Protein AF-A0A6P9BZW0-F1 (afdb_monomer_lite)

Structure (mmCIF, N/CA/C/O backbone):
data_AF-A0A6P9BZW0-F1
#
_entry.id   AF-A0A6P9BZW0-F1
#
loop_
_atom_site.group_PDB
_atom_site.id
_atom_site.type_symbol
_atom_site.label_atom_id
_atom_site.label_alt_id
_atom_site.label_comp_id
_atom_site.label_asym_id
_atom_site.label_entity_id
_atom_site.label_seq_id
_atom_site.pdbx_PDB_ins_code
_atom_site.Cartn_x
_atom_site.Cartn_y
_atom_site.Cartn_z
_atom_site.occupancy
_atom_site.B_iso_or_equiv
_atom_site.auth_seq_id
_atom_site.auth_comp_id
_atom_site.auth_asym_id
_atom_site.auth_atom_id
_atom_site.pdbx_PDB_model_num
ATOM 1 N N . MET A 1 1 ? 32.610 -49.028 -8.230 1.00 71.88 1 MET A N 1
ATOM 2 C CA . MET A 1 1 ? 31.701 -48.573 -7.150 1.00 71.88 1 MET A CA 1
ATOM 3 C C . MET A 1 1 ? 31.381 -47.105 -7.407 1.00 71.88 1 MET A C 1
ATOM 5 O O . MET A 1 1 ? 32.163 -46.500 -8.128 1.00 71.88 1 MET A O 1
ATOM 9 N N . PRO A 1 2 ? 30.251 -46.541 -6.943 1.00 86.25 2 PRO A N 1
ATOM 10 C CA . PRO A 1 2 ? 30.092 -45.087 -6.958 1.00 86.25 2 PRO A CA 1
ATOM 11 C C . PRO A 1 2 ? 31.239 -44.420 -6.177 1.00 86.25 2 PRO A C 1
ATOM 13 O O . PRO A 1 2 ? 31.633 -44.928 -5.124 1.00 86.25 2 PRO A O 1
ATOM 16 N N . THR A 1 3 ? 31.778 -43.320 -6.697 1.00 88.69 3 THR A N 1
ATOM 17 C CA . THR A 1 3 ? 32.901 -42.590 -6.092 1.00 88.69 3 THR A CA 1
ATOM 18 C C . THR A 1 3 ? 32.367 -41.356 -5.375 1.00 88.69 3 THR A C 1
ATOM 20 O O . THR A 1 3 ? 31.755 -40.489 -5.998 1.00 88.69 3 THR A O 1
ATOM 23 N N . LEU A 1 4 ? 32.564 -41.287 -4.060 1.00 89.75 4 LEU A N 1
ATOM 24 C CA . LEU A 1 4 ? 32.137 -40.180 -3.211 1.00 89.75 4 LEU A CA 1
ATOM 25 C C . LEU A 1 4 ? 33.335 -39.283 -2.895 1.00 89.75 4 LEU A C 1
ATOM 27 O O . LEU A 1 4 ? 34.263 -39.687 -2.201 1.00 89.75 4 LEU A O 1
ATOM 31 N N . TYR A 1 5 ? 33.279 -38.047 -3.363 1.00 88.31 5 TYR A N 1
ATOM 32 C CA . TYR A 1 5 ? 34.272 -37.018 -3.115 1.00 88.31 5 TYR A CA 1
ATOM 33 C C . TYR A 1 5 ? 33.882 -36.177 -1.901 1.00 88.31 5 TYR A C 1
ATOM 35 O O . TYR A 1 5 ? 32.788 -35.603 -1.868 1.00 88.31 5 TYR A O 1
ATOM 43 N N . ILE A 1 6 ? 34.774 -36.070 -0.918 1.00 88.38 6 ILE A N 1
ATOM 44 C CA . ILE A 1 6 ? 34.533 -35.346 0.339 1.00 88.38 6 ILE A CA 1
ATOM 45 C C . ILE A 1 6 ? 35.693 -34.412 0.695 1.00 88.38 6 ILE A C 1
ATOM 47 O O . ILE A 1 6 ? 36.805 -34.562 0.198 1.00 88.38 6 ILE A O 1
ATOM 51 N N . CYS A 1 7 ? 35.438 -33.440 1.572 1.00 82.69 7 CYS A N 1
ATOM 52 C CA . CYS A 1 7 ? 36.490 -32.586 2.135 1.00 82.69 7 CYS A CA 1
ATOM 53 C C . CYS A 1 7 ? 37.313 -33.372 3.182 1.00 82.69 7 CYS A C 1
ATOM 55 O O . CYS A 1 7 ? 36.706 -34.108 3.949 1.00 82.69 7 CYS A O 1
ATOM 57 N N . PRO A 1 8 ? 38.641 -33.202 3.308 1.00 76.75 8 PRO A N 1
ATOM 58 C CA . PRO A 1 8 ? 39.459 -33.967 4.264 1.00 76.75 8 PRO A CA 1
ATOM 59 C C . PRO A 1 8 ? 39.236 -33.610 5.750 1.00 76.75 8 PRO A C 1
ATOM 61 O O . PRO A 1 8 ? 39.890 -34.164 6.627 1.00 76.75 8 PRO A O 1
ATOM 64 N N . HIS A 1 9 ? 38.359 -32.652 6.079 1.00 78.44 9 HIS A N 1
ATOM 65 C CA . HIS A 1 9 ? 38.185 -32.213 7.466 1.00 78.44 9 HIS A CA 1
ATOM 66 C C . HIS A 1 9 ? 37.324 -33.205 8.283 1.00 78.44 9 HIS A C 1
ATOM 68 O O . HIS A 1 9 ? 36.160 -33.418 7.925 1.00 78.44 9 HIS A O 1
ATOM 74 N N . PRO A 1 10 ? 37.823 -33.742 9.416 1.00 68.88 10 PRO A N 1
ATOM 75 C CA . PRO A 1 10 ? 37.150 -34.805 10.172 1.00 68.88 10 PRO A CA 1
ATOM 76 C C . PRO A 1 10 ? 35.833 -34.360 10.829 1.00 68.88 10 PRO A C 1
ATOM 78 O O . PRO A 1 10 ? 34.885 -35.135 10.885 1.00 68.88 10 PRO A O 1
ATOM 81 N N . ASP A 1 11 ? 35.724 -33.098 11.262 1.00 73.75 11 ASP A N 1
ATOM 82 C CA . ASP A 1 11 ? 34.473 -32.542 11.814 1.00 73.75 11 ASP A CA 1
ATOM 83 C C . ASP A 1 11 ? 33.557 -31.885 10.762 1.00 73.75 11 ASP A C 1
ATOM 85 O O . ASP A 1 11 ? 32.684 -31.078 11.089 1.00 73.75 11 ASP A O 1
ATOM 89 N N . ASN A 1 12 ? 33.736 -32.201 9.476 1.00 85.12 12 ASN A N 1
ATOM 90 C CA . ASN A 1 12 ? 32.819 -31.724 8.447 1.00 85.12 12 ASN A CA 1
ATOM 91 C C . ASN A 1 12 ? 31.502 -32.517 8.495 1.00 85.12 12 ASN A C 1
ATOM 93 O O . ASN A 1 12 ? 31.372 -33.591 7.909 1.00 85.12 12 ASN A O 1
ATOM 97 N N . PHE A 1 13 ? 30.492 -31.948 9.154 1.00 88.19 13 PHE A N 1
ATOM 98 C CA . PHE A 1 13 ? 29.180 -32.581 9.309 1.00 88.19 13 PHE A CA 1
ATOM 99 C C . PHE A 1 13 ? 28.451 -32.860 7.981 1.00 88.19 13 PHE A C 1
ATOM 101 O O . PHE A 1 13 ? 27.585 -33.735 7.929 1.00 88.19 13 PHE A O 1
ATOM 108 N N . GLN A 1 14 ? 28.799 -32.160 6.894 1.00 90.38 14 GLN A N 1
ATOM 109 C CA . GLN A 1 14 ? 28.241 -32.425 5.566 1.00 90.38 14 GLN A CA 1
ATOM 110 C C . GLN A 1 14 ? 28.785 -33.737 4.988 1.00 90.38 14 GLN A C 1
ATOM 112 O O . GLN A 1 14 ? 28.027 -34.476 4.357 1.00 90.38 14 GLN A O 1
ATOM 117 N N . ASN A 1 15 ? 30.055 -34.067 5.258 1.00 90.94 15 ASN A N 1
ATOM 118 C CA . ASN A 1 15 ? 30.624 -35.380 4.944 1.00 90.94 15 ASN A CA 1
ATOM 119 C C . ASN A 1 15 ? 29.957 -36.472 5.782 1.00 90.94 15 ASN A C 1
ATOM 121 O O . ASN A 1 15 ? 29.537 -37.495 5.244 1.00 90.94 15 ASN A O 1
ATOM 125 N N . THR A 1 16 ? 29.812 -36.239 7.090 1.00 91.81 16 THR A N 1
ATOM 126 C CA . THR A 1 16 ? 29.161 -37.193 7.995 1.00 91.81 16 THR A CA 1
ATOM 127 C C . THR A 1 16 ? 27.764 -37.544 7.500 1.00 91.81 16 THR A C 1
ATOM 129 O O . THR A 1 16 ? 27.435 -38.722 7.385 1.00 91.81 16 THR A O 1
ATOM 132 N N . ARG A 1 17 ? 26.964 -36.540 7.120 1.00 94.44 17 ARG A N 1
ATOM 133 C CA . ARG A 1 17 ? 25.606 -36.734 6.599 1.00 94.44 17 ARG A CA 1
ATOM 134 C C . ARG A 1 17 ? 25.565 -37.699 5.414 1.00 94.44 17 ARG A C 1
ATOM 136 O O . ARG A 1 17 ? 24.732 -38.604 5.396 1.00 94.44 17 ARG A O 1
ATOM 143 N N . VAL A 1 18 ? 26.435 -37.512 4.418 1.00 94.06 18 VAL A N 1
ATOM 144 C CA . VAL A 1 18 ? 26.433 -38.359 3.211 1.00 94.06 18 VAL A CA 1
ATOM 145 C C . VAL A 1 18 ? 26.976 -39.761 3.483 1.00 94.06 18 VAL A C 1
ATOM 147 O O . VAL A 1 18 ? 26.457 -40.724 2.924 1.00 94.06 18 VAL A O 1
ATOM 150 N N . LEU A 1 19 ? 27.959 -39.894 4.376 1.00 93.44 19 LEU A N 1
ATOM 151 C CA . LEU A 1 19 ? 28.523 -41.185 4.773 1.00 93.44 19 LEU A CA 1
ATOM 152 C C . LEU A 1 19 ? 27.519 -42.012 5.587 1.00 93.44 19 LEU A C 1
ATOM 154 O O . LEU A 1 19 ? 27.345 -43.199 5.317 1.00 93.44 19 LEU A O 1
ATOM 158 N N . VAL A 1 20 ? 26.805 -41.389 6.528 1.00 94.31 20 VAL A N 1
ATOM 159 C CA . VAL A 1 20 ? 25.738 -42.050 7.299 1.00 94.31 20 VAL A CA 1
ATOM 160 C C . VAL A 1 20 ? 24.597 -42.475 6.373 1.00 94.31 20 VAL A C 1
ATOM 162 O O . VAL A 1 20 ? 24.144 -43.616 6.443 1.00 94.31 20 VAL A O 1
ATOM 165 N N . ALA A 1 21 ? 24.180 -41.612 5.440 1.00 94.50 21 ALA A N 1
ATOM 166 C CA . ALA A 1 21 ? 23.169 -41.969 4.443 1.00 94.50 21 ALA A CA 1
ATOM 167 C C . ALA A 1 21 ? 23.593 -43.171 3.575 1.00 94.50 21 ALA A C 1
ATOM 169 O O . ALA A 1 21 ? 22.775 -44.054 3.322 1.00 94.50 21 ALA A O 1
ATOM 170 N N . ALA A 1 22 ? 24.869 -43.248 3.174 1.00 92.94 22 ALA A N 1
ATOM 171 C CA . ALA A 1 22 ? 25.413 -44.384 2.424 1.00 92.94 22 ALA A CA 1
ATOM 172 C C . ALA A 1 22 ? 25.349 -45.702 3.210 1.00 92.94 22 ALA A C 1
ATOM 174 O O . ALA A 1 22 ? 25.026 -46.745 2.637 1.00 92.94 22 ALA A O 1
ATOM 175 N N . ARG A 1 23 ? 25.611 -45.654 4.525 1.00 93.31 23 ARG A N 1
ATOM 176 C CA . ARG A 1 23 ? 25.511 -46.823 5.413 1.00 93.31 23 ARG A CA 1
ATOM 177 C C . ARG A 1 23 ? 24.083 -47.343 5.501 1.00 93.31 23 ARG A C 1
ATOM 179 O O . ARG A 1 23 ? 23.876 -48.534 5.278 1.00 93.31 23 ARG A O 1
ATOM 186 N N . TYR A 1 24 ? 23.106 -46.462 5.716 1.00 92.94 24 TYR A N 1
ATOM 187 C CA . TYR A 1 24 ? 21.693 -46.853 5.688 1.00 92.94 24 TYR A CA 1
ATOM 188 C C . TYR A 1 24 ? 21.267 -47.415 4.325 1.00 92.94 24 TYR A C 1
ATOM 190 O O . TYR A 1 24 ? 20.470 -48.349 4.259 1.00 92.94 24 TYR A O 1
ATOM 198 N N . GLY A 1 25 ? 21.818 -46.886 3.230 1.00 88.56 25 GLY A N 1
ATOM 199 C CA . GLY A 1 25 ? 21.583 -47.400 1.880 1.00 88.56 25 GLY A CA 1
ATOM 200 C C . GLY A 1 25 ? 22.294 -48.713 1.558 1.00 88.56 25 GLY A C 1
ATOM 201 O O . GLY A 1 25 ? 22.066 -49.258 0.478 1.00 88.56 25 GLY A O 1
ATOM 202 N N . ARG A 1 26 ? 23.164 -49.210 2.452 1.00 86.00 26 ARG A N 1
ATOM 203 C CA . ARG A 1 26 ? 24.074 -50.349 2.224 1.00 86.00 26 ARG A CA 1
ATOM 204 C C . ARG A 1 26 ? 24.854 -50.226 0.908 1.00 86.00 26 ARG A C 1
ATOM 206 O O . ARG A 1 26 ? 25.087 -51.218 0.220 1.00 86.00 26 ARG A O 1
ATOM 213 N N . GLN A 1 27 ? 25.227 -49.001 0.537 1.00 76.50 27 GLN A N 1
ATOM 214 C CA . GLN A 1 27 ? 25.975 -48.738 -0.689 1.00 76.50 27 GLN A CA 1
ATOM 215 C C . GLN A 1 27 ? 27.473 -48.676 -0.390 1.00 76.50 27 GLN A C 1
ATOM 217 O O . GLN A 1 27 ? 27.932 -47.771 0.307 1.00 76.50 27 GLN A O 1
ATOM 222 N N . ASP A 1 28 ? 28.244 -49.596 -0.972 1.00 79.19 28 ASP A N 1
ATOM 223 C CA . ASP A 1 28 ? 29.704 -49.502 -0.975 1.00 79.19 28 ASP A CA 1
ATOM 224 C C . ASP A 1 28 ? 30.137 -48.360 -1.903 1.00 79.19 28 ASP A C 1
ATOM 226 O O . ASP A 1 28 ? 30.071 -48.465 -3.136 1.00 79.19 28 ASP A O 1
ATOM 230 N N . VAL A 1 29 ? 30.541 -47.247 -1.290 1.00 87.56 29 VAL A N 1
ATOM 231 C CA . VAL A 1 29 ? 31.082 -46.057 -1.956 1.00 87.56 29 VAL A CA 1
ATOM 232 C C . VAL A 1 29 ? 32.603 -46.035 -1.822 1.00 87.56 29 VAL A C 1
ATOM 234 O O . VAL A 1 29 ? 33.150 -46.241 -0.740 1.00 87.56 29 VAL A O 1
ATOM 237 N N . THR A 1 30 ? 33.305 -45.755 -2.917 1.00 89.69 30 THR A N 1
ATOM 238 C CA . THR A 1 30 ? 34.740 -45.456 -2.867 1.00 89.69 30 THR A CA 1
ATOM 239 C C . THR A 1 30 ? 34.903 -43.999 -2.452 1.00 89.69 30 THR A C 1
ATOM 241 O O . THR A 1 30 ? 34.503 -43.109 -3.196 1.00 89.69 30 THR A O 1
ATOM 244 N N . VAL A 1 31 ? 35.449 -43.745 -1.263 1.00 88.94 31 VAL A N 1
ATOM 245 C CA . VAL A 1 31 ? 35.624 -42.382 -0.738 1.00 88.94 31 VAL A CA 1
ATOM 246 C C . VAL A 1 31 ? 36.953 -41.801 -1.216 1.00 88.94 31 VAL A C 1
ATOM 248 O O . VAL A 1 31 ? 37.997 -42.431 -1.064 1.00 88.94 31 VAL A O 1
ATOM 251 N N . VAL A 1 32 ? 36.911 -40.598 -1.786 1.00 87.06 32 VAL A N 1
ATOM 252 C CA . VAL A 1 32 ? 38.082 -39.840 -2.238 1.00 87.06 32 VAL A CA 1
ATOM 253 C C . VAL A 1 32 ? 38.080 -38.481 -1.546 1.00 87.06 32 VAL A C 1
ATOM 255 O O . VAL A 1 32 ? 37.149 -37.691 -1.701 1.00 87.06 32 VAL A O 1
ATOM 258 N N . GLU A 1 33 ? 39.127 -38.190 -0.784 1.00 85.31 33 GLU A N 1
ATOM 259 C CA . GLU A 1 33 ? 39.290 -36.886 -0.146 1.00 85.31 33 GLU A CA 1
ATOM 260 C C . GLU A 1 33 ? 39.898 -35.885 -1.130 1.00 85.31 33 GLU A C 1
ATOM 262 O O . GLU A 1 33 ? 40.945 -36.138 -1.728 1.00 85.31 33 GLU A O 1
ATOM 267 N N . LEU A 1 34 ? 39.241 -34.738 -1.300 1.00 77.62 34 LEU A N 1
ATOM 268 C CA . LEU A 1 34 ? 39.708 -33.653 -2.155 1.00 77.62 34 LEU A CA 1
ATOM 269 C C . LEU A 1 34 ? 39.791 -32.346 -1.363 1.00 77.62 34 LEU A C 1
ATOM 271 O O . LEU A 1 34 ? 38.842 -31.991 -0.655 1.00 77.62 34 LEU A O 1
ATOM 275 N N . PRO A 1 35 ? 40.894 -31.583 -1.489 1.00 65.56 35 PRO A N 1
ATOM 276 C CA . PRO A 1 35 ? 40.959 -30.259 -0.898 1.00 65.56 35 PRO A CA 1
ATOM 277 C C . PRO A 1 35 ? 39.893 -29.347 -1.538 1.00 65.56 35 PRO A C 1
ATOM 279 O O . PRO A 1 35 ? 39.573 -29.521 -2.716 1.00 65.56 35 PRO A O 1
ATOM 282 N N . PRO A 1 36 ? 39.376 -28.336 -0.812 1.00 56.34 36 PRO A N 1
ATOM 283 C CA . PRO A 1 36 ? 38.272 -27.478 -1.269 1.00 56.34 36 PRO A CA 1
ATOM 284 C C . PRO A 1 36 ? 38.477 -26.780 -2.626 1.00 56.34 36 PRO A C 1
ATOM 286 O O . PRO A 1 36 ? 37.508 -26.318 -3.219 1.00 56.34 36 PRO A O 1
ATOM 289 N N . ASN A 1 37 ? 39.724 -26.710 -3.108 1.00 56.94 37 ASN A N 1
ATOM 290 C CA . ASN A 1 37 ? 40.132 -26.011 -4.328 1.00 56.94 37 ASN A CA 1
ATOM 291 C C . ASN A 1 37 ? 40.622 -26.957 -5.445 1.00 56.94 37 ASN A C 1
ATOM 293 O O . ASN A 1 37 ? 41.263 -26.495 -6.385 1.00 56.94 37 ASN A O 1
ATOM 297 N N . ALA A 1 38 ? 40.409 -28.272 -5.336 1.00 58.03 38 ALA A N 1
ATOM 298 C CA . ALA A 1 38 ? 40.830 -29.210 -6.377 1.00 58.03 38 ALA A CA 1
ATOM 299 C C . ALA A 1 38 ? 39.993 -29.036 -7.660 1.00 58.03 38 ALA A C 1
ATOM 301 O O . ALA A 1 38 ? 38.763 -29.087 -7.614 1.00 58.03 38 ALA A O 1
ATOM 302 N N . GLU A 1 39 ? 40.654 -28.869 -8.810 1.00 55.88 39 GLU A N 1
ATOM 303 C CA . GLU A 1 39 ? 39.988 -28.846 -10.117 1.00 55.88 39 GLU A CA 1
ATOM 304 C C . GLU A 1 39 ? 39.393 -30.221 -10.448 1.00 55.88 39 GLU A C 1
ATOM 306 O O . GLU A 1 39 ? 40.091 -31.237 -10.493 1.00 55.88 39 GLU A O 1
ATOM 311 N N . PHE A 1 40 ? 38.085 -30.258 -10.711 1.00 58.88 40 PHE A N 1
ATOM 312 C CA . PHE A 1 40 ? 37.417 -31.451 -11.221 1.00 58.88 40 PHE A CA 1
ATOM 313 C C . PHE A 1 40 ? 37.541 -31.527 -12.741 1.00 58.88 40 PHE A C 1
ATOM 315 O O . PHE A 1 40 ? 37.274 -30.561 -13.450 1.00 58.88 40 PHE A O 1
ATOM 322 N N . LYS A 1 41 ? 37.846 -32.720 -13.265 1.00 54.84 41 LYS A N 1
ATOM 323 C CA . LYS A 1 41 ? 37.939 -32.968 -14.716 1.00 54.84 41 LYS A CA 1
ATOM 324 C C . LYS A 1 41 ? 36.599 -32.829 -15.471 1.00 54.84 41 LYS A C 1
ATOM 326 O O . LYS A 1 41 ? 36.608 -32.790 -16.699 1.00 54.84 41 LYS A O 1
ATOM 331 N N . HIS A 1 42 ? 35.457 -32.739 -14.777 1.00 55.22 42 HIS A N 1
ATOM 332 C CA . HIS A 1 42 ? 34.121 -32.699 -15.390 1.00 55.22 42 HIS A CA 1
ATOM 333 C C . HIS A 1 42 ? 33.596 -31.266 -15.584 1.00 55.22 42 HIS A C 1
ATOM 335 O O . HIS A 1 42 ? 33.290 -30.561 -14.629 1.00 55.22 42 HIS A O 1
ATOM 341 N N . ARG A 1 43 ? 33.437 -30.866 -16.855 1.00 50.12 43 ARG A N 1
ATOM 342 C CA . ARG A 1 43 ? 33.135 -29.498 -17.337 1.00 50.12 43 ARG A CA 1
ATOM 343 C C . ARG A 1 43 ? 31.707 -28.972 -17.092 1.00 50.12 43 ARG A C 1
ATOM 345 O O . ARG A 1 43 ? 31.369 -27.919 -17.618 1.00 50.12 43 ARG A O 1
ATOM 352 N N . PHE A 1 44 ? 30.851 -29.676 -16.348 1.00 49.56 44 PHE A N 1
ATOM 353 C CA . PHE A 1 44 ? 29.436 -29.281 -16.211 1.00 49.56 44 PHE A CA 1
ATOM 354 C C . PHE A 1 44 ? 29.165 -28.261 -15.094 1.00 49.56 44 PHE A C 1
ATOM 356 O O . PHE A 1 44 ? 28.142 -27.584 -15.137 1.00 49.56 44 PHE A O 1
ATOM 363 N N . PHE A 1 45 ? 30.078 -28.099 -14.131 1.00 48.28 45 PHE A N 1
ATOM 364 C CA . PHE A 1 45 ? 29.964 -27.102 -13.064 1.00 48.28 45 PHE A CA 1
ATOM 365 C C . PHE A 1 45 ? 31.302 -26.388 -12.883 1.00 48.28 45 PHE A C 1
ATOM 367 O O . PHE A 1 45 ? 32.335 -27.038 -12.762 1.00 48.28 45 PHE A O 1
ATOM 374 N N . SER A 1 46 ? 31.287 -25.054 -12.850 1.00 51.25 46 SER A N 1
ATOM 375 C CA . SER A 1 46 ? 32.501 -24.233 -12.754 1.00 51.25 46 SER A CA 1
ATOM 376 C C . SER A 1 46 ? 33.275 -24.431 -11.443 1.00 51.25 46 SER A C 1
ATOM 378 O O . SER A 1 46 ? 34.480 -24.219 -11.442 1.00 51.25 46 SER A O 1
ATOM 380 N N . LEU A 1 47 ? 32.622 -24.898 -10.368 1.00 52.72 47 LEU A N 1
ATOM 381 C CA . LEU A 1 47 ? 33.224 -25.382 -9.114 1.00 52.72 47 LEU A CA 1
ATOM 382 C C . LEU A 1 47 ? 32.240 -26.359 -8.423 1.00 52.72 47 LEU A C 1
ATOM 384 O O . LEU A 1 47 ? 31.159 -25.918 -8.017 1.00 52.72 47 LEU A O 1
ATOM 388 N N . PRO A 1 48 ? 32.533 -27.663 -8.261 1.00 54.56 48 PRO A N 1
ATOM 389 C CA . PRO A 1 48 ? 31.627 -28.561 -7.548 1.00 54.56 48 PRO A CA 1
ATOM 390 C C . PRO A 1 48 ? 31.650 -28.291 -6.037 1.00 54.56 48 PRO A C 1
ATOM 392 O O . PRO A 1 48 ? 32.704 -28.257 -5.405 1.00 54.56 48 PRO A O 1
ATOM 395 N N . LYS A 1 49 ? 30.466 -28.129 -5.432 1.00 70.50 49 LYS A N 1
ATOM 396 C CA . LYS A 1 49 ? 30.311 -28.078 -3.970 1.00 70.50 49 LYS A CA 1
ATOM 397 C C . LYS A 1 49 ? 30.488 -29.492 -3.408 1.00 70.50 49 LYS A C 1
ATOM 399 O O . LYS A 1 49 ? 29.617 -30.334 -3.615 1.00 70.50 49 LYS A O 1
ATOM 404 N N . LEU A 1 50 ? 31.596 -29.753 -2.711 1.00 80.62 50 LEU A N 1
ATOM 405 C CA . LEU A 1 50 ? 31.768 -30.985 -1.934 1.00 80.62 50 LEU A CA 1
ATOM 406 C C . LEU A 1 50 ? 30.741 -31.024 -0.780 1.00 80.62 50 LEU A C 1
ATOM 408 O O . LEU A 1 50 ? 30.452 -29.970 -0.208 1.00 80.62 50 LEU A O 1
ATOM 412 N N . PRO A 1 51 ? 30.196 -32.198 -0.415 1.00 88.31 51 PRO A N 1
ATOM 413 C CA . PRO A 1 51 ? 30.458 -33.518 -0.995 1.00 88.31 51 PRO A CA 1
ATOM 414 C C . PRO A 1 51 ? 29.803 -33.722 -2.373 1.00 88.31 51 PRO A C 1
ATOM 416 O O . PRO A 1 51 ? 28.743 -33.163 -2.658 1.00 88.31 51 PRO A O 1
ATOM 419 N N . ALA A 1 52 ? 30.419 -34.548 -3.220 1.00 88.12 52 ALA A N 1
ATOM 420 C CA . ALA A 1 52 ? 29.926 -34.882 -4.559 1.00 88.12 52 ALA A CA 1
ATOM 421 C C . ALA A 1 52 ? 30.015 -36.390 -4.830 1.00 88.12 52 ALA A C 1
ATOM 423 O O . ALA A 1 52 ? 30.935 -37.045 -4.362 1.00 88.12 52 ALA A O 1
ATOM 424 N N . LEU A 1 53 ? 29.075 -36.945 -5.591 1.00 88.88 53 LEU A N 1
ATOM 425 C CA . LEU A 1 53 ? 28.984 -38.366 -5.913 1.00 88.88 53 LEU A CA 1
ATOM 426 C C . LEU A 1 53 ? 28.987 -38.576 -7.425 1.00 88.88 53 LEU A C 1
ATOM 428 O O . LEU A 1 53 ? 28.156 -38.015 -8.140 1.00 88.88 53 LEU A O 1
ATOM 432 N N . GLU A 1 54 ? 29.874 -39.448 -7.884 1.00 87.50 54 GLU A N 1
ATOM 433 C CA . GLU A 1 54 ? 29.858 -40.020 -9.223 1.00 87.50 54 GLU A CA 1
ATOM 434 C C . GLU A 1 54 ? 29.270 -41.431 -9.163 1.00 87.50 54 GLU A C 1
ATOM 436 O O . GLU A 1 54 ? 29.805 -42.332 -8.512 1.00 87.50 54 GLU A O 1
ATOM 441 N N . THR A 1 55 ? 28.136 -41.635 -9.824 1.00 84.50 55 THR A N 1
ATOM 442 C CA . THR A 1 55 ? 27.491 -42.951 -9.896 1.00 84.50 55 THR A CA 1
ATOM 443 C C . THR A 1 55 ? 28.127 -43.832 -10.973 1.00 84.50 55 THR A C 1
ATOM 445 O O . THR A 1 55 ? 28.755 -43.350 -11.910 1.00 84.50 55 THR A O 1
ATOM 448 N N . ARG A 1 56 ? 27.880 -45.148 -10.911 1.00 80.44 56 ARG A N 1
ATOM 449 C CA . ARG A 1 56 ? 28.382 -46.112 -11.914 1.00 80.44 56 ARG A CA 1
ATOM 450 C C . ARG A 1 56 ? 27.894 -45.835 -13.344 1.00 80.44 56 ARG A C 1
ATOM 452 O O . ARG A 1 56 ? 28.527 -46.286 -14.287 1.00 80.44 56 ARG A O 1
ATOM 459 N N . VAL A 1 57 ? 26.769 -45.134 -13.492 1.00 79.69 57 VAL A N 1
ATOM 460 C CA . VAL A 1 57 ? 26.143 -44.794 -14.782 1.00 79.69 57 VAL A CA 1
ATOM 461 C C . VAL A 1 57 ? 26.542 -43.398 -15.283 1.00 79.69 57 VAL A C 1
ATOM 463 O O . VAL A 1 57 ? 25.914 -42.872 -16.195 1.00 79.69 57 VAL A O 1
ATOM 466 N N . GLY A 1 58 ? 27.563 -42.775 -14.680 1.00 74.62 58 GLY A N 1
ATOM 467 C CA . GLY A 1 58 ? 28.077 -41.466 -15.097 1.00 74.62 58 GLY A CA 1
ATOM 468 C C . GLY A 1 58 ? 27.225 -40.270 -14.660 1.00 74.62 58 GLY A C 1
ATOM 469 O O . GLY A 1 58 ? 27.462 -39.153 -15.113 1.00 74.62 58 GLY A O 1
ATOM 470 N N . VAL A 1 59 ? 26.235 -40.469 -13.778 1.00 78.94 59 VAL A N 1
ATOM 471 C CA . VAL A 1 59 ? 25.497 -39.355 -13.157 1.00 78.94 59 VAL A CA 1
ATOM 472 C C . VAL A 1 59 ? 26.362 -38.731 -12.066 1.00 78.94 59 VAL A C 1
ATOM 474 O O . VAL A 1 59 ? 26.793 -39.436 -11.150 1.00 78.94 59 VAL A O 1
ATOM 477 N N . TYR A 1 60 ? 26.553 -37.415 -12.156 1.00 83.75 60 TYR A N 1
ATOM 478 C CA . TYR A 1 60 ? 27.241 -36.593 -11.164 1.00 83.75 60 TYR A CA 1
ATOM 479 C C . TYR A 1 60 ? 26.238 -35.794 -10.337 1.00 83.75 60 TYR A C 1
ATOM 481 O O . TYR A 1 60 ? 25.440 -35.030 -10.880 1.00 83.75 60 TYR A O 1
ATOM 489 N N . VAL A 1 61 ? 26.307 -35.936 -9.016 1.00 85.62 61 VAL A N 1
ATOM 490 C CA . VAL A 1 61 ? 25.473 -35.201 -8.056 1.00 85.62 61 VAL A CA 1
ATOM 491 C C . VAL A 1 61 ? 26.383 -34.456 -7.087 1.00 85.62 61 VAL A C 1
ATOM 493 O O . VAL A 1 61 ? 27.344 -35.031 -6.590 1.00 85.62 61 VAL A O 1
ATOM 496 N N . SER A 1 62 ? 26.103 -33.184 -6.800 1.00 86.25 62 SER A N 1
ATOM 497 C CA . SER A 1 62 ? 26.890 -32.388 -5.846 1.00 86.25 62 SER A CA 1
ATOM 498 C C . SER A 1 62 ? 26.013 -31.757 -4.769 1.00 86.25 62 SER A C 1
ATOM 500 O O . SER A 1 62 ? 24.822 -31.513 -4.977 1.00 86.25 62 SER A O 1
ATOM 502 N N . GLY A 1 63 ? 26.612 -31.506 -3.607 1.00 87.50 63 GLY A N 1
ATOM 503 C CA . GLY A 1 63 ? 25.948 -30.976 -2.423 1.00 87.50 63 GLY A CA 1
ATOM 504 C C . GLY A 1 63 ? 25.413 -32.067 -1.482 1.00 87.50 63 GLY A C 1
ATOM 505 O O . GLY A 1 63 ? 24.922 -33.109 -1.925 1.00 87.50 63 GLY A O 1
ATOM 506 N N . PRO A 1 64 ? 25.447 -31.821 -0.160 1.00 90.81 64 PRO A N 1
ATOM 507 C CA . PRO A 1 64 ? 25.151 -32.843 0.844 1.00 90.81 64 PRO A CA 1
ATOM 508 C C . PRO A 1 64 ? 23.706 -33.344 0.783 1.00 90.81 64 PRO A C 1
ATOM 510 O O . PRO A 1 64 ? 23.458 -34.534 0.973 1.00 90.81 64 PRO A O 1
ATOM 513 N N . THR A 1 65 ? 22.750 -32.471 0.467 1.00 92.25 65 THR A N 1
ATOM 514 C CA . THR A 1 65 ? 21.327 -32.814 0.374 1.00 92.25 65 THR A CA 1
ATOM 515 C C . THR A 1 65 ? 21.050 -33.780 -0.774 1.00 92.25 65 THR A C 1
ATOM 517 O O . THR A 1 65 ? 20.456 -34.832 -0.561 1.00 92.25 65 THR A O 1
ATOM 520 N N . ALA A 1 66 ? 21.523 -33.467 -1.983 1.00 90.88 66 ALA A N 1
ATOM 521 C CA . ALA A 1 66 ? 21.271 -34.293 -3.161 1.00 90.88 66 ALA A CA 1
ATOM 522 C C . ALA A 1 66 ? 22.028 -35.630 -3.096 1.00 90.88 66 ALA A C 1
ATOM 524 O O . ALA A 1 66 ? 21.465 -36.677 -3.419 1.00 90.88 66 ALA A O 1
ATOM 525 N N . VAL A 1 67 ? 23.275 -35.610 -2.612 1.00 92.75 67 VAL A N 1
ATOM 526 C CA . VAL A 1 67 ? 24.083 -36.823 -2.438 1.00 92.75 67 VAL A CA 1
ATOM 527 C C . VAL A 1 67 ? 23.478 -37.743 -1.373 1.00 92.75 67 VAL A C 1
ATOM 529 O O . VAL A 1 67 ? 23.282 -38.927 -1.636 1.00 92.75 67 VAL A O 1
ATOM 532 N N . SER A 1 68 ? 23.122 -37.223 -0.193 1.00 94.19 68 SER A N 1
ATOM 533 C CA . SER A 1 68 ? 22.509 -38.043 0.865 1.00 94.19 68 SER A CA 1
ATOM 534 C C . SER A 1 68 ? 21.121 -38.558 0.478 1.00 94.19 68 SER A C 1
ATOM 536 O O . SER A 1 68 ? 20.781 -39.697 0.799 1.00 94.19 68 SER A O 1
ATOM 538 N N . TYR A 1 69 ? 20.348 -37.776 -0.285 1.00 93.06 69 TYR A N 1
ATOM 539 C CA . TYR A 1 69 ? 19.094 -38.248 -0.862 1.00 93.06 69 TYR A CA 1
ATOM 540 C C . TYR A 1 69 ? 19.347 -39.478 -1.727 1.00 93.06 69 TYR A C 1
ATOM 542 O O . TYR A 1 69 ? 18.770 -40.518 -1.440 1.00 93.06 69 TYR A O 1
ATOM 550 N N . LEU A 1 70 ? 20.259 -39.406 -2.701 1.00 91.06 70 LEU A N 1
ATOM 551 C CA . LEU A 1 70 ? 20.544 -40.508 -3.625 1.00 91.06 70 LEU A CA 1
ATOM 552 C C . LEU A 1 70 ? 21.108 -41.763 -2.934 1.00 91.06 70 LEU A C 1
ATOM 554 O O . LEU A 1 70 ? 20.752 -42.876 -3.318 1.00 91.06 70 LEU A O 1
ATOM 558 N N . LEU A 1 71 ? 21.955 -41.589 -1.916 1.00 92.00 71 LEU A N 1
ATOM 559 C CA . LEU A 1 71 ? 22.586 -42.695 -1.187 1.00 92.00 71 LEU A CA 1
ATOM 560 C C . LEU A 1 71 ? 21.651 -43.375 -0.176 1.00 92.00 71 LEU A C 1
ATOM 562 O O . LEU A 1 71 ? 21.830 -44.556 0.101 1.00 92.00 71 LEU A O 1
ATOM 566 N N . SER A 1 72 ? 20.659 -42.660 0.362 1.00 91.62 72 SER A N 1
ATOM 567 C CA . SER A 1 72 ? 19.697 -43.217 1.325 1.00 91.62 72 SER A CA 1
ATOM 568 C C . SER A 1 72 ? 18.651 -44.129 0.661 1.00 91.62 72 SER A C 1
ATOM 570 O O . SER A 1 72 ? 18.273 -43.890 -0.491 1.00 91.62 72 SER A O 1
ATOM 572 N N . PRO A 1 73 ? 18.143 -45.158 1.366 1.00 91.62 73 PRO A N 1
ATOM 573 C CA . PRO A 1 73 ? 17.084 -46.022 0.855 1.00 91.62 73 PRO A CA 1
ATOM 574 C C . PRO A 1 73 ? 15.738 -45.280 0.827 1.00 91.62 73 PRO A C 1
ATOM 576 O O . PRO A 1 73 ? 15.505 -44.360 1.614 1.00 91.62 73 PRO A O 1
ATOM 579 N N . ASP A 1 74 ? 14.816 -45.709 -0.041 1.00 88.69 74 ASP A N 1
ATOM 580 C CA . ASP A 1 74 ? 13.530 -45.020 -0.246 1.00 88.69 74 ASP A CA 1
ATOM 581 C C . ASP A 1 74 ? 12.698 -44.864 1.032 1.00 88.69 74 ASP A C 1
ATOM 583 O O . ASP A 1 74 ? 12.043 -43.839 1.219 1.00 88.69 74 ASP A O 1
ATOM 587 N N . VAL A 1 75 ? 12.776 -45.831 1.950 1.00 88.94 75 VAL A N 1
ATOM 588 C CA . VAL A 1 75 ? 12.064 -45.791 3.238 1.00 88.94 75 VAL A CA 1
ATOM 589 C C . VAL A 1 75 ? 12.444 -44.578 4.094 1.00 88.94 75 VAL A C 1
ATOM 591 O O . VAL A 1 75 ? 11.584 -44.012 4.762 1.00 88.94 75 VAL A O 1
ATOM 594 N N . MET A 1 76 ? 13.692 -44.103 4.013 1.00 94.12 76 MET A N 1
ATOM 595 C CA . MET A 1 76 ? 14.154 -42.926 4.763 1.00 94.12 76 MET A CA 1
ATOM 596 C C . MET A 1 76 ? 13.684 -41.602 4.158 1.00 94.12 76 MET A C 1
ATOM 598 O O . MET A 1 76 ? 13.833 -40.551 4.784 1.00 94.12 76 MET A O 1
ATOM 602 N N . ARG A 1 77 ? 13.134 -41.633 2.941 1.00 93.81 77 ARG A N 1
ATOM 603 C CA . ARG A 1 77 ? 12.624 -40.452 2.236 1.00 93.81 77 ARG A CA 1
ATOM 604 C C . ARG A 1 77 ? 11.143 -40.206 2.527 1.00 93.81 77 ARG A C 1
ATOM 606 O O . ARG A 1 77 ? 10.651 -39.156 2.138 1.00 93.81 77 ARG A O 1
ATOM 613 N N . GLY A 1 78 ? 10.461 -41.137 3.202 1.00 90.62 78 GLY A N 1
ATOM 614 C CA . GLY A 1 78 ? 9.023 -41.122 3.489 1.00 90.62 78 GLY A CA 1
ATOM 615 C C . GLY A 1 78 ? 8.261 -42.201 2.706 1.00 90.62 78 GLY A C 1
ATOM 616 O O . GLY A 1 78 ? 8.544 -42.461 1.531 1.00 90.62 78 GLY A O 1
ATOM 617 N N . HIS A 1 79 ? 7.276 -42.828 3.354 1.00 88.81 79 HIS A N 1
ATOM 618 C CA . HIS A 1 79 ? 6.525 -43.970 2.814 1.00 88.81 79 HIS A CA 1
ATOM 619 C C . HIS A 1 79 ? 5.298 -43.561 1.984 1.00 88.81 79 HIS A C 1
ATOM 621 O O . HIS A 1 79 ? 4.859 -44.321 1.126 1.00 88.81 79 HIS A O 1
ATOM 627 N N . ASN A 1 80 ? 4.775 -42.354 2.197 1.00 91.12 80 ASN A N 1
ATOM 628 C CA . ASN A 1 80 ? 3.653 -41.767 1.458 1.00 91.12 80 ASN A CA 1
ATOM 629 C C . ASN A 1 80 ? 3.955 -40.292 1.104 1.00 91.12 80 ASN A C 1
ATOM 631 O O . ASN A 1 80 ? 4.954 -39.744 1.585 1.00 91.12 80 ASN A O 1
ATOM 635 N N . PRO A 1 81 ? 3.166 -39.645 0.227 1.00 93.75 81 PRO A N 1
ATOM 636 C CA . PRO A 1 81 ? 3.398 -38.256 -0.171 1.00 93.75 81 PRO A CA 1
ATOM 637 C C . PRO A 1 81 ? 3.511 -37.276 1.006 1.00 93.75 81 PRO A C 1
ATOM 639 O O . PRO A 1 81 ? 4.374 -36.398 0.986 1.00 93.75 81 PRO A O 1
ATOM 642 N N . GLU A 1 82 ? 2.711 -37.460 2.053 1.00 93.94 82 GLU A N 1
ATOM 643 C CA . GLU A 1 82 ? 2.665 -36.605 3.240 1.00 93.94 82 GLU A CA 1
ATOM 644 C C . GLU A 1 82 ? 3.967 -36.698 4.040 1.00 93.94 82 GLU A C 1
ATOM 646 O O . GLU A 1 82 ? 4.621 -35.691 4.311 1.00 93.94 82 GLU A O 1
ATOM 651 N N . THR A 1 83 ? 4.409 -37.914 4.364 1.00 94.00 83 THR A N 1
ATOM 652 C CA . THR A 1 83 ? 5.677 -38.124 5.076 1.00 94.00 83 THR A CA 1
ATOM 653 C C . THR A 1 83 ? 6.881 -37.737 4.228 1.00 94.00 83 THR A C 1
ATOM 655 O O . THR A 1 83 ? 7.845 -37.201 4.769 1.00 94.00 83 THR A O 1
ATOM 658 N N . ARG A 1 84 ? 6.823 -37.900 2.900 1.00 94.88 84 ARG A N 1
ATOM 659 C CA . ARG A 1 84 ? 7.862 -37.394 1.983 1.00 94.88 84 ARG A CA 1
ATOM 660 C C . ARG A 1 84 ? 7.969 -35.875 2.017 1.00 94.88 84 ARG A C 1
ATOM 662 O O . ARG A 1 84 ? 9.080 -35.340 2.013 1.00 94.88 84 ARG A O 1
ATOM 669 N N . ALA A 1 85 ? 6.837 -35.177 2.069 1.00 93.25 85 ALA A N 1
ATOM 670 C CA . ALA A 1 85 ? 6.809 -33.727 2.211 1.00 93.25 85 ALA A CA 1
ATOM 671 C C . ALA A 1 85 ? 7.378 -33.290 3.569 1.00 93.25 85 ALA A C 1
ATOM 673 O O . ALA A 1 85 ? 8.241 -32.413 3.606 1.00 93.25 85 ALA A O 1
ATOM 674 N N . LEU A 1 86 ? 6.990 -33.955 4.664 1.00 95.38 86 LEU A N 1
ATOM 675 C CA . LEU A 1 86 ? 7.504 -33.661 6.007 1.00 95.38 86 LEU A CA 1
ATOM 676 C C . LEU A 1 86 ? 9.014 -33.907 6.129 1.00 95.38 86 LEU A C 1
ATOM 678 O O . LEU A 1 86 ? 9.721 -33.073 6.693 1.00 95.38 86 LEU A O 1
ATOM 682 N N . VAL A 1 87 ? 9.539 -35.001 5.563 1.00 97.25 87 VAL A N 1
ATOM 683 C CA . VAL A 1 87 ? 10.990 -35.265 5.546 1.00 97.25 87 VAL A CA 1
ATOM 684 C C . VAL A 1 87 ? 11.724 -34.145 4.807 1.00 97.25 87 VAL A C 1
ATOM 686 O O . VAL A 1 87 ? 12.727 -33.633 5.303 1.00 97.25 87 VAL A O 1
ATOM 689 N N . ARG A 1 88 ? 11.210 -33.700 3.653 1.00 96.19 88 ARG A N 1
ATOM 690 C CA . ARG A 1 88 ? 11.792 -32.574 2.903 1.00 96.19 88 ARG A CA 1
ATOM 691 C C . ARG A 1 88 ? 11.712 -31.253 3.665 1.00 96.19 88 ARG A C 1
ATOM 693 O O . ARG A 1 88 ? 12.681 -30.498 3.634 1.00 96.19 88 ARG A O 1
ATOM 700 N N . GLN A 1 89 ? 10.608 -30.990 4.365 1.00 96.50 89 GLN A N 1
ATOM 701 C CA . GLN A 1 89 ? 10.448 -29.802 5.205 1.00 96.50 89 GLN A CA 1
ATOM 702 C C . GLN A 1 89 ? 11.518 -29.758 6.300 1.00 96.50 89 GLN A C 1
ATOM 704 O O . GLN A 1 89 ? 12.201 -28.748 6.435 1.00 96.50 89 GLN A O 1
ATOM 709 N N . TRP A 1 90 ? 11.716 -30.854 7.036 1.00 97.12 90 TRP A N 1
ATOM 710 C CA . TRP A 1 90 ? 12.722 -30.913 8.100 1.00 97.12 90 TRP A CA 1
ATOM 711 C C . TRP A 1 90 ? 14.158 -30.872 7.578 1.00 97.12 90 TRP A C 1
ATOM 713 O O . TRP A 1 90 ? 15.010 -30.253 8.209 1.00 97.12 90 TRP A O 1
ATOM 723 N N . ILE A 1 91 ? 14.432 -31.461 6.410 1.00 96.94 91 ILE A N 1
ATOM 724 C CA . ILE A 1 91 ? 15.725 -31.294 5.730 1.00 96.94 91 ILE A CA 1
ATOM 725 C C . ILE A 1 91 ? 15.966 -29.819 5.393 1.00 96.94 91 ILE A C 1
ATOM 727 O O . ILE A 1 91 ? 17.040 -29.300 5.682 1.00 96.94 91 ILE A O 1
ATOM 731 N N . SER A 1 92 ? 14.967 -29.141 4.819 1.00 95.44 92 SER A N 1
ATOM 732 C CA . SER A 1 92 ? 15.060 -27.716 4.494 1.00 95.44 92 SER A CA 1
ATOM 733 C C . SER A 1 92 ? 15.264 -26.870 5.749 1.00 95.44 92 SER A C 1
ATOM 735 O O . SER A 1 92 ? 16.116 -25.990 5.747 1.00 95.44 92 SER A O 1
ATOM 737 N N . TYR A 1 93 ? 14.527 -27.156 6.823 1.00 95.06 93 TYR A N 1
ATOM 738 C CA . TYR A 1 93 ? 14.665 -26.466 8.106 1.00 95.06 93 TYR A CA 1
ATOM 739 C C . TYR A 1 93 ? 16.064 -26.660 8.708 1.00 95.06 93 TYR A C 1
ATOM 741 O O . TYR A 1 93 ? 16.696 -25.707 9.156 1.00 95.06 93 TYR A O 1
ATOM 749 N N . ALA A 1 94 ? 16.603 -27.880 8.657 1.00 95.19 94 ALA A N 1
ATOM 750 C CA . ALA A 1 94 ? 17.945 -28.157 9.150 1.00 95.19 94 ALA A CA 1
ATOM 751 C C . ALA A 1 94 ? 19.044 -27.470 8.326 1.00 95.19 94 ALA A C 1
ATOM 753 O O . ALA A 1 94 ? 19.968 -26.899 8.904 1.00 95.19 94 ALA A O 1
ATOM 754 N N . ASP A 1 95 ? 18.935 -27.488 6.995 1.00 91.88 95 ASP A N 1
ATOM 755 C CA . ASP A 1 95 ? 19.932 -26.885 6.105 1.00 91.88 95 ASP A CA 1
ATOM 756 C C . ASP A 1 95 ? 19.889 -25.343 6.130 1.00 91.88 95 ASP A C 1
ATOM 758 O O . ASP A 1 95 ? 20.943 -24.711 6.036 1.00 91.88 95 ASP A O 1
ATOM 762 N N . MET A 1 96 ? 18.701 -24.738 6.260 1.00 91.06 96 MET A N 1
ATOM 763 C CA . MET A 1 96 ? 18.514 -23.282 6.148 1.00 91.06 96 MET A CA 1
ATOM 764 C C . MET A 1 96 ? 18.533 -22.545 7.489 1.00 91.06 96 MET A C 1
ATOM 766 O O . MET A 1 96 ? 18.986 -21.407 7.520 1.00 91.06 96 MET A O 1
ATOM 770 N N . GLU A 1 97 ? 18.097 -23.182 8.579 1.00 92.25 97 GLU A N 1
ATOM 771 C CA . GLU A 1 97 ? 17.959 -22.530 9.892 1.00 92.25 97 GLU A CA 1
ATOM 772 C C . GLU A 1 97 ? 18.979 -23.083 10.901 1.00 92.25 97 GLU A C 1
ATOM 774 O O . GLU A 1 97 ? 19.795 -22.346 11.457 1.00 92.25 97 GLU A O 1
ATOM 779 N N . ILE A 1 98 ? 19.001 -24.409 11.106 1.00 93.50 98 ILE A N 1
ATOM 780 C CA . ILE A 1 98 ? 19.845 -25.033 12.142 1.00 93.50 98 ILE A CA 1
ATOM 781 C C . ILE A 1 98 ? 21.328 -24.925 11.786 1.00 93.50 98 ILE A C 1
ATOM 783 O O . ILE A 1 98 ? 22.130 -24.521 12.627 1.00 93.50 98 ILE A O 1
ATOM 787 N N . ALA A 1 99 ? 21.719 -25.304 10.566 1.00 92.38 99 ALA A N 1
ATOM 788 C CA . ALA A 1 99 ? 23.128 -25.370 10.185 1.00 92.38 99 ALA A CA 1
ATOM 789 C C . ALA A 1 99 ? 23.847 -24.008 10.289 1.00 92.38 99 ALA A C 1
ATOM 791 O O . ALA A 1 99 ? 24.932 -23.978 10.880 1.00 92.38 99 ALA A O 1
ATOM 792 N N . PRO A 1 100 ? 23.288 -22.878 9.804 1.00 91.31 100 PRO A N 1
ATOM 793 C CA . PRO A 1 100 ? 23.925 -21.570 9.966 1.00 91.31 100 PRO A CA 1
ATOM 794 C C . PRO A 1 100 ? 24.101 -21.158 11.431 1.00 91.31 100 PRO A C 1
ATOM 796 O O . PRO A 1 100 ? 25.204 -20.758 11.816 1.00 91.31 100 PRO A O 1
ATOM 799 N N . ALA A 1 101 ? 23.061 -21.309 12.260 1.00 89.44 101 ALA A N 1
ATOM 800 C CA . ALA A 1 101 ? 23.113 -20.955 13.679 1.00 89.44 101 ALA A CA 1
ATOM 801 C C . ALA A 1 101 ? 24.110 -21.839 14.449 1.00 89.44 101 ALA A C 1
ATOM 803 O O . ALA A 1 101 ? 24.971 -21.337 15.176 1.00 89.44 101 ALA A O 1
ATOM 804 N N . ALA A 1 102 ? 24.066 -23.155 14.219 1.00 90.31 102 ALA A N 1
ATOM 805 C CA . ALA A 1 102 ? 24.980 -24.125 14.815 1.00 90.31 102 ALA A CA 1
ATOM 806 C C . ALA A 1 102 ? 26.446 -23.838 14.455 1.00 90.31 102 ALA A C 1
ATOM 808 O O . ALA A 1 102 ? 27.307 -23.828 15.338 1.00 90.31 102 ALA A O 1
ATOM 809 N N . CYS A 1 103 ? 26.740 -23.563 13.179 1.00 89.00 103 CYS A N 1
ATOM 810 C CA . CYS A 1 103 ? 28.087 -23.215 12.727 1.00 89.00 103 CYS A CA 1
ATOM 811 C C . CYS A 1 103 ? 28.565 -21.879 13.294 1.00 89.00 103 CYS A C 1
ATOM 813 O O . CYS A 1 103 ? 29.706 -21.793 13.739 1.00 89.00 103 CYS A O 1
ATOM 815 N N . SER A 1 104 ? 27.710 -20.852 13.299 1.00 85.94 104 SER A N 1
ATOM 816 C CA . SER A 1 104 ? 28.040 -19.527 13.835 1.00 85.94 104 SER A CA 1
ATOM 817 C C . SER A 1 104 ? 28.502 -19.622 15.290 1.00 85.94 104 SER A C 1
ATOM 819 O O . SER A 1 104 ? 29.580 -19.145 15.643 1.00 85.94 104 SER A O 1
ATOM 821 N N . VAL A 1 105 ? 27.732 -20.332 16.117 1.00 85.38 105 VAL A N 1
ATOM 822 C CA . VAL A 1 105 ? 28.024 -20.493 17.542 1.00 85.38 105 VAL A CA 1
ATOM 823 C C . VAL A 1 105 ? 29.240 -21.396 17.774 1.00 85.38 105 VAL A C 1
ATOM 825 O O . VAL A 1 105 ? 30.158 -21.019 18.505 1.00 85.38 105 VAL A O 1
ATOM 828 N N . ALA A 1 106 ? 29.299 -22.563 17.125 1.00 85.81 106 ALA A N 1
ATOM 829 C CA . ALA A 1 106 ? 30.387 -23.516 17.338 1.00 85.81 106 ALA A CA 1
ATOM 830 C C . ALA A 1 106 ? 31.740 -23.006 16.816 1.00 85.81 106 ALA A C 1
ATOM 832 O O . ALA A 1 106 ? 32.761 -23.185 17.478 1.00 85.81 106 ALA A O 1
ATOM 833 N N . PHE A 1 107 ? 31.784 -22.327 15.665 1.00 85.56 107 PHE A N 1
ATOM 834 C CA . PHE A 1 107 ? 33.034 -21.759 15.143 1.00 85.56 107 PHE A CA 1
ATOM 835 C C . PHE A 1 107 ? 33.539 -20.583 15.977 1.00 85.56 107 PHE A C 1
ATOM 837 O O . PHE A 1 107 ? 34.754 -20.391 16.075 1.00 85.56 107 PHE A O 1
ATOM 844 N N . SER A 1 108 ? 32.640 -19.830 16.610 1.00 81.25 108 SER A N 1
ATOM 845 C CA . SER A 1 108 ? 33.009 -18.815 17.598 1.00 81.25 108 SER A CA 1
ATOM 846 C C . SER A 1 108 ? 33.563 -19.448 18.879 1.00 81.25 108 SER A C 1
ATOM 848 O O . SER A 1 108 ? 34.612 -19.015 19.359 1.00 81.25 108 SER A O 1
ATOM 850 N N . ALA A 1 109 ? 32.948 -20.524 19.386 1.00 77.88 109 ALA A N 1
ATOM 851 C CA . ALA A 1 109 ? 33.464 -21.283 20.533 1.00 77.88 109 ALA A CA 1
ATOM 852 C C . ALA A 1 109 ? 34.862 -21.873 20.261 1.00 77.88 109 ALA A C 1
ATOM 854 O O . ALA A 1 109 ? 35.747 -21.813 21.114 1.00 77.88 109 ALA A O 1
ATOM 855 N N . LEU A 1 110 ? 35.095 -22.346 19.033 1.00 78.19 110 LEU A N 1
ATOM 856 C CA . LEU A 1 110 ? 36.385 -22.859 18.558 1.00 78.19 110 LEU A CA 1
ATOM 857 C C . LEU A 1 110 ? 37.400 -21.762 18.177 1.00 78.19 110 LEU A C 1
ATOM 859 O O . LEU A 1 110 ? 38.517 -22.083 17.777 1.00 78.19 110 LEU A O 1
ATOM 863 N N . LYS A 1 111 ? 37.040 -20.472 18.282 1.00 75.50 111 LYS A N 1
ATOM 864 C CA . LYS A 1 111 ? 37.863 -19.309 17.876 1.00 75.50 111 LYS A CA 1
ATOM 865 C C . LYS A 1 111 ? 38.310 -19.328 16.407 1.00 75.50 111 LYS A C 1
ATOM 867 O O . LYS A 1 111 ? 39.298 -18.688 16.048 1.00 75.50 111 LYS A O 1
ATOM 872 N N . ILE A 1 112 ? 37.571 -20.035 15.556 1.00 73.44 112 ILE A N 1
ATOM 873 C CA . ILE A 1 112 ? 37.776 -20.076 14.101 1.00 73.44 112 ILE A CA 1
ATOM 874 C C . ILE A 1 112 ? 37.217 -18.795 13.463 1.00 73.44 112 ILE A C 1
ATOM 876 O O . ILE A 1 112 ? 37.791 -18.270 12.511 1.00 73.44 112 ILE A O 1
ATOM 880 N N . SER A 1 113 ? 36.125 -18.263 14.021 1.00 68.50 113 SER A N 1
ATOM 881 C CA . SER A 1 113 ? 35.503 -17.001 13.614 1.00 68.50 113 SER A CA 1
ATOM 882 C C . SER A 1 113 ? 35.695 -15.926 14.688 1.00 68.50 113 SER A C 1
ATOM 884 O O . SER A 1 113 ? 35.556 -16.204 15.879 1.00 68.50 113 SER A O 1
ATOM 886 N N . LYS A 1 114 ? 36.010 -14.689 14.282 1.00 61.84 114 LYS A N 1
ATOM 887 C CA . LYS A 1 114 ? 36.022 -13.523 15.180 1.00 61.84 114 LYS A CA 1
ATOM 888 C C . LYS A 1 114 ? 34.681 -12.804 15.057 1.00 61.84 114 LYS A C 1
ATOM 890 O O . LYS A 1 114 ? 34.495 -12.049 14.114 1.00 61.84 114 LYS A O 1
ATOM 895 N N . GLN A 1 115 ? 33.772 -13.035 16.000 1.00 61.38 115 GLN A N 1
ATOM 896 C CA . GLN A 1 115 ? 32.524 -12.274 16.119 1.00 61.38 115 GLN A CA 1
ATOM 897 C C . GLN A 1 115 ? 32.645 -11.229 17.232 1.00 61.38 115 GLN A C 1
ATOM 899 O O . GLN A 1 115 ? 33.246 -11.491 18.277 1.00 61.38 115 GLN A O 1
ATOM 904 N N . ASN A 1 116 ? 32.069 -10.041 17.026 1.00 71.38 116 ASN A N 1
ATOM 905 C CA . ASN A 1 116 ? 31.892 -9.080 18.114 1.00 71.38 116 ASN A CA 1
ATOM 906 C C . ASN A 1 116 ? 30.861 -9.615 19.134 1.00 71.38 116 ASN A C 1
ATOM 908 O O . ASN A 1 116 ? 30.050 -10.491 18.825 1.00 71.38 116 ASN A O 1
ATOM 912 N N . LYS A 1 117 ? 30.895 -9.104 20.374 1.00 70.94 117 LYS A N 1
ATOM 913 C CA . LYS A 1 117 ? 30.067 -9.626 21.481 1.00 70.94 117 LYS A CA 1
ATOM 914 C C . LYS A 1 117 ? 28.570 -9.645 21.139 1.00 70.94 117 LYS A C 1
ATOM 916 O O . LYS A 1 117 ? 27.886 -10.616 21.426 1.00 70.94 117 LYS A O 1
ATOM 921 N N . GLN A 1 118 ? 28.082 -8.604 20.465 1.00 72.31 118 GLN A N 1
ATOM 922 C CA . GLN A 1 118 ? 26.669 -8.484 20.112 1.00 72.31 118 GLN A CA 1
ATOM 923 C C . GLN A 1 118 ? 26.230 -9.496 19.040 1.00 72.31 118 GLN A C 1
ATOM 925 O O . GLN A 1 118 ? 25.102 -9.984 19.093 1.00 72.31 118 GLN A O 1
ATOM 930 N N . GLY A 1 119 ? 27.094 -9.812 18.071 1.00 74.00 119 GLY A N 1
ATOM 931 C CA . GLY A 1 119 ? 26.834 -10.837 17.059 1.00 74.00 119 GLY A CA 1
ATOM 932 C C . GLY A 1 119 ? 26.781 -12.241 17.659 1.00 74.00 119 GLY A C 1
ATOM 933 O O . GLY A 1 119 ? 25.877 -13.009 17.333 1.00 74.00 119 GLY A O 1
ATOM 934 N N . LEU A 1 120 ? 27.685 -12.537 18.597 1.00 76.12 120 LEU A N 1
ATOM 935 C CA . LEU A 1 120 ? 27.687 -13.807 19.319 1.00 76.12 120 LEU A CA 1
ATOM 936 C C . LEU A 1 120 ? 26.430 -13.971 20.184 1.00 76.12 120 LEU A C 1
ATOM 938 O O . LEU A 1 120 ? 25.773 -15.003 20.092 1.00 76.12 120 LEU A O 1
ATOM 942 N N . ASP A 1 121 ? 26.050 -12.945 20.953 1.00 76.38 121 ASP A N 1
ATOM 943 C CA . ASP A 1 121 ? 24.849 -12.976 21.802 1.00 76.38 121 ASP A CA 1
ATOM 944 C C . ASP A 1 121 ? 23.576 -13.260 20.976 1.00 76.38 121 ASP A C 1
ATOM 946 O O . ASP A 1 121 ? 22.694 -14.003 21.407 1.00 76.38 121 ASP A O 1
ATOM 950 N N . ARG A 1 122 ? 23.489 -12.713 19.754 1.00 78.19 122 ARG A N 1
ATOM 951 C CA . ARG A 1 122 ? 22.371 -12.979 18.831 1.00 78.19 122 ARG A CA 1
ATOM 952 C C . ARG A 1 122 ? 22.398 -14.398 18.271 1.00 78.19 122 ARG A C 1
ATOM 954 O O . ARG A 1 122 ? 21.359 -15.045 18.274 1.00 78.19 122 ARG A O 1
ATOM 961 N N . ALA A 1 123 ? 23.558 -14.884 17.827 1.00 78.56 123 ALA A N 1
ATOM 962 C CA . ALA A 1 123 ? 23.695 -16.248 17.311 1.00 78.56 123 ALA A CA 1
ATOM 963 C C . ALA A 1 123 ? 23.372 -17.300 18.386 1.00 78.56 123 ALA A C 1
ATOM 965 O O . ALA A 1 123 ? 22.775 -18.333 18.089 1.00 78.56 123 ALA A O 1
ATOM 966 N N . VAL A 1 124 ? 23.717 -17.015 19.646 1.00 83.75 124 VAL A N 1
ATOM 967 C CA . VAL A 1 124 ? 23.331 -17.834 20.802 1.00 83.75 124 VAL A CA 1
ATOM 968 C C . VAL A 1 124 ? 21.821 -17.836 20.998 1.00 83.75 124 VAL A C 1
ATOM 970 O O . VAL A 1 124 ? 21.243 -18.912 21.115 1.00 83.75 124 VAL A O 1
ATOM 973 N N . ALA A 1 125 ? 21.178 -16.665 20.998 1.00 84.31 125 ALA A N 1
ATOM 974 C CA . ALA A 1 125 ? 19.726 -16.563 21.152 1.00 84.31 125 ALA A CA 1
ATOM 975 C C . ALA A 1 125 ? 18.964 -17.271 20.015 1.00 84.31 125 ALA A C 1
ATOM 977 O O . ALA A 1 125 ? 17.956 -17.935 20.251 1.00 84.31 125 ALA A O 1
ATOM 978 N N . GLU A 1 126 ? 19.466 -17.174 18.785 1.00 89.12 126 GLU A N 1
ATOM 979 C CA . GLU A 1 126 ? 18.905 -17.861 17.622 1.00 89.12 126 GLU A CA 1
ATOM 980 C C . GLU A 1 126 ? 19.055 -19.381 17.739 1.00 89.12 126 GLU A C 1
ATOM 982 O O . GLU A 1 126 ? 18.067 -20.106 17.618 1.00 89.12 126 GLU A O 1
ATOM 987 N N . LEU A 1 127 ? 20.256 -19.876 18.066 1.00 91.25 127 LEU A N 1
ATOM 988 C CA . LEU A 1 127 ? 20.467 -21.304 18.297 1.00 91.25 127 LEU A CA 1
ATOM 989 C C . LEU A 1 127 ? 19.567 -21.816 19.431 1.00 91.25 127 LEU A C 1
ATOM 991 O O . LEU A 1 127 ? 18.919 -22.841 19.260 1.00 91.25 127 LEU A O 1
ATOM 995 N N . GLN A 1 128 ? 19.462 -21.098 20.552 1.00 89.38 128 GLN A N 1
ATOM 996 C CA . GLN A 1 128 ? 18.556 -21.448 21.656 1.00 89.38 128 GLN A CA 1
ATOM 997 C C . GLN A 1 128 ? 17.107 -21.596 21.201 1.00 89.38 128 GLN A C 1
ATOM 999 O O . GLN A 1 128 ? 16.457 -22.585 21.541 1.00 89.38 128 GLN A O 1
ATOM 1004 N N . HIS A 1 129 ? 16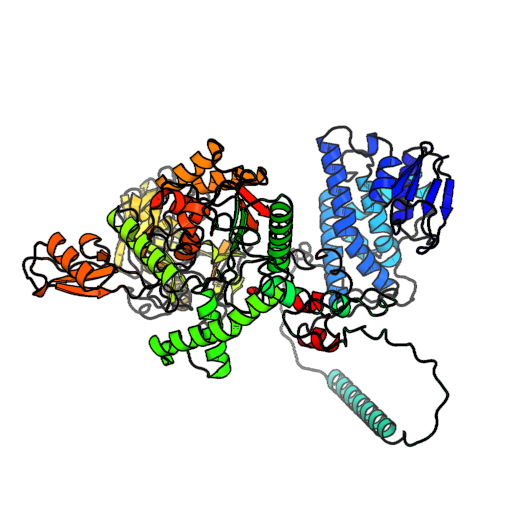.606 -20.632 20.428 1.00 92.12 129 HIS A N 1
ATOM 1005 C CA . HIS A 1 129 ? 15.245 -20.675 19.912 1.00 92.12 129 HIS A CA 1
ATOM 1006 C C . HIS A 1 129 ? 15.022 -21.919 19.041 1.00 92.12 129 HIS A C 1
ATOM 1008 O O . HIS A 1 129 ? 14.065 -22.663 19.257 1.00 92.12 129 HIS A O 1
ATOM 1014 N N . LEU A 1 130 ? 15.944 -22.199 18.115 1.00 93.94 130 LEU A N 1
ATOM 1015 C CA . LEU A 1 130 ? 15.868 -23.359 17.221 1.00 93.94 130 LEU A CA 1
ATOM 1016 C C . LEU A 1 130 ? 15.936 -24.692 17.983 1.00 93.94 130 LEU A C 1
ATOM 1018 O O . LEU A 1 130 ? 15.186 -25.618 17.663 1.00 93.94 130 LEU A O 1
ATOM 1022 N N . LEU A 1 131 ? 16.792 -24.789 19.009 1.00 94.75 131 LEU A N 1
ATOM 1023 C CA . LEU A 1 131 ? 16.853 -25.956 19.896 1.00 94.75 131 LEU A CA 1
ATOM 1024 C C . LEU A 1 131 ? 15.532 -26.138 20.660 1.00 94.75 131 LEU A C 1
ATOM 1026 O O . LEU A 1 131 ? 15.054 -27.265 20.770 1.00 94.75 131 LEU A O 1
ATOM 1030 N N . GLY A 1 132 ? 14.903 -25.049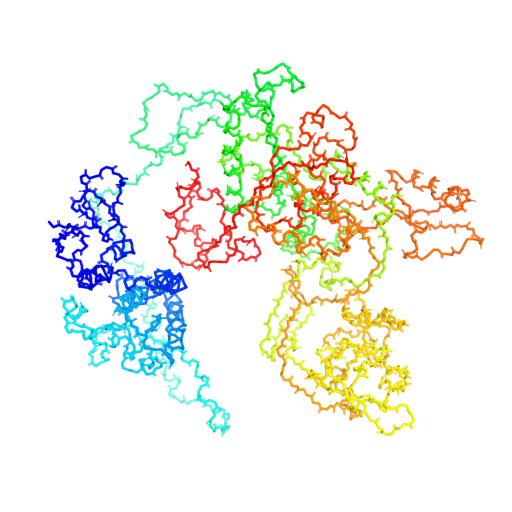 21.115 1.00 92.94 132 GLY A N 1
ATOM 1031 C CA . GLY A 1 132 ? 13.595 -25.082 21.779 1.00 92.94 132 GLY A CA 1
ATOM 1032 C C . GLY A 1 132 ? 12.463 -25.565 20.869 1.00 92.94 132 GLY A C 1
ATOM 1033 O O . GLY A 1 132 ? 11.637 -26.376 21.288 1.00 92.94 132 GLY A O 1
ATOM 1034 N N . VAL A 1 133 ? 12.453 -25.141 19.601 1.00 93.44 133 VAL A N 1
ATOM 1035 C CA . VAL A 1 133 ? 11.485 -25.629 18.600 1.00 93.44 133 VAL A CA 1
ATOM 1036 C C . VAL A 1 133 ? 11.619 -27.139 18.399 1.00 93.44 133 VAL A C 1
ATOM 1038 O O . VAL A 1 133 ? 10.613 -27.853 18.398 1.00 93.44 133 VAL A O 1
ATOM 1041 N N . LEU A 1 134 ? 12.851 -27.641 18.258 1.00 95.56 134 LEU A N 1
ATOM 1042 C CA . LEU A 1 134 ? 13.086 -29.078 18.107 1.00 95.56 134 LEU A CA 1
ATOM 1043 C C . LEU A 1 134 ? 12.712 -29.853 19.369 1.00 95.56 134 LEU A C 1
ATOM 1045 O O . LEU A 1 134 ? 12.067 -30.893 19.259 1.00 95.56 134 LEU A O 1
ATOM 1049 N N . ASP A 1 135 ? 13.086 -29.358 20.550 1.00 96.19 135 ASP A N 1
ATOM 1050 C CA . ASP A 1 135 ? 12.767 -30.012 21.819 1.00 96.19 135 ASP A CA 1
ATOM 1051 C C . ASP A 1 135 ? 11.254 -30.171 21.998 1.00 96.19 135 ASP A C 1
ATOM 1053 O O . ASP A 1 135 ? 10.770 -31.272 22.272 1.00 96.19 135 ASP A O 1
ATOM 1057 N N . ASN A 1 136 ? 10.492 -29.110 21.720 1.00 93.31 136 ASN A N 1
ATOM 1058 C CA . ASN A 1 136 ? 9.037 -29.151 21.796 1.00 93.31 136 ASN A CA 1
ATOM 1059 C C . ASN A 1 136 ? 8.426 -30.108 20.758 1.00 93.31 136 ASN A C 1
ATOM 1061 O O . ASN A 1 136 ? 7.517 -30.876 21.078 1.00 93.31 136 ASN A O 1
ATOM 1065 N N . HIS A 1 137 ? 8.941 -30.127 19.522 1.00 95.25 137 HIS A N 1
ATOM 1066 C CA . HIS A 1 137 ? 8.476 -31.074 18.497 1.00 95.25 137 HIS A CA 1
ATOM 1067 C C . HIS A 1 137 ? 8.744 -32.535 18.886 1.00 95.25 137 HIS A C 1
ATOM 1069 O O . HIS A 1 137 ? 7.914 -33.414 18.625 1.00 95.25 137 HIS A O 1
ATOM 1075 N N . LEU A 1 138 ? 9.882 -32.785 19.538 1.00 96.31 138 LEU A N 1
ATOM 1076 C CA . LEU A 1 138 ? 10.350 -34.101 19.977 1.00 96.31 138 LEU A CA 1
ATOM 1077 C C . LEU A 1 138 ? 9.768 -34.543 21.325 1.00 96.31 138 LEU A C 1
ATOM 1079 O O . LEU A 1 138 ? 9.971 -35.691 21.717 1.00 96.31 138 LEU A O 1
ATOM 1083 N N . LYS A 1 139 ? 9.000 -33.686 22.009 1.00 93.19 139 LYS A N 1
ATOM 1084 C CA . LYS A 1 139 ? 8.350 -33.988 23.296 1.00 93.19 139 LYS A CA 1
ATOM 1085 C C . LYS A 1 139 ? 7.484 -35.249 23.258 1.00 93.19 139 LYS A C 1
ATOM 1087 O O . LYS A 1 139 ? 7.426 -35.988 24.233 1.00 93.19 139 LYS A O 1
ATOM 1092 N N . VAL A 1 140 ? 6.817 -35.500 22.132 1.00 90.00 140 VAL A N 1
ATOM 1093 C CA . VAL A 1 140 ? 5.900 -36.643 21.945 1.00 90.00 140 VAL A CA 1
ATOM 1094 C C . VAL A 1 140 ? 6.324 -37.575 20.809 1.00 90.00 140 VAL A C 1
ATOM 1096 O O . VAL A 1 140 ? 5.545 -38.429 20.399 1.00 90.00 140 VAL A O 1
ATOM 1099 N N . ARG A 1 141 ? 7.531 -37.403 20.254 1.00 91.75 141 ARG A N 1
ATOM 1100 C CA . ARG A 1 141 ? 7.980 -38.129 19.054 1.00 91.75 141 ARG A CA 1
ATOM 1101 C C . ARG A 1 141 ? 9.338 -38.765 19.265 1.00 91.75 141 ARG A C 1
ATOM 1103 O O . ARG A 1 141 ? 10.218 -38.160 19.872 1.00 91.75 141 ARG A O 1
ATOM 1110 N N . THR A 1 142 ? 9.527 -39.970 18.744 1.00 91.19 142 THR A N 1
ATOM 1111 C CA . THR A 1 142 ? 10.830 -40.653 18.785 1.00 91.19 142 THR A CA 1
ATOM 1112 C C . THR A 1 142 ? 11.773 -40.144 17.698 1.00 91.19 142 THR A C 1
ATOM 1114 O O . THR A 1 142 ? 12.967 -40.059 17.954 1.00 91.19 142 THR A O 1
ATOM 1117 N N . TYR A 1 143 ? 11.242 -39.756 16.533 1.00 96.50 143 TYR A N 1
ATOM 1118 C CA . TYR A 1 143 ? 11.972 -39.196 15.389 1.00 96.50 143 TYR A CA 1
ATOM 1119 C C . TYR A 1 143 ? 11.246 -37.962 14.830 1.00 96.50 143 TYR A C 1
ATOM 1121 O O . TYR A 1 143 ? 10.093 -37.694 15.177 1.00 96.50 143 TYR A O 1
ATOM 1129 N N . LEU A 1 144 ? 11.901 -37.188 13.961 1.00 96.38 144 LEU A N 1
ATOM 1130 C CA . LEU A 1 144 ? 11.328 -35.961 13.394 1.00 96.38 144 LEU A CA 1
ATOM 1131 C C . LEU A 1 144 ? 10.089 -36.231 12.531 1.00 96.38 144 LEU A C 1
ATOM 1133 O O . LEU A 1 144 ? 9.158 -35.418 12.533 1.00 96.38 144 LEU A O 1
ATOM 1137 N N . VAL A 1 145 ? 10.068 -37.364 11.818 1.00 95.94 145 VAL A N 1
ATOM 1138 C CA . VAL A 1 145 ? 8.949 -37.791 10.967 1.00 95.94 145 VAL A CA 1
ATOM 1139 C C . VAL A 1 145 ? 8.686 -39.287 11.140 1.00 95.94 145 VAL A C 1
ATOM 1141 O O . VAL A 1 145 ? 9.480 -40.116 10.711 1.00 95.94 145 VAL A O 1
ATOM 1144 N N . GLY A 1 146 ? 7.521 -39.628 11.693 1.00 89.88 146 GLY A N 1
ATOM 1145 C CA . GLY A 1 146 ? 7.103 -41.017 11.901 1.00 89.88 146 GLY A CA 1
ATOM 1146 C C . GLY A 1 146 ? 7.839 -41.718 13.049 1.00 89.88 146 GLY A C 1
ATOM 1147 O O . GLY A 1 146 ? 8.417 -41.075 13.921 1.00 89.88 146 GLY A O 1
ATOM 1148 N N . GLU A 1 147 ? 7.796 -43.052 13.033 1.00 89.00 147 GLU A N 1
ATOM 1149 C CA . GLU A 1 147 ? 8.292 -43.916 14.121 1.00 89.00 147 GLU A CA 1
ATOM 1150 C C . GLU A 1 147 ? 9.673 -44.538 13.845 1.00 89.00 147 GLU A C 1
ATOM 1152 O O . GLU A 1 147 ? 10.184 -45.316 14.648 1.00 89.00 147 GLU A O 1
ATOM 1157 N N . ALA A 1 148 ? 10.298 -44.206 12.713 1.00 90.56 148 ALA A N 1
ATOM 1158 C CA . ALA A 1 148 ? 11.606 -44.719 12.316 1.00 90.56 148 ALA A CA 1
ATOM 1159 C C . ALA A 1 148 ? 12.520 -43.584 11.851 1.00 90.56 148 ALA A C 1
ATOM 1161 O O . ALA A 1 148 ? 12.044 -42.529 11.435 1.00 90.56 148 ALA A O 1
ATOM 1162 N N . ILE A 1 149 ? 13.833 -43.821 11.886 1.00 95.25 149 ILE A N 1
ATOM 1163 C CA . ILE A 1 149 ? 14.811 -42.820 11.469 1.00 95.25 149 ILE A CA 1
ATOM 1164 C C . ILE A 1 149 ? 14.664 -42.484 9.980 1.00 95.25 149 ILE A C 1
ATOM 1166 O O . ILE A 1 149 ? 14.603 -43.362 9.116 1.00 95.25 149 ILE A O 1
ATOM 1170 N N . THR A 1 150 ? 14.631 -41.192 9.670 1.00 97.38 150 THR A N 1
ATOM 1171 C CA . THR A 1 150 ? 14.512 -40.682 8.302 1.00 97.38 150 THR A CA 1
ATOM 1172 C C . THR A 1 150 ? 15.719 -39.838 7.911 1.00 97.38 150 THR A C 1
ATOM 1174 O O . THR A 1 150 ? 16.595 -39.522 8.720 1.00 97.38 150 THR A O 1
ATOM 1177 N N . LEU A 1 151 ? 15.773 -39.421 6.645 1.00 96.94 151 LEU A N 1
ATOM 1178 C CA . LEU A 1 151 ? 16.811 -38.504 6.180 1.00 96.94 151 LEU A CA 1
ATOM 1179 C C . LEU A 1 151 ? 16.720 -37.125 6.864 1.00 96.94 151 LEU A C 1
ATOM 1181 O O . LEU A 1 151 ? 17.731 -36.425 6.952 1.00 96.94 151 LEU A O 1
ATOM 1185 N N . ALA A 1 152 ? 15.546 -36.749 7.387 1.00 97.38 152 ALA A N 1
ATOM 1186 C CA . ALA A 1 152 ? 15.391 -35.564 8.226 1.00 97.38 152 ALA A CA 1
ATOM 1187 C C . ALA A 1 152 ? 16.208 -35.693 9.515 1.00 97.38 152 ALA A C 1
ATOM 1189 O O . ALA A 1 152 ? 16.973 -34.784 9.839 1.00 97.38 152 ALA A O 1
ATOM 1190 N N . ASP A 1 153 ? 16.116 -36.841 10.191 1.00 98.06 153 ASP A N 1
ATOM 1191 C CA . ASP A 1 153 ? 16.854 -37.099 11.426 1.00 98.06 153 ASP A CA 1
ATOM 1192 C C . ASP A 1 153 ? 18.362 -37.102 11.191 1.00 98.06 153 ASP A C 1
ATOM 1194 O O . ASP A 1 153 ? 19.106 -36.426 11.900 1.00 98.06 153 ASP A O 1
ATOM 1198 N N . VAL A 1 154 ? 18.809 -37.783 10.127 1.00 97.44 154 VAL A N 1
ATOM 1199 C CA . VAL A 1 154 ? 20.226 -37.803 9.735 1.00 97.44 154 VAL A CA 1
ATOM 1200 C C . VAL A 1 154 ? 20.752 -36.392 9.495 1.00 97.44 154 VAL A C 1
ATOM 1202 O O . VAL A 1 154 ? 21.839 -36.046 9.957 1.00 97.44 154 VAL A O 1
ATOM 1205 N N . THR A 1 155 ? 19.975 -35.565 8.798 1.00 97.38 155 THR A N 1
ATOM 1206 C CA . THR A 1 155 ? 20.370 -34.194 8.467 1.00 97.38 155 THR A CA 1
ATOM 1207 C C . THR A 1 155 ? 20.462 -33.327 9.721 1.00 97.38 155 THR A C 1
ATOM 1209 O O . THR A 1 155 ? 21.521 -32.762 9.989 1.00 97.38 155 THR A O 1
ATOM 1212 N N . ALA A 1 156 ? 19.391 -33.264 10.515 1.00 97.19 156 ALA A N 1
ATOM 1213 C CA . ALA A 1 156 ? 19.331 -32.420 11.704 1.00 97.19 156 ALA A CA 1
ATOM 1214 C C . ALA A 1 156 ? 20.356 -32.841 12.769 1.00 97.19 156 ALA A C 1
ATOM 1216 O O . ALA A 1 156 ? 21.037 -31.983 13.333 1.00 97.19 156 ALA A O 1
ATOM 1217 N N . ALA A 1 157 ? 20.537 -34.147 13.001 1.00 97.00 157 ALA A N 1
ATOM 1218 C CA . ALA A 1 157 ? 21.532 -34.642 13.948 1.00 97.00 157 ALA A CA 1
ATOM 1219 C C . ALA A 1 157 ? 22.953 -34.272 13.500 1.00 97.00 157 ALA A C 1
ATOM 1221 O O . ALA A 1 157 ? 23.747 -33.811 14.315 1.00 97.00 157 ALA A O 1
ATOM 1222 N N . CYS A 1 158 ? 23.269 -34.382 12.202 1.00 95.62 158 CYS A N 1
ATOM 1223 C CA . CYS A 1 158 ? 24.574 -33.962 11.688 1.00 95.62 158 CYS A CA 1
ATOM 1224 C C . CYS A 1 158 ? 24.812 -32.455 11.880 1.00 95.62 158 CYS A C 1
ATOM 1226 O O . CYS A 1 158 ? 25.886 -32.071 12.339 1.00 95.62 158 CYS A O 1
ATOM 1228 N N . CYS A 1 159 ? 23.819 -31.603 11.605 1.00 95.50 159 CYS A N 1
ATOM 1229 C CA . CYS A 1 159 ? 23.920 -30.154 11.835 1.00 95.50 159 CYS A CA 1
ATOM 1230 C C . CYS A 1 159 ? 24.194 -29.802 13.309 1.00 95.50 159 CYS A C 1
ATOM 1232 O O . CYS A 1 159 ? 24.892 -28.831 13.592 1.00 95.50 159 CYS A O 1
ATOM 1234 N N . LEU A 1 160 ? 23.686 -30.607 14.247 1.00 95.44 160 LEU A N 1
ATOM 1235 C CA . LEU A 1 160 ? 23.843 -30.395 15.687 1.00 95.44 160 LEU A CA 1
ATOM 1236 C C . LEU A 1 160 ? 25.120 -31.013 16.286 1.00 95.44 160 LEU A C 1
ATOM 1238 O O . LEU A 1 160 ? 25.418 -30.756 17.452 1.00 95.44 160 LEU A O 1
ATOM 1242 N N . LEU A 1 161 ? 25.926 -31.754 15.514 1.00 92.19 161 LEU A N 1
ATOM 1243 C CA . LEU A 1 161 ? 27.161 -32.380 16.016 1.00 92.19 161 LEU A CA 1
ATOM 1244 C C . LEU A 1 161 ? 28.129 -31.371 16.643 1.00 92.19 161 LEU A C 1
ATOM 1246 O O . LEU A 1 161 ? 28.649 -31.619 17.728 1.00 92.19 161 LEU A O 1
ATOM 1250 N N . LEU A 1 162 ? 28.374 -30.239 15.977 1.00 90.81 162 LEU A N 1
ATOM 1251 C CA . LEU A 1 162 ? 29.321 -29.233 16.467 1.00 90.81 162 LEU A CA 1
ATOM 1252 C C . LEU A 1 162 ? 28.830 -28.564 17.767 1.00 90.81 162 LEU A C 1
ATOM 1254 O O . LEU A 1 162 ? 29.606 -28.533 18.724 1.00 90.81 162 LEU A O 1
ATOM 1258 N N . PRO A 1 163 ? 27.564 -28.103 17.875 1.00 91.88 163 PRO A N 1
ATOM 1259 C CA . PRO A 1 163 ? 27.011 -27.656 19.151 1.00 91.88 163 PRO A CA 1
ATOM 1260 C C . PRO A 1 163 ? 27.161 -28.672 20.289 1.00 91.88 163 PRO A C 1
ATOM 1262 O O . PRO A 1 163 ? 27.631 -28.305 21.359 1.00 91.88 163 PRO A O 1
ATOM 1265 N N . TYR A 1 164 ? 26.835 -29.949 20.078 1.00 92.50 164 TYR A N 1
ATOM 1266 C CA . TYR A 1 164 ? 26.938 -30.968 21.135 1.00 92.50 164 TYR A CA 1
ATOM 1267 C C . TYR A 1 164 ? 28.382 -31.328 21.522 1.00 92.50 164 TYR A C 1
ATOM 1269 O O . TYR A 1 164 ? 28.628 -31.726 22.663 1.00 92.50 164 TYR A O 1
ATOM 1277 N N . LYS A 1 165 ? 29.342 -31.185 20.600 1.00 88.81 165 LYS A N 1
ATOM 1278 C CA . LYS A 1 165 ? 30.770 -31.423 20.867 1.00 88.81 165 LYS A CA 1
ATOM 1279 C C . LYS A 1 165 ? 31.468 -30.249 21.560 1.00 88.81 165 LYS A C 1
ATOM 1281 O O . LYS A 1 165 ? 32.400 -30.490 22.322 1.00 88.81 165 LYS A O 1
ATOM 1286 N N . TYR A 1 166 ? 31.056 -29.007 21.285 1.00 87.25 166 TYR A N 1
ATOM 1287 C CA . TYR A 1 166 ? 31.855 -27.821 21.640 1.00 87.25 166 TYR A CA 1
ATOM 1288 C C . TYR A 1 166 ? 31.110 -26.707 22.383 1.00 87.25 166 TYR A C 1
ATOM 1290 O O . TYR A 1 166 ? 31.757 -25.764 22.831 1.00 87.25 166 TYR A O 1
ATOM 1298 N N . VAL A 1 167 ? 29.779 -26.763 22.479 1.00 87.00 167 VAL A N 1
ATOM 1299 C CA . VAL A 1 167 ? 28.959 -25.649 22.996 1.00 87.00 167 VAL A CA 1
ATOM 1300 C C . VAL A 1 167 ? 28.031 -26.107 24.121 1.00 87.00 167 VAL A C 1
ATOM 1302 O O . VAL A 1 167 ? 28.014 -25.515 25.194 1.00 87.00 167 VAL A O 1
ATOM 1305 N N . LEU A 1 168 ? 27.250 -27.163 23.895 1.00 87.81 168 LEU A N 1
ATOM 1306 C CA . LEU A 1 168 ? 26.211 -27.626 24.813 1.00 87.81 168 LEU A CA 1
ATOM 1307 C C . LEU A 1 168 ? 26.812 -28.518 25.906 1.00 87.81 168 LEU A C 1
ATOM 1309 O O . LEU A 1 168 ? 26.876 -29.741 25.766 1.00 87.81 168 LEU A O 1
ATOM 1313 N N . ASN A 1 169 ? 27.249 -27.893 27.002 1.00 85.25 169 ASN A N 1
ATOM 1314 C CA . ASN A 1 169 ? 27.735 -28.587 28.198 1.00 85.25 169 ASN A CA 1
ATOM 1315 C C . ASN A 1 169 ? 26.602 -29.382 28.890 1.00 85.25 169 ASN A C 1
ATOM 1317 O O . ASN A 1 169 ? 25.448 -29.391 28.450 1.00 85.25 169 ASN A O 1
ATOM 1321 N N . GLN A 1 170 ? 26.915 -30.089 29.978 1.00 83.25 170 GLN A N 1
ATOM 1322 C CA . GLN A 1 170 ? 25.913 -30.856 30.725 1.00 83.25 170 GLN A CA 1
ATOM 1323 C C . GLN A 1 170 ? 24.755 -29.978 31.235 1.00 83.25 170 GLN A C 1
ATOM 1325 O O . GLN A 1 170 ? 23.599 -30.363 31.084 1.00 83.25 170 GLN A O 1
ATOM 1330 N N . THR A 1 171 ? 25.048 -28.787 31.758 1.00 79.50 171 THR A N 1
ATOM 1331 C CA . THR A 1 171 ? 24.059 -27.840 32.298 1.00 79.50 171 THR A CA 1
ATOM 1332 C C . THR A 1 171 ? 23.074 -27.351 31.234 1.00 79.50 171 THR A C 1
ATOM 1334 O O . THR A 1 171 ? 21.871 -27.302 31.473 1.00 79.50 171 THR A O 1
ATOM 1337 N N . LEU A 1 172 ? 23.558 -27.035 30.031 1.00 82.81 172 LEU A N 1
ATOM 1338 C CA . LEU A 1 172 ? 22.739 -26.533 28.927 1.00 82.81 172 LEU A CA 1
ATOM 1339 C C . LEU A 1 172 ? 21.859 -27.622 28.310 1.00 82.81 172 LEU A C 1
ATOM 1341 O O . LEU A 1 172 ? 20.736 -27.346 27.892 1.00 82.81 172 LEU A O 1
ATOM 1345 N N . ARG A 1 173 ? 22.338 -28.871 28.281 1.00 88.31 173 ARG A N 1
ATOM 1346 C CA . ARG A 1 173 ? 21.573 -30.014 27.753 1.00 88.31 173 ARG A CA 1
ATOM 1347 C C . ARG A 1 173 ? 20.309 -30.309 28.568 1.00 88.31 173 ARG A C 1
ATOM 1349 O O . ARG A 1 173 ? 19.337 -30.804 28.002 1.00 88.31 173 ARG A O 1
ATOM 1356 N N . VAL A 1 174 ? 20.280 -29.953 29.855 1.00 83.81 174 VAL A N 1
ATOM 1357 C CA . VAL A 1 174 ? 19.105 -30.136 30.731 1.00 83.81 174 VAL A CA 1
ATOM 1358 C C . VAL A 1 174 ? 17.908 -29.282 30.296 1.00 83.81 174 VAL A C 1
ATOM 1360 O O . VAL A 1 174 ? 16.777 -29.660 30.569 1.00 83.81 174 VAL A O 1
ATOM 1363 N N . TYR A 1 175 ? 18.109 -28.183 29.564 1.00 85.31 175 TYR A N 1
ATOM 1364 C CA . TYR A 1 175 ? 16.994 -27.376 29.041 1.00 85.31 175 TYR A CA 1
ATOM 1365 C C . TYR A 1 175 ? 16.355 -27.966 27.781 1.00 85.31 175 TYR A C 1
ATOM 1367 O O . TYR A 1 175 ? 15.250 -27.578 27.412 1.00 85.31 175 TYR A O 1
ATOM 1375 N N . PHE A 1 176 ? 17.032 -28.914 27.131 1.00 93.19 176 PHE A N 1
ATOM 1376 C CA . PHE A 1 176 ? 16.595 -29.535 25.885 1.00 93.19 176 PHE A CA 1
ATOM 1377 C C . PHE A 1 176 ? 16.602 -31.061 26.037 1.00 93.19 176 PHE A C 1
ATOM 1379 O O . PHE A 1 176 ? 17.330 -31.772 25.339 1.00 93.19 176 PHE A O 1
ATOM 1386 N N . ILE A 1 177 ? 15.846 -31.573 27.014 1.00 92.56 177 ILE A N 1
ATOM 1387 C CA . ILE A 1 177 ? 15.847 -32.994 27.406 1.00 92.56 177 ILE A CA 1
ATOM 1388 C C . ILE A 1 177 ? 15.361 -33.885 26.260 1.00 92.56 177 ILE A C 1
ATOM 1390 O O . ILE A 1 177 ? 15.969 -34.921 25.975 1.00 92.56 177 ILE A O 1
ATOM 1394 N N . ASN A 1 178 ? 14.282 -33.491 25.582 1.00 95.06 178 ASN A N 1
ATOM 1395 C CA . ASN A 1 178 ? 13.670 -34.281 24.515 1.00 95.06 178 ASN A CA 1
ATOM 1396 C C . ASN A 1 178 ? 14.569 -34.316 23.282 1.00 95.06 178 ASN A C 1
ATOM 1398 O O . ASN A 1 178 ? 14.745 -35.379 22.676 1.00 95.06 178 ASN A O 1
ATOM 1402 N N . LEU A 1 179 ? 15.172 -33.172 22.956 1.00 97.00 179 LEU A N 1
ATOM 1403 C CA . LEU A 1 179 ? 16.155 -33.034 21.892 1.00 97.00 179 LEU A CA 1
ATOM 1404 C C . LEU A 1 179 ? 17.434 -33.810 22.210 1.00 97.00 179 LEU A C 1
ATOM 1406 O O . LEU A 1 179 ? 17.936 -34.517 21.343 1.00 97.00 179 LEU A O 1
ATOM 1410 N N . THR A 1 180 ? 17.945 -33.724 23.439 1.00 95.69 180 THR A N 1
ATOM 1411 C CA . THR A 1 180 ? 19.153 -34.449 23.864 1.00 95.69 180 THR A CA 1
ATOM 1412 C C . THR A 1 180 ? 18.920 -35.953 23.803 1.00 95.69 180 THR A C 1
ATOM 1414 O O . THR A 1 180 ? 19.748 -36.675 23.249 1.00 95.69 180 THR A O 1
ATOM 1417 N N . ARG A 1 181 ? 17.768 -36.435 24.288 1.00 96.00 181 ARG A N 1
ATOM 1418 C CA . ARG A 1 181 ? 17.355 -37.840 24.150 1.00 96.00 181 ARG A CA 1
ATOM 1419 C C . ARG A 1 181 ? 17.357 -38.265 22.682 1.00 96.00 181 ARG A C 1
ATOM 1421 O O . ARG A 1 181 ? 18.021 -39.236 22.345 1.00 96.00 181 ARG A O 1
ATOM 1428 N N . TRP A 1 182 ? 16.655 -37.534 21.816 1.00 97.94 182 TRP A N 1
ATOM 1429 C CA . TRP A 1 182 ? 16.583 -37.844 20.383 1.00 97.94 182 TRP A CA 1
ATOM 1430 C C . TRP A 1 182 ? 17.959 -37.813 19.704 1.00 97.94 182 TRP A C 1
ATOM 1432 O O . TRP A 1 182 ? 18.277 -38.697 18.909 1.00 97.94 182 TRP A O 1
ATOM 1442 N N . PHE A 1 183 ? 18.806 -36.840 20.044 1.00 97.44 183 PHE A N 1
ATOM 1443 C CA . PHE A 1 183 ? 20.148 -36.714 19.482 1.00 97.44 183 PHE A CA 1
ATOM 1444 C C . PHE A 1 183 ? 21.003 -37.927 19.853 1.00 97.44 183 PHE A C 1
ATOM 1446 O O . PHE A 1 183 ? 21.614 -38.535 18.974 1.00 97.44 183 PHE A O 1
ATOM 1453 N N . LEU A 1 184 ? 20.974 -38.337 21.127 1.00 95.25 184 LEU A N 1
ATOM 1454 C CA . LEU A 1 184 ? 21.619 -39.563 21.603 1.00 95.25 184 LEU A CA 1
ATOM 1455 C C . LEU A 1 184 ? 21.060 -40.806 20.899 1.00 95.25 184 LEU A C 1
ATOM 1457 O O . LEU A 1 184 ? 21.831 -41.669 20.483 1.00 95.25 184 LEU A O 1
ATOM 1461 N N . THR A 1 185 ? 19.740 -40.889 20.711 1.00 95.44 185 THR A N 1
ATOM 1462 C CA . THR A 1 185 ? 19.097 -41.975 19.955 1.00 95.44 185 THR A CA 1
ATOM 1463 C C . THR A 1 185 ? 19.603 -42.047 18.514 1.00 95.44 185 THR A C 1
ATOM 1465 O O . THR A 1 185 ? 19.825 -43.149 18.018 1.00 95.44 185 THR A O 1
ATOM 1468 N N . CYS A 1 186 ? 19.826 -40.908 17.851 1.00 96.25 186 CYS A N 1
ATOM 1469 C CA . CYS A 1 186 ? 20.343 -40.861 16.483 1.00 96.25 186 CYS A CA 1
ATOM 1470 C C . CYS A 1 186 ? 21.821 -41.263 16.409 1.00 96.25 186 CYS A C 1
ATOM 1472 O O . CYS A 1 186 ? 22.175 -42.163 15.650 1.00 96.25 186 CYS A O 1
ATOM 1474 N N . ILE A 1 187 ? 22.694 -40.633 17.202 1.00 94.75 187 ILE A N 1
ATOM 1475 C CA . ILE A 1 187 ? 24.146 -40.862 17.098 1.00 94.75 187 ILE A CA 1
ATOM 1476 C C . ILE A 1 187 ? 24.573 -42.256 17.572 1.00 94.75 187 ILE A C 1
ATOM 1478 O O . ILE A 1 187 ? 25.646 -42.720 17.194 1.00 94.75 187 ILE A O 1
ATOM 1482 N N . ASN A 1 188 ? 23.756 -42.928 18.388 1.00 93.44 188 ASN A N 1
ATOM 1483 C CA . ASN A 1 188 ? 24.018 -44.290 18.858 1.00 93.44 188 ASN A CA 1
ATOM 1484 C C . ASN A 1 188 ? 23.522 -45.377 17.894 1.00 93.44 188 ASN A C 1
ATOM 1486 O O . ASN A 1 188 ? 23.746 -46.557 18.161 1.00 93.44 188 ASN A O 1
ATOM 1490 N N . GLN A 1 189 ? 22.883 -45.018 16.774 1.00 94.44 189 GLN A N 1
ATOM 1491 C CA . GLN A 1 189 ? 22.558 -46.001 15.740 1.00 94.44 189 GLN A CA 1
ATOM 1492 C C . GLN A 1 189 ? 23.844 -46.611 15.150 1.00 94.44 189 GLN A C 1
ATOM 1494 O O . GLN A 1 189 ? 24.832 -45.883 14.975 1.00 94.44 189 GLN A O 1
ATOM 1499 N N . PRO A 1 190 ? 23.855 -47.912 14.797 1.00 93.94 190 PRO A N 1
ATOM 1500 C CA . PRO A 1 190 ? 25.033 -48.583 14.241 1.00 93.94 190 PRO A CA 1
ATOM 1501 C C . PRO A 1 190 ? 25.641 -47.855 13.035 1.00 93.94 190 PRO A C 1
ATOM 1503 O O . PRO A 1 190 ? 26.860 -47.759 12.904 1.00 93.94 190 PRO A O 1
ATOM 1506 N N . GLU A 1 191 ? 24.798 -47.287 12.176 1.00 94.69 191 GLU A N 1
ATOM 1507 C CA . GLU A 1 191 ? 25.178 -46.558 10.968 1.00 94.69 191 GLU A CA 1
ATOM 1508 C C . GLU A 1 191 ? 25.868 -45.228 11.285 1.00 94.69 191 GLU A C 1
ATOM 1510 O O . GLU A 1 191 ? 26.798 -44.839 10.579 1.00 94.69 191 GLU A O 1
ATOM 1515 N N . PHE A 1 192 ? 25.453 -44.547 12.359 1.00 94.31 192 PHE A N 1
ATOM 1516 C CA . PHE A 1 192 ? 26.132 -43.350 12.857 1.00 94.31 192 PHE A CA 1
ATOM 1517 C C . PHE A 1 192 ? 27.467 -43.708 13.507 1.00 94.31 192 PHE A C 1
ATOM 1519 O O . PHE A 1 192 ? 28.482 -43.098 13.174 1.00 94.31 192 PHE A O 1
ATOM 1526 N N . GLN A 1 193 ? 27.492 -44.719 14.379 1.00 93.69 193 GLN A N 1
ATOM 1527 C CA . GLN A 1 193 ? 28.709 -45.174 15.064 1.00 93.69 193 GLN A CA 1
ATOM 1528 C C . GLN A 1 193 ? 29.778 -45.661 14.079 1.00 93.69 193 GLN A C 1
ATOM 1530 O O . GLN A 1 193 ? 30.960 -45.380 14.265 1.00 93.69 193 GLN A O 1
ATOM 1535 N N . ALA A 1 194 ? 29.374 -46.308 12.983 1.00 90.94 194 ALA A N 1
ATOM 1536 C CA . ALA A 1 194 ? 30.282 -46.745 11.925 1.00 90.94 194 ALA A CA 1
ATOM 1537 C C . ALA A 1 194 ? 30.978 -45.589 11.178 1.00 90.94 194 ALA A C 1
ATOM 1539 O O . ALA A 1 194 ? 31.975 -45.829 10.496 1.00 90.94 194 ALA A O 1
ATOM 1540 N N . VAL A 1 195 ? 30.450 -44.362 11.261 1.00 91.69 195 VAL A N 1
ATOM 1541 C CA . VAL A 1 195 ? 31.008 -43.166 10.605 1.00 91.69 195 VAL A CA 1
ATOM 1542 C C . VAL A 1 195 ? 31.687 -42.238 11.611 1.00 91.69 195 VAL A C 1
ATOM 1544 O O . VAL A 1 195 ? 32.778 -41.744 11.347 1.00 91.69 195 VAL A O 1
ATOM 1547 N N . LEU A 1 196 ? 31.046 -41.982 12.751 1.00 88.62 196 LEU A N 1
ATOM 1548 C CA . LEU A 1 196 ? 31.507 -41.026 13.759 1.00 88.62 196 LEU A CA 1
ATOM 1549 C C . LEU A 1 196 ? 32.484 -41.624 14.774 1.00 88.62 196 LEU A C 1
ATOM 1551 O O . LEU A 1 196 ? 33.244 -40.877 15.391 1.00 88.62 196 LEU A O 1
ATOM 1555 N N . GLY A 1 197 ? 32.435 -42.941 14.988 1.00 87.38 197 GLY A N 1
ATOM 1556 C CA . GLY A 1 197 ? 33.017 -43.560 16.174 1.00 87.38 197 GLY A CA 1
ATOM 1557 C C . GLY A 1 197 ? 32.353 -43.069 17.475 1.00 87.38 197 GLY A C 1
ATOM 1558 O O . GLY A 1 197 ? 31.273 -42.467 17.441 1.00 87.38 197 GLY A O 1
ATOM 1559 N N . PRO A 1 198 ? 32.986 -43.300 18.642 1.00 81.44 198 PRO A N 1
ATOM 1560 C CA . PRO A 1 198 ? 32.451 -42.851 19.923 1.00 81.44 198 PRO A CA 1
ATOM 1561 C C . PRO A 1 198 ? 32.426 -41.316 20.000 1.00 81.44 198 PRO A C 1
ATOM 1563 O O . PRO A 1 198 ? 33.467 -40.655 20.028 1.00 81.44 198 PRO A O 1
ATOM 1566 N N . VAL A 1 199 ? 31.224 -40.739 20.070 1.00 84.00 199 VAL A N 1
ATOM 1567 C CA . VAL A 1 199 ? 31.023 -39.287 20.162 1.00 84.00 199 VAL A CA 1
ATOM 1568 C C . VAL A 1 199 ? 31.208 -38.829 21.608 1.00 84.00 199 VAL A C 1
ATOM 1570 O O . VAL A 1 199 ? 30.427 -39.187 22.487 1.00 84.00 199 VAL A O 1
ATOM 1573 N N . ARG A 1 200 ? 32.229 -38.002 21.858 1.00 86.38 200 ARG A N 1
ATOM 1574 C CA . ARG A 1 200 ? 32.405 -37.311 23.144 1.00 86.38 200 ARG A CA 1
ATOM 1575 C C . ARG A 1 200 ? 31.630 -35.998 23.131 1.00 86.38 200 ARG A C 1
ATOM 1577 O O . ARG A 1 200 ? 31.844 -35.171 22.246 1.00 86.38 200 ARG A O 1
ATOM 1584 N N . LEU A 1 201 ? 30.729 -35.838 24.093 1.00 89.75 201 LEU A N 1
ATOM 1585 C CA . LEU A 1 201 ? 29.942 -34.620 24.281 1.00 89.75 201 LEU A CA 1
ATOM 1586 C C . LEU A 1 201 ? 30.731 -33.615 25.122 1.00 89.75 201 LEU A C 1
ATOM 1588 O O . LEU A 1 201 ? 31.683 -33.991 25.807 1.00 89.75 201 LEU A O 1
ATOM 1592 N N . PHE A 1 202 ? 30.357 -32.341 25.043 1.00 85.00 202 PHE A N 1
ATOM 1593 C CA . PHE A 1 202 ? 31.068 -31.281 25.747 1.00 85.00 202 PHE A CA 1
ATOM 1594 C C . PHE A 1 202 ? 30.903 -31.399 27.276 1.00 85.00 202 PHE A C 1
ATOM 1596 O O . PHE A 1 202 ? 29.783 -31.382 27.798 1.00 85.00 202 PHE A O 1
ATOM 1603 N N . GLU A 1 203 ? 32.032 -31.493 27.983 1.00 78.62 203 GLU A N 1
ATOM 1604 C CA . GLU A 1 203 ? 32.143 -31.545 29.446 1.00 78.62 203 GLU A CA 1
ATOM 1605 C C . GLU A 1 203 ? 32.954 -30.323 29.919 1.00 78.62 203 GLU A C 1
ATOM 1607 O O . GLU A 1 203 ? 34.045 -30.057 29.416 1.00 78.62 203 GLU A O 1
ATOM 1612 N N . GLU A 1 204 ? 32.433 -29.553 30.874 1.00 56.31 204 GLU A N 1
ATOM 1613 C CA . GLU A 1 204 ? 32.927 -28.206 31.229 1.00 56.31 204 GLU A CA 1
ATOM 1614 C C . GLU A 1 204 ? 34.257 -28.206 32.027 1.00 56.31 204 GLU A C 1
ATOM 1616 O O . GLU A 1 204 ? 34.839 -27.161 32.309 1.00 56.31 204 GLU A O 1
ATOM 1621 N N . ALA A 1 205 ? 34.780 -29.385 32.379 1.00 44.25 205 ALA A N 1
ATOM 1622 C CA . ALA A 1 205 ? 35.828 -29.564 33.388 1.00 44.25 205 ALA A CA 1
ATOM 1623 C C . ALA A 1 205 ? 37.290 -29.393 32.910 1.00 44.25 205 ALA A C 1
ATOM 1625 O O . ALA A 1 205 ? 38.217 -29.682 33.666 1.00 44.25 205 ALA A O 1
ATOM 1626 N N . SER A 1 206 ? 37.552 -28.906 31.696 1.00 36.66 206 SER A N 1
ATOM 1627 C CA . SER A 1 206 ? 38.926 -28.671 31.216 1.00 36.66 206 SER A CA 1
ATOM 1628 C C . SER A 1 206 ? 39.128 -27.212 30.816 1.00 36.66 206 SER A C 1
ATOM 1630 O O . SER A 1 206 ? 38.678 -26.794 29.754 1.00 36.66 206 SER A O 1
ATOM 1632 N N . GLY A 1 207 ? 39.817 -26.452 31.678 1.00 39.62 207 GLY A N 1
ATOM 1633 C CA . GLY A 1 207 ? 40.107 -25.014 31.581 1.00 39.62 207 GLY A CA 1
ATOM 1634 C C . GLY A 1 207 ? 40.915 -24.570 30.354 1.00 39.62 207 GLY A C 1
ATOM 1635 O O . GLY A 1 207 ? 42.021 -24.050 30.478 1.00 39.62 207 GLY A O 1
ATOM 1636 N N . GLY A 1 208 ? 40.340 -24.728 29.165 1.00 33.31 208 GLY A N 1
ATOM 1637 C CA . GLY A 1 208 ? 40.857 -24.273 27.880 1.00 33.31 208 GLY A CA 1
ATOM 1638 C C . GLY A 1 208 ? 39.907 -23.265 27.244 1.00 33.31 208 GLY A C 1
ATOM 1639 O O . GLY A 1 208 ? 39.182 -23.608 26.325 1.00 33.31 208 GLY A O 1
ATOM 1640 N N . GLY A 1 209 ? 39.917 -22.031 27.757 1.00 42.75 209 GLY A N 1
ATOM 1641 C CA . GLY A 1 209 ? 39.244 -20.825 27.253 1.00 42.75 209 GLY A CA 1
ATOM 1642 C C . GLY A 1 209 ? 38.249 -20.977 26.095 1.00 42.75 209 GLY A C 1
ATOM 1643 O O . GLY A 1 209 ? 38.578 -20.582 24.974 1.00 42.75 209 GLY A O 1
ATOM 1644 N N . VAL A 1 210 ? 37.037 -21.436 26.397 1.00 45.16 210 VAL A N 1
ATOM 1645 C CA . VAL A 1 210 ? 35.826 -21.177 25.605 1.00 45.16 210 VAL A CA 1
ATOM 1646 C C . VAL A 1 210 ? 35.154 -19.948 26.226 1.00 45.16 210 VAL A C 1
ATOM 1648 O O . VAL A 1 210 ? 35.239 -19.746 27.436 1.00 45.16 210 VAL A O 1
ATOM 1651 N N . LEU A 1 211 ? 34.603 -19.061 25.396 1.00 47.62 211 LEU A N 1
ATOM 1652 C CA . LEU A 1 211 ? 33.904 -17.853 25.852 1.00 47.62 211 LEU A CA 1
ATOM 1653 C C . LEU A 1 211 ? 32.826 -18.247 26.878 1.00 47.62 211 LEU A C 1
ATOM 1655 O O . LEU A 1 211 ? 32.093 -19.194 26.624 1.00 47.62 211 LEU A O 1
ATOM 1659 N N . GLU A 1 212 ? 32.722 -17.550 28.015 1.00 48.28 212 GLU A N 1
ATOM 1660 C CA . GLU A 1 212 ? 31.538 -17.657 28.882 1.00 48.28 212 GLU A CA 1
ATOM 1661 C C . GLU A 1 212 ? 30.331 -17.198 28.054 1.00 48.28 212 GLU A C 1
ATOM 1663 O O . GLU A 1 212 ? 30.197 -16.013 27.735 1.00 48.28 212 GLU A O 1
ATOM 1668 N N . MET A 1 213 ? 29.508 -18.148 27.610 1.00 54.62 213 MET A N 1
ATOM 1669 C CA . MET A 1 213 ? 28.311 -17.868 26.823 1.00 54.62 213 MET A CA 1
ATOM 1670 C C . MET A 1 213 ? 27.143 -17.745 27.796 1.00 54.62 213 MET A C 1
ATOM 1672 O O . MET A 1 213 ? 26.675 -18.748 28.329 1.00 54.62 213 MET A O 1
ATOM 1676 N N . ASP A 1 214 ? 26.684 -16.515 28.035 1.00 50.22 214 ASP A N 1
ATOM 1677 C CA . ASP A 1 214 ? 25.490 -16.245 28.840 1.00 50.22 214 ASP A CA 1
ATOM 1678 C C . ASP A 1 214 ? 24.254 -16.752 28.082 1.00 50.22 214 ASP A C 1
ATOM 1680 O O . ASP A 1 214 ? 23.620 -16.031 27.305 1.00 50.22 214 ASP A O 1
ATOM 1684 N N . PHE A 1 215 ? 23.891 -18.018 28.298 1.00 51.22 215 PHE A N 1
ATOM 1685 C CA . PHE A 1 215 ? 22.570 -18.500 27.931 1.00 51.22 215 PHE A CA 1
ATOM 1686 C C . PHE A 1 215 ? 21.560 -17.841 28.881 1.00 51.22 215 PHE A C 1
ATOM 1688 O O . PHE A 1 215 ? 21.296 -18.350 29.966 1.00 51.22 215 PHE A O 1
ATOM 1695 N N . LYS A 1 216 ? 21.018 -16.672 28.507 1.00 46.41 216 LYS A N 1
ATOM 1696 C CA . LYS A 1 216 ? 19.918 -16.032 29.247 1.00 46.41 216 LYS A CA 1
ATOM 1697 C C . LYS A 1 216 ? 18.659 -16.877 29.104 1.00 46.41 216 LYS A C 1
ATOM 1699 O O . LYS A 1 216 ? 17.856 -16.673 28.200 1.00 46.41 216 LYS A O 1
ATOM 1704 N N . ILE A 1 217 ? 18.523 -17.845 29.995 1.00 43.12 217 ILE A N 1
ATOM 1705 C CA . ILE A 1 217 ? 17.348 -18.694 30.113 1.00 43.12 217 ILE A CA 1
ATOM 1706 C C . ILE A 1 217 ? 16.198 -17.804 30.592 1.00 43.12 217 ILE A C 1
ATOM 1708 O O . ILE A 1 217 ? 16.193 -17.341 31.730 1.00 43.12 217 ILE A O 1
ATOM 1712 N N . SER A 1 218 ? 15.225 -17.526 29.725 1.00 36.72 218 SER A N 1
ATOM 1713 C CA . SER A 1 218 ? 13.916 -17.057 30.173 1.00 36.72 218 SER A CA 1
ATOM 1714 C C . SER A 1 218 ? 13.146 -18.278 30.670 1.00 36.72 218 SER A C 1
ATOM 1716 O O . SER A 1 218 ? 12.490 -18.965 29.886 1.00 36.72 218 SER A O 1
ATOM 1718 N N . SER A 1 219 ? 13.282 -18.615 31.952 1.00 33.16 219 SER A N 1
ATOM 1719 C CA . SER A 1 219 ? 12.507 -19.695 32.554 1.00 33.16 219 SER A CA 1
ATOM 1720 C C . SER A 1 219 ? 11.067 -19.221 32.777 1.00 33.16 219 SER A C 1
ATOM 1722 O O . SER A 1 219 ? 10.719 -18.626 33.790 1.00 33.16 219 SER A O 1
ATOM 1724 N N . GLU A 1 220 ? 10.182 -19.585 31.848 1.00 32.44 220 GLU A N 1
ATOM 1725 C CA . GLU A 1 220 ? 8.728 -19.679 32.074 1.00 32.44 220 GLU A CA 1
ATOM 1726 C C . GLU A 1 220 ? 8.369 -20.740 33.148 1.00 32.44 220 GLU A C 1
ATOM 1728 O O . GLU A 1 220 ? 7.201 -20.960 33.445 1.00 32.44 220 GLU A O 1
ATOM 1733 N N . ALA A 1 221 ? 9.368 -21.390 33.763 1.00 29.44 221 ALA A N 1
ATOM 1734 C CA . ALA A 1 221 ? 9.210 -22.496 34.705 1.00 29.44 221 ALA A CA 1
ATOM 1735 C C . ALA A 1 221 ? 9.601 -22.184 36.170 1.00 29.44 221 ALA A C 1
ATOM 1737 O O . ALA A 1 221 ? 9.423 -23.053 37.015 1.00 29.44 221 ALA A O 1
ATOM 1738 N N . GLU A 1 222 ? 10.084 -20.979 36.508 1.00 28.45 222 GLU A N 1
ATOM 1739 C CA . GLU A 1 222 ? 10.462 -20.619 37.899 1.00 28.45 222 GLU A CA 1
ATOM 1740 C C . GLU A 1 222 ? 9.563 -19.554 38.559 1.00 28.45 222 GLU A C 1
ATOM 1742 O O . GLU A 1 222 ? 9.756 -19.207 39.719 1.00 28.45 222 GLU A O 1
ATOM 1747 N N . LEU A 1 223 ? 8.520 -19.061 37.882 1.00 30.64 223 LEU A N 1
ATOM 1748 C CA . LEU A 1 223 ? 7.594 -18.058 38.444 1.00 30.64 223 LEU A CA 1
ATOM 1749 C C . LEU A 1 223 ? 6.467 -18.638 39.323 1.00 30.64 223 LEU A C 1
ATOM 1751 O O . LEU A 1 223 ? 5.538 -17.923 39.701 1.00 30.64 223 LEU A O 1
ATOM 1755 N N . LEU A 1 224 ? 6.572 -19.909 39.707 1.00 29.61 224 LEU A N 1
ATOM 1756 C CA . LEU A 1 224 ? 5.698 -20.572 40.675 1.00 29.61 224 LEU A CA 1
ATOM 1757 C C . LEU A 1 224 ? 6.525 -21.091 41.856 1.00 29.61 224 LEU A C 1
ATOM 1759 O O . LEU A 1 224 ? 6.600 -22.288 42.075 1.00 29.61 224 LEU A O 1
ATOM 1763 N N . GLU A 1 225 ? 7.175 -20.191 42.595 1.00 27.69 225 GLU A N 1
ATOM 1764 C CA . GLU A 1 225 ? 7.148 -20.167 44.066 1.00 27.69 225 GLU A CA 1
ATOM 1765 C C . GLU A 1 225 ? 8.048 -19.052 44.630 1.00 27.69 225 GLU A C 1
ATOM 1767 O O . GLU A 1 225 ? 9.215 -18.925 44.283 1.00 27.69 225 GLU A O 1
ATOM 1772 N N . LYS A 1 226 ? 7.477 -18.300 45.583 1.00 27.12 226 LYS A N 1
ATOM 1773 C CA . LYS A 1 226 ? 8.111 -17.365 46.537 1.00 27.12 226 LYS A CA 1
ATOM 1774 C C . LYS A 1 226 ? 8.496 -15.964 46.035 1.00 27.12 226 LYS A C 1
ATOM 1776 O O . LYS A 1 226 ? 9.615 -15.669 45.634 1.00 27.12 226 LYS A O 1
ATOM 1781 N N . LYS A 1 227 ? 7.532 -15.057 46.233 1.00 29.66 227 LYS A N 1
ATOM 1782 C CA . LYS A 1 227 ? 7.752 -13.640 46.562 1.00 29.66 227 LYS A CA 1
ATOM 1783 C C . LYS A 1 227 ? 8.440 -13.515 47.928 1.00 29.66 227 LYS A C 1
ATOM 1785 O O . LYS A 1 227 ? 7.987 -14.179 48.852 1.00 29.66 227 LYS A O 1
ATOM 1790 N N . GLU A 1 228 ? 9.389 -12.586 48.064 1.00 27.00 228 GLU A N 1
ATOM 1791 C CA . GLU A 1 228 ? 9.392 -11.565 49.131 1.00 27.00 228 GLU A CA 1
ATOM 1792 C C . GLU A 1 228 ? 10.405 -10.431 48.855 1.00 27.00 228 GLU A C 1
ATOM 1794 O O . GLU A 1 228 ? 11.277 -10.543 47.997 1.00 27.00 228 GLU A O 1
ATOM 1799 N N . ILE A 1 229 ? 10.162 -9.295 49.513 1.00 34.59 229 ILE A N 1
ATOM 1800 C CA . ILE A 1 229 ? 10.585 -7.907 49.238 1.00 34.59 229 ILE A CA 1
ATOM 1801 C C . ILE A 1 229 ? 11.879 -7.555 49.999 1.00 34.59 229 ILE A C 1
ATOM 1803 O O . ILE A 1 229 ? 11.990 -7.992 51.134 1.00 34.59 229 ILE A O 1
ATOM 1807 N N . GLU A 1 230 ? 12.777 -6.707 49.451 1.00 25.88 230 GLU A N 1
ATOM 1808 C CA . GLU A 1 230 ? 13.435 -5.603 50.206 1.00 25.88 230 GLU A CA 1
ATOM 1809 C C . GLU A 1 230 ? 14.306 -4.638 49.352 1.00 25.88 230 GLU A C 1
ATOM 1811 O O . GLU A 1 230 ? 14.949 -5.027 48.376 1.00 25.88 230 GLU A O 1
ATOM 1816 N N . GLU A 1 231 ? 14.290 -3.351 49.735 1.00 29.89 231 GLU A N 1
ATOM 1817 C CA . GLU A 1 231 ? 15.012 -2.194 49.159 1.00 29.89 231 GLU A CA 1
ATOM 1818 C C . GLU A 1 231 ? 16.510 -2.113 49.573 1.00 29.89 231 GLU A C 1
ATOM 1820 O O . GLU A 1 231 ? 16.916 -2.749 50.545 1.00 29.89 231 GLU A O 1
ATOM 1825 N N . PRO A 1 232 ? 17.377 -1.329 48.882 1.00 31.19 232 PRO A N 1
ATOM 1826 C CA . PRO A 1 232 ? 18.833 -1.419 49.050 1.00 31.19 232 PRO A CA 1
ATOM 1827 C C . PRO A 1 232 ? 19.426 -0.440 50.095 1.00 31.19 232 PRO A C 1
ATOM 1829 O O . PRO A 1 232 ? 19.072 0.740 50.087 1.00 31.19 232 PRO A O 1
ATOM 1832 N N . PRO A 1 233 ? 20.435 -0.846 50.906 1.00 33.72 233 PRO A N 1
ATOM 1833 C CA . PRO A 1 233 ? 21.220 0.070 51.742 1.00 33.72 233 PRO A CA 1
ATOM 1834 C C . PRO A 1 233 ? 22.605 0.424 51.123 1.00 33.72 233 PRO A C 1
ATOM 1836 O O . PRO A 1 233 ? 23.004 -0.133 50.094 1.00 33.72 233 PRO A O 1
ATOM 1839 N N . PRO A 1 234 ? 23.346 1.404 51.693 1.00 42.28 234 PRO A N 1
ATOM 1840 C CA . PRO A 1 234 ? 24.315 2.231 50.972 1.00 42.28 234 PRO A CA 1
ATOM 1841 C C . PRO A 1 234 ? 25.712 1.606 50.809 1.00 42.28 234 PRO A C 1
ATOM 1843 O O . PRO A 1 234 ? 26.116 0.669 51.497 1.00 42.28 234 PRO A O 1
ATOM 1846 N N . LYS A 1 235 ? 26.471 2.159 49.855 1.00 41.12 235 LYS A N 1
ATOM 1847 C CA . LYS A 1 235 ? 27.749 1.627 49.354 1.00 41.12 235 LYS A CA 1
ATOM 1848 C C . LYS A 1 235 ? 28.852 1.590 50.423 1.00 41.12 235 LYS A C 1
ATOM 1850 O O . LYS A 1 235 ? 29.185 2.607 51.024 1.00 41.12 235 LYS A O 1
ATOM 1855 N N . SER A 1 236 ? 29.477 0.421 50.597 1.00 50.62 236 SER A N 1
ATOM 1856 C CA . SER A 1 236 ? 30.530 0.175 51.593 1.00 50.62 236 SER A CA 1
ATOM 1857 C C . SER A 1 236 ? 31.944 0.553 51.116 1.00 50.62 236 SER A C 1
ATOM 1859 O O . SER A 1 236 ? 32.238 0.594 49.918 1.00 50.62 236 SER A O 1
ATOM 1861 N N . ALA A 1 237 ? 32.865 0.747 52.071 1.00 46.50 237 ALA A N 1
ATOM 1862 C CA . ALA A 1 237 ? 34.276 1.126 51.880 1.00 46.50 237 ALA A CA 1
ATOM 1863 C C . ALA A 1 237 ? 35.079 0.236 50.896 1.00 46.50 237 ALA A C 1
ATOM 1865 O O . ALA A 1 237 ? 36.128 0.641 50.387 1.00 46.50 237 ALA A O 1
ATOM 1866 N N . SER A 1 238 ? 34.576 -0.962 50.581 1.00 48.22 238 SER A N 1
ATOM 1867 C CA . SER A 1 238 ? 35.141 -1.867 49.572 1.00 48.22 238 SER A CA 1
ATOM 1868 C C . SER A 1 238 ? 34.949 -1.352 48.135 1.00 48.22 238 SER A C 1
ATOM 1870 O O . SER A 1 238 ? 35.844 -1.493 47.296 1.00 48.22 238 SER A O 1
ATOM 1872 N N . GLN A 1 239 ? 33.824 -0.685 47.845 1.00 47.16 239 GLN A N 1
ATOM 1873 C CA . GLN A 1 239 ? 33.551 -0.117 46.519 1.00 47.16 239 GLN A CA 1
ATOM 1874 C C . GLN A 1 239 ? 34.426 1.114 46.235 1.00 47.16 239 GLN A C 1
ATOM 1876 O O . GLN A 1 239 ? 34.993 1.211 45.146 1.00 47.16 239 GLN A O 1
ATOM 1881 N N . LEU A 1 240 ? 34.668 1.960 47.243 1.00 47.94 240 LEU A N 1
ATOM 1882 C CA . LEU A 1 240 ? 35.580 3.109 47.144 1.00 47.94 240 LEU A CA 1
ATOM 1883 C C . LEU A 1 240 ? 37.045 2.678 46.918 1.00 47.94 240 LEU A C 1
ATOM 1885 O O . LEU A 1 240 ? 37.756 3.275 46.109 1.00 47.94 240 LEU A O 1
ATOM 1889 N N . LYS A 1 241 ? 37.491 1.572 47.538 1.00 54.00 241 LYS A N 1
ATOM 1890 C CA . LYS A 1 241 ? 38.821 0.981 47.272 1.00 54.00 241 LYS A CA 1
ATOM 1891 C C . LYS A 1 241 ? 38.954 0.414 45.852 1.00 54.00 241 LYS A C 1
ATOM 1893 O O . LYS A 1 241 ? 40.035 0.496 45.265 1.00 54.00 241 LYS A O 1
ATOM 1898 N N . LYS A 1 242 ? 37.883 -0.153 45.282 1.00 53.50 242 LYS A N 1
ATOM 1899 C CA . LYS A 1 242 ? 37.868 -0.655 43.893 1.00 53.50 242 LYS A CA 1
ATOM 1900 C C . LYS A 1 242 ? 37.917 0.480 42.867 1.00 53.50 242 LYS A C 1
ATOM 1902 O O . LYS A 1 242 ? 38.590 0.331 41.846 1.00 53.50 242 LYS A O 1
ATOM 1907 N N . GLU A 1 243 ? 37.270 1.609 43.143 1.00 50.91 243 GLU A N 1
ATOM 1908 C CA . GLU A 1 243 ? 37.326 2.795 42.279 1.00 50.91 243 GLU A CA 1
ATOM 1909 C C . GLU A 1 243 ? 38.691 3.487 42.324 1.00 50.91 243 GLU A C 1
ATOM 1911 O O . GLU A 1 243 ? 39.236 3.803 41.265 1.00 50.91 243 GLU A O 1
ATOM 1916 N N . ALA A 1 244 ? 39.315 3.600 43.502 1.00 58.81 244 ALA A N 1
ATOM 1917 C CA . ALA A 1 244 ? 40.681 4.117 43.629 1.00 58.81 244 ALA A CA 1
ATOM 1918 C C . ALA A 1 244 ? 41.697 3.273 42.829 1.00 58.81 244 ALA A C 1
ATOM 1920 O O . ALA A 1 244 ? 42.500 3.814 42.069 1.00 58.81 244 ALA A O 1
ATOM 1921 N N . LYS A 1 245 ? 41.588 1.935 42.892 1.00 58.78 245 LYS A N 1
ATOM 1922 C CA . LYS A 1 245 ? 42.431 1.012 42.104 1.00 58.78 245 LYS A CA 1
ATOM 1923 C C . LYS A 1 245 ? 42.193 1.108 40.594 1.00 58.78 245 LYS A C 1
ATOM 1925 O O . LYS A 1 245 ? 43.115 0.864 39.818 1.00 58.78 245 LYS A O 1
ATOM 1930 N N . LYS A 1 246 ? 40.971 1.437 40.157 1.00 52.94 246 LYS A N 1
ATOM 1931 C CA . LYS A 1 246 ? 40.651 1.663 38.736 1.00 52.94 246 LYS A CA 1
ATOM 1932 C C . LYS A 1 246 ? 41.235 2.982 38.232 1.00 52.94 246 LYS A C 1
ATOM 1934 O O . LYS A 1 246 ? 41.759 3.000 37.121 1.00 52.94 246 LYS A O 1
ATOM 1939 N N . LYS A 1 247 ? 41.194 4.042 39.045 1.00 55.22 247 LYS A N 1
ATOM 1940 C CA . LYS A 1 247 ? 41.764 5.356 38.709 1.00 55.22 247 LYS A CA 1
ATOM 1941 C C . LYS A 1 247 ? 43.286 5.291 38.547 1.00 55.22 247 LYS A C 1
ATOM 1943 O O . LYS A 1 247 ? 43.800 5.704 37.514 1.00 55.22 247 LYS A O 1
ATOM 1948 N N . GLU A 1 248 ? 43.976 4.618 39.468 1.00 63.72 248 GLU A N 1
ATOM 1949 C CA . GLU A 1 248 ? 45.435 4.433 39.406 1.00 63.72 248 GLU A CA 1
ATOM 1950 C C . GLU A 1 248 ? 45.877 3.600 38.180 1.00 63.72 248 GLU A C 1
ATOM 1952 O O . GLU A 1 248 ? 46.901 3.869 37.548 1.00 63.72 248 GLU A O 1
ATOM 1957 N N . LYS A 1 249 ? 45.078 2.593 37.787 1.00 62.19 249 LYS A N 1
ATOM 1958 C CA . LYS A 1 249 ? 45.339 1.784 36.581 1.00 62.19 249 LYS A CA 1
ATOM 1959 C C . LYS A 1 249 ? 45.132 2.583 35.290 1.00 62.19 249 LYS A C 1
ATOM 1961 O O . LYS A 1 249 ? 45.819 2.320 34.305 1.00 62.19 249 LYS A O 1
ATOM 1966 N N . MET A 1 250 ? 44.199 3.534 35.299 1.00 45.28 250 MET A N 1
ATOM 1967 C CA . MET A 1 250 ? 43.892 4.391 34.154 1.00 45.28 250 MET A CA 1
ATOM 1968 C C . MET A 1 250 ? 44.966 5.472 33.960 1.00 45.28 250 MET A C 1
ATOM 1970 O O . MET A 1 250 ? 45.403 5.689 32.833 1.00 45.28 250 MET A O 1
ATOM 1974 N N . GLU A 1 251 ? 45.490 6.052 35.044 1.00 62.09 251 GLU A N 1
ATOM 1975 C CA . GLU A 1 251 ? 46.630 6.984 34.993 1.00 62.09 251 GLU A CA 1
ATOM 1976 C C . GLU A 1 251 ? 47.921 6.301 34.522 1.00 62.09 251 GLU A C 1
ATOM 1978 O O . GLU A 1 251 ? 48.612 6.824 33.647 1.00 62.09 251 GLU A O 1
ATOM 1983 N N . LYS A 1 252 ? 48.207 5.077 34.995 1.00 62.44 252 LYS A N 1
ATOM 1984 C CA . LYS A 1 252 ? 49.342 4.278 34.491 1.00 62.44 252 LYS A CA 1
ATOM 1985 C C . LYS A 1 252 ? 49.198 3.908 33.013 1.00 62.44 252 LYS A C 1
ATOM 1987 O O . LYS A 1 252 ? 50.203 3.774 32.317 1.00 62.44 252 LYS A O 1
ATOM 1992 N N . PHE A 1 253 ? 47.971 3.740 32.520 1.00 54.97 253 PHE A N 1
ATOM 1993 C CA . PHE A 1 253 ? 47.710 3.474 31.104 1.00 54.97 253 PHE A CA 1
ATOM 1994 C C . PHE A 1 253 ? 47.912 4.726 30.238 1.00 54.97 253 PHE A C 1
ATOM 1996 O O . PHE A 1 253 ? 48.508 4.628 29.166 1.00 54.97 253 PHE A O 1
ATOM 2003 N N . LEU A 1 254 ? 47.500 5.902 30.721 1.00 51.62 254 LEU A N 1
ATOM 2004 C CA . LEU A 1 254 ? 47.685 7.180 30.025 1.00 51.62 254 LEU A CA 1
ATOM 2005 C C . LEU A 1 254 ? 49.163 7.593 29.957 1.00 51.62 254 LEU A C 1
ATOM 2007 O O . LEU A 1 254 ? 49.647 7.892 28.868 1.00 51.62 254 LEU A O 1
ATOM 2011 N N . GLN A 1 255 ? 49.924 7.449 31.049 1.00 55.66 255 GLN A N 1
ATOM 2012 C CA . GLN A 1 255 ? 51.376 7.707 31.049 1.00 55.66 255 GLN A CA 1
ATOM 2013 C C . GLN A 1 255 ? 52.154 6.770 30.108 1.00 55.66 255 GLN A C 1
ATOM 2015 O O . GLN A 1 255 ? 53.169 7.156 29.525 1.00 55.66 255 GLN A O 1
ATOM 2020 N N . LYS A 1 256 ? 51.679 5.528 29.922 1.00 54.81 256 LYS A N 1
ATOM 2021 C CA . LYS A 1 256 ? 52.278 4.568 28.977 1.00 54.81 256 LYS A CA 1
ATOM 2022 C C . LYS A 1 256 ? 51.946 4.909 27.521 1.00 54.81 256 LYS A C 1
ATOM 2024 O O . LYS A 1 256 ? 52.732 4.603 26.629 1.00 54.81 256 LYS A O 1
ATOM 2029 N N . LYS A 1 257 ? 50.804 5.563 27.286 1.00 45.56 257 LYS A N 1
ATOM 2030 C CA . LYS A 1 257 ? 50.383 6.046 25.967 1.00 45.56 257 LYS A CA 1
ATOM 2031 C C . LYS A 1 257 ? 51.150 7.308 25.560 1.00 45.56 257 LYS A C 1
ATOM 2033 O O . LYS A 1 257 ? 51.581 7.387 24.416 1.00 45.56 257 LYS A O 1
ATOM 2038 N N . GLU A 1 258 ? 51.405 8.225 26.494 1.00 44.47 258 GLU A N 1
ATOM 2039 C CA . GLU A 1 258 ? 52.215 9.431 26.248 1.00 44.47 258 GLU A CA 1
ATOM 2040 C C . GLU A 1 258 ? 53.697 9.112 26.012 1.00 44.47 258 GLU A C 1
ATOM 2042 O O . GLU A 1 258 ? 54.287 9.643 25.074 1.00 44.47 258 GLU A O 1
ATOM 2047 N N . LYS A 1 259 ? 54.286 8.162 26.758 1.00 44.81 259 LYS A N 1
ATOM 2048 C CA . LYS A 1 259 ? 55.665 7.704 26.491 1.00 44.81 259 LYS A CA 1
ATOM 2049 C C . LYS A 1 259 ? 55.824 7.005 25.137 1.00 44.81 259 LYS A C 1
ATOM 2051 O O . LYS A 1 259 ? 56.873 7.133 24.516 1.00 44.81 259 LYS A O 1
ATOM 2056 N N . ASN A 1 260 ? 54.785 6.319 24.653 1.00 46.81 260 ASN A N 1
ATOM 2057 C CA . ASN A 1 260 ? 54.793 5.691 23.328 1.00 46.81 260 ASN A CA 1
ATOM 2058 C C . ASN A 1 260 ? 54.600 6.691 22.173 1.00 46.81 260 ASN A C 1
ATOM 2060 O O . ASN A 1 260 ? 54.926 6.357 21.039 1.00 46.81 260 ASN A O 1
ATOM 2064 N N . LEU A 1 261 ? 54.104 7.904 22.442 1.00 39.53 261 LEU A N 1
ATOM 2065 C CA . LEU A 1 261 ? 53.916 8.956 21.434 1.00 39.53 261 LEU A CA 1
ATOM 2066 C C . LEU A 1 261 ? 55.155 9.853 21.244 1.00 39.53 261 LEU A C 1
ATOM 2068 O O . LEU A 1 261 ? 55.196 10.615 20.285 1.00 39.53 261 LEU A O 1
ATOM 2072 N N . GLN A 1 262 ? 56.182 9.738 22.096 1.00 39.47 262 GLN A N 1
ATOM 2073 C CA . GLN A 1 262 ? 57.412 10.548 22.021 1.00 39.47 262 GLN A CA 1
ATOM 2074 C C . GLN A 1 262 ? 58.664 9.786 21.530 1.00 39.47 262 GLN A C 1
ATOM 2076 O O . GLN A 1 262 ? 59.747 10.362 21.508 1.00 39.47 262 GLN A O 1
ATOM 2081 N N . GLN A 1 263 ? 58.554 8.516 21.107 1.00 41.19 263 GLN A N 1
ATOM 2082 C CA . GLN A 1 263 ? 59.713 7.680 20.721 1.00 41.19 263 GLN A CA 1
ATOM 2083 C C . GLN A 1 263 ? 59.644 7.027 19.325 1.00 41.19 263 GLN A C 1
ATOM 2085 O O . GLN A 1 263 ? 60.222 5.964 19.112 1.00 41.19 263 GLN A O 1
ATOM 2090 N N . GLN A 1 264 ? 59.012 7.658 18.333 1.00 34.41 264 GLN A N 1
ATOM 2091 C CA . GLN A 1 264 ? 59.211 7.257 16.929 1.00 34.41 264 GLN A CA 1
ATOM 2092 C C . GLN A 1 264 ? 59.575 8.449 16.044 1.00 34.41 264 GLN A C 1
ATOM 2094 O O . GLN A 1 264 ? 58.764 8.966 15.282 1.00 34.41 264 GLN A O 1
ATOM 2099 N N . GLY A 1 265 ? 60.842 8.853 16.157 1.00 32.41 265 GLY A N 1
ATOM 2100 C CA . GLY A 1 265 ? 61.588 9.540 15.110 1.00 32.41 265 GLY A CA 1
ATOM 2101 C C . GLY A 1 265 ? 62.607 8.582 14.476 1.00 32.41 265 GLY A C 1
ATOM 2102 O O . GLY A 1 265 ? 63.394 7.970 15.188 1.00 32.41 265 GLY A O 1
ATOM 2103 N N . GLU A 1 266 ? 62.548 8.506 13.144 1.00 33.62 266 GLU A N 1
ATOM 2104 C CA . GLU A 1 266 ? 63.591 8.165 12.157 1.00 33.62 266 GLU A CA 1
ATOM 2105 C C . GLU A 1 266 ? 64.271 6.767 12.054 1.00 33.62 266 GLU A C 1
ATOM 2107 O O . GLU A 1 266 ? 64.922 6.279 12.972 1.00 33.62 266 GLU A O 1
ATOM 2112 N N . LYS A 1 267 ? 64.275 6.291 10.781 1.00 28.05 267 LYS A N 1
ATOM 2113 C CA . LYS A 1 267 ? 65.194 5.371 10.040 1.00 28.05 267 LYS A CA 1
ATOM 2114 C C . LYS A 1 267 ? 64.941 3.840 10.048 1.00 28.05 267 LYS A C 1
ATOM 2116 O O . LYS A 1 267 ? 64.478 3.294 11.038 1.00 28.05 267 LYS A O 1
ATOM 2121 N N . PRO A 1 268 ? 65.378 3.101 8.994 1.00 35.41 268 PRO A N 1
ATOM 2122 C CA . PRO A 1 268 ? 65.053 3.234 7.563 1.00 35.41 268 PRO A CA 1
ATOM 2123 C C . PRO A 1 268 ? 64.563 1.898 6.922 1.00 35.41 268 PRO A C 1
ATOM 2125 O O . PRO A 1 268 ? 64.620 0.832 7.526 1.00 35.41 268 PRO A O 1
ATOM 2128 N N . LYS A 1 269 ? 64.063 1.987 5.677 1.00 39.16 269 LYS A N 1
ATOM 2129 C CA . LYS A 1 269 ? 63.413 0.936 4.857 1.00 39.16 269 LYS A CA 1
ATOM 2130 C C . LYS A 1 269 ? 64.126 -0.431 4.811 1.00 39.16 269 LYS A C 1
ATOM 2132 O O . LYS A 1 269 ? 65.310 -0.503 4.500 1.00 39.16 269 LYS A O 1
ATOM 2137 N N . ALA A 1 270 ? 63.321 -1.496 4.904 1.00 30.53 270 ALA A N 1
ATOM 2138 C CA . ALA A 1 270 ? 63.555 -2.785 4.249 1.00 30.53 270 ALA A CA 1
ATOM 2139 C C . ALA A 1 270 ? 62.322 -3.132 3.391 1.00 30.53 270 ALA A C 1
ATOM 2141 O O . ALA A 1 270 ? 61.181 -2.994 3.839 1.00 30.53 270 ALA A O 1
ATOM 2142 N N . GLU A 1 271 ? 62.565 -3.500 2.136 1.00 39.22 271 GLU A N 1
ATOM 2143 C CA . GLU A 1 271 ? 61.581 -3.659 1.063 1.00 39.22 271 GLU A CA 1
ATOM 2144 C C . GLU A 1 271 ? 60.514 -4.719 1.377 1.00 39.22 271 GLU A C 1
ATOM 2146 O O . GLU A 1 271 ? 60.789 -5.911 1.516 1.00 39.22 271 GLU A O 1
ATOM 2151 N N . LYS A 1 272 ? 59.255 -4.275 1.447 1.00 33.53 272 LYS A N 1
ATOM 2152 C CA . LYS A 1 272 ? 58.075 -5.139 1.373 1.00 33.53 272 LYS A CA 1
ATOM 2153 C C . LYS A 1 272 ? 57.686 -5.279 -0.093 1.00 33.53 272 LYS A C 1
ATOM 2155 O O . LYS A 1 272 ? 57.420 -4.276 -0.744 1.00 33.53 272 LYS A O 1
ATOM 2160 N N . LYS A 1 273 ? 57.579 -6.521 -0.573 1.00 34.34 273 LYS A N 1
ATOM 2161 C CA . LYS A 1 273 ? 56.851 -6.845 -1.805 1.00 34.34 273 LYS A CA 1
ATOM 2162 C C . LYS A 1 273 ? 55.452 -6.232 -1.729 1.00 34.34 273 LYS A C 1
ATOM 2164 O O . LYS A 1 273 ? 54.647 -6.633 -0.886 1.00 34.34 273 LYS A O 1
ATOM 2169 N N . GLU A 1 274 ? 55.200 -5.260 -2.597 1.00 30.73 274 GLU A N 1
ATOM 2170 C CA . GLU A 1 274 ? 53.885 -4.684 -2.838 1.00 30.73 274 GLU A CA 1
ATOM 2171 C C . GLU A 1 274 ? 52.904 -5.804 -3.197 1.00 30.73 274 GLU A C 1
ATOM 2173 O O . GLU A 1 274 ? 53.089 -6.548 -4.163 1.00 30.73 274 GLU A O 1
ATOM 2178 N N . LYS A 1 275 ? 51.835 -5.935 -2.408 1.00 36.84 275 LYS A N 1
ATOM 2179 C CA . LYS A 1 275 ? 50.595 -6.489 -2.941 1.00 36.84 275 LYS A CA 1
ATOM 2180 C C . LYS A 1 275 ? 50.118 -5.464 -3.963 1.00 36.84 275 LYS A C 1
ATOM 2182 O O . LYS A 1 275 ? 49.712 -4.385 -3.554 1.00 36.84 275 LYS A O 1
ATOM 2187 N N . LYS A 1 276 ? 50.207 -5.789 -5.255 1.00 33.22 276 LYS A N 1
ATOM 2188 C CA . LYS A 1 276 ? 49.522 -5.030 -6.303 1.00 33.22 276 LYS A CA 1
ATOM 2189 C C . LYS A 1 276 ? 48.050 -4.924 -5.911 1.00 33.22 276 LYS A C 1
ATOM 2191 O O . LYS A 1 276 ? 47.359 -5.945 -5.861 1.00 33.22 276 LYS A O 1
ATOM 2196 N N . ASP A 1 277 ? 47.599 -3.714 -5.610 1.00 41.59 277 ASP A N 1
ATOM 2197 C CA . ASP A 1 277 ? 46.184 -3.394 -5.701 1.00 41.59 277 ASP A CA 1
ATOM 2198 C C . ASP A 1 277 ? 45.755 -3.727 -7.135 1.00 41.59 277 ASP A C 1
ATOM 2200 O O . ASP A 1 277 ? 46.459 -3.413 -8.096 1.00 41.59 277 ASP A O 1
ATOM 2204 N N . LEU A 1 278 ? 44.660 -4.471 -7.289 1.00 48.38 278 LEU A N 1
ATOM 2205 C CA . LEU A 1 278 ? 44.072 -4.697 -8.605 1.00 48.38 278 LEU A CA 1
ATOM 2206 C C . LEU A 1 278 ? 43.569 -3.336 -9.093 1.00 48.38 278 LEU A C 1
ATOM 2208 O O . LEU A 1 278 ? 42.497 -2.899 -8.675 1.00 48.38 278 LEU A O 1
ATOM 2212 N N . GLU A 1 279 ? 44.367 -2.649 -9.910 1.00 58.84 279 GLU A N 1
ATOM 2213 C CA . GLU A 1 279 ? 43.961 -1.410 -10.569 1.00 58.84 279 GLU A CA 1
ATOM 2214 C C . GLU A 1 279 ? 42.645 -1.659 -11.314 1.00 58.84 279 GLU A C 1
ATOM 2216 O O . GLU A 1 279 ? 42.509 -2.608 -12.093 1.00 58.84 279 GLU A O 1
ATOM 2221 N N . VAL A 1 280 ? 41.633 -0.839 -11.023 1.00 66.25 280 VAL A N 1
ATOM 2222 C CA . VAL A 1 280 ? 40.354 -0.902 -11.727 1.00 66.25 280 VAL A CA 1
ATOM 2223 C C . VAL A 1 280 ? 40.601 -0.396 -13.142 1.00 66.25 280 VAL A C 1
ATOM 2225 O O . VAL A 1 280 ? 40.857 0.785 -13.338 1.00 66.25 280 VAL A O 1
ATOM 2228 N N . ILE A 1 281 ? 40.549 -1.296 -14.121 1.00 79.31 281 ILE A N 1
ATOM 2229 C CA . ILE A 1 281 ? 40.807 -0.958 -15.523 1.00 79.31 281 ILE A CA 1
ATOM 2230 C C . ILE A 1 281 ? 39.679 -0.051 -16.034 1.00 79.31 281 ILE A C 1
ATOM 2232 O O . ILE A 1 281 ? 38.514 -0.468 -16.050 1.00 79.31 281 ILE A O 1
ATOM 2236 N N . THR A 1 282 ? 40.014 1.169 -16.457 1.00 82.00 282 THR A N 1
ATOM 2237 C CA . THR A 1 282 ? 39.082 2.182 -16.974 1.00 82.00 282 THR A CA 1
ATOM 2238 C C . THR A 1 282 ? 39.229 2.383 -18.478 1.00 82.00 282 THR A C 1
ATOM 2240 O O . THR A 1 282 ? 40.232 2.019 -19.086 1.00 82.00 282 THR A O 1
ATOM 2243 N N . TYR A 1 283 ? 38.175 2.903 -19.110 1.00 85.06 283 TYR A N 1
ATOM 2244 C CA . TYR A 1 283 ? 38.195 3.266 -20.524 1.00 85.06 283 TYR A CA 1
ATOM 2245 C C . TYR A 1 283 ? 38.699 4.704 -20.679 1.00 85.06 283 TYR A C 1
ATOM 2247 O O . TYR A 1 283 ? 37.963 5.644 -20.385 1.00 85.06 283 TYR A O 1
ATOM 2255 N N . ASP A 1 284 ? 39.936 4.858 -21.151 1.00 83.06 284 ASP A N 1
ATOM 2256 C CA . ASP A 1 284 ? 40.624 6.158 -21.195 1.00 83.06 284 ASP A CA 1
ATOM 2257 C C . ASP A 1 284 ? 40.617 6.813 -22.590 1.00 83.06 284 ASP A C 1
ATOM 2259 O O . ASP A 1 284 ? 41.180 7.890 -22.789 1.00 83.06 284 ASP A O 1
ATOM 2263 N N . ILE A 1 285 ? 39.969 6.183 -23.577 1.00 85.00 285 ILE A N 1
ATOM 2264 C CA . ILE A 1 285 ? 39.822 6.761 -24.917 1.00 85.00 285 ILE A CA 1
ATOM 2265 C C . ILE A 1 285 ? 38.739 7.855 -24.854 1.00 85.00 285 ILE A C 1
ATOM 2267 O O . ILE A 1 285 ? 37.617 7.578 -24.419 1.00 85.00 285 ILE A O 1
ATOM 2271 N N . PRO A 1 286 ? 39.016 9.093 -25.304 1.00 82.50 286 PRO A N 1
ATOM 2272 C CA . PRO A 1 286 ? 38.069 10.203 -25.241 1.00 82.50 286 PRO A CA 1
ATOM 2273 C C . PRO A 1 286 ? 36.983 10.071 -26.323 1.00 82.50 286 PRO A C 1
ATOM 2275 O O . PRO A 1 286 ? 36.974 10.791 -27.319 1.00 82.50 286 PRO A O 1
ATOM 2278 N N . THR A 1 287 ? 36.051 9.138 -26.139 1.00 88.06 287 THR A N 1
ATOM 2279 C CA . THR A 1 287 ? 34.852 9.012 -26.979 1.00 88.06 287 THR A CA 1
ATOM 2280 C C . THR A 1 287 ? 33.836 10.068 -26.575 1.00 88.06 287 THR A C 1
ATOM 2282 O O . THR A 1 287 ? 33.462 10.160 -25.401 1.00 88.06 287 THR A O 1
ATOM 2285 N N . LYS A 1 288 ? 33.364 10.872 -27.534 1.00 88.00 288 LYS A N 1
ATOM 2286 C CA . LYS A 1 288 ? 32.355 11.891 -27.230 1.00 88.00 288 LYS A CA 1
ATOM 2287 C C . LYS A 1 288 ? 31.036 11.219 -26.823 1.00 88.00 288 LYS A C 1
ATOM 2289 O O . LYS A 1 288 ? 30.689 10.172 -27.374 1.00 88.00 288 LYS A O 1
ATOM 2294 N N . PRO A 1 289 ? 30.266 11.801 -25.886 1.00 87.19 289 PRO A N 1
ATOM 2295 C CA . PRO A 1 289 ? 28.955 11.270 -25.528 1.00 87.19 289 PRO A CA 1
ATOM 2296 C C . PRO A 1 289 ? 28.066 11.084 -26.764 1.00 87.19 289 PRO A C 1
ATOM 2298 O O . PRO A 1 289 ? 27.869 12.023 -27.531 1.00 87.19 289 PRO A O 1
ATOM 2301 N N . GLY A 1 290 ? 27.533 9.875 -26.951 1.00 89.31 290 GLY A N 1
ATOM 2302 C CA . GLY A 1 290 ? 26.677 9.546 -28.091 1.00 89.31 290 GLY A CA 1
ATOM 2303 C C . GLY A 1 290 ? 27.404 8.987 -29.315 1.00 89.31 290 GLY A C 1
ATOM 2304 O O . GLY A 1 290 ? 26.725 8.519 -30.226 1.00 89.31 290 GLY A O 1
ATOM 2305 N N . GLU A 1 291 ? 28.739 8.977 -29.344 1.00 92.69 291 GLU A N 1
ATOM 2306 C CA . GLU A 1 291 ? 29.524 8.284 -30.372 1.00 92.69 291 GLU A CA 1
ATOM 2307 C C . GLU A 1 291 ? 29.768 6.818 -29.991 1.00 92.69 291 GLU A C 1
ATOM 2309 O O . GLU A 1 291 ? 29.807 6.451 -28.814 1.00 92.69 291 GLU A O 1
ATOM 2314 N N . LYS A 1 292 ? 29.935 5.958 -31.003 1.00 92.12 292 LYS A N 1
ATOM 2315 C CA . LYS A 1 292 ? 30.212 4.536 -30.787 1.00 92.12 292 LYS A CA 1
ATOM 2316 C C . LYS A 1 292 ? 31.572 4.377 -30.106 1.00 92.12 292 LYS A C 1
ATOM 2318 O O . LYS A 1 292 ? 32.550 4.985 -30.531 1.00 92.12 292 LYS A O 1
ATOM 2323 N N . LYS A 1 293 ? 31.624 3.517 -29.087 1.00 91.19 293 LYS A N 1
ATOM 2324 C CA . LYS A 1 293 ? 32.859 3.154 -28.389 1.00 91.19 293 LYS A CA 1
ATOM 2325 C C . LYS A 1 293 ? 33.934 2.683 -29.372 1.00 91.19 293 LYS A C 1
ATOM 2327 O O . LYS A 1 293 ? 33.656 1.848 -30.237 1.00 91.19 293 LYS A O 1
ATOM 2332 N N . ASP A 1 294 ? 35.153 3.179 -29.190 1.00 88.69 294 ASP A N 1
ATOM 2333 C CA . ASP A 1 294 ? 36.316 2.697 -29.919 1.00 88.69 294 ASP A CA 1
ATOM 2334 C C . ASP A 1 294 ? 36.775 1.354 -29.333 1.00 88.69 294 ASP A C 1
ATOM 2336 O O . ASP A 1 294 ? 37.022 1.215 -28.134 1.00 88.69 294 ASP A O 1
ATOM 2340 N N . VAL A 1 295 ? 36.841 0.343 -30.194 1.00 88.62 295 VAL A N 1
ATOM 2341 C CA . VAL A 1 295 ? 37.218 -1.037 -29.861 1.00 88.62 295 VAL A CA 1
ATOM 2342 C C . VAL A 1 295 ? 38.436 -1.491 -30.670 1.00 88.62 295 VAL A C 1
ATOM 2344 O O . VAL A 1 295 ? 38.698 -2.685 -30.766 1.00 88.62 295 VAL A O 1
ATOM 2347 N N . THR A 1 296 ? 39.157 -0.553 -31.294 1.00 85.88 296 THR A N 1
ATOM 2348 C CA . THR A 1 296 ? 40.338 -0.842 -32.125 1.00 85.88 296 THR A CA 1
ATOM 2349 C C . THR A 1 296 ? 41.598 -1.121 -31.298 1.00 85.88 296 THR A C 1
ATOM 2351 O O . THR A 1 296 ? 42.527 -1.758 -31.791 1.00 85.88 296 THR A O 1
ATOM 2354 N N . GLY A 1 297 ? 41.622 -0.679 -30.035 1.00 81.25 297 GLY A N 1
ATOM 2355 C CA . GLY A 1 297 ? 42.706 -0.924 -29.083 1.00 81.25 297 GLY A CA 1
ATOM 2356 C C . GLY A 1 297 ? 42.758 -2.357 -28.526 1.00 81.25 297 GLY A C 1
ATOM 2357 O O . GLY A 1 297 ? 41.807 -3.128 -28.674 1.00 81.25 297 GLY A O 1
ATOM 2358 N N . PRO A 1 298 ? 43.864 -2.728 -27.852 1.00 80.94 298 PRO A N 1
ATOM 2359 C CA . PRO A 1 298 ? 43.990 -4.026 -27.194 1.00 80.94 298 PRO A CA 1
ATOM 2360 C C . PRO A 1 298 ? 42.928 -4.193 -26.098 1.00 80.94 298 PRO A C 1
ATOM 2362 O O . PRO A 1 298 ? 42.659 -3.271 -25.325 1.00 80.94 298 PRO A O 1
ATOM 2365 N N . MET A 1 299 ? 42.323 -5.383 -26.028 1.00 83.00 299 MET A N 1
ATOM 2366 C CA . MET A 1 299 ? 41.367 -5.712 -24.970 1.00 83.00 299 MET A CA 1
ATOM 2367 C C . MET A 1 299 ? 42.085 -5.849 -23.617 1.00 83.00 299 MET A C 1
ATOM 2369 O O . MET A 1 299 ? 43.182 -6.404 -23.582 1.00 83.00 299 MET A O 1
ATOM 2373 N N . PRO A 1 300 ? 41.473 -5.397 -22.508 1.00 84.88 300 PRO A N 1
ATOM 2374 C CA . PRO A 1 300 ? 42.019 -5.601 -21.171 1.00 84.88 300 PRO A CA 1
ATOM 2375 C C . PRO A 1 300 ? 42.267 -7.074 -20.824 1.00 84.88 300 PRO A C 1
ATOM 2377 O O . PRO A 1 300 ? 41.442 -7.933 -21.133 1.00 84.88 300 PRO A O 1
ATOM 2380 N N . ASP A 1 301 ? 43.333 -7.341 -20.064 1.00 85.19 301 ASP A N 1
ATOM 2381 C CA . ASP A 1 301 ? 43.702 -8.692 -19.604 1.00 85.19 301 ASP A CA 1
ATOM 2382 C C . ASP A 1 301 ? 42.689 -9.309 -18.618 1.00 85.19 301 ASP A C 1
ATOM 2384 O O . ASP A 1 301 ? 42.726 -10.507 -18.329 1.00 85.19 301 ASP A O 1
ATOM 2388 N N . SER A 1 302 ? 41.774 -8.502 -18.070 1.00 85.50 302 SER A N 1
ATOM 2389 C CA . SER A 1 302 ? 40.689 -8.964 -17.203 1.00 85.50 302 SER A CA 1
ATOM 2390 C C . SER A 1 302 ? 39.403 -8.168 -17.423 1.00 85.50 302 SER A C 1
ATOM 2392 O O . SER A 1 302 ? 39.428 -7.002 -17.821 1.00 85.50 302 SER A O 1
ATOM 2394 N N . TYR A 1 303 ? 38.257 -8.803 -17.163 1.00 83.81 303 TYR A N 1
ATOM 2395 C CA . TYR A 1 303 ? 36.955 -8.153 -17.298 1.00 83.81 303 TYR A CA 1
ATOM 2396 C C . TYR A 1 303 ? 36.799 -7.005 -16.291 1.00 83.81 303 TYR A C 1
ATOM 2398 O O . TYR A 1 303 ? 36.829 -7.218 -15.078 1.00 83.81 303 TYR A O 1
ATOM 2406 N N . SER A 1 304 ? 36.550 -5.803 -16.809 1.00 84.31 304 SER A N 1
ATOM 2407 C CA . SER A 1 304 ? 36.166 -4.628 -16.029 1.00 84.31 304 SER A CA 1
ATOM 2408 C C . SER A 1 304 ? 34.835 -4.075 -16.551 1.00 84.31 304 SER A C 1
ATOM 2410 O O . SER A 1 304 ? 34.796 -3.602 -17.689 1.00 84.31 304 SER A O 1
ATOM 2412 N N . PRO A 1 305 ? 33.752 -4.079 -15.746 1.00 82.94 305 PRO A N 1
ATOM 2413 C CA . PRO A 1 305 ? 32.479 -3.468 -16.132 1.00 82.94 305 PRO A CA 1
ATOM 2414 C C . PRO A 1 305 ? 32.626 -1.986 -16.486 1.00 82.94 305 PRO A C 1
ATOM 2416 O O . PRO A 1 305 ? 32.078 -1.538 -17.486 1.00 82.94 305 PRO A O 1
ATOM 2419 N N . GLN A 1 306 ? 33.441 -1.241 -15.726 1.00 83.06 306 GLN A N 1
ATOM 2420 C CA . GLN A 1 306 ? 33.682 0.183 -15.978 1.00 83.06 306 GLN A CA 1
ATOM 2421 C C . GLN A 1 306 ? 34.325 0.419 -17.343 1.00 83.06 306 GLN A C 1
ATOM 2423 O O . GLN A 1 306 ? 33.942 1.353 -18.043 1.00 83.06 306 GLN A O 1
ATOM 2428 N N . TYR A 1 307 ? 35.266 -0.444 -17.743 1.00 86.94 307 TYR A N 1
ATOM 2429 C CA . TYR A 1 307 ? 35.811 -0.408 -19.093 1.00 86.94 307 TYR A CA 1
ATOM 2430 C C . TYR A 1 307 ? 34.739 -0.789 -20.109 1.00 86.94 307 TYR A C 1
ATOM 2432 O O . TYR A 1 307 ? 34.557 -0.074 -21.087 1.00 86.94 307 TYR A O 1
ATOM 2440 N N . VAL A 1 308 ? 34.046 -1.917 -19.915 1.00 87.06 308 VAL A N 1
ATOM 2441 C CA . VAL A 1 308 ? 33.136 -2.496 -20.912 1.00 87.06 308 VAL A CA 1
ATOM 2442 C C . VAL A 1 308 ? 31.949 -1.587 -21.183 1.00 87.06 308 VAL A C 1
ATOM 2444 O O . VAL A 1 308 ? 31.768 -1.246 -22.347 1.00 87.06 308 VAL A O 1
ATOM 2447 N N . GLU A 1 309 ? 31.217 -1.158 -20.156 1.00 87.38 309 GLU A N 1
ATOM 2448 C CA . GLU A 1 309 ? 29.977 -0.369 -20.238 1.00 87.38 309 GLU A CA 1
ATOM 2449 C C . GLU A 1 309 ? 30.191 1.081 -20.699 1.00 87.38 309 GLU A C 1
ATOM 2451 O O . GLU A 1 309 ? 29.244 1.729 -21.157 1.00 87.38 309 GLU A O 1
ATOM 2456 N N . ALA A 1 310 ? 31.420 1.600 -20.599 1.00 86.12 310 ALA A N 1
ATOM 2457 C CA . ALA A 1 310 ? 31.750 2.962 -21.006 1.00 86.12 310 ALA A CA 1
ATOM 2458 C C . ALA A 1 310 ? 31.308 3.260 -22.449 1.00 86.12 310 ALA A C 1
ATOM 2460 O O . ALA A 1 310 ? 31.456 2.432 -23.347 1.00 86.12 310 ALA A O 1
ATOM 2461 N N . ALA A 1 311 ? 30.778 4.468 -22.657 1.00 88.94 311 ALA A N 1
ATOM 2462 C CA . ALA A 1 311 ? 30.262 5.001 -23.924 1.00 88.94 311 ALA A CA 1
ATOM 2463 C C . ALA A 1 311 ? 29.061 4.263 -24.564 1.00 88.94 311 ALA A C 1
ATOM 2465 O O . ALA A 1 311 ? 28.360 4.866 -25.373 1.00 88.94 311 ALA A O 1
ATOM 2466 N N . TRP A 1 312 ? 28.746 3.016 -24.192 1.00 91.25 312 TRP A N 1
ATOM 2467 C CA . TRP A 1 312 ? 27.656 2.266 -24.833 1.00 91.25 312 TRP A CA 1
ATOM 2468 C C . TRP A 1 312 ? 26.283 2.873 -24.606 1.00 91.25 312 TRP A C 1
ATOM 2470 O O . TRP A 1 312 ? 25.526 3.022 -25.558 1.00 91.25 312 TRP A O 1
ATOM 2480 N N . TYR A 1 313 ? 25.956 3.227 -23.363 1.00 92.81 313 TYR A N 1
ATOM 2481 C CA . TYR A 1 313 ? 24.607 3.687 -23.045 1.00 92.81 313 TYR A CA 1
ATOM 2482 C C . TYR A 1 313 ? 24.253 4.988 -23.773 1.00 92.81 313 TYR A C 1
ATOM 2484 O O . TYR A 1 313 ? 23.192 5.089 -24.384 1.00 92.81 313 TYR A O 1
ATOM 2492 N N . SER A 1 314 ? 25.167 5.966 -23.751 1.00 92.38 314 SER A N 1
ATOM 2493 C CA . SER A 1 314 ? 24.969 7.242 -24.444 1.00 92.38 314 SER A CA 1
ATOM 2494 C C . SER A 1 314 ? 24.871 7.053 -25.957 1.00 92.38 314 SER A C 1
ATOM 2496 O O . SER A 1 314 ? 24.073 7.733 -26.596 1.00 92.38 314 SER A O 1
ATOM 2498 N N . TRP A 1 315 ? 25.622 6.108 -26.529 1.00 95.31 315 TRP A N 1
ATOM 2499 C CA . TRP A 1 315 ? 25.485 5.729 -27.933 1.00 95.31 315 TRP A CA 1
ATOM 2500 C C . TRP A 1 315 ? 24.145 5.043 -28.236 1.00 95.31 315 TRP A C 1
ATOM 2502 O O . TRP A 1 315 ? 23.472 5.424 -29.184 1.00 95.31 315 TRP A O 1
ATOM 2512 N N . TRP A 1 316 ? 23.699 4.070 -27.435 1.00 95.00 316 TRP A N 1
ATOM 2513 C CA . TRP A 1 316 ? 22.403 3.409 -27.650 1.00 95.00 316 TRP A CA 1
ATOM 2514 C C . TRP A 1 316 ? 21.233 4.396 -27.615 1.00 95.00 316 TRP A C 1
ATOM 2516 O O . TRP A 1 316 ? 20.324 4.304 -28.443 1.00 95.00 316 TRP A O 1
ATOM 2526 N N . GLU A 1 317 ? 21.281 5.350 -26.683 1.00 93.81 317 GLU A N 1
ATOM 2527 C CA . GLU A 1 317 ? 20.302 6.429 -26.574 1.00 93.81 317 GLU A CA 1
ATOM 2528 C C . GLU A 1 317 ? 20.360 7.356 -27.802 1.00 93.81 317 GLU A C 1
ATOM 2530 O O . GLU A 1 317 ? 19.321 7.621 -28.406 1.00 93.81 317 GLU A O 1
ATOM 2535 N N . SER A 1 318 ? 21.557 7.773 -28.243 1.00 94.25 318 SER A N 1
ATOM 2536 C CA . SER A 1 318 ? 21.721 8.669 -29.404 1.00 94.25 318 SER A CA 1
ATOM 2537 C C . SER A 1 318 ? 21.256 8.049 -30.722 1.00 94.25 318 SER A C 1
ATOM 2539 O O . SER A 1 318 ? 20.735 8.751 -31.585 1.00 94.25 318 SER A O 1
ATOM 2541 N N . GLN A 1 319 ? 21.415 6.733 -30.883 1.00 95.12 319 GLN A N 1
ATOM 2542 C CA . GLN A 1 319 ? 20.951 6.009 -32.067 1.00 95.12 319 GLN A CA 1
ATOM 2543 C C . GLN A 1 319 ? 19.438 5.746 -32.060 1.00 95.12 319 GLN A C 1
ATOM 2545 O O . GLN A 1 319 ? 18.893 5.258 -33.049 1.00 95.12 319 GLN A O 1
ATOM 2550 N N . GLY A 1 320 ? 18.749 6.034 -30.951 1.00 94.31 320 GLY A N 1
ATOM 2551 C CA . GLY A 1 320 ? 17.318 5.790 -30.812 1.00 94.31 320 GLY A CA 1
ATOM 2552 C C . GLY A 1 320 ? 16.946 4.309 -30.723 1.00 94.31 320 GLY A C 1
ATOM 2553 O O . GLY A 1 320 ? 15.792 3.975 -30.958 1.00 94.31 320 GLY A O 1
ATOM 2554 N N . PHE A 1 321 ? 17.870 3.407 -30.361 1.00 94.50 321 PHE A N 1
ATOM 2555 C CA . PHE A 1 321 ? 17.616 1.953 -30.331 1.00 94.50 321 PHE A CA 1
ATOM 2556 C C . PHE A 1 321 ? 16.501 1.525 -29.371 1.00 94.50 321 PHE A C 1
ATOM 2558 O O . PHE A 1 321 ? 15.970 0.419 -29.481 1.00 94.50 321 PHE A O 1
ATOM 2565 N N . PHE A 1 322 ? 16.166 2.372 -28.401 1.00 95.69 322 PHE A N 1
ATOM 2566 C CA . PHE A 1 322 ? 15.123 2.087 -27.420 1.00 95.69 322 PHE A CA 1
ATOM 2567 C C . PHE A 1 322 ? 13.720 2.443 -27.918 1.00 95.69 322 PHE A C 1
ATOM 2569 O O . PHE A 1 322 ? 12.740 1.953 -27.357 1.00 95.69 322 PHE A O 1
ATOM 2576 N N . LYS A 1 323 ? 13.634 3.237 -28.989 1.00 95.31 323 LYS A N 1
ATOM 2577 C CA . LYS A 1 323 ? 12.397 3.806 -29.516 1.00 95.31 323 LYS A CA 1
ATOM 2578 C C . LYS A 1 323 ? 11.607 2.789 -30.348 1.00 95.31 323 LYS A C 1
ATOM 2580 O O . LYS A 1 323 ? 12.216 2.087 -31.162 1.00 95.31 323 LYS A O 1
ATOM 2585 N N . PRO A 1 324 ? 10.269 2.723 -30.222 1.00 95.56 324 PRO A N 1
ATOM 2586 C CA . PRO A 1 324 ? 9.440 1.880 -31.088 1.00 95.56 324 PRO A CA 1
ATOM 2587 C C . PRO A 1 324 ? 9.482 2.309 -32.568 1.00 95.56 324 PRO A C 1
ATOM 2589 O O . PRO A 1 324 ? 9.180 1.502 -33.449 1.00 95.56 324 PRO A O 1
ATOM 2592 N N . GLU A 1 325 ? 9.885 3.552 -32.849 1.00 93.81 325 GLU A N 1
ATOM 2593 C CA . GLU A 1 325 ? 10.122 4.105 -34.188 1.00 93.81 325 GLU A CA 1
ATOM 2594 C C . GLU A 1 325 ? 11.373 3.529 -34.868 1.00 93.81 325 GLU A C 1
ATOM 2596 O O . GLU A 1 325 ? 11.530 3.665 -36.083 1.00 93.81 325 GLU A O 1
ATOM 2601 N N . TYR A 1 326 ? 12.299 2.926 -34.114 1.00 91.44 326 TYR A N 1
ATOM 2602 C CA . TYR A 1 326 ? 13.601 2.536 -34.647 1.00 91.44 326 TYR A CA 1
ATOM 2603 C C . TYR A 1 326 ? 13.473 1.525 -35.795 1.00 91.44 326 TYR A C 1
ATOM 2605 O O . TYR A 1 326 ? 12.911 0.442 -35.640 1.00 91.44 326 TYR A O 1
ATOM 2613 N N . GLY A 1 327 ? 14.028 1.882 -36.958 1.00 86.19 327 GLY A N 1
ATOM 2614 C CA . GLY A 1 327 ? 13.950 1.068 -38.173 1.00 86.19 327 GLY A CA 1
ATOM 2615 C C . GLY A 1 327 ? 12.588 1.111 -38.877 1.00 86.19 327 GLY A C 1
ATOM 2616 O O . GLY A 1 327 ? 12.321 0.252 -39.716 1.00 86.19 327 GLY A O 1
ATOM 2617 N N . ARG A 1 328 ? 11.725 2.084 -38.549 1.00 88.56 328 ARG A N 1
ATOM 2618 C CA . ARG A 1 328 ? 10.351 2.194 -39.065 1.00 88.56 328 ARG A CA 1
ATOM 2619 C C . ARG A 1 328 ? 10.032 3.599 -39.564 1.00 88.56 328 ARG A C 1
ATOM 2621 O O . ARG A 1 328 ? 10.683 4.567 -39.187 1.00 88.56 328 ARG A O 1
ATOM 2628 N N . ARG A 1 329 ? 9.016 3.708 -40.427 1.00 85.62 329 ARG A N 1
ATOM 2629 C CA . ARG A 1 329 ? 8.536 5.002 -40.950 1.00 85.62 329 ARG A CA 1
ATOM 2630 C C . ARG A 1 329 ? 7.519 5.668 -40.027 1.00 85.62 329 ARG A C 1
ATOM 2632 O O . ARG A 1 329 ? 7.517 6.885 -39.908 1.00 85.62 329 ARG A O 1
ATOM 2639 N N . SER A 1 330 ? 6.653 4.873 -39.404 1.00 88.94 330 SER A N 1
ATOM 2640 C CA . SER A 1 330 ? 5.651 5.316 -38.433 1.00 88.94 330 SER A CA 1
ATOM 2641 C C . SER A 1 330 ? 5.357 4.180 -37.454 1.00 88.94 330 SER A C 1
ATOM 2643 O O . SER A 1 330 ? 5.415 3.003 -37.823 1.00 88.94 330 SER A O 1
ATOM 2645 N N . VAL A 1 331 ? 5.026 4.528 -36.210 1.00 91.25 331 VAL A N 1
ATOM 2646 C CA . VAL A 1 331 ? 4.567 3.566 -35.194 1.00 91.25 331 VAL A CA 1
ATOM 2647 C C . VAL A 1 331 ? 3.172 3.018 -35.491 1.00 91.25 331 VAL A C 1
ATOM 2649 O O . VAL A 1 331 ? 2.876 1.894 -35.095 1.00 91.25 331 VAL A O 1
ATOM 2652 N N . SER A 1 332 ? 2.353 3.761 -36.243 1.00 91.62 332 SER A N 1
ATOM 2653 C CA . SER A 1 332 ? 1.016 3.340 -36.679 1.00 91.62 332 SER A CA 1
ATOM 2654 C C . SER A 1 332 ? 1.029 2.309 -37.804 1.00 91.62 332 SER A C 1
ATOM 2656 O O . SER A 1 332 ? 0.000 1.706 -38.107 1.00 91.62 332 SER A O 1
ATOM 2658 N N . GLU A 1 333 ? 2.174 2.098 -38.454 1.00 91.44 333 GLU A N 1
ATOM 2659 C CA . GLU A 1 333 ? 2.292 1.073 -39.484 1.00 91.44 333 GLU A CA 1
ATOM 2660 C C . GLU A 1 333 ? 2.059 -0.320 -38.860 1.00 91.44 333 GLU A C 1
ATOM 2662 O O . GLU A 1 333 ? 2.664 -0.643 -37.832 1.00 91.44 333 GLU A O 1
ATOM 2667 N N . PRO A 1 334 ? 1.220 -1.189 -39.450 1.00 89.75 334 PRO A N 1
ATOM 2668 C CA . PRO A 1 334 ? 1.043 -2.544 -38.942 1.00 89.75 334 PRO A CA 1
ATOM 2669 C C . PRO A 1 334 ? 2.360 -3.329 -38.969 1.00 89.75 334 PRO A C 1
ATOM 2671 O O . PRO A 1 334 ? 3.010 -3.438 -40.007 1.00 89.75 334 PRO A O 1
ATOM 2674 N N . ASN A 1 335 ? 2.747 -3.918 -37.835 1.00 93.62 335 ASN A N 1
ATOM 2675 C CA . ASN A 1 335 ? 3.883 -4.835 -37.769 1.00 93.62 335 ASN A CA 1
ATOM 2676 C C . ASN A 1 335 ? 3.375 -6.287 -37.725 1.00 93.62 335 ASN A C 1
ATOM 2678 O O . ASN A 1 335 ? 2.738 -6.657 -36.735 1.00 93.62 335 ASN A O 1
ATOM 2682 N N . PRO A 1 336 ? 3.686 -7.145 -38.716 1.00 93.12 336 PRO A N 1
ATOM 2683 C CA . PRO A 1 336 ? 3.255 -8.545 -38.711 1.00 93.12 336 PRO A CA 1
ATOM 2684 C C . PRO A 1 336 ? 3.853 -9.364 -37.558 1.00 93.12 336 PRO A C 1
ATOM 2686 O O . PRO A 1 336 ? 3.334 -10.429 -37.233 1.00 93.12 336 PRO A O 1
ATOM 2689 N N . LYS A 1 337 ? 4.941 -8.896 -36.930 1.00 94.94 337 LYS A N 1
ATOM 2690 C CA . LYS A 1 337 ? 5.511 -9.515 -35.723 1.00 94.94 337 LYS A CA 1
ATOM 2691 C C . LYS A 1 337 ? 4.747 -9.150 -34.449 1.00 94.94 337 LYS A C 1
ATOM 2693 O O . LYS A 1 337 ? 4.873 -9.867 -33.466 1.00 94.94 337 LYS A O 1
ATOM 2698 N N . GLY A 1 338 ? 3.929 -8.099 -34.479 1.00 94.88 338 GLY A N 1
ATOM 2699 C CA . GLY A 1 338 ? 3.112 -7.651 -33.355 1.00 94.88 338 GLY A CA 1
ATOM 2700 C C . GLY A 1 338 ? 3.677 -6.439 -32.611 1.00 94.88 338 GLY A C 1
ATOM 2701 O O . GLY A 1 338 ? 4.597 -5.752 -33.074 1.00 94.88 338 GLY A O 1
ATOM 2702 N N . ILE A 1 339 ? 3.066 -6.160 -31.459 1.00 96.62 339 ILE A N 1
ATOM 2703 C CA . ILE A 1 339 ? 3.382 -5.041 -30.568 1.00 96.62 339 ILE A CA 1
ATOM 2704 C C . ILE A 1 339 ? 3.602 -5.595 -29.157 1.00 96.62 339 ILE A C 1
ATOM 2706 O O . ILE A 1 339 ? 2.768 -6.342 -28.635 1.00 96.62 339 ILE A O 1
ATOM 2710 N N . PHE A 1 340 ? 4.702 -5.188 -28.534 1.00 97.88 340 PHE A N 1
ATOM 2711 C CA . PHE A 1 340 ? 4.969 -5.387 -27.119 1.00 97.88 340 PHE A CA 1
ATOM 2712 C C . PHE A 1 340 ? 4.978 -4.032 -26.418 1.00 97.88 340 PHE A C 1
ATOM 2714 O O . PHE A 1 340 ? 5.882 -3.223 -26.618 1.00 97.88 340 PHE A O 1
ATOM 2721 N N . MET A 1 341 ? 3.962 -3.785 -25.598 1.00 97.19 341 MET A N 1
ATOM 2722 C CA . MET A 1 341 ? 3.886 -2.603 -24.749 1.00 97.19 341 MET A CA 1
ATOM 2723 C C . MET A 1 341 ? 3.926 -3.022 -23.284 1.00 97.19 341 MET A C 1
ATOM 2725 O O . MET A 1 341 ? 3.147 -3.879 -22.854 1.00 97.19 341 MET A O 1
ATOM 2729 N N . MET A 1 342 ? 4.798 -2.359 -22.531 1.00 97.62 342 MET A N 1
ATOM 2730 C CA . MET A 1 342 ? 4.834 -2.400 -21.075 1.00 97.62 342 MET A CA 1
ATOM 2731 C C . MET A 1 342 ? 5.098 -0.994 -20.526 1.00 97.62 342 MET A C 1
ATOM 2733 O O . MET A 1 342 ? 5.931 -0.251 -21.048 1.00 97.62 342 MET A O 1
ATOM 2737 N N . CYS A 1 343 ? 4.422 -0.620 -19.445 1.00 96.06 343 CYS A N 1
ATOM 2738 C CA . CYS A 1 343 ? 4.766 0.571 -18.674 1.00 96.06 343 CYS A CA 1
ATOM 2739 C C . CYS A 1 343 ? 5.549 0.173 -17.419 1.00 96.06 343 CYS A C 1
ATOM 2741 O O . CYS A 1 343 ? 5.318 -0.888 -16.837 1.00 96.06 343 CYS A O 1
ATOM 2743 N N . ILE A 1 344 ? 6.496 1.014 -17.005 1.00 95.31 344 ILE A N 1
ATOM 2744 C CA . ILE A 1 344 ? 7.180 0.816 -15.727 1.00 95.31 344 ILE A CA 1
ATOM 2745 C C . ILE A 1 344 ? 6.181 1.013 -14.568 1.00 95.31 344 ILE A C 1
ATOM 2747 O O . ILE A 1 344 ? 5.363 1.930 -14.636 1.00 95.31 344 ILE A O 1
ATOM 2751 N N . PRO A 1 345 ? 6.263 0.228 -13.478 1.00 95.19 345 PRO A N 1
ATOM 2752 C CA . PRO A 1 345 ? 5.773 0.621 -12.164 1.00 95.19 345 PRO A CA 1
ATOM 2753 C C . PRO A 1 345 ? 6.477 1.913 -11.742 1.00 95.19 345 PRO A C 1
ATOM 2755 O O . PRO A 1 345 ? 7.663 1.861 -11.405 1.00 95.19 345 PRO A O 1
ATOM 2758 N N . PRO A 1 346 ? 5.810 3.082 -11.816 1.00 93.19 346 PRO A N 1
ATOM 2759 C CA . PRO A 1 346 ? 6.496 4.360 -11.706 1.00 93.19 346 PRO A CA 1
ATOM 2760 C C . PRO A 1 346 ? 7.101 4.504 -10.300 1.00 93.19 346 PRO A C 1
ATOM 2762 O O . PRO A 1 346 ? 6.357 4.508 -9.317 1.00 93.19 346 PRO A O 1
ATOM 2765 N N . PRO A 1 347 ? 8.437 4.615 -10.149 1.00 92.62 347 PRO A N 1
ATOM 2766 C CA . PRO A 1 347 ? 9.045 4.713 -8.832 1.00 92.62 347 PRO A CA 1
ATOM 2767 C C . PRO A 1 347 ? 8.634 6.007 -8.124 1.00 92.62 347 PRO A C 1
ATOM 2769 O O . PRO A 1 347 ? 8.559 7.079 -8.727 1.00 92.62 347 PRO A O 1
ATOM 2772 N N . ASN A 1 348 ? 8.422 5.917 -6.811 1.00 90.69 348 ASN A N 1
ATOM 2773 C CA . ASN A 1 348 ? 8.059 7.062 -5.978 1.00 90.69 348 ASN A CA 1
ATOM 2774 C C . ASN A 1 348 ? 9.219 8.065 -5.867 1.00 90.69 348 ASN A C 1
ATOM 2776 O O . ASN A 1 348 ? 10.321 7.673 -5.466 1.00 90.69 348 ASN A O 1
ATOM 2780 N N . VAL A 1 349 ? 8.955 9.367 -6.041 1.00 86.19 349 VAL A N 1
ATOM 2781 C CA . VAL A 1 349 ? 9.939 10.475 -5.900 1.00 86.19 349 VAL A CA 1
ATOM 2782 C C . VAL A 1 349 ? 10.351 10.776 -4.444 1.00 86.19 349 VAL A C 1
ATOM 2784 O O . VAL A 1 349 ? 10.483 11.911 -3.999 1.00 86.19 349 VAL A O 1
ATOM 2787 N N . THR A 1 350 ? 10.606 9.729 -3.665 1.00 75.50 350 THR A N 1
ATOM 2788 C CA . THR A 1 350 ? 10.914 9.761 -2.224 1.00 75.50 350 THR A CA 1
ATOM 2789 C C . THR A 1 350 ? 12.412 9.618 -1.924 1.00 75.50 350 THR A C 1
ATOM 2791 O O . THR A 1 350 ? 12.800 9.429 -0.774 1.00 75.50 350 THR A O 1
ATOM 2794 N N . GLY A 1 351 ? 13.277 9.635 -2.943 1.00 75.25 351 GLY A N 1
ATOM 2795 C CA . GLY A 1 351 ? 14.731 9.453 -2.826 1.00 75.25 351 GLY A CA 1
ATOM 2796 C C . GLY A 1 351 ? 15.263 8.433 -3.835 1.00 75.25 351 GLY A C 1
ATOM 2797 O O . GLY A 1 351 ? 14.684 8.275 -4.899 1.00 75.25 351 GLY A O 1
ATOM 2798 N N . SER A 1 352 ? 16.332 7.716 -3.487 1.00 83.81 352 SER A N 1
ATOM 2799 C CA . SER A 1 352 ? 16.982 6.735 -4.371 1.00 83.81 352 SER A CA 1
ATOM 2800 C C . SER A 1 352 ? 16.175 5.448 -4.565 1.00 83.81 352 SER A C 1
ATOM 2802 O O . SER A 1 352 ? 15.344 5.088 -3.720 1.00 83.81 352 SER A O 1
ATOM 2804 N N . LEU A 1 353 ? 16.470 4.732 -5.650 1.00 90.06 353 LEU A N 1
ATOM 2805 C CA . LEU A 1 353 ? 16.073 3.341 -5.859 1.00 90.06 353 LEU A CA 1
ATOM 2806 C C . LEU A 1 353 ? 16.798 2.396 -4.888 1.00 90.06 353 LEU A C 1
ATOM 2808 O O . LEU A 1 353 ? 17.768 2.764 -4.230 1.00 90.06 353 LEU A O 1
ATOM 2812 N N . HIS A 1 354 ? 16.306 1.162 -4.818 1.00 88.44 354 HIS A N 1
ATOM 2813 C CA . HIS A 1 354 ? 16.887 0.072 -4.033 1.00 88.44 354 HIS A CA 1
ATOM 2814 C C . HIS A 1 354 ? 16.866 -1.230 -4.834 1.00 88.44 354 HIS A C 1
ATOM 2816 O O . HIS A 1 354 ? 16.174 -1.294 -5.849 1.00 88.44 354 HIS A O 1
ATOM 2822 N N . LEU A 1 355 ? 17.513 -2.293 -4.350 1.00 87.81 355 LEU A N 1
ATOM 2823 C CA . LEU A 1 355 ? 17.602 -3.575 -5.072 1.00 87.81 355 LEU A CA 1
ATOM 2824 C C . LEU A 1 355 ? 16.260 -4.165 -5.525 1.00 87.81 355 LEU A C 1
ATOM 2826 O O . LEU A 1 355 ? 16.196 -4.707 -6.619 1.00 87.81 355 LEU A O 1
ATOM 2830 N N . GLY A 1 356 ? 15.175 -3.986 -4.761 1.00 87.94 356 GLY A N 1
ATOM 2831 C CA . GLY A 1 356 ? 13.819 -4.317 -5.236 1.00 87.94 356 GLY A CA 1
ATOM 2832 C C . GLY A 1 356 ? 13.474 -3.706 -6.606 1.00 87.94 356 GLY A C 1
ATOM 2833 O O . GLY A 1 356 ? 13.037 -4.423 -7.493 1.00 87.94 356 GLY A O 1
ATOM 2834 N N . HIS A 1 357 ? 13.764 -2.417 -6.815 1.00 91.62 357 HIS A N 1
ATOM 2835 C CA . HIS A 1 357 ? 13.556 -1.751 -8.103 1.00 91.62 357 HIS A CA 1
ATOM 2836 C C . HIS A 1 357 ? 14.512 -2.274 -9.182 1.00 91.62 357 HIS A C 1
ATOM 2838 O O . HIS A 1 357 ? 14.133 -2.354 -10.345 1.00 91.62 357 HIS A O 1
ATOM 2844 N N . ALA A 1 358 ? 15.744 -2.637 -8.808 1.00 91.00 358 ALA A N 1
ATOM 2845 C CA . ALA A 1 358 ? 16.698 -3.220 -9.747 1.00 91.00 358 ALA A CA 1
ATOM 2846 C C . ALA A 1 358 ? 16.210 -4.576 -10.273 1.00 91.00 358 ALA A C 1
ATOM 2848 O O . ALA A 1 358 ? 16.316 -4.820 -11.470 1.00 91.00 358 ALA A O 1
ATOM 2849 N N . LEU A 1 359 ? 15.611 -5.421 -9.423 1.00 90.69 359 LEU A N 1
ATOM 2850 C CA . LEU A 1 359 ? 14.993 -6.682 -9.846 1.00 90.69 359 LEU A CA 1
ATOM 2851 C C . LEU A 1 359 ? 13.872 -6.449 -10.861 1.00 90.69 359 LEU A C 1
ATOM 2853 O O . LEU A 1 359 ? 13.941 -6.998 -11.957 1.00 90.69 359 LEU A O 1
ATOM 2857 N N . THR A 1 360 ? 12.894 -5.605 -10.513 1.00 92.94 360 THR A N 1
ATOM 2858 C CA . THR A 1 360 ? 11.792 -5.211 -11.408 1.00 92.94 360 THR A CA 1
ATOM 2859 C C . THR A 1 360 ? 12.342 -4.751 -12.758 1.00 92.94 360 THR A C 1
ATOM 2861 O O . THR A 1 360 ? 12.019 -5.303 -13.804 1.00 92.94 360 THR A O 1
ATOM 2864 N N . ASN A 1 361 ? 13.274 -3.799 -12.733 1.00 94.25 361 ASN A N 1
ATOM 2865 C CA . ASN A 1 361 ? 13.877 -3.244 -13.935 1.00 94.25 361 ASN A CA 1
ATOM 2866 C C . ASN A 1 361 ? 14.610 -4.295 -14.785 1.00 94.25 361 ASN A C 1
ATOM 2868 O O . ASN A 1 361 ? 14.544 -4.241 -16.005 1.00 94.25 361 ASN A O 1
ATOM 2872 N N . SER A 1 362 ? 15.293 -5.253 -14.159 1.00 90.88 362 SER A N 1
ATOM 2873 C CA . SER A 1 362 ? 1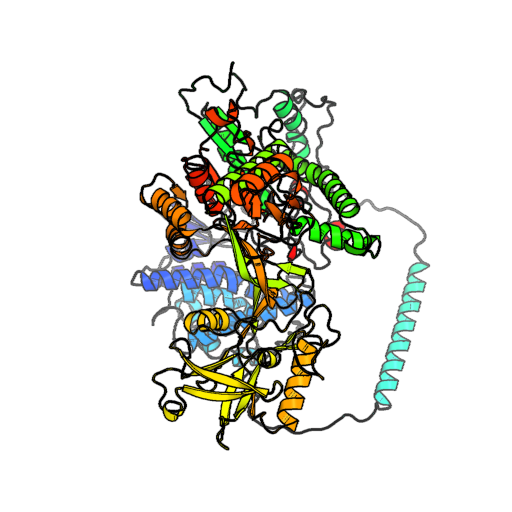6.062 -6.286 -14.869 1.00 90.88 362 SER A CA 1
ATOM 2874 C C . SER A 1 362 ? 15.165 -7.265 -15.607 1.00 90.88 362 SER A C 1
ATOM 2876 O O . SER A 1 362 ? 15.446 -7.625 -16.751 1.00 90.88 362 SER A O 1
ATOM 2878 N N . ILE A 1 363 ? 14.066 -7.676 -14.969 1.00 95.00 363 ILE A N 1
ATOM 2879 C CA . ILE A 1 363 ? 13.053 -8.531 -15.592 1.00 95.00 363 ILE A CA 1
ATOM 2880 C C . ILE A 1 363 ? 12.447 -7.794 -16.788 1.00 95.00 363 ILE A C 1
ATOM 2882 O O . ILE A 1 363 ? 12.407 -8.327 -17.898 1.00 95.00 363 ILE A O 1
ATOM 2886 N N . GLN A 1 364 ? 12.036 -6.544 -16.577 1.00 97.50 364 GLN A N 1
ATOM 2887 C CA . GLN A 1 364 ? 11.402 -5.728 -17.605 1.00 97.50 364 GLN A CA 1
ATOM 2888 C C . GLN A 1 364 ? 12.315 -5.443 -18.794 1.00 97.50 364 GLN A C 1
ATOM 2890 O O . GLN A 1 364 ? 11.889 -5.581 -19.943 1.00 97.50 364 GLN A O 1
ATOM 2895 N N . ASP A 1 365 ? 13.574 -5.090 -18.542 1.00 97.12 365 ASP A N 1
ATOM 2896 C CA . ASP A 1 365 ? 14.552 -4.832 -19.595 1.00 97.12 365 ASP A CA 1
ATOM 2897 C C . ASP A 1 365 ? 14.843 -6.100 -20.401 1.00 97.12 365 ASP A C 1
ATOM 2899 O O . ASP A 1 365 ? 14.852 -6.060 -21.631 1.00 97.12 365 ASP A O 1
ATOM 2903 N N . SER A 1 366 ? 14.989 -7.247 -19.729 1.00 97.00 366 SER A N 1
ATOM 2904 C CA . SER A 1 366 ? 15.219 -8.540 -20.385 1.00 97.00 366 SER A CA 1
ATOM 2905 C C . SER A 1 366 ? 14.076 -8.903 -21.336 1.00 97.00 366 SER A C 1
ATOM 2907 O O . SER A 1 366 ? 14.319 -9.260 -22.491 1.00 97.00 366 SER A O 1
ATOM 2909 N N . LEU A 1 367 ? 12.827 -8.754 -20.883 1.00 97.19 367 LEU A N 1
ATOM 2910 C CA . LEU A 1 367 ? 11.639 -8.983 -21.709 1.00 97.19 367 LEU A CA 1
ATOM 2911 C C . LEU A 1 367 ? 11.586 -8.000 -22.882 1.00 97.19 367 LEU A C 1
ATOM 2913 O O . LEU A 1 367 ? 11.447 -8.411 -24.033 1.00 97.19 367 LEU A O 1
ATOM 2917 N N . THR A 1 368 ? 11.778 -6.710 -22.611 1.00 97.75 368 THR A N 1
ATOM 2918 C CA . THR A 1 368 ? 11.761 -5.645 -23.625 1.00 97.75 368 THR A CA 1
ATOM 2919 C C . THR A 1 368 ? 12.802 -5.896 -24.715 1.00 97.75 368 THR A C 1
ATOM 2921 O O . THR A 1 368 ? 12.491 -5.839 -25.907 1.00 97.75 368 THR A O 1
ATOM 2924 N N . ARG A 1 369 ? 14.040 -6.234 -24.335 1.00 97.31 369 ARG A N 1
ATOM 2925 C CA . ARG A 1 369 ? 15.113 -6.578 -25.278 1.00 97.31 369 ARG A CA 1
ATOM 2926 C C . ARG A 1 369 ? 14.768 -7.819 -26.087 1.00 97.31 369 ARG A C 1
ATOM 2928 O O . ARG A 1 369 ? 14.926 -7.790 -27.305 1.00 97.31 369 ARG A O 1
ATOM 2935 N N . TRP A 1 370 ? 14.258 -8.869 -25.448 1.00 97.50 370 TRP A N 1
ATOM 2936 C CA . TRP A 1 370 ? 13.857 -10.098 -26.132 1.00 97.50 370 TRP A CA 1
ATOM 2937 C C . TRP A 1 370 ? 12.752 -9.854 -27.172 1.00 97.50 370 TRP A C 1
ATOM 2939 O O . TRP A 1 370 ? 12.887 -10.282 -28.319 1.00 97.50 370 TRP A O 1
ATOM 2949 N N . HIS A 1 371 ? 11.707 -9.100 -26.825 1.00 97.50 371 HIS A N 1
ATOM 2950 C CA . HIS A 1 371 ? 10.635 -8.727 -27.755 1.00 97.50 371 HIS A CA 1
ATOM 2951 C C . HIS A 1 371 ? 11.146 -7.848 -28.906 1.00 97.50 371 HIS A C 1
ATOM 2953 O O . HIS A 1 371 ? 10.833 -8.099 -30.072 1.00 97.50 371 HIS A O 1
ATOM 2959 N N . ARG A 1 372 ? 12.025 -6.879 -28.615 1.00 95.88 372 ARG A N 1
ATOM 2960 C CA . ARG A 1 372 ? 12.694 -6.063 -29.643 1.00 95.88 372 ARG A CA 1
ATOM 2961 C C . ARG A 1 372 ? 13.539 -6.927 -30.593 1.00 95.88 372 ARG A C 1
ATOM 2963 O O . ARG A 1 372 ? 13.456 -6.759 -31.805 1.00 95.88 372 ARG A O 1
ATOM 2970 N N . MET A 1 373 ? 14.285 -7.907 -30.076 1.00 96.19 373 MET A N 1
ATOM 2971 C CA . MET A 1 373 ? 15.074 -8.858 -30.882 1.00 96.19 373 MET A CA 1
ATOM 2972 C C . MET A 1 373 ? 14.211 -9.799 -31.735 1.00 96.19 373 MET A C 1
ATOM 2974 O O . MET A 1 373 ? 14.667 -10.275 -32.772 1.00 96.19 373 MET A O 1
ATOM 2978 N N . ARG A 1 374 ? 12.955 -10.047 -31.343 1.00 96.19 374 ARG A N 1
ATOM 2979 C CA . ARG A 1 374 ? 11.968 -10.789 -32.149 1.00 96.19 374 ARG A CA 1
ATOM 2980 C C . ARG A 1 374 ? 11.369 -9.961 -33.295 1.00 96.19 374 ARG A C 1
ATOM 2982 O O . ARG A 1 374 ? 10.604 -10.505 -34.096 1.00 96.19 374 ARG A O 1
ATOM 2989 N N . GLY A 1 375 ? 11.738 -8.683 -33.402 1.00 94.81 375 GLY A N 1
ATOM 2990 C CA . GLY A 1 375 ? 11.264 -7.754 -34.429 1.00 94.81 375 GLY A CA 1
ATOM 2991 C C . GLY A 1 375 ? 9.883 -7.164 -34.141 1.00 94.81 375 GLY A C 1
ATOM 2992 O O . GLY A 1 375 ? 9.255 -6.621 -35.048 1.00 94.81 375 GLY A O 1
ATOM 2993 N N . GLU A 1 376 ? 9.383 -7.294 -32.911 1.00 96.12 376 GLU A N 1
ATOM 2994 C CA . GLU A 1 376 ? 8.117 -6.687 -32.501 1.00 96.12 376 GLU A CA 1
ATOM 2995 C C . GLU A 1 376 ? 8.258 -5.169 -32.326 1.00 96.12 376 GLU A C 1
ATOM 2997 O O . GLU A 1 376 ? 9.346 -4.635 -32.095 1.00 96.12 376 GLU A O 1
ATOM 3002 N N . THR A 1 377 ? 7.134 -4.461 -32.430 1.00 97.00 377 THR A N 1
ATOM 3003 C CA . THR A 1 377 ? 7.060 -3.038 -32.076 1.00 97.00 377 THR A CA 1
ATOM 3004 C C . THR A 1 377 ? 7.114 -2.916 -30.564 1.00 97.00 377 THR A C 1
ATOM 3006 O O . THR A 1 377 ? 6.112 -3.162 -29.898 1.00 97.00 377 THR A O 1
ATOM 3009 N N . THR A 1 378 ? 8.272 -2.571 -30.020 1.00 97.44 378 THR A N 1
ATOM 3010 C CA . THR A 1 378 ? 8.504 -2.676 -28.578 1.00 97.44 378 THR A CA 1
ATOM 3011 C C . THR A 1 378 ? 8.583 -1.302 -27.927 1.00 97.44 378 THR A C 1
ATOM 3013 O O . THR A 1 378 ? 9.517 -0.548 -28.197 1.00 97.44 378 THR A O 1
ATOM 3016 N N . LEU A 1 379 ? 7.638 -1.010 -27.031 1.00 97.94 379 LEU A N 1
ATOM 3017 C CA . LEU A 1 379 ? 7.637 0.168 -26.168 1.00 97.94 379 LEU A CA 1
ATOM 3018 C C . LEU A 1 379 ? 7.709 -0.253 -24.697 1.00 97.94 379 LEU A C 1
ATOM 3020 O O . LEU A 1 379 ? 6.810 -0.917 -24.182 1.00 97.94 379 LEU A O 1
ATOM 3024 N N . TRP A 1 380 ? 8.756 0.209 -24.014 1.00 98.06 380 TRP A N 1
ATOM 3025 C CA . TRP A 1 380 ? 8.833 0.210 -22.557 1.00 98.06 380 TRP A CA 1
ATOM 3026 C C . TRP A 1 380 ? 8.826 1.654 -22.058 1.00 98.06 380 TRP A C 1
ATOM 3028 O O . TRP A 1 380 ? 9.827 2.365 -22.182 1.00 98.06 380 TRP A O 1
ATOM 3038 N N . ASN A 1 381 ? 7.671 2.102 -21.557 1.00 97.38 381 ASN A N 1
ATOM 3039 C CA . ASN A 1 381 ? 7.449 3.507 -21.217 1.00 97.38 381 ASN A CA 1
ATOM 3040 C C . ASN A 1 381 ? 7.948 3.825 -19.793 1.00 97.38 381 ASN A C 1
ATOM 3042 O O . ASN A 1 381 ? 7.415 3.251 -18.835 1.00 97.38 381 ASN A O 1
ATOM 3046 N N . PRO A 1 382 ? 8.902 4.759 -19.619 1.00 96.06 382 PRO A N 1
ATOM 3047 C CA . PRO A 1 382 ? 9.367 5.193 -18.307 1.00 96.06 382 PRO A CA 1
ATOM 3048 C C . PRO A 1 382 ? 8.415 6.192 -17.636 1.00 96.06 382 PRO A C 1
ATOM 3050 O O . PRO A 1 382 ? 7.622 6.877 -18.284 1.00 96.06 382 PRO A O 1
ATOM 3053 N N . GLY A 1 383 ? 8.549 6.337 -16.319 1.00 94.00 383 GLY A N 1
ATOM 3054 C CA . GLY A 1 383 ? 7.904 7.401 -15.562 1.00 94.00 383 GLY A CA 1
ATOM 3055 C C . GLY A 1 383 ? 8.133 7.316 -14.056 1.00 94.00 383 GLY A C 1
ATOM 3056 O O . GLY A 1 383 ? 8.689 6.338 -13.562 1.00 94.00 383 GLY A O 1
ATOM 3057 N N . CYS A 1 384 ? 7.709 8.356 -13.339 1.00 93.75 384 CYS A N 1
ATOM 3058 C CA . CYS A 1 384 ? 7.822 8.490 -11.884 1.00 93.75 384 CYS A CA 1
ATOM 3059 C C . CYS A 1 384 ? 6.484 8.883 -11.235 1.00 93.75 384 CYS A C 1
ATOM 3061 O O . CYS A 1 384 ? 5.680 9.632 -11.803 1.00 93.75 384 CYS A O 1
ATOM 3063 N N . ASP A 1 385 ? 6.284 8.443 -9.994 1.00 93.88 385 ASP A N 1
ATOM 3064 C CA . ASP A 1 385 ? 5.092 8.738 -9.200 1.00 93.88 385 ASP A CA 1
ATOM 3065 C C . ASP A 1 385 ? 5.373 9.848 -8.174 1.00 93.88 385 ASP A C 1
ATOM 3067 O O . ASP A 1 385 ? 6.381 9.828 -7.461 1.00 93.88 385 ASP A O 1
ATOM 3071 N N . HIS A 1 386 ? 4.471 10.826 -8.089 1.00 92.81 386 HIS A N 1
ATOM 3072 C CA . HIS A 1 386 ? 4.466 11.902 -7.105 1.00 92.81 386 HIS A CA 1
ATOM 3073 C C . HIS A 1 386 ? 4.331 11.390 -5.669 1.00 92.81 386 HIS A C 1
ATOM 3075 O O . HIS A 1 386 ? 4.770 12.086 -4.749 1.00 92.81 386 HIS A O 1
ATOM 3081 N N . ALA A 1 387 ? 3.757 10.197 -5.476 1.00 88.25 387 ALA A N 1
ATOM 3082 C CA . ALA A 1 387 ? 3.680 9.461 -4.216 1.00 88.25 387 ALA A CA 1
ATOM 3083 C C . ALA A 1 387 ? 2.985 10.189 -3.045 1.00 88.25 387 ALA A C 1
ATOM 3085 O O . ALA A 1 387 ? 3.170 9.787 -1.892 1.00 88.25 387 ALA A O 1
ATOM 3086 N N . GLY A 1 388 ? 2.226 11.262 -3.318 1.00 87.75 388 GLY A N 1
ATOM 3087 C CA . GLY A 1 388 ? 1.381 11.995 -2.363 1.00 87.75 388 GLY A CA 1
ATOM 3088 C C . GLY A 1 388 ? 2.004 12.160 -0.974 1.00 87.75 388 GLY A C 1
ATOM 3089 O O . GLY A 1 388 ? 3.051 12.794 -0.799 1.00 87.75 388 GLY A O 1
ATOM 3090 N N . ILE A 1 389 ? 1.393 11.512 0.021 1.00 81.19 389 ILE A N 1
ATOM 3091 C CA . ILE A 1 389 ? 1.818 11.521 1.431 1.00 81.19 389 ILE A CA 1
ATOM 3092 C C . ILE A 1 389 ? 3.283 11.088 1.622 1.00 81.19 389 ILE A C 1
ATOM 3094 O O . ILE A 1 389 ? 3.945 11.550 2.547 1.00 81.19 389 ILE A O 1
ATOM 3098 N N . ALA A 1 390 ? 3.829 10.194 0.788 1.00 81.25 390 ALA A N 1
ATOM 3099 C CA . ALA A 1 390 ? 5.203 9.709 0.947 1.00 81.25 390 ALA A CA 1
ATOM 3100 C C . ALA A 1 390 ? 6.220 10.807 0.647 1.00 81.25 390 ALA A C 1
ATOM 3102 O O . ALA A 1 390 ? 7.156 11.001 1.421 1.00 81.25 390 ALA A O 1
ATOM 3103 N N . THR A 1 391 ? 6.001 11.562 -0.425 1.00 88.31 391 THR A N 1
ATOM 3104 C CA . THR A 1 391 ? 6.849 12.706 -0.762 1.00 88.31 391 THR A CA 1
ATOM 3105 C C . THR A 1 391 ? 6.642 13.837 0.240 1.00 88.31 391 THR A C 1
ATOM 3107 O O . THR A 1 391 ? 7.624 14.360 0.765 1.00 88.31 391 THR A O 1
ATOM 3110 N N . GLN A 1 392 ? 5.390 14.147 0.596 1.00 89.50 392 GLN A N 1
ATOM 3111 C CA . GLN A 1 392 ? 5.074 15.187 1.579 1.00 89.50 392 GLN A CA 1
ATOM 3112 C C . GLN A 1 392 ? 5.775 14.943 2.927 1.00 89.50 392 GLN A C 1
ATOM 3114 O O . GLN A 1 392 ? 6.472 15.829 3.412 1.00 89.50 392 GLN A O 1
ATOM 3119 N N . VAL A 1 393 ? 5.692 13.732 3.492 1.00 83.88 393 VAL A N 1
ATOM 3120 C CA . VAL A 1 393 ? 6.343 13.399 4.776 1.00 83.88 393 VAL A CA 1
ATOM 3121 C C . VAL A 1 393 ? 7.866 13.510 4.700 1.00 83.88 393 VAL A C 1
ATOM 3123 O O . VAL A 1 393 ? 8.505 13.927 5.666 1.00 83.88 393 VAL A O 1
ATOM 3126 N N . VAL A 1 394 ? 8.481 13.126 3.578 1.00 85.00 394 VAL A N 1
ATOM 3127 C CA . VAL A 1 394 ? 9.939 13.248 3.410 1.00 85.00 394 VAL A CA 1
ATOM 3128 C C . VAL A 1 394 ? 10.361 14.718 3.375 1.00 85.00 394 VAL A C 1
ATOM 3130 O O . VAL A 1 394 ? 11.342 15.082 4.026 1.00 85.00 394 VAL A O 1
ATOM 3133 N N . VAL A 1 395 ? 9.599 15.566 2.683 1.00 89.50 395 VAL A N 1
ATOM 3134 C CA . VAL A 1 395 ? 9.849 17.012 2.620 1.00 89.50 395 VAL A CA 1
ATOM 3135 C C . VAL A 1 395 ? 9.596 17.676 3.975 1.00 89.50 395 VAL A C 1
ATOM 3137 O O . VAL A 1 395 ? 10.432 18.454 4.422 1.00 89.50 395 VAL A O 1
ATOM 3140 N N . GLU A 1 396 ? 8.530 17.319 4.691 1.00 88.62 396 GLU A N 1
ATOM 3141 C CA . GLU A 1 396 ? 8.270 17.816 6.051 1.00 88.62 396 GLU A CA 1
ATOM 3142 C C . GLU A 1 396 ? 9.393 17.439 7.026 1.00 88.62 396 GLU A C 1
ATOM 3144 O O . GLU A 1 396 ? 9.871 18.287 7.778 1.00 88.62 396 GLU A O 1
ATOM 3149 N N . LYS A 1 397 ? 9.891 16.195 6.975 1.00 85.69 397 LYS A N 1
ATOM 3150 C CA . LYS A 1 397 ? 11.043 15.768 7.788 1.00 85.69 397 LYS A CA 1
ATOM 3151 C C . LYS A 1 397 ? 12.311 16.548 7.444 1.00 85.69 397 LYS A C 1
ATOM 3153 O O . LYS A 1 397 ? 13.070 16.887 8.353 1.00 85.69 397 LYS A O 1
ATOM 3158 N N . LYS A 1 398 ? 12.549 16.829 6.157 1.00 87.88 398 LYS A N 1
ATOM 3159 C CA . LYS A 1 398 ? 13.669 17.668 5.700 1.00 87.88 398 LYS A CA 1
ATOM 3160 C C . LYS A 1 398 ? 13.538 19.088 6.258 1.00 87.88 398 LYS A C 1
ATOM 3162 O O . LYS A 1 398 ? 14.474 19.568 6.886 1.00 87.88 398 LYS A O 1
ATOM 3167 N N . LEU A 1 399 ? 12.372 19.714 6.100 1.00 89.69 399 LEU A N 1
ATOM 3168 C CA . LEU A 1 399 ? 12.087 21.068 6.587 1.00 89.69 399 LEU A CA 1
ATOM 3169 C C . LEU A 1 399 ? 12.243 21.182 8.104 1.00 89.69 399 LEU A C 1
ATOM 3171 O O . LEU A 1 399 ? 12.890 22.112 8.584 1.00 89.69 399 LEU A O 1
ATOM 3175 N N . TRP A 1 400 ? 11.730 20.208 8.856 1.00 86.12 400 TRP A N 1
ATOM 3176 C CA . TRP A 1 400 ? 11.901 20.172 10.305 1.00 86.12 400 TRP A CA 1
ATOM 3177 C C . TRP A 1 400 ? 13.377 20.050 10.700 1.00 86.12 400 TRP A C 1
ATOM 3179 O O . TRP A 1 400 ? 13.847 20.773 11.573 1.00 86.12 400 TRP A O 1
ATOM 3189 N N . LYS A 1 401 ? 14.134 19.172 10.030 1.00 86.50 401 LYS A N 1
ATOM 3190 C CA . LYS A 1 401 ? 15.561 18.957 10.312 1.00 86.50 401 LYS A CA 1
ATOM 3191 C C . LYS A 1 401 ? 16.432 20.167 9.957 1.00 86.50 401 LYS A C 1
ATOM 3193 O O . LYS A 1 401 ? 17.382 20.448 10.678 1.00 86.50 401 LYS A O 1
ATOM 3198 N N . GLU A 1 402 ? 16.153 20.834 8.840 1.00 90.44 402 GLU A N 1
ATOM 3199 C CA . GLU A 1 402 ? 16.980 21.931 8.316 1.00 90.44 402 GLU A CA 1
ATOM 3200 C C . GLU A 1 402 ? 16.590 23.299 8.885 1.00 90.44 402 GLU A C 1
ATOM 3202 O O . GLU A 1 402 ? 17.457 24.146 9.077 1.00 90.44 402 GLU A O 1
ATOM 3207 N N . GLN A 1 403 ? 15.300 23.530 9.141 1.00 89.81 403 GLN A N 1
ATOM 3208 C CA . GLN A 1 403 ? 14.766 24.854 9.485 1.00 89.81 403 GLN A CA 1
ATOM 3209 C C . GLN A 1 403 ? 13.949 24.876 10.783 1.00 89.81 403 GLN A C 1
ATOM 3211 O O . GLN A 1 403 ? 13.590 25.959 11.238 1.00 89.81 403 GLN A O 1
ATOM 3216 N N . GLY A 1 404 ? 13.609 23.720 11.368 1.00 87.75 404 GLY A N 1
ATOM 3217 C CA . GLY A 1 404 ? 12.727 23.647 12.541 1.00 87.75 404 GLY A CA 1
ATOM 3218 C C . GLY A 1 404 ? 11.298 24.134 12.275 1.00 87.75 404 GLY A C 1
ATOM 3219 O O . GLY A 1 404 ? 10.597 24.494 13.215 1.00 87.75 404 GLY A O 1
ATOM 3220 N N . LYS A 1 405 ? 10.875 24.185 11.004 1.00 87.69 405 LYS A N 1
ATOM 3221 C CA . LYS A 1 405 ? 9.549 24.655 10.577 1.00 87.69 405 LYS A CA 1
ATOM 3222 C C . LYS A 1 405 ? 8.666 23.496 10.139 1.00 87.69 405 LYS A C 1
ATOM 3224 O O . LYS A 1 405 ? 9.147 22.521 9.558 1.00 87.69 405 LYS A O 1
ATOM 3229 N N . THR A 1 406 ? 7.369 23.628 10.373 1.00 84.56 406 THR A N 1
ATOM 3230 C CA . THR A 1 406 ? 6.330 22.723 9.872 1.00 84.56 406 THR A CA 1
ATOM 3231 C C . THR A 1 406 ? 5.730 23.246 8.564 1.00 84.56 406 THR A C 1
ATOM 3233 O O . THR A 1 406 ? 5.923 24.404 8.189 1.00 84.56 406 THR A O 1
ATOM 3236 N N . ARG A 1 407 ? 4.949 22.411 7.862 1.00 85.69 407 ARG A N 1
ATOM 3237 C CA . ARG A 1 407 ? 4.191 22.865 6.682 1.00 85.69 407 ARG A CA 1
ATOM 3238 C C . ARG A 1 407 ? 3.237 24.021 7.017 1.00 85.69 407 ARG A C 1
ATOM 3240 O O . ARG A 1 407 ? 3.078 24.934 6.215 1.00 85.69 407 ARG A O 1
ATOM 3247 N N . HIS A 1 408 ? 2.651 24.017 8.215 1.00 86.88 408 HIS A N 1
ATOM 3248 C CA . HIS A 1 408 ? 1.685 25.027 8.641 1.00 86.88 408 HIS A CA 1
ATOM 3249 C C . HIS A 1 408 ? 2.347 26.390 8.864 1.00 86.88 408 HIS A C 1
ATOM 3251 O O . HIS A 1 408 ? 1.756 27.402 8.507 1.00 86.88 408 HIS A O 1
ATOM 3257 N N . ASP A 1 409 ? 3.601 26.406 9.325 1.00 88.69 409 ASP A N 1
ATOM 3258 C CA . ASP A 1 409 ? 4.380 27.642 9.484 1.00 88.69 409 ASP A CA 1
ATOM 3259 C C . ASP A 1 409 ? 4.749 28.284 8.134 1.00 88.69 409 ASP A C 1
ATOM 3261 O O . ASP A 1 409 ? 4.964 29.492 8.055 1.00 88.69 409 ASP A O 1
ATOM 3265 N N . LEU A 1 410 ? 4.849 27.482 7.066 1.00 90.56 410 LEU A N 1
ATOM 3266 C CA . LEU A 1 410 ? 5.158 27.953 5.710 1.00 90.56 410 LEU A CA 1
ATOM 3267 C C . LEU A 1 410 ? 3.914 28.380 4.922 1.00 90.56 410 LEU A C 1
ATOM 3269 O O . LEU A 1 410 ? 4.003 29.256 4.063 1.00 90.56 410 LEU A O 1
ATOM 3273 N N . GLY A 1 411 ? 2.776 27.734 5.173 1.00 91.75 411 GLY A N 1
ATOM 3274 C CA . GLY A 1 411 ? 1.589 27.830 4.326 1.00 91.75 411 GLY A CA 1
ATOM 3275 C C . GLY A 1 411 ? 1.668 26.952 3.068 1.00 91.75 411 GLY A C 1
ATOM 3276 O O . GLY A 1 411 ? 2.724 26.434 2.693 1.00 91.75 411 GLY A O 1
ATOM 3277 N N . ARG A 1 412 ? 0.518 26.766 2.405 1.00 91.88 412 ARG A N 1
ATOM 3278 C CA . ARG A 1 412 ? 0.333 25.778 1.325 1.00 91.88 412 ARG A CA 1
ATOM 3279 C C . ARG A 1 412 ? 1.194 26.048 0.091 1.00 91.88 412 ARG A C 1
ATOM 3281 O O . ARG A 1 412 ? 1.917 25.158 -0.347 1.00 91.88 412 ARG A O 1
ATOM 3288 N N . GLU A 1 413 ? 1.146 27.266 -0.444 1.00 93.81 413 GLU A N 1
ATOM 3289 C CA . GLU A 1 413 ? 1.863 27.622 -1.678 1.00 93.81 413 GLU A CA 1
ATOM 3290 C C . GLU A 1 413 ? 3.392 27.509 -1.537 1.00 93.81 413 GLU A C 1
ATOM 3292 O O . GLU A 1 413 ? 4.020 26.846 -2.370 1.00 93.81 413 GLU A O 1
ATOM 3297 N N . PRO A 1 414 ? 4.035 28.070 -0.488 1.00 94.50 414 PRO A N 1
ATOM 3298 C CA . PRO A 1 414 ? 5.473 27.885 -0.295 1.00 94.50 414 PRO A CA 1
ATOM 3299 C C . PRO A 1 414 ? 5.857 26.421 -0.065 1.00 94.50 414 PRO A C 1
ATOM 3301 O O . PRO A 1 414 ? 6.866 25.965 -0.600 1.00 94.50 414 PRO A O 1
ATOM 3304 N N . PHE A 1 415 ? 5.036 25.659 0.665 1.00 94.31 415 PHE A N 1
ATOM 3305 C CA . PHE A 1 415 ? 5.278 24.234 0.874 1.00 94.31 415 PHE A CA 1
ATOM 3306 C C . PHE A 1 415 ? 5.257 23.438 -0.440 1.00 94.31 415 PHE A C 1
ATOM 3308 O O . PHE A 1 415 ? 6.163 22.649 -0.695 1.00 94.31 415 PHE A O 1
ATOM 3315 N N . ILE A 1 416 ? 4.275 23.668 -1.317 1.00 94.00 416 ILE A N 1
ATOM 3316 C CA . ILE A 1 416 ? 4.188 22.985 -2.621 1.00 94.00 416 ILE A CA 1
ATOM 3317 C C . ILE A 1 416 ? 5.425 23.278 -3.485 1.00 94.00 416 ILE A C 1
ATOM 3319 O O . ILE A 1 416 ? 5.946 22.370 -4.137 1.00 94.00 416 ILE A O 1
ATOM 3323 N N . LYS A 1 417 ? 5.948 24.512 -3.455 1.00 94.25 417 LYS A N 1
ATOM 3324 C CA . LYS A 1 417 ? 7.198 24.868 -4.155 1.00 94.25 417 LYS A CA 1
ATOM 3325 C C . LYS A 1 417 ? 8.395 24.068 -3.641 1.00 94.25 417 LYS A C 1
ATOM 3327 O O . LYS A 1 417 ? 9.205 23.603 -4.442 1.00 94.25 417 LYS A O 1
ATOM 3332 N N . GLU A 1 418 ? 8.485 23.852 -2.331 1.00 92.62 418 GLU A N 1
ATOM 3333 C CA . GLU A 1 418 ? 9.524 23.007 -1.732 1.00 92.62 418 GLU A CA 1
ATOM 3334 C C . GLU A 1 418 ? 9.413 21.541 -2.163 1.00 92.62 418 GLU A C 1
ATOM 3336 O O . GLU A 1 418 ? 10.427 20.895 -2.443 1.00 92.62 418 GLU A O 1
ATOM 3341 N N . VAL A 1 419 ? 8.190 21.019 -2.296 1.00 92.44 419 VAL A N 1
ATOM 3342 C CA . VAL A 1 419 ? 7.979 19.655 -2.794 1.00 92.44 419 VAL A CA 1
ATOM 3343 C C . VAL A 1 419 ? 8.381 19.521 -4.268 1.00 92.44 419 VAL A C 1
ATOM 3345 O O . VAL A 1 419 ? 9.046 18.549 -4.632 1.00 92.44 419 VAL A O 1
ATOM 3348 N N . TRP A 1 420 ? 8.075 20.512 -5.112 1.00 92.38 420 TRP A N 1
ATOM 3349 C CA . TRP A 1 420 ? 8.556 20.544 -6.500 1.00 92.38 420 TRP A CA 1
ATOM 3350 C C . TRP A 1 420 ? 10.081 20.620 -6.592 1.00 92.38 420 TRP A C 1
ATOM 3352 O O . TRP A 1 420 ? 10.680 19.904 -7.396 1.00 92.38 420 TRP A O 1
ATOM 3362 N N . ARG A 1 421 ? 10.724 21.430 -5.741 1.00 90.19 421 ARG A N 1
ATOM 3363 C CA . ARG A 1 421 ? 12.190 21.497 -5.652 1.00 90.19 421 ARG A CA 1
ATOM 3364 C C . ARG A 1 421 ? 12.781 20.127 -5.322 1.00 90.19 421 ARG A C 1
ATOM 3366 O O . ARG A 1 421 ? 13.671 19.660 -6.027 1.00 90.19 421 ARG A O 1
ATOM 3373 N N . TRP A 1 422 ? 12.225 19.442 -4.323 1.00 88.88 422 TRP A N 1
ATOM 3374 C CA . TRP A 1 422 ? 12.611 18.072 -3.980 1.00 88.88 422 TRP A CA 1
ATOM 3375 C C . TRP A 1 422 ? 12.418 17.095 -5.149 1.00 88.88 422 TRP A C 1
ATOM 3377 O O . TRP A 1 422 ? 13.319 16.306 -5.442 1.00 88.88 422 TRP A O 1
ATOM 3387 N N . LYS A 1 423 ? 11.269 17.147 -5.838 1.00 88.56 423 LYS A N 1
ATOM 3388 C CA . LYS A 1 423 ? 10.994 16.297 -7.006 1.00 88.56 423 LYS A CA 1
ATOM 3389 C C . LYS A 1 423 ? 12.042 16.500 -8.092 1.00 88.56 423 LYS A C 1
ATOM 3391 O O . LYS A 1 423 ? 12.514 15.509 -8.637 1.00 88.56 423 LYS A O 1
ATOM 3396 N N . ASN A 1 424 ? 12.404 17.741 -8.402 1.00 85.75 424 ASN A N 1
ATOM 3397 C CA . ASN A 1 424 ? 13.385 18.035 -9.446 1.00 85.75 424 ASN A CA 1
ATOM 3398 C C . ASN A 1 424 ? 14.785 17.541 -9.046 1.00 85.75 424 ASN A C 1
ATOM 3400 O O . ASN A 1 424 ? 15.442 16.875 -9.832 1.00 85.75 424 ASN A O 1
ATOM 3404 N N . GLU A 1 425 ? 15.197 17.737 -7.789 1.00 80.19 425 GLU A N 1
ATOM 3405 C CA . GLU A 1 425 ? 16.481 17.226 -7.283 1.00 80.19 425 GLU A CA 1
ATOM 3406 C C . GLU A 1 425 ? 16.569 15.686 -7.266 1.00 80.19 425 GLU A C 1
ATOM 3408 O O . GLU A 1 425 ? 17.642 15.116 -7.472 1.00 80.19 425 GLU A O 1
ATOM 3413 N N . LYS A 1 426 ? 15.471 14.984 -6.945 1.00 78.50 426 LYS A N 1
ATOM 3414 C CA . LYS A 1 426 ? 15.470 13.517 -6.762 1.00 78.50 426 LYS A CA 1
ATOM 3415 C C . LYS A 1 426 ? 15.024 12.728 -7.987 1.00 78.50 426 LYS A C 1
ATOM 3417 O O . LYS A 1 426 ? 15.490 11.603 -8.157 1.00 78.50 426 LYS A O 1
ATOM 3422 N N . GLY A 1 427 ? 14.142 13.282 -8.814 1.00 74.31 427 GLY A N 1
ATOM 3423 C CA . GLY A 1 427 ? 13.638 12.636 -10.027 1.00 74.31 427 GLY A CA 1
ATOM 3424 C C . GLY A 1 427 ? 14.767 12.318 -11.004 1.00 74.31 427 GLY A C 1
ATOM 3425 O O . GLY A 1 427 ? 14.874 11.184 -11.468 1.00 74.31 427 GLY A O 1
ATOM 3426 N N . ASP A 1 428 ? 15.686 13.265 -11.197 1.00 80.56 428 ASP A N 1
ATOM 3427 C CA . ASP A 1 428 ? 16.845 13.088 -12.079 1.00 80.56 428 ASP A CA 1
ATOM 3428 C C . ASP A 1 428 ? 17.755 11.946 -11.611 1.00 80.56 428 ASP A C 1
ATOM 3430 O O . ASP A 1 428 ? 18.290 11.186 -12.422 1.00 80.56 428 ASP A O 1
ATOM 3434 N N . ARG A 1 429 ? 17.877 11.750 -10.290 1.00 86.62 429 ARG A N 1
ATOM 3435 C CA . ARG A 1 429 ? 18.640 10.632 -9.722 1.00 86.62 429 ARG A CA 1
ATOM 3436 C C . ARG A 1 429 ? 17.993 9.282 -10.026 1.00 86.62 429 ARG A C 1
ATOM 3438 O O . ARG A 1 429 ? 18.722 8.343 -10.326 1.00 86.62 429 ARG A O 1
ATOM 3445 N N . ILE A 1 430 ? 16.665 9.168 -9.960 1.00 90.25 430 ILE A N 1
ATOM 3446 C CA . ILE A 1 430 ? 15.962 7.911 -10.269 1.00 90.25 430 ILE A CA 1
ATOM 3447 C C . ILE A 1 430 ? 16.229 7.510 -11.721 1.00 90.25 430 ILE A C 1
ATOM 3449 O O . ILE A 1 430 ? 16.656 6.384 -11.975 1.00 90.25 430 ILE A O 1
ATOM 3453 N N . TYR A 1 431 ? 16.060 8.440 -12.663 1.00 91.19 431 TYR A N 1
ATOM 3454 C CA . TYR A 1 431 ? 16.354 8.172 -14.071 1.00 91.19 431 TYR A CA 1
ATOM 3455 C C . TYR A 1 431 ? 17.828 7.858 -14.288 1.00 91.19 431 TYR A C 1
ATOM 3457 O O . TYR A 1 431 ? 18.143 6.899 -14.985 1.00 91.19 431 TYR A O 1
ATOM 3465 N N . HIS A 1 432 ? 18.740 8.568 -13.623 1.00 90.56 432 HIS A N 1
ATOM 3466 C CA . HIS A 1 432 ? 20.160 8.230 -13.665 1.00 90.56 432 HIS A CA 1
ATOM 3467 C C . HIS A 1 432 ? 20.441 6.793 -13.194 1.00 90.56 432 HIS A C 1
ATOM 3469 O O . HIS A 1 432 ? 21.192 6.077 -13.853 1.00 90.56 432 HIS A O 1
ATOM 3475 N N . GLN A 1 433 ? 19.824 6.346 -12.094 1.00 91.44 433 GLN A N 1
ATOM 3476 C CA . GLN A 1 433 ? 19.983 4.980 -11.585 1.00 91.44 433 GLN A CA 1
ATOM 3477 C C . GLN A 1 433 ? 19.469 3.934 -12.581 1.00 91.44 433 GLN A C 1
ATOM 3479 O O . GLN A 1 433 ? 20.152 2.941 -12.811 1.00 91.44 433 GLN A O 1
ATOM 3484 N N . LEU A 1 434 ? 18.315 4.167 -13.212 1.00 92.88 434 LEU A N 1
ATOM 3485 C CA . LEU A 1 434 ? 17.777 3.276 -14.249 1.00 92.88 434 LEU A CA 1
ATOM 3486 C C . LEU A 1 434 ? 18.688 3.239 -15.487 1.00 92.88 434 LEU A C 1
ATOM 3488 O O . LEU A 1 434 ? 19.045 2.165 -15.961 1.00 92.88 434 LEU A O 1
ATOM 3492 N N . LYS A 1 435 ? 19.172 4.397 -15.956 1.00 92.19 435 LYS A N 1
ATOM 3493 C CA . LYS A 1 435 ? 20.149 4.463 -17.056 1.00 92.19 435 LYS A CA 1
ATOM 3494 C C . LYS A 1 435 ? 21.430 3.688 -16.724 1.00 92.19 435 LYS A C 1
ATOM 3496 O O . LYS A 1 435 ? 21.952 2.961 -17.562 1.00 92.19 435 LYS A O 1
ATOM 3501 N N . LYS A 1 436 ? 21.921 3.790 -15.485 1.00 90.50 436 LYS A N 1
ATOM 3502 C CA . LYS A 1 436 ? 23.099 3.047 -15.005 1.00 90.50 436 LYS A CA 1
ATOM 3503 C C . LYS A 1 436 ? 22.866 1.546 -14.851 1.00 90.50 436 LYS A C 1
ATOM 3505 O O . LYS A 1 436 ? 23.824 0.797 -14.969 1.00 90.50 436 LYS A O 1
ATOM 3510 N N . LEU A 1 437 ? 21.625 1.111 -14.644 1.00 90.75 437 LEU A N 1
ATOM 3511 C CA . LEU A 1 437 ? 21.239 -0.302 -14.712 1.00 90.75 437 LEU A CA 1
ATOM 3512 C C . LEU A 1 437 ? 21.160 -0.828 -16.156 1.00 90.75 437 LEU A C 1
ATOM 3514 O O . LEU A 1 437 ? 20.934 -2.016 -16.350 1.00 90.75 437 LEU A O 1
ATOM 3518 N N . GLY A 1 438 ? 21.327 0.033 -17.166 1.00 90.81 438 GLY A N 1
ATOM 3519 C CA . GLY A 1 438 ? 21.272 -0.357 -18.572 1.00 90.81 438 GLY A CA 1
ATOM 3520 C C . GLY A 1 438 ? 19.857 -0.448 -19.148 1.00 90.81 438 GLY A C 1
ATOM 3521 O O . GLY A 1 438 ? 19.686 -1.058 -20.201 1.00 90.81 438 GLY A O 1
ATOM 3522 N N . SER A 1 439 ? 18.850 0.156 -18.509 1.00 94.69 439 SER A N 1
ATOM 3523 C CA . SER A 1 439 ? 17.447 0.071 -18.940 1.00 94.69 439 SER A CA 1
ATOM 3524 C C . SER A 1 439 ? 17.217 0.602 -20.357 1.00 94.69 439 SER A C 1
ATOM 3526 O O . SER A 1 439 ? 17.434 1.778 -20.632 1.00 94.69 439 SER A O 1
ATOM 3528 N N . SER A 1 440 ? 16.684 -0.229 -21.251 1.00 96.31 440 SER A N 1
ATOM 3529 C CA . SER A 1 440 ? 16.358 0.129 -22.640 1.00 96.31 440 SER A CA 1
ATOM 3530 C C . SER A 1 440 ? 14.974 0.781 -22.810 1.00 96.31 440 SER A C 1
ATOM 3532 O O . SER A 1 440 ? 14.219 0.433 -23.727 1.00 96.31 440 SER A O 1
ATOM 3534 N N . MET A 1 441 ? 14.644 1.709 -21.905 1.00 96.38 441 MET A N 1
ATOM 3535 C CA . MET A 1 441 ? 13.400 2.492 -21.899 1.00 96.38 441 MET A CA 1
ATOM 3536 C C . MET A 1 441 ? 13.429 3.616 -22.937 1.00 96.38 441 MET A C 1
ATOM 3538 O O . MET A 1 441 ? 14.491 4.141 -23.276 1.00 96.38 441 MET A O 1
ATOM 3542 N N . ASP A 1 442 ? 12.247 4.039 -23.378 1.00 96.56 442 ASP A N 1
ATOM 3543 C CA . ASP A 1 442 ? 12.104 5.218 -24.230 1.00 96.56 442 ASP A CA 1
ATOM 3544 C C . ASP A 1 442 ? 12.030 6.512 -23.404 1.00 96.56 442 ASP A C 1
ATOM 3546 O O . ASP A 1 442 ? 10.966 6.925 -22.939 1.00 96.56 442 ASP A O 1
ATOM 3550 N N . TRP A 1 443 ? 13.182 7.150 -23.202 1.00 94.81 443 TRP A N 1
ATOM 3551 C CA . TRP A 1 443 ? 13.311 8.342 -22.359 1.00 94.81 443 TRP A CA 1
ATOM 3552 C C . TRP A 1 443 ? 12.568 9.572 -22.888 1.00 94.81 443 TRP A C 1
ATOM 3554 O O . TRP A 1 443 ? 12.217 10.432 -22.081 1.00 94.81 443 TRP A O 1
ATOM 3564 N N . ASP A 1 444 ? 12.255 9.635 -24.185 1.00 94.19 444 ASP A N 1
ATOM 3565 C CA . ASP A 1 444 ? 11.481 10.742 -24.766 1.00 94.19 444 ASP A CA 1
ATOM 3566 C C . ASP A 1 444 ? 10.023 10.718 -24.288 1.00 94.19 444 ASP A C 1
ATOM 3568 O O . ASP A 1 444 ? 9.359 11.753 -24.224 1.00 94.19 444 ASP A O 1
ATOM 3572 N N . ARG A 1 445 ? 9.534 9.534 -23.902 1.00 94.88 445 ARG A N 1
ATOM 3573 C CA . ARG A 1 445 ? 8.188 9.316 -23.357 1.00 94.88 445 ARG A CA 1
ATOM 3574 C C . ARG A 1 445 ? 8.156 9.264 -21.826 1.00 94.88 445 ARG A C 1
ATOM 3576 O O . ARG A 1 445 ? 7.144 8.860 -21.243 1.00 94.88 445 ARG A O 1
ATOM 3583 N N . ALA A 1 446 ? 9.237 9.671 -21.153 1.00 94.62 446 ALA A N 1
ATOM 3584 C CA . ALA A 1 446 ? 9.274 9.746 -19.696 1.00 94.62 446 ALA A CA 1
ATOM 3585 C C . ALA A 1 446 ? 8.211 10.713 -19.167 1.00 94.62 446 ALA A C 1
ATOM 3587 O O . ALA A 1 446 ? 8.097 11.851 -19.617 1.00 94.62 446 ALA A O 1
ATOM 3588 N N . CYS A 1 447 ? 7.443 10.257 -18.183 1.00 93.56 447 CYS A N 1
ATOM 3589 C CA . CYS A 1 447 ? 6.330 11.016 -17.627 1.00 93.56 447 CYS A CA 1
ATOM 3590 C C . CYS A 1 447 ? 6.378 11.065 -16.102 1.00 93.56 447 CYS A C 1
ATOM 3592 O O . CYS A 1 447 ? 6.931 10.198 -15.424 1.00 93.56 447 CYS A O 1
ATOM 3594 N N . PHE A 1 448 ? 5.765 12.090 -15.541 1.00 94.62 448 PHE A N 1
ATOM 3595 C CA . PHE A 1 448 ? 5.511 12.218 -14.123 1.00 94.62 448 PHE A CA 1
ATOM 3596 C C . PHE A 1 448 ? 4.004 12.292 -13.902 1.00 94.62 448 PHE A C 1
ATOM 3598 O O . PHE A 1 448 ? 3.293 12.982 -14.625 1.00 94.62 448 PHE A O 1
ATOM 3605 N N . THR A 1 449 ? 3.505 11.581 -12.893 1.00 95.25 449 THR A N 1
ATOM 3606 C CA . THR A 1 449 ? 2.056 11.493 -12.598 1.00 95.25 449 THR A CA 1
ATOM 3607 C C . THR A 1 449 ? 1.343 12.846 -12.480 1.00 95.25 449 THR A C 1
ATOM 3609 O O . THR A 1 449 ? 0.164 12.913 -12.806 1.00 95.25 449 THR A O 1
ATOM 3612 N N . MET A 1 450 ? 2.040 13.926 -12.101 1.00 94.94 450 MET A N 1
ATOM 3613 C CA . MET A 1 450 ? 1.480 15.288 -12.050 1.00 94.94 450 MET A CA 1
ATOM 3614 C C . MET A 1 450 ? 1.842 16.183 -13.248 1.00 94.94 450 MET A C 1
ATOM 3616 O O . MET A 1 450 ? 1.563 17.382 -13.211 1.00 94.94 450 MET A O 1
ATOM 3620 N N . ASP A 1 451 ? 2.430 15.649 -14.321 1.00 94.62 451 ASP A N 1
ATOM 3621 C CA . ASP A 1 451 ? 2.608 16.408 -15.565 1.00 94.62 451 ASP A CA 1
ATOM 3622 C C . ASP A 1 451 ? 1.249 16.887 -16.101 1.00 94.62 451 ASP A C 1
ATOM 3624 O O . ASP A 1 451 ? 0.242 16.201 -15.895 1.00 94.62 451 ASP A O 1
ATOM 3628 N N . PRO A 1 452 ? 1.181 18.019 -16.829 1.00 95.31 452 PRO A N 1
ATOM 3629 C CA . PRO A 1 452 ? -0.088 18.583 -17.294 1.00 95.31 452 PRO A CA 1
ATOM 3630 C C . PRO A 1 452 ? -0.984 17.578 -18.033 1.00 95.31 452 PRO A C 1
ATOM 3632 O O . PRO A 1 452 ? -2.180 17.506 -17.764 1.00 95.31 452 PRO A O 1
ATOM 3635 N N . LYS A 1 453 ? -0.392 16.739 -18.895 1.00 94.88 453 LYS A N 1
ATOM 3636 C CA . LYS A 1 453 ? -1.096 15.682 -19.642 1.00 94.88 453 LYS A CA 1
ATOM 3637 C C . LYS A 1 453 ? -1.760 14.649 -18.721 1.00 94.88 453 LYS A C 1
ATOM 3639 O O . LYS A 1 453 ? -2.915 14.297 -18.931 1.00 94.88 453 LYS A O 1
ATOM 3644 N N . LEU A 1 454 ? -1.043 14.170 -17.703 1.00 96.44 454 LEU A N 1
ATOM 3645 C CA . LEU A 1 454 ? -1.550 13.148 -16.781 1.00 96.44 454 LEU A CA 1
ATOM 3646 C C . LEU A 1 454 ? -2.510 13.760 -15.754 1.00 96.44 454 LEU A C 1
ATOM 3648 O O . LEU A 1 454 ? -3.525 13.156 -15.427 1.00 96.44 454 LEU A O 1
ATOM 3652 N N . SER A 1 455 ? -2.245 14.985 -15.297 1.00 96.94 455 SER A N 1
ATOM 3653 C CA . SER A 1 455 ? -3.157 15.736 -14.428 1.00 96.94 455 SER A CA 1
ATOM 3654 C C . SER A 1 455 ? -4.505 15.995 -15.099 1.00 96.94 455 SER A C 1
ATOM 3656 O O . SER A 1 455 ? -5.538 15.871 -14.443 1.00 96.94 455 SER A O 1
ATOM 3658 N N . TYR A 1 456 ? -4.507 16.283 -16.404 1.00 97.00 456 TYR A N 1
ATOM 3659 C CA . TYR A 1 456 ? -5.734 16.393 -17.191 1.00 97.00 456 TYR A CA 1
ATOM 3660 C C . TYR A 1 456 ? -6.502 15.063 -17.228 1.00 97.00 456 TYR A C 1
ATOM 3662 O O . TYR A 1 456 ? -7.690 15.035 -16.923 1.00 97.00 456 TYR A O 1
ATOM 3670 N N . ALA A 1 457 ? -5.817 13.941 -17.478 1.00 97.69 457 ALA A N 1
ATOM 3671 C CA . ALA A 1 457 ? -6.420 12.607 -17.415 1.00 97.69 457 ALA A CA 1
ATOM 3672 C C . ALA A 1 457 ? -7.072 12.320 -16.048 1.00 97.69 457 ALA A C 1
ATOM 3674 O O . ALA A 1 457 ? -8.187 11.813 -15.972 1.00 97.69 457 ALA A O 1
ATOM 3675 N N . VAL A 1 458 ? -6.397 12.674 -14.952 1.00 98.06 458 VAL A N 1
ATOM 3676 C CA . VAL A 1 458 ? -6.917 12.503 -13.585 1.00 98.06 458 VAL A CA 1
ATOM 3677 C C . VAL A 1 458 ? -8.173 13.340 -13.353 1.00 98.06 458 VAL A C 1
ATOM 3679 O O . VAL A 1 458 ? -9.153 12.836 -12.802 1.00 98.06 458 VAL A O 1
ATOM 3682 N N . GLN A 1 459 ? -8.154 14.601 -13.786 1.00 97.69 459 GLN A N 1
ATOM 3683 C CA . GLN A 1 459 ? -9.302 15.498 -13.688 1.00 97.69 459 GLN A CA 1
ATOM 3684 C C . GLN A 1 459 ? -10.509 14.936 -14.451 1.00 97.69 459 GLN A C 1
ATOM 3686 O O . GLN A 1 459 ? -11.606 14.858 -13.900 1.00 97.69 459 GLN A O 1
ATOM 3691 N N . GLU A 1 460 ? -10.296 14.485 -15.685 1.00 97.88 460 GLU A N 1
ATOM 3692 C CA . GLU A 1 460 ? -11.330 13.898 -16.542 1.00 97.88 460 GLU A CA 1
ATOM 3693 C C . GLU A 1 460 ? -11.901 12.602 -15.964 1.00 97.88 460 GLU A C 1
ATOM 3695 O O . GLU A 1 460 ? -13.119 12.426 -15.928 1.00 97.88 460 GLU A O 1
ATOM 3700 N N . ALA A 1 461 ? -11.045 11.718 -15.446 1.00 98.38 461 ALA A N 1
ATOM 3701 C CA . ALA A 1 461 ? -11.477 10.495 -14.777 1.00 98.38 461 ALA A CA 1
ATOM 3702 C C . ALA A 1 461 ? -12.373 10.797 -13.572 1.00 98.38 461 ALA A C 1
ATOM 3704 O O . ALA A 1 461 ? -13.431 10.185 -13.429 1.00 98.38 461 ALA A O 1
ATOM 3705 N N . PHE A 1 462 ? -11.984 11.756 -12.724 1.00 98.50 462 PHE A N 1
ATOM 3706 C CA . PHE A 1 462 ? -12.801 12.145 -11.578 1.00 98.50 462 PHE A CA 1
ATOM 3707 C C . PHE A 1 462 ? -14.170 12.666 -12.023 1.00 98.50 462 PHE A C 1
ATOM 3709 O O . PHE A 1 462 ? -15.191 12.200 -11.523 1.00 98.50 462 PHE A O 1
ATOM 3716 N N . ILE A 1 463 ? -14.196 13.600 -12.979 1.00 98.00 463 ILE A N 1
ATOM 3717 C CA . ILE A 1 463 ? -15.435 14.220 -13.465 1.00 98.00 463 ILE A CA 1
ATOM 3718 C C . ILE A 1 463 ? -16.373 13.161 -14.048 1.00 98.00 463 ILE A C 1
ATOM 3720 O O . ILE A 1 463 ? -17.528 13.094 -13.639 1.00 98.00 463 ILE A O 1
ATOM 3724 N N . GLN A 1 464 ? -15.881 12.286 -14.931 1.00 97.69 464 GLN A N 1
ATOM 3725 C CA . GLN A 1 464 ? -16.714 11.244 -15.540 1.00 97.69 464 GLN A CA 1
ATOM 3726 C C . GLN A 1 464 ? -17.267 10.255 -14.509 1.00 97.69 464 GLN A C 1
ATOM 3728 O O . GLN A 1 464 ? -18.421 9.841 -14.606 1.00 97.69 464 GLN A O 1
ATOM 3733 N N . LEU A 1 465 ? -16.460 9.843 -13.529 1.00 98.19 465 LEU A N 1
ATOM 3734 C CA . LEU A 1 465 ? -16.909 8.905 -12.498 1.00 98.19 465 LEU A CA 1
ATOM 3735 C C . LEU A 1 465 ? -17.891 9.559 -11.518 1.00 98.19 465 LEU A C 1
ATOM 3737 O O . LEU A 1 465 ? -18.819 8.890 -11.064 1.00 98.19 465 LEU A O 1
ATOM 3741 N N . HIS A 1 466 ? -17.720 10.846 -11.212 1.00 97.31 466 HIS A N 1
ATOM 3742 C CA . HIS A 1 466 ? -18.651 11.607 -10.380 1.00 97.31 466 HIS A CA 1
ATOM 3743 C C . HIS A 1 466 ? -19.994 11.820 -11.089 1.00 97.31 466 HIS A C 1
ATOM 3745 O O . HIS A 1 466 ? -21.042 11.542 -10.515 1.00 97.31 466 HIS A O 1
ATOM 3751 N N . GLU A 1 467 ? -19.980 12.192 -12.370 1.00 94.62 467 GLU A N 1
ATOM 3752 C CA . GLU A 1 467 ? -21.195 12.346 -13.186 1.00 94.62 467 GLU A CA 1
ATOM 3753 C C . GLU A 1 467 ? -21.971 11.031 -13.354 1.00 94.62 467 GLU A C 1
ATOM 3755 O O . GLU A 1 467 ? -23.198 11.040 -13.426 1.00 94.62 467 GLU A O 1
ATOM 3760 N N . LYS A 1 468 ? -21.276 9.886 -13.360 1.00 95.69 468 LYS A N 1
ATOM 3761 C CA . LYS A 1 468 ? -21.892 8.546 -13.361 1.00 95.69 468 LYS A CA 1
ATOM 3762 C C . LYS A 1 468 ? -22.397 8.097 -11.979 1.00 95.69 468 LYS A C 1
ATOM 3764 O O . LYS A 1 468 ? -22.921 6.992 -11.868 1.00 95.69 468 LYS A O 1
ATOM 3769 N N . GLY A 1 469 ? -22.203 8.889 -10.921 1.00 94.81 469 GLY A N 1
ATOM 3770 C CA . GLY A 1 469 ? -22.542 8.522 -9.539 1.00 94.81 469 GLY A CA 1
ATOM 3771 C C . GLY A 1 469 ? -21.665 7.413 -8.938 1.00 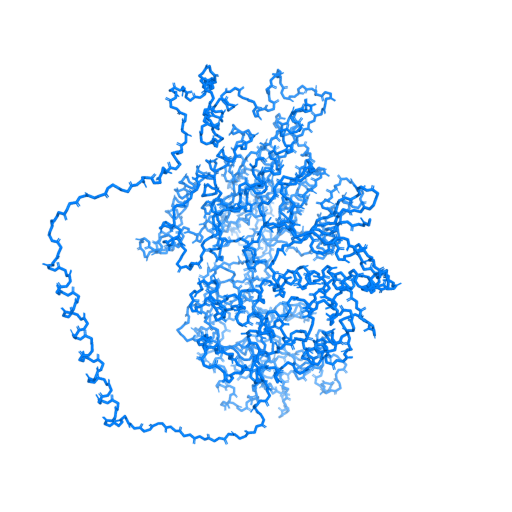94.81 469 GLY A C 1
ATOM 3772 O O . GLY A 1 469 ? -21.995 6.865 -7.885 1.00 94.81 469 GLY A O 1
ATOM 3773 N N . ILE A 1 470 ? -20.554 7.064 -9.599 1.00 96.94 470 ILE A N 1
ATOM 3774 C CA . ILE A 1 470 ? -19.581 6.069 -9.121 1.00 96.94 470 ILE A CA 1
ATOM 3775 C C . ILE A 1 470 ? -18.701 6.689 -8.035 1.00 96.94 470 ILE A C 1
ATOM 3777 O O . ILE A 1 470 ? -18.440 6.050 -7.016 1.00 96.94 470 ILE A O 1
ATOM 3781 N N . ILE A 1 471 ? -18.253 7.930 -8.245 1.00 97.38 471 ILE A N 1
ATOM 3782 C CA . ILE A 1 471 ? -17.659 8.747 -7.185 1.00 97.38 471 ILE A CA 1
ATOM 3783 C C . ILE A 1 471 ? -18.783 9.464 -6.448 1.00 97.38 471 ILE A C 1
ATOM 3785 O O . ILE A 1 471 ? -19.647 10.070 -7.073 1.00 97.38 471 ILE A O 1
ATOM 3789 N N . TYR A 1 472 ? -18.755 9.410 -5.122 1.00 94.88 472 TYR A N 1
ATOM 3790 C CA . TYR A 1 472 ? -19.736 10.071 -4.269 1.00 94.88 472 TYR A CA 1
ATOM 3791 C C . TYR A 1 472 ? -19.091 10.526 -2.960 1.00 94.88 472 TYR A C 1
ATOM 3793 O O . TYR A 1 472 ? -18.022 10.043 -2.574 1.00 94.88 472 TYR A O 1
ATOM 3801 N N . ARG A 1 473 ? -19.746 11.458 -2.267 1.00 93.12 473 ARG A N 1
ATOM 3802 C CA . ARG A 1 473 ? -19.296 11.959 -0.968 1.00 93.12 473 ARG A CA 1
ATOM 3803 C C . ARG A 1 473 ? -20.123 11.333 0.148 1.00 93.12 473 ARG A C 1
ATOM 3805 O O . ARG A 1 473 ? -21.339 11.225 0.040 1.00 93.12 473 ARG A O 1
ATOM 3812 N N . SER A 1 474 ? -19.465 10.879 1.210 1.00 89.75 474 SER A N 1
ATOM 3813 C CA . SER A 1 474 ? -20.128 10.255 2.360 1.00 89.75 474 SER A CA 1
ATOM 3814 C C . SER A 1 474 ? -19.338 10.501 3.634 1.00 89.75 474 SER A C 1
ATOM 3816 O O . SER A 1 474 ? -18.111 10.570 3.612 1.00 89.75 474 SER A O 1
ATOM 3818 N N . LYS A 1 475 ? -20.034 10.568 4.770 1.00 89.19 475 LYS A N 1
ATOM 3819 C CA . LYS A 1 475 ? -19.408 10.587 6.096 1.00 89.19 475 LYS A CA 1
ATOM 3820 C C . LYS A 1 475 ? -19.295 9.164 6.625 1.00 89.19 475 LYS A C 1
ATOM 3822 O O . LYS A 1 475 ? -20.305 8.526 6.911 1.00 89.19 475 LYS A O 1
ATOM 3827 N N . ARG A 1 476 ? -18.070 8.652 6.716 1.00 87.69 476 ARG A N 1
ATOM 3828 C CA . ARG A 1 476 ? -17.774 7.315 7.255 1.00 87.69 476 ARG A CA 1
ATOM 3829 C C . ARG A 1 476 ? -16.614 7.399 8.234 1.00 87.69 476 ARG A C 1
ATOM 3831 O O . ARG A 1 476 ? -15.941 8.429 8.326 1.00 87.69 476 ARG A O 1
ATOM 3838 N N . LEU A 1 477 ? -16.399 6.312 8.967 1.00 89.19 477 LEU A N 1
ATOM 3839 C CA . LEU A 1 477 ? -15.171 6.149 9.723 1.00 89.19 477 LEU A CA 1
ATOM 3840 C C . LEU A 1 477 ? -13.995 6.028 8.763 1.00 89.19 477 LEU A C 1
ATOM 3842 O O . LEU A 1 477 ? -14.020 5.258 7.801 1.00 89.19 477 LEU A O 1
ATOM 3846 N N . VAL A 1 478 ? -12.965 6.814 9.038 1.00 88.50 478 VAL A N 1
ATOM 3847 C CA . VAL A 1 478 ? -11.661 6.679 8.405 1.00 88.50 478 VAL A CA 1
ATOM 3848 C C . VAL A 1 478 ? -10.621 6.352 9.453 1.00 88.50 478 VAL A C 1
ATOM 3850 O O . VAL A 1 478 ? -10.705 6.817 10.589 1.00 88.50 478 VAL A O 1
ATOM 3853 N N . ASN A 1 479 ? -9.596 5.612 9.045 1.00 89.12 479 ASN A N 1
ATOM 3854 C CA . ASN A 1 479 ? -8.375 5.510 9.826 1.00 89.12 479 ASN A CA 1
ATOM 3855 C C . ASN A 1 479 ? -7.706 6.887 9.829 1.00 89.12 479 ASN A C 1
ATOM 3857 O O . ASN A 1 479 ? -7.208 7.342 8.801 1.00 89.12 479 ASN A O 1
ATOM 3861 N N . TRP A 1 480 ? -7.708 7.571 10.964 1.00 91.44 480 TRP A N 1
ATOM 3862 C CA . TRP A 1 480 ? -7.147 8.907 11.113 1.00 91.44 480 TRP A CA 1
ATOM 3863 C C . TRP A 1 480 ? -5.839 8.861 11.896 1.00 91.44 480 TRP A C 1
ATOM 3865 O O . TRP A 1 480 ? -5.720 8.177 12.915 1.00 91.44 480 TRP A O 1
ATOM 3875 N N . SER A 1 481 ? -4.838 9.617 11.444 1.00 89.81 481 SER A N 1
ATOM 3876 C CA . SER A 1 481 ? -3.648 9.894 12.251 1.00 89.81 481 SER A CA 1
ATOM 3877 C C . SER A 1 481 ? -3.728 11.309 12.813 1.00 89.81 481 SER A C 1
ATOM 3879 O O . SER A 1 481 ? -3.530 12.270 12.071 1.00 89.81 481 SER A O 1
ATOM 3881 N N . CYS A 1 482 ? -3.933 11.432 14.129 1.00 90.75 482 CYS A N 1
ATOM 3882 C CA . CYS A 1 482 ? -3.938 12.719 14.840 1.00 90.75 482 CYS A CA 1
ATOM 3883 C C . CYS A 1 482 ? -2.595 13.455 14.747 1.00 90.75 482 CYS A C 1
ATOM 3885 O O . CYS A 1 482 ? -2.533 14.671 14.863 1.00 90.75 482 CYS A O 1
ATOM 3887 N N . THR A 1 483 ? -1.500 12.726 14.525 1.00 86.81 483 THR A N 1
ATOM 3888 C CA . THR A 1 483 ? -0.181 13.332 14.301 1.00 86.81 483 THR A CA 1
ATOM 3889 C C . THR A 1 483 ? -0.028 13.932 12.900 1.00 86.81 483 THR A C 1
ATOM 3891 O O . THR A 1 483 ? 0.622 14.961 12.747 1.00 86.81 483 THR A O 1
ATOM 3894 N N . LEU A 1 484 ? -0.579 13.286 11.864 1.00 79.19 484 LEU A N 1
ATOM 3895 C CA . LEU A 1 484 ? -0.471 13.769 10.476 1.00 79.19 484 LEU A CA 1
ATOM 3896 C C . LEU A 1 484 ? -1.620 14.709 10.082 1.00 79.19 484 LEU A C 1
ATOM 3898 O O . LEU A 1 484 ? -1.512 15.403 9.070 1.00 79.19 484 LEU A O 1
ATOM 3902 N N . ASN A 1 485 ? -2.708 14.708 10.855 1.00 85.50 485 ASN A N 1
ATOM 3903 C CA . ASN A 1 485 ? -3.985 15.335 10.524 1.00 85.50 485 ASN A CA 1
ATOM 3904 C C . ASN A 1 485 ? -4.472 14.922 9.132 1.00 85.50 485 ASN A C 1
ATOM 3906 O O . ASN A 1 485 ? -4.716 15.750 8.255 1.00 85.50 485 ASN A O 1
ATOM 3910 N N . SER A 1 486 ? -4.535 13.606 8.914 1.00 81.38 486 SER A N 1
ATOM 3911 C CA . SER A 1 486 ? -4.945 13.040 7.635 1.00 81.38 486 SER A CA 1
ATOM 3912 C C . SER A 1 486 ? -5.554 11.652 7.789 1.00 81.38 486 SER A C 1
ATOM 3914 O O . SER A 1 486 ? -5.120 10.861 8.637 1.00 81.38 486 SER A O 1
ATOM 3916 N N . ALA A 1 487 ? -6.525 11.353 6.925 1.00 83.31 487 ALA A N 1
ATOM 3917 C CA . ALA A 1 487 ? -6.992 9.996 6.707 1.00 83.31 487 ALA A CA 1
ATOM 3918 C C . ALA A 1 487 ? -5.888 9.163 6.039 1.00 83.31 487 ALA A C 1
ATOM 3920 O O . ALA A 1 487 ? -5.245 9.603 5.083 1.00 83.31 487 ALA A O 1
ATOM 3921 N N . ILE A 1 488 ? -5.687 7.949 6.537 1.00 78.88 488 ILE A N 1
ATOM 3922 C CA . ILE A 1 488 ? -4.754 6.965 5.994 1.00 78.88 488 ILE A CA 1
ATOM 3923 C C . ILE A 1 488 ? -5.526 5.734 5.524 1.00 78.88 488 ILE A C 1
ATOM 3925 O O . ILE A 1 488 ? -6.610 5.425 6.013 1.00 78.88 488 ILE A O 1
ATOM 3929 N N . SER A 1 489 ? -4.990 5.034 4.538 1.00 69.44 489 SER A N 1
ATOM 3930 C CA . SER A 1 489 ? -5.608 3.807 4.027 1.00 69.44 489 SER A CA 1
ATOM 3931 C C . SER A 1 489 ? -5.367 2.614 4.964 1.00 69.44 489 SER A C 1
ATOM 3933 O O . SER A 1 489 ? -4.418 2.622 5.744 1.00 69.44 489 SER A O 1
ATOM 3935 N N . ASP A 1 490 ? -6.189 1.560 4.877 1.00 69.75 490 ASP A N 1
ATOM 3936 C CA . ASP A 1 490 ? -6.048 0.341 5.703 1.00 69.75 490 ASP A CA 1
ATOM 3937 C C . ASP A 1 490 ? -4.649 -0.294 5.613 1.00 69.75 490 ASP A C 1
ATOM 3939 O O . ASP A 1 490 ? -4.132 -0.823 6.593 1.00 69.75 490 ASP A O 1
ATOM 3943 N N . ILE A 1 491 ? -4.004 -0.212 4.445 1.00 61.28 491 ILE A N 1
ATOM 3944 C CA . ILE A 1 491 ? -2.643 -0.724 4.217 1.00 61.28 491 ILE A CA 1
ATOM 3945 C C . ILE A 1 491 ? -1.566 0.111 4.923 1.00 61.28 491 ILE A C 1
ATOM 3947 O O . ILE A 1 491 ? -0.477 -0.383 5.203 1.00 61.28 491 ILE A O 1
ATOM 3951 N N . GLU A 1 492 ? -1.845 1.379 5.226 1.00 68.12 492 GLU A N 1
ATOM 3952 C CA . GLU A 1 492 ? -0.921 2.265 5.941 1.00 68.12 492 GLU A CA 1
ATOM 3953 C C . GLU A 1 492 ? -0.996 2.093 7.462 1.00 68.12 492 GLU A C 1
ATOM 3955 O O . GLU A 1 492 ? -0.286 2.797 8.193 1.00 68.12 492 GLU A O 1
ATOM 3960 N N . VAL A 1 493 ? -1.827 1.160 7.928 1.00 79.62 493 VAL A N 1
ATOM 3961 C CA . VAL A 1 493 ? -1.991 0.777 9.326 1.00 79.62 493 VAL A CA 1
ATOM 3962 C C . VAL A 1 493 ? -1.174 -0.486 9.610 1.00 79.62 493 VAL A C 1
ATOM 3964 O O . VAL A 1 493 ? -1.536 -1.594 9.220 1.00 79.62 493 VAL A O 1
ATOM 3967 N N . ASP A 1 494 ? -0.072 -0.322 10.341 1.00 83.69 494 ASP A N 1
ATOM 3968 C CA . ASP A 1 494 ? 0.685 -1.427 10.921 1.00 83.69 494 ASP A CA 1
ATOM 3969 C C . ASP A 1 494 ? -0.152 -2.063 12.046 1.00 83.69 494 ASP A C 1
ATOM 3971 O O . ASP A 1 494 ? -0.607 -1.381 12.967 1.00 83.69 494 ASP A O 1
ATOM 3975 N N . LYS A 1 495 ? -0.330 -3.385 12.010 1.00 88.88 495 LYS A N 1
ATOM 3976 C CA . LYS A 1 495 ? -0.997 -4.138 13.080 1.00 88.88 495 LYS A CA 1
ATOM 3977 C C . LYS A 1 495 ? 0.031 -4.573 14.116 1.00 88.88 495 LYS A C 1
ATOM 3979 O O . LYS A 1 495 ? 0.848 -5.451 13.848 1.00 88.88 495 LYS A O 1
ATOM 3984 N N . LYS A 1 496 ? 0.011 -3.950 15.294 1.00 91.25 496 LYS A N 1
ATOM 3985 C CA . LYS A 1 496 ? 0.891 -4.325 16.402 1.00 91.25 496 LYS A CA 1
ATOM 3986 C C . LYS A 1 496 ? 0.180 -5.296 17.334 1.00 91.25 496 LYS A C 1
ATOM 3988 O O . LYS A 1 496 ? -0.682 -4.886 18.107 1.00 91.25 496 LYS A O 1
ATOM 3993 N N . GLU A 1 497 ? 0.562 -6.564 17.268 1.00 93.25 497 GLU A N 1
ATOM 3994 C CA . GLU A 1 497 ? 0.069 -7.596 18.182 1.00 93.25 497 GLU A CA 1
ATOM 3995 C C . GLU A 1 497 ? 0.696 -7.426 19.569 1.00 93.25 497 GLU A C 1
ATOM 3997 O O . GLU A 1 497 ? 1.910 -7.253 19.710 1.00 93.25 497 GLU A O 1
ATOM 4002 N N . LEU A 1 498 ? -0.150 -7.443 20.594 1.00 94.25 498 LEU A N 1
ATOM 4003 C CA . LEU A 1 498 ? 0.220 -7.401 22.000 1.00 94.25 498 LEU A CA 1
ATOM 4004 C C . LEU A 1 498 ? -0.282 -8.686 22.654 1.00 94.25 498 LEU A C 1
ATOM 4006 O O . LEU A 1 498 ? -1.464 -9.006 22.551 1.00 94.25 498 LEU A O 1
ATOM 4010 N N . THR A 1 499 ? 0.597 -9.399 23.354 1.00 92.75 499 THR A N 1
ATOM 4011 C CA . THR A 1 499 ? 0.248 -10.626 24.093 1.00 92.75 499 THR A CA 1
ATOM 4012 C C . THR A 1 499 ? -0.434 -10.343 25.433 1.00 92.75 499 THR A C 1
ATOM 4014 O O . THR A 1 499 ? -0.956 -11.255 26.061 1.00 92.75 499 THR A O 1
ATOM 4017 N N . GLY A 1 500 ? -0.446 -9.085 25.874 1.00 93.69 500 GLY A N 1
ATOM 4018 C CA . GLY A 1 500 ? -1.031 -8.645 27.134 1.00 93.69 500 GLY A CA 1
ATOM 4019 C C . GLY A 1 500 ? -0.676 -7.190 27.426 1.00 93.69 500 GLY A C 1
ATOM 4020 O O . GLY A 1 500 ? -0.309 -6.428 26.518 1.00 93.69 500 GLY A O 1
ATOM 4021 N N . ARG A 1 501 ? -0.761 -6.802 28.700 1.00 96.69 501 ARG A N 1
ATOM 4022 C CA . ARG A 1 501 ? -0.563 -5.420 29.143 1.00 96.69 501 ARG A CA 1
ATOM 4023 C C . ARG A 1 501 ? 0.796 -4.877 28.712 1.00 96.69 501 ARG A C 1
ATOM 4025 O O . ARG A 1 501 ? 1.845 -5.387 29.094 1.00 96.69 501 ARG A O 1
ATOM 4032 N N . THR A 1 502 ? 0.776 -3.808 27.923 1.00 96.62 502 THR A N 1
ATOM 4033 C CA . THR A 1 502 ? 1.974 -3.225 27.314 1.00 96.62 502 THR A CA 1
ATOM 4034 C C . THR A 1 502 ? 1.917 -1.699 27.333 1.00 96.62 502 THR A C 1
ATOM 4036 O O . THR A 1 502 ? 0.936 -1.090 26.910 1.00 96.62 502 THR A O 1
ATOM 4039 N N . LEU A 1 503 ? 3.016 -1.066 27.755 1.00 96.00 503 LEU A N 1
ATOM 4040 C CA . LEU A 1 503 ? 3.201 0.384 27.683 1.00 96.00 503 LEU A CA 1
ATOM 4041 C C . LEU A 1 503 ? 3.844 0.786 26.350 1.00 96.00 503 LEU A C 1
ATOM 4043 O O . LEU A 1 503 ? 5.015 0.481 26.096 1.00 96.00 503 LEU A O 1
ATOM 4047 N N . LEU A 1 504 ? 3.104 1.513 25.514 1.00 94.06 504 LEU A N 1
ATOM 4048 C CA . LEU A 1 504 ? 3.561 1.967 24.201 1.00 94.06 504 LEU A CA 1
ATOM 4049 C C . LEU A 1 504 ? 3.869 3.470 24.184 1.00 94.06 504 LEU A C 1
ATOM 4051 O O . LEU A 1 504 ? 3.112 4.258 24.751 1.00 94.06 504 LEU A O 1
ATOM 4055 N N . PRO A 1 505 ? 4.965 3.901 23.530 1.00 93.69 505 PRO A N 1
ATOM 4056 C CA . PRO A 1 505 ? 5.151 5.311 23.217 1.00 93.69 505 PRO A CA 1
ATOM 4057 C C . PRO A 1 505 ? 4.133 5.737 22.153 1.00 93.69 505 PRO A C 1
ATOM 4059 O O . PRO A 1 505 ? 3.949 5.033 21.161 1.00 93.69 505 PRO A O 1
ATOM 4062 N N . VAL A 1 506 ? 3.509 6.897 22.350 1.00 93.56 506 VAL A N 1
ATOM 4063 C CA . VAL A 1 506 ? 2.582 7.510 21.391 1.00 93.56 506 VAL A CA 1
ATOM 4064 C C . VAL A 1 506 ? 3.066 8.937 21.103 1.00 93.56 506 VAL A C 1
ATOM 4066 O O . VAL A 1 506 ? 3.325 9.681 22.055 1.00 93.56 506 VAL A O 1
ATOM 4069 N N . PRO A 1 507 ? 3.208 9.351 19.830 1.00 89.69 507 PRO A N 1
ATOM 4070 C CA . PRO A 1 507 ? 3.547 10.725 19.478 1.00 89.69 507 PRO A CA 1
ATOM 4071 C C . PRO A 1 507 ? 2.610 11.740 20.146 1.00 89.69 507 PRO A C 1
ATOM 4073 O O . PRO A 1 507 ? 1.403 11.537 20.231 1.00 89.69 507 PRO A O 1
ATOM 4076 N N . GLY A 1 508 ? 3.172 12.841 20.648 1.00 87.25 508 GLY A N 1
ATOM 4077 C CA . GLY A 1 508 ? 2.405 13.880 21.344 1.00 87.25 508 GLY A CA 1
ATOM 4078 C C . GLY A 1 508 ? 2.148 13.626 22.837 1.00 87.25 508 GLY A C 1
ATOM 4079 O O . GLY A 1 508 ? 1.554 14.497 23.484 1.00 87.25 508 GLY A O 1
ATOM 4080 N N . TYR A 1 509 ? 2.632 12.505 23.392 1.00 91.81 509 TYR A N 1
ATOM 4081 C CA . TYR A 1 509 ? 2.562 12.164 24.818 1.00 91.81 509 TYR A CA 1
ATOM 4082 C C . TYR A 1 509 ? 3.962 11.992 25.419 1.00 91.81 509 TYR A C 1
ATOM 4084 O O . TYR A 1 509 ? 4.838 11.367 24.824 1.00 91.81 509 TYR A O 1
ATOM 4092 N N . LYS A 1 510 ? 4.180 12.563 26.613 1.00 89.56 510 LYS A N 1
ATOM 4093 C CA . LYS A 1 510 ? 5.457 12.441 27.344 1.00 89.56 510 LYS A CA 1
ATOM 4094 C C . LYS A 1 510 ? 5.613 11.067 27.992 1.00 89.56 510 LYS A C 1
ATOM 4096 O O . LYS A 1 510 ? 6.706 10.511 28.024 1.00 89.56 510 LYS A O 1
ATOM 4101 N N . GLU A 1 511 ? 4.515 10.536 28.513 1.00 92.06 511 GLU A N 1
ATOM 4102 C CA . GLU A 1 511 ? 4.466 9.230 29.155 1.00 92.06 511 GLU A CA 1
ATOM 4103 C C . GLU A 1 511 ? 3.997 8.156 28.177 1.00 92.06 511 GLU A C 1
ATOM 4105 O O . GLU A 1 511 ? 3.251 8.428 27.234 1.00 92.06 511 GLU A O 1
ATOM 4110 N N . LYS A 1 512 ? 4.415 6.912 28.425 1.00 94.25 512 LYS A N 1
ATOM 4111 C CA . LYS A 1 512 ? 3.893 5.767 27.681 1.00 94.25 512 LYS A CA 1
ATOM 4112 C C . LYS A 1 512 ? 2.427 5.531 28.050 1.00 94.25 512 LYS A C 1
ATOM 4114 O O . LYS A 1 512 ? 2.019 5.715 29.198 1.00 94.25 512 LYS A O 1
ATOM 4119 N N . VAL A 1 513 ? 1.652 5.095 27.068 1.00 95.81 513 VAL A N 1
ATOM 4120 C CA . VAL A 1 513 ? 0.221 4.815 27.199 1.00 95.81 513 VAL A CA 1
ATOM 4121 C C . VAL A 1 513 ? 0.016 3.309 27.353 1.00 95.81 513 VAL A C 1
ATOM 4123 O O . VAL A 1 513 ? 0.681 2.518 26.683 1.00 95.81 513 VAL A O 1
ATOM 4126 N N . GLU A 1 514 ? -0.883 2.915 28.255 1.00 95.94 514 GLU A N 1
ATOM 4127 C CA . GLU A 1 514 ? -1.233 1.515 28.512 1.00 95.94 514 GLU A CA 1
ATOM 4128 C C . GLU A 1 514 ? -2.204 0.981 27.450 1.00 95.94 514 GLU A C 1
ATOM 4130 O O . GLU A 1 514 ? -3.227 1.604 27.146 1.00 95.94 514 GLU A O 1
ATOM 4135 N N . PHE A 1 515 ? -1.859 -0.181 26.897 1.00 96.75 515 PHE A N 1
ATOM 4136 C CA . PHE A 1 515 ? -2.658 -0.994 25.981 1.00 96.75 515 PHE A CA 1
ATOM 4137 C C . PHE A 1 515 ? -2.583 -2.466 26.405 1.00 96.75 515 PHE A C 1
ATOM 4139 O O . PHE A 1 515 ? -1.798 -2.824 27.282 1.00 96.75 515 PHE A O 1
ATOM 4146 N N . GLY A 1 516 ? -3.371 -3.331 25.767 1.00 95.62 516 GLY A N 1
ATOM 4147 C CA . GLY A 1 516 ? -3.409 -4.759 26.098 1.00 95.62 516 GLY A CA 1
ATOM 4148 C C . GLY A 1 516 ? -4.122 -5.047 27.417 1.00 95.62 516 GLY A C 1
ATOM 4149 O O . GLY A 1 516 ? -3.763 -5.981 28.128 1.00 95.62 516 GLY A O 1
ATOM 4150 N N . VAL A 1 517 ? -5.096 -4.206 27.767 1.00 96.19 517 VAL A N 1
ATOM 4151 C CA . VAL A 1 517 ? -5.925 -4.348 28.963 1.00 96.19 517 VAL A CA 1
ATOM 4152 C C . VAL A 1 517 ? -7.398 -4.260 28.591 1.00 96.19 517 VAL A C 1
ATOM 4154 O O . VAL A 1 517 ? -7.769 -3.512 27.685 1.00 96.19 517 VAL A O 1
ATOM 4157 N N . LEU A 1 518 ? -8.225 -5.018 29.302 1.00 96.19 518 LEU A N 1
ATOM 4158 C CA . LEU A 1 518 ? -9.677 -4.991 29.208 1.00 96.19 518 LEU A CA 1
ATOM 4159 C C . LEU A 1 518 ? -10.233 -4.457 30.529 1.00 96.19 518 LEU A C 1
ATOM 4161 O O . LEU A 1 518 ? -9.984 -5.020 31.596 1.00 96.19 518 LEU A O 1
ATOM 4165 N N . VAL A 1 519 ? -10.940 -3.334 30.449 1.00 96.75 519 VAL A N 1
ATOM 4166 C CA . VAL A 1 519 ? -11.541 -2.633 31.584 1.00 96.75 519 VAL A CA 1
ATOM 4167 C C . VAL A 1 519 ? -13.012 -3.011 31.667 1.00 96.75 519 VAL A C 1
ATOM 4169 O O . VAL A 1 519 ? -13.759 -2.761 30.720 1.00 96.75 519 VAL A O 1
ATOM 4172 N N . SER A 1 520 ? -13.424 -3.558 32.807 1.00 97.62 520 SER A N 1
ATOM 4173 C CA . SER A 1 520 ? -14.824 -3.859 33.106 1.00 97.62 520 SER A CA 1
ATOM 4174 C C . SER A 1 520 ? -15.419 -2.762 33.987 1.00 97.62 520 SER A C 1
ATOM 4176 O O . SER A 1 520 ? -14.867 -2.426 35.042 1.00 97.62 520 SER A O 1
ATOM 4178 N N . PHE A 1 521 ? -16.557 -2.208 33.579 1.00 97.56 521 PHE A N 1
ATOM 4179 C CA . PHE A 1 521 ? -17.280 -1.178 34.328 1.00 97.56 521 PHE A CA 1
ATOM 4180 C C . PHE A 1 521 ? -18.793 -1.346 34.180 1.00 97.56 521 PHE A C 1
ATOM 4182 O O . PHE A 1 521 ? -19.263 -2.003 33.255 1.00 97.56 521 PHE A O 1
ATOM 4189 N N . ALA A 1 522 ? -19.550 -0.780 35.115 1.00 97.12 522 ALA A N 1
ATOM 4190 C CA . ALA A 1 522 ? -20.999 -0.901 35.173 1.00 97.12 522 ALA A CA 1
ATOM 4191 C C . ALA A 1 522 ? -21.732 0.347 34.673 1.00 97.12 522 ALA A C 1
ATOM 4193 O O . ALA A 1 522 ? -21.370 1.484 34.988 1.00 97.12 522 ALA A O 1
ATOM 4194 N N . TYR A 1 523 ? -22.830 0.094 33.973 1.00 97.25 523 TYR A N 1
ATOM 4195 C CA . TYR A 1 523 ? -23.919 1.021 33.716 1.00 97.25 523 TYR A CA 1
ATOM 4196 C C . TYR A 1 523 ? -25.100 0.699 34.636 1.00 97.25 523 TYR A C 1
ATOM 4198 O O . TYR A 1 523 ? -25.414 -0.472 34.825 1.00 97.25 523 TYR A O 1
ATOM 4206 N N . LYS A 1 524 ? -25.783 1.709 35.182 1.00 96.12 524 LYS A N 1
ATOM 4207 C CA . LYS A 1 524 ? -26.998 1.493 35.988 1.00 96.12 524 LYS A CA 1
ATOM 4208 C C . LYS A 1 524 ? -28.228 1.397 35.096 1.00 96.12 524 LYS A C 1
ATOM 4210 O O . LYS A 1 524 ? -28.358 2.202 34.174 1.00 96.12 524 LYS A O 1
ATOM 4215 N N . ILE A 1 525 ? -29.116 0.447 35.366 1.00 95.00 525 ILE A N 1
ATOM 4216 C CA . ILE A 1 525 ? -30.402 0.323 34.674 1.00 95.00 525 ILE A CA 1
ATOM 4217 C C . ILE A 1 525 ? -31.309 1.497 35.060 1.00 95.00 525 ILE A C 1
ATOM 4219 O O . ILE A 1 525 ? -31.339 1.927 36.210 1.00 95.00 525 ILE A O 1
ATOM 4223 N N . GLU A 1 526 ? -32.046 2.026 34.086 1.00 92.12 526 GLU A N 1
ATOM 4224 C CA . GLU A 1 526 ? -33.066 3.048 34.327 1.00 92.12 526 GLU A CA 1
ATOM 4225 C C . GLU A 1 526 ? -34.104 2.545 35.346 1.00 92.12 526 GLU A C 1
ATOM 4227 O O . GLU A 1 526 ? -34.611 1.420 35.237 1.00 92.12 526 GLU A O 1
ATOM 4232 N N . ASP A 1 527 ? -34.386 3.388 36.343 1.00 87.56 527 ASP A N 1
ATOM 4233 C CA . ASP A 1 527 ? -35.333 3.140 37.435 1.00 87.56 527 ASP A CA 1
ATOM 4234 C C . ASP A 1 527 ? -35.072 1.845 38.234 1.00 87.56 527 ASP A C 1
ATOM 4236 O O . ASP A 1 527 ? -35.998 1.217 38.748 1.00 87.56 527 ASP A O 1
ATOM 4240 N N . SER A 1 528 ? -33.807 1.420 38.340 1.00 89.81 528 SER A N 1
ATOM 4241 C CA . SER A 1 528 ? -33.397 0.235 39.102 1.00 89.81 528 SER A CA 1
ATOM 4242 C C . SER A 1 528 ? -32.015 0.417 39.742 1.00 89.81 528 SER A C 1
ATOM 4244 O O . SER A 1 528 ? -31.180 1.177 39.255 1.00 89.81 528 SER A O 1
ATOM 4246 N N . ASP A 1 529 ? -31.756 -0.327 40.819 1.00 86.19 529 ASP A N 1
ATOM 4247 C CA . ASP A 1 529 ? -30.415 -0.470 41.408 1.00 86.19 529 ASP A CA 1
ATOM 4248 C C . ASP A 1 529 ? -29.565 -1.537 40.689 1.00 86.19 529 ASP A C 1
ATOM 4250 O O . ASP A 1 529 ? -28.399 -1.744 41.025 1.00 86.19 529 ASP A O 1
ATOM 4254 N N . GLU A 1 530 ? -30.142 -2.226 39.700 1.00 93.44 530 GLU A N 1
ATOM 4255 C CA . GLU A 1 530 ? -29.450 -3.219 38.882 1.00 93.44 530 GLU A CA 1
ATOM 4256 C C . GLU A 1 530 ? -28.401 -2.579 37.956 1.00 93.44 530 GLU A C 1
ATOM 4258 O O . GLU A 1 530 ? -28.567 -1.468 37.444 1.00 93.44 530 GLU A O 1
ATOM 4263 N N . GLU A 1 531 ? -27.310 -3.305 37.710 1.00 94.88 531 GLU A N 1
ATOM 4264 C CA . GLU A 1 531 ? -26.182 -2.855 36.899 1.00 94.88 531 GLU A CA 1
ATOM 4265 C C . GLU A 1 531 ? -25.892 -3.815 35.740 1.00 94.88 531 GLU A C 1
ATOM 4267 O O . GLU A 1 531 ? -25.892 -5.034 35.905 1.00 94.88 531 GLU A O 1
ATOM 4272 N N . VAL A 1 532 ? -25.539 -3.258 34.580 1.00 95.81 532 VAL A N 1
ATOM 4273 C CA . VAL A 1 532 ? -24.996 -3.997 33.434 1.00 95.81 532 VAL A CA 1
ATOM 4274 C C . VAL A 1 532 ? -23.505 -3.743 33.354 1.00 95.81 532 VAL A C 1
ATOM 4276 O O . VAL A 1 532 ? -23.071 -2.616 33.120 1.00 95.81 532 VAL A O 1
ATOM 4279 N N . VAL A 1 533 ? -22.711 -4.794 33.541 1.00 96.69 533 VAL A N 1
ATOM 4280 C CA . VAL A 1 533 ? -21.256 -4.711 33.402 1.00 96.69 533 VAL A CA 1
ATOM 4281 C C . VAL A 1 533 ? -20.875 -4.932 31.943 1.00 96.69 533 VAL A C 1
ATOM 4283 O O . VAL A 1 533 ? -21.236 -5.952 31.358 1.00 96.69 533 VAL A O 1
ATOM 4286 N N . VAL A 1 534 ? -20.117 -3.999 31.377 1.00 96.88 534 VAL A N 1
ATOM 4287 C CA . VAL A 1 534 ? -19.540 -4.084 30.029 1.00 96.88 534 VAL A CA 1
ATOM 4288 C C . VAL A 1 534 ? -18.018 -4.107 30.110 1.00 96.88 534 VAL A C 1
ATOM 4290 O O . VAL A 1 534 ? -17.431 -3.615 31.079 1.00 96.88 534 VAL A O 1
ATOM 4293 N N . ALA A 1 535 ? -17.375 -4.642 29.076 1.00 94.69 535 ALA A N 1
ATOM 4294 C CA . ALA A 1 535 ? -15.921 -4.703 28.963 1.00 94.69 535 ALA A CA 1
ATOM 4295 C C . ALA A 1 535 ? -15.418 -3.895 27.752 1.00 94.69 535 ALA A C 1
ATOM 4297 O O . ALA A 1 535 ? -16.007 -3.946 26.674 1.00 94.69 535 ALA A O 1
ATOM 4298 N N . THR A 1 536 ? -14.327 -3.138 27.910 1.00 95.69 536 THR A N 1
ATOM 4299 C CA . THR A 1 536 ? -13.742 -2.323 26.828 1.00 95.69 536 THR A CA 1
ATOM 4300 C C . THR A 1 536 ? -12.229 -2.165 26.951 1.00 95.69 536 THR A C 1
ATOM 4302 O O . THR A 1 536 ? -11.683 -2.064 28.047 1.00 95.69 536 THR A O 1
ATOM 4305 N N . THR A 1 537 ? -11.534 -2.079 25.817 1.00 94.50 537 THR A N 1
ATOM 4306 C CA . THR A 1 537 ? -10.106 -1.711 25.754 1.00 94.50 537 THR A CA 1
ATOM 4307 C C . THR A 1 537 ? -9.889 -0.195 25.634 1.00 94.50 537 THR A C 1
ATOM 4309 O O . THR A 1 537 ? -8.770 0.297 25.785 1.00 94.50 537 THR A O 1
ATOM 4312 N N . ARG A 1 538 ? -10.957 0.567 25.364 1.00 95.56 538 ARG A N 1
ATOM 4313 C CA . ARG A 1 538 ? -10.934 2.015 25.106 1.00 95.56 538 ARG A CA 1
ATOM 4314 C C . ARG A 1 538 ? -11.935 2.738 25.998 1.00 95.56 538 ARG A C 1
ATOM 4316 O O . ARG A 1 538 ? -12.975 3.204 25.531 1.00 95.56 538 ARG A O 1
ATOM 4323 N N . ILE A 1 539 ? -11.657 2.801 27.297 1.00 96.81 539 ILE A N 1
ATOM 4324 C CA . ILE A 1 539 ? -12.593 3.382 28.271 1.00 96.81 539 ILE A CA 1
ATOM 4325 C C . ILE A 1 539 ? -12.883 4.868 28.004 1.00 96.81 539 ILE A C 1
ATOM 4327 O O . ILE A 1 539 ? -14.000 5.313 28.206 1.00 96.81 539 ILE A O 1
ATOM 4331 N N . GLU A 1 540 ? -11.953 5.636 27.438 1.00 96.44 540 GLU A N 1
ATOM 4332 C CA . GLU A 1 540 ? -12.185 7.034 27.047 1.00 96.44 540 GLU A CA 1
ATOM 4333 C C . GLU A 1 540 ? -13.326 7.210 26.036 1.00 96.44 540 GLU A C 1
ATOM 4335 O O . GLU A 1 540 ? -13.993 8.242 26.040 1.00 96.44 540 GLU A O 1
ATOM 4340 N N . THR A 1 541 ? -13.576 6.200 25.192 1.00 97.00 541 THR A N 1
ATOM 4341 C CA . THR A 1 541 ? -14.646 6.260 24.183 1.00 97.00 541 THR A CA 1
ATOM 4342 C C . THR A 1 541 ? -16.035 6.144 24.793 1.00 97.00 541 THR A C 1
ATOM 4344 O O . THR A 1 541 ? -16.995 6.576 24.162 1.00 97.00 541 THR A O 1
ATOM 4347 N N . MET A 1 542 ? -16.143 5.675 26.047 1.00 96.31 542 MET A N 1
ATOM 4348 C CA . MET A 1 542 ? -17.435 5.495 26.712 1.00 96.31 542 MET A CA 1
ATOM 4349 C C . MET A 1 542 ? -18.227 6.806 26.828 1.00 96.31 542 MET A C 1
ATOM 4351 O O . MET A 1 542 ? -19.449 6.795 26.858 1.00 96.31 542 MET A O 1
ATOM 4355 N N . LEU A 1 543 ? -17.547 7.960 26.811 1.00 97.06 543 LEU A N 1
ATOM 4356 C CA . LEU A 1 543 ? -18.179 9.286 26.814 1.00 97.06 543 LEU A CA 1
ATOM 4357 C C . LEU A 1 543 ? -19.086 9.537 25.596 1.00 97.06 543 LEU A C 1
ATOM 4359 O O . LEU A 1 543 ? -19.998 10.362 25.674 1.00 97.06 543 LEU A O 1
ATOM 4363 N N . GLY A 1 544 ? -18.829 8.843 24.485 1.00 96.50 544 GLY A N 1
ATOM 4364 C CA . GLY A 1 544 ? -19.596 8.913 23.244 1.00 96.50 544 GLY A CA 1
ATOM 4365 C C . GLY A 1 544 ? -20.587 7.766 23.068 1.00 96.50 544 GLY A C 1
ATOM 4366 O O . GLY A 1 544 ? -21.153 7.646 21.985 1.00 96.50 544 GLY A O 1
ATOM 4367 N N . ASP A 1 545 ? -20.788 6.920 24.084 1.00 97.75 545 ASP A N 1
ATOM 4368 C CA . ASP A 1 545 ? -21.658 5.746 23.964 1.00 97.75 545 ASP A CA 1
ATOM 4369 C C . ASP A 1 545 ? -23.090 6.151 23.635 1.00 97.75 545 ASP A C 1
ATOM 4371 O O . ASP A 1 545 ? -23.593 7.164 24.135 1.00 97.75 545 ASP A O 1
ATOM 4375 N N . THR A 1 546 ? -23.742 5.356 22.793 1.00 97.50 546 THR A N 1
ATOM 4376 C CA . THR A 1 546 ? -25.136 5.560 22.377 1.00 97.50 546 THR A CA 1
ATOM 4377 C C . THR A 1 546 ? -26.020 4.348 22.614 1.00 97.50 546 THR A C 1
ATOM 4379 O O . THR A 1 546 ? -27.235 4.500 22.600 1.00 97.50 546 THR A O 1
ATOM 4382 N N . ALA A 1 547 ? -25.445 3.182 22.912 1.00 97.81 547 ALA A N 1
ATOM 4383 C CA . ALA A 1 547 ? -26.172 1.989 23.330 1.00 97.81 547 ALA A CA 1
ATOM 4384 C C . ALA A 1 547 ? -25.269 1.033 24.127 1.00 97.81 547 ALA A C 1
ATOM 4386 O O . ALA A 1 547 ? -24.042 1.175 24.147 1.00 97.81 547 ALA A O 1
ATOM 4387 N N . VAL A 1 548 ? -25.888 0.026 24.738 1.00 97.62 548 VAL A N 1
ATOM 4388 C CA . VAL A 1 548 ? -25.223 -1.213 25.164 1.00 97.62 548 VAL A CA 1
ATOM 4389 C C . VAL A 1 548 ? -25.793 -2.348 24.320 1.00 97.62 548 VAL A C 1
ATOM 4391 O O . VAL A 1 548 ? -27.007 -2.495 24.242 1.00 97.62 548 VAL A O 1
ATOM 4394 N N . ALA A 1 549 ? -24.946 -3.138 23.668 1.00 97.06 549 ALA A N 1
ATOM 4395 C CA . ALA A 1 549 ? -25.376 -4.300 22.902 1.00 97.06 549 ALA A CA 1
ATOM 4396 C C . ALA A 1 549 ? -25.228 -5.580 23.726 1.00 97.06 549 ALA A C 1
ATOM 4398 O O . ALA A 1 549 ? -24.204 -5.793 24.378 1.00 97.06 549 ALA A O 1
ATOM 4399 N N . VAL A 1 550 ? -26.238 -6.442 23.653 1.00 96.75 550 VAL A N 1
ATOM 4400 C CA . VAL A 1 550 ? -26.229 -7.804 24.202 1.00 96.75 550 VAL A CA 1
ATOM 4401 C C . VAL A 1 550 ? -26.629 -8.794 23.116 1.00 96.75 550 VAL A C 1
ATOM 4403 O O . VAL A 1 550 ? -27.350 -8.447 22.176 1.00 96.75 550 VAL A O 1
ATOM 4406 N N . HIS A 1 551 ? -26.178 -10.039 23.235 1.00 95.75 551 HIS A N 1
ATOM 4407 C CA . HIS A 1 551 ? -26.561 -11.063 22.272 1.00 95.75 551 HIS A CA 1
ATOM 4408 C C . HIS A 1 551 ? -28.042 -11.467 22.475 1.00 95.75 551 HIS A C 1
ATOM 4410 O O . HIS A 1 551 ? -28.423 -11.793 23.602 1.00 95.75 551 HIS A O 1
ATOM 4416 N N . PRO A 1 552 ? -28.881 -11.551 21.417 1.00 94.50 552 PRO A N 1
ATOM 4417 C CA . PRO A 1 552 ? -30.327 -11.797 21.545 1.00 94.50 552 PRO A CA 1
ATOM 4418 C C . PRO A 1 552 ? -30.709 -13.099 22.265 1.00 94.50 552 PRO A C 1
ATOM 4420 O O . PRO A 1 552 ? -31.837 -13.256 22.727 1.00 94.50 552 PRO A O 1
ATOM 4423 N N . LYS A 1 553 ? -29.794 -14.073 22.301 1.00 93.88 553 LYS A N 1
ATOM 4424 C CA . LYS A 1 553 ? -30.007 -15.397 22.908 1.00 93.88 553 LYS A CA 1
ATOM 4425 C C . LYS A 1 553 ? -29.275 -15.589 24.236 1.00 93.88 553 LYS A C 1
ATOM 4427 O O . LYS A 1 553 ? -29.321 -16.691 24.769 1.00 93.88 553 LYS A O 1
ATOM 4432 N N . ASP A 1 554 ? -28.592 -14.572 24.756 1.00 94.56 554 ASP A N 1
ATOM 4433 C CA . ASP A 1 554 ? -27.854 -14.699 26.014 1.00 94.56 554 ASP A CA 1
ATOM 4434 C C . ASP A 1 554 ? -28.819 -14.707 27.212 1.00 94.56 554 ASP A C 1
ATOM 4436 O O . ASP A 1 554 ? -29.428 -13.674 27.505 1.00 94.56 554 ASP A O 1
ATOM 4440 N N . PRO A 1 555 ? -28.976 -15.836 27.932 1.00 93.38 555 PRO A N 1
ATOM 4441 C CA . PRO A 1 555 ? -29.934 -15.937 29.030 1.00 93.38 555 PRO A CA 1
ATOM 4442 C C . PRO A 1 555 ? -29.632 -14.972 30.184 1.00 93.38 555 PRO A C 1
ATOM 4444 O O . PRO A 1 555 ? -30.540 -14.664 30.951 1.00 93.38 555 PRO A O 1
ATOM 4447 N N . ARG A 1 556 ? -28.395 -14.466 30.302 1.00 93.50 556 ARG A N 1
ATOM 4448 C CA . ARG A 1 556 ? -27.991 -13.522 31.357 1.00 93.50 556 ARG A CA 1
ATOM 4449 C C . ARG A 1 556 ? -28.625 -12.141 31.207 1.00 93.50 556 ARG A C 1
ATOM 4451 O O . ARG A 1 556 ? -28.708 -11.430 32.200 1.00 93.50 556 ARG A O 1
ATOM 4458 N N . TYR A 1 557 ? -29.031 -11.758 29.993 1.00 94.50 557 TYR A N 1
ATOM 4459 C CA . TYR A 1 557 ? -29.481 -10.398 29.670 1.00 94.50 557 TYR A CA 1
ATOM 4460 C C . TYR A 1 557 ? -30.891 -10.329 29.067 1.00 94.50 557 TYR A C 1
ATOM 4462 O O . TYR A 1 557 ? -31.360 -9.236 28.752 1.00 94.50 557 TYR A O 1
ATOM 4470 N N . GLN A 1 558 ? -31.602 -11.457 28.947 1.00 92.38 558 GLN A N 1
ATOM 4471 C CA . GLN A 1 558 ? -32.951 -11.502 28.358 1.00 92.38 558 GLN A CA 1
ATOM 4472 C C . GLN A 1 558 ? -33.952 -10.574 29.053 1.00 92.38 558 GLN A C 1
ATOM 4474 O O . GLN A 1 558 ? -34.792 -9.962 28.394 1.00 92.38 558 GLN A O 1
ATOM 4479 N N . HIS A 1 559 ? -33.855 -10.426 30.375 1.00 93.00 559 HIS A N 1
ATOM 4480 C CA . HIS A 1 559 ? -34.716 -9.527 31.151 1.00 93.00 559 HIS A CA 1
ATOM 4481 C C . HIS A 1 559 ? -34.410 -8.039 30.925 1.00 93.00 559 HIS A C 1
ATOM 4483 O O . HIS A 1 559 ? -35.207 -7.187 31.317 1.00 93.00 559 HIS A O 1
ATOM 4489 N N . LEU A 1 560 ? -33.285 -7.720 30.278 1.00 91.88 560 LEU A N 1
ATOM 4490 C CA . LEU A 1 560 ? -32.832 -6.358 29.992 1.00 91.88 560 LEU A CA 1
ATOM 4491 C C . LEU A 1 560 ? -33.119 -5.915 28.551 1.00 91.88 560 LEU A C 1
ATOM 4493 O O . LEU A 1 560 ? -32.842 -4.770 28.194 1.00 91.88 560 LEU A O 1
ATOM 4497 N N . HIS A 1 561 ? -33.702 -6.781 27.721 1.00 93.25 561 HIS A N 1
ATOM 4498 C CA . HIS A 1 561 ? -34.066 -6.442 26.347 1.00 93.25 561 HIS A CA 1
ATOM 4499 C C . HIS A 1 561 ? -35.031 -5.246 26.306 1.00 93.25 561 HIS A C 1
ATOM 4501 O O . HIS A 1 561 ? -36.078 -5.248 26.953 1.00 93.25 561 HIS A O 1
ATOM 4507 N N . GLY A 1 562 ? -34.674 -4.207 25.545 1.00 88.75 562 GLY A N 1
ATOM 4508 C CA . GLY A 1 562 ? -35.478 -2.987 25.412 1.00 88.75 562 GLY A CA 1
ATOM 4509 C C . GLY A 1 562 ? -35.446 -2.053 26.629 1.00 88.75 562 GLY A C 1
ATOM 4510 O O . GLY A 1 562 ? -36.059 -0.985 26.585 1.00 88.75 562 GLY A O 1
ATOM 4511 N N . ARG A 1 563 ? -34.724 -2.410 27.701 1.00 95.31 563 ARG A N 1
ATOM 4512 C CA . ARG A 1 563 ? -34.442 -1.498 28.818 1.00 95.31 563 ARG A CA 1
ATOM 4513 C C . ARG A 1 563 ? -33.404 -0.459 28.394 1.00 95.31 563 ARG A C 1
ATOM 4515 O O . ARG A 1 563 ? -32.754 -0.577 27.354 1.00 95.31 563 ARG A O 1
ATOM 4522 N N . LYS A 1 564 ? -33.242 0.570 29.219 1.00 96.81 564 LYS A N 1
ATOM 4523 C CA . LYS A 1 564 ? -32.210 1.593 29.047 1.00 96.81 564 LYS A CA 1
ATOM 4524 C C . LYS A 1 564 ? -31.276 1.601 30.244 1.00 96.81 564 LYS A C 1
ATOM 4526 O O . LYS A 1 564 ? -31.659 1.215 31.348 1.00 96.81 564 LYS A O 1
ATOM 4531 N N . VAL A 1 565 ? -30.058 2.068 30.016 1.00 96.75 565 VAL A N 1
ATOM 4532 C CA . VAL A 1 565 ? -29.084 2.357 31.063 1.00 96.75 565 VAL A CA 1
ATOM 4533 C C . VAL A 1 565 ? -28.784 3.845 31.142 1.00 96.75 565 VAL A C 1
ATOM 4535 O O . VAL A 1 565 ? -28.819 4.556 30.139 1.00 96.75 565 VAL A O 1
ATOM 4538 N N . GLN A 1 566 ? -28.437 4.323 32.330 1.00 96.38 566 GLN A N 1
ATOM 4539 C CA . GLN A 1 566 ? -28.020 5.699 32.544 1.00 96.38 566 GLN A CA 1
ATOM 4540 C C . GLN A 1 566 ? -26.513 5.855 32.331 1.00 96.38 566 GLN A C 1
ATOM 4542 O O . GLN A 1 566 ? -25.698 5.202 32.988 1.00 96.38 566 GLN A O 1
ATOM 4547 N N . HIS A 1 567 ? -26.125 6.778 31.453 1.00 96.56 567 HIS A N 1
ATOM 4548 C CA . HIS A 1 567 ? -24.723 7.098 31.234 1.00 96.56 567 HIS A CA 1
ATOM 4549 C C . HIS A 1 567 ? -24.136 7.866 32.446 1.00 96.56 567 HIS A C 1
ATOM 4551 O O . HIS A 1 567 ? -24.620 8.953 32.772 1.00 96.56 567 HIS A O 1
ATOM 4557 N N . PRO A 1 568 ? -23.013 7.413 33.052 1.00 93.62 568 PRO A N 1
ATOM 4558 C CA . PRO A 1 568 ? -22.489 7.937 34.328 1.00 93.62 568 PRO A CA 1
ATOM 4559 C C . PRO A 1 568 ? -22.070 9.416 34.381 1.00 93.62 568 PRO A C 1
ATOM 4561 O O . PRO A 1 568 ? -21.865 9.959 35.472 1.00 93.62 568 PRO A O 1
ATOM 4564 N N . PHE A 1 569 ? -21.887 10.045 33.216 1.00 95.00 569 PHE A N 1
ATOM 4565 C CA . PHE A 1 569 ? -21.248 11.355 33.059 1.00 95.00 569 PHE A CA 1
ATOM 4566 C C . PHE A 1 569 ? -22.072 12.333 32.221 1.00 95.00 569 PHE A C 1
ATOM 4568 O O . PHE A 1 569 ? -22.012 13.529 32.472 1.00 95.00 569 PHE A O 1
ATOM 4575 N N . THR A 1 570 ? -22.830 11.849 31.232 1.00 90.12 570 THR A N 1
ATOM 4576 C CA . THR A 1 570 ? -23.562 12.714 30.291 1.00 90.12 570 THR A CA 1
ATOM 4577 C C . THR A 1 570 ? -25.045 12.859 30.627 1.00 90.12 570 THR A C 1
ATOM 4579 O O . THR A 1 570 ? -25.721 13.674 30.012 1.00 90.12 570 THR A O 1
ATOM 4582 N N . GLY A 1 571 ? -25.570 12.060 31.565 1.00 84.69 571 GLY A N 1
ATOM 4583 C CA . GLY A 1 571 ? -26.998 12.036 31.903 1.00 84.69 571 GLY A CA 1
ATOM 4584 C C . GLY A 1 571 ? -27.898 11.428 30.819 1.00 84.69 571 GLY A C 1
ATOM 4585 O O . GLY A 1 571 ? -29.104 11.336 31.021 1.00 84.69 571 GLY A O 1
ATOM 4586 N N . ARG A 1 572 ? -27.330 10.993 29.685 1.00 94.56 572 ARG A N 1
ATOM 4587 C CA . ARG A 1 572 ? -28.059 10.352 28.584 1.00 94.56 572 ARG A CA 1
ATOM 4588 C C . ARG A 1 572 ? -28.549 8.961 28.989 1.00 94.56 572 ARG A C 1
ATOM 4590 O O . ARG A 1 572 ? -27.858 8.242 29.712 1.00 94.56 572 ARG A O 1
ATOM 4597 N N . LEU A 1 573 ? -29.717 8.584 28.478 1.00 96.38 573 LEU A N 1
ATOM 4598 C CA . LEU A 1 573 ? -30.257 7.232 28.581 1.00 96.38 573 LEU A CA 1
ATOM 4599 C C . LEU A 1 573 ? -29.893 6.459 27.316 1.00 96.38 573 LEU A C 1
ATOM 4601 O O . LEU A 1 573 ? -30.235 6.885 26.213 1.00 96.38 573 LEU A O 1
ATOM 4605 N N . LEU A 1 574 ? -29.195 5.341 27.477 1.00 97.00 574 LEU A N 1
ATOM 4606 C CA . LEU A 1 574 ? -28.704 4.516 26.379 1.00 97.00 574 LEU A CA 1
ATOM 4607 C C . LEU A 1 574 ? -29.586 3.266 26.263 1.00 97.00 574 LEU A C 1
ATOM 4609 O O . LEU A 1 574 ? -29.721 2.549 27.256 1.00 97.00 574 LEU A O 1
ATOM 4613 N N . PRO A 1 575 ? -30.200 2.976 25.105 1.00 97.50 575 PRO A N 1
ATOM 4614 C CA . PRO A 1 575 ? -30.922 1.725 24.907 1.00 97.50 575 PRO A CA 1
ATOM 4615 C C . PRO A 1 575 ? -30.003 0.503 25.013 1.00 97.50 575 PRO A C 1
ATOM 4617 O O . PRO A 1 575 ? -28.843 0.541 24.595 1.00 97.50 575 PRO A O 1
ATOM 4620 N N . ILE A 1 576 ? -30.553 -0.597 25.530 1.00 97.19 576 ILE A N 1
ATOM 4621 C CA . ILE A 1 576 ? -29.969 -1.931 25.403 1.00 97.19 576 ILE A CA 1
ATOM 4622 C C . ILE A 1 576 ? -30.501 -2.560 24.112 1.00 97.19 576 ILE A C 1
ATOM 4624 O O . ILE A 1 576 ? -31.690 -2.874 24.009 1.00 97.19 576 ILE A O 1
ATOM 4628 N N . VAL A 1 577 ? -29.625 -2.723 23.121 1.00 97.25 577 VAL A N 1
ATOM 4629 C CA . VAL A 1 577 ? -29.949 -3.294 21.804 1.00 97.25 577 VAL A CA 1
ATOM 4630 C C . VAL A 1 577 ? -29.540 -4.764 21.728 1.00 97.25 577 VAL A C 1
ATOM 4632 O O . VAL A 1 577 ? -28.573 -5.187 22.357 1.00 97.25 577 VAL A O 1
ATOM 4635 N N . CYS A 1 578 ? -30.288 -5.551 20.957 1.00 96.44 578 CYS A N 1
ATOM 4636 C CA . CYS A 1 578 ? -30.009 -6.970 20.743 1.00 96.44 578 CYS A CA 1
ATOM 4637 C C . CYS A 1 578 ? -29.334 -7.150 19.379 1.00 96.44 578 CYS A C 1
ATOM 4639 O O . CYS A 1 578 ? -29.971 -6.896 18.357 1.00 96.44 578 CYS A O 1
ATOM 4641 N N . ASP A 1 579 ? -28.074 -7.583 19.351 1.00 95.56 579 ASP A N 1
ATOM 4642 C CA . ASP A 1 579 ? -27.301 -7.741 18.110 1.00 95.56 579 ASP A CA 1
ATOM 4643 C C . ASP A 1 579 ? -26.440 -9.013 18.150 1.00 95.56 579 ASP A C 1
ATOM 4645 O O . ASP A 1 579 ? -25.816 -9.323 19.166 1.00 95.56 579 ASP A O 1
ATOM 4649 N N . ASP A 1 580 ? -26.436 -9.778 17.060 1.00 93.56 580 ASP A N 1
ATOM 4650 C CA . ASP A 1 580 ? -25.741 -11.066 16.946 1.00 93.56 580 ASP A CA 1
ATOM 4651 C C . ASP A 1 580 ? -24.222 -10.933 16.755 1.00 93.56 580 ASP A C 1
ATOM 4653 O O . ASP A 1 580 ? -23.504 -11.923 16.880 1.00 93.56 580 ASP A O 1
ATOM 4657 N N . PHE A 1 581 ? -23.713 -9.714 16.546 1.00 93.00 581 PHE A N 1
ATOM 4658 C CA . PHE A 1 581 ? -22.281 -9.402 16.630 1.00 93.00 581 PHE A CA 1
ATOM 4659 C C . PHE A 1 581 ? -21.685 -9.678 18.021 1.00 93.00 581 PHE A C 1
ATOM 4661 O O . PHE A 1 581 ? -20.483 -9.921 18.135 1.00 93.00 581 PHE A O 1
ATOM 4668 N N . VAL A 1 582 ? -22.493 -9.611 19.083 1.00 93.56 582 VAL A N 1
ATOM 4669 C CA . VAL A 1 582 ? -21.999 -9.747 20.457 1.00 93.56 582 VAL A CA 1
ATOM 4670 C C . VAL A 1 582 ? -21.610 -11.197 20.750 1.00 93.56 582 VAL A C 1
ATOM 4672 O O . VAL A 1 582 ? -22.457 -12.086 20.764 1.00 93.56 582 VAL A O 1
ATOM 4675 N N . ASP A 1 583 ? -20.332 -11.423 21.052 1.00 92.44 583 ASP A N 1
ATOM 4676 C CA . ASP A 1 583 ? -19.830 -12.718 21.512 1.00 92.44 583 ASP A CA 1
ATOM 4677 C C . ASP A 1 583 ? -20.160 -12.926 22.999 1.00 92.44 583 ASP A C 1
ATOM 4679 O O . ASP A 1 583 ? -19.711 -12.171 23.866 1.00 92.44 583 ASP A O 1
ATOM 4683 N N . THR A 1 584 ? -20.945 -13.962 23.303 1.00 92.69 584 THR A N 1
ATOM 4684 C CA . THR A 1 584 ? -21.347 -14.300 24.675 1.00 92.69 584 THR A CA 1
ATOM 4685 C C . THR A 1 584 ? -20.182 -14.788 25.536 1.00 92.69 584 THR A C 1
ATOM 4687 O O . THR A 1 584 ? -20.241 -14.652 26.761 1.00 92.69 584 THR A O 1
ATOM 4690 N N . GLU A 1 585 ? -19.129 -15.336 24.927 1.00 91.38 585 GLU A N 1
ATOM 4691 C CA . GLU A 1 585 ? -17.955 -15.883 25.622 1.00 91.38 585 GLU A CA 1
ATOM 4692 C C . GLU A 1 585 ? -16.874 -14.821 25.882 1.00 91.38 585 GLU A C 1
ATOM 4694 O O . GLU A 1 585 ? -15.982 -15.027 26.709 1.00 91.38 585 GLU A O 1
ATOM 4699 N N . PHE A 1 586 ? -16.939 -13.666 25.208 1.00 88.06 586 PHE A N 1
ATOM 4700 C CA . PHE A 1 586 ? -15.951 -12.600 25.358 1.00 88.06 586 PHE A CA 1
ATOM 4701 C C . PHE A 1 586 ? -16.368 -11.545 26.393 1.00 88.06 586 PHE A C 1
ATOM 4703 O O . PHE A 1 586 ? -17.455 -10.965 26.350 1.00 88.06 586 PHE A O 1
ATOM 4710 N N . GLY A 1 587 ? -15.451 -11.224 27.312 1.00 88.31 587 GLY A N 1
ATOM 4711 C CA . GLY A 1 587 ? -15.675 -10.203 28.335 1.00 88.31 587 GLY A CA 1
ATOM 4712 C C . GLY A 1 587 ? -16.859 -10.558 29.237 1.00 88.31 587 GLY A C 1
ATOM 4713 O O . GLY A 1 587 ? -16.821 -11.558 29.948 1.00 88.31 587 GLY A O 1
ATOM 4714 N N . THR A 1 588 ? -17.896 -9.720 29.236 1.00 89.88 588 THR A N 1
ATOM 4715 C CA . THR A 1 588 ? -19.124 -9.951 30.013 1.00 89.88 588 THR A CA 1
ATOM 4716 C C . THR A 1 588 ? -20.286 -10.497 29.182 1.00 89.88 588 THR A C 1
ATOM 4718 O O . THR A 1 588 ? -21.285 -10.901 29.764 1.00 89.88 588 THR A O 1
ATOM 4721 N N . GLY A 1 589 ? -20.180 -10.527 27.848 1.00 89.69 589 GLY A N 1
ATOM 4722 C CA . GLY A 1 589 ? -21.325 -10.741 26.950 1.00 89.69 589 GLY A CA 1
ATOM 4723 C C . GLY A 1 589 ? -22.209 -9.500 26.743 1.00 89.69 589 GLY A C 1
ATOM 4724 O O . GLY A 1 589 ? -23.250 -9.592 26.097 1.00 89.69 589 GLY A O 1
ATOM 4725 N N . ALA A 1 590 ? -21.795 -8.339 27.268 1.00 94.88 590 ALA A N 1
ATOM 4726 C CA . ALA A 1 590 ? -22.398 -7.036 27.000 1.00 94.88 590 ALA A CA 1
ATOM 4727 C C . ALA A 1 590 ? -21.322 -6.030 26.560 1.00 94.88 590 ALA A C 1
ATOM 4729 O O . ALA A 1 590 ? -20.264 -5.903 27.187 1.00 94.88 590 ALA A O 1
ATOM 4730 N N . VAL A 1 591 ? -21.591 -5.293 25.484 1.00 95.81 591 VAL A N 1
ATOM 4731 C CA . VAL A 1 591 ? -20.612 -4.424 24.816 1.00 95.81 591 VAL A CA 1
ATOM 4732 C C . VAL A 1 591 ? -21.131 -2.992 24.780 1.00 95.81 591 VAL A C 1
ATOM 4734 O O . VAL A 1 591 ? -22.275 -2.745 24.408 1.00 95.81 591 VAL A O 1
ATOM 4737 N N . LYS A 1 592 ? -20.293 -2.023 25.158 1.00 96.75 592 LYS A N 1
ATOM 4738 C CA . LYS A 1 592 ? -20.610 -0.606 24.938 1.00 96.75 592 LYS A CA 1
ATOM 4739 C C . LYS A 1 592 ? -20.515 -0.250 23.452 1.00 96.75 592 LYS A C 1
ATOM 4741 O O . LYS A 1 592 ? -19.522 -0.595 22.821 1.00 96.75 592 LYS A O 1
ATOM 4746 N N . ILE A 1 593 ? -21.483 0.494 22.927 1.00 97.81 593 ILE A N 1
ATOM 4747 C CA . ILE A 1 593 ? -21.530 0.868 21.509 1.00 97.81 593 ILE A CA 1
ATOM 4748 C C . ILE A 1 593 ? -21.229 2.359 21.351 1.00 97.81 593 ILE A C 1
ATOM 4750 O O . ILE A 1 593 ? -22.013 3.208 21.787 1.00 97.81 593 ILE A O 1
ATOM 4754 N N . THR A 1 594 ? -20.105 2.671 20.698 1.00 97.12 594 THR A N 1
ATOM 4755 C CA . THR A 1 594 ? -19.658 4.030 20.348 1.00 97.12 594 THR A CA 1
ATOM 4756 C C . THR A 1 594 ? -19.507 4.183 18.818 1.00 97.12 594 THR A C 1
ATOM 4758 O O . THR A 1 594 ? -18.385 4.209 18.300 1.00 97.12 594 THR A O 1
ATOM 4761 N N . PRO A 1 595 ? -20.603 4.351 18.049 1.00 96.06 595 PRO A N 1
ATOM 4762 C CA . PRO A 1 595 ? -20.584 4.236 16.582 1.00 96.06 595 PRO A CA 1
ATOM 4763 C C . PRO A 1 595 ? -19.633 5.193 15.850 1.00 96.06 595 PRO A C 1
ATOM 4765 O O . PRO A 1 595 ? -19.228 4.946 14.719 1.00 96.06 595 PRO A O 1
ATOM 4768 N N . ALA A 1 596 ? -19.275 6.313 16.477 1.00 95.31 596 ALA A N 1
ATOM 4769 C CA . ALA A 1 596 ? -18.396 7.320 15.893 1.00 95.31 596 ALA A CA 1
ATOM 4770 C C . ALA A 1 596 ? -16.890 7.064 16.093 1.00 95.31 596 ALA A C 1
ATOM 4772 O O . ALA A 1 596 ? -16.106 7.872 15.595 1.00 95.31 596 ALA A O 1
ATOM 4773 N N . HIS A 1 597 ? -16.490 6.002 16.809 1.00 95.31 597 HIS A N 1
ATOM 4774 C CA . HIS A 1 597 ? -15.089 5.755 17.213 1.00 95.31 597 HIS A CA 1
ATOM 4775 C C . HIS A 1 597 ? -14.615 4.303 17.047 1.00 95.31 597 HIS A C 1
ATOM 4777 O O . HIS A 1 597 ? -13.452 4.018 17.334 1.00 95.31 597 HIS A O 1
ATOM 4783 N N . ASP A 1 598 ? -15.468 3.385 16.588 1.00 93.56 598 ASP A N 1
ATOM 4784 C CA . ASP A 1 598 ? -15.113 1.987 16.315 1.00 93.56 598 ASP A CA 1
ATOM 4785 C C . ASP A 1 598 ? -15.902 1.439 15.115 1.00 93.56 598 ASP A C 1
ATOM 4787 O O . ASP A 1 598 ? -17.071 1.769 14.928 1.00 93.56 598 ASP A O 1
ATOM 4791 N N . GLN A 1 599 ? -15.256 0.623 14.277 1.00 90.50 599 GLN A N 1
ATOM 4792 C CA . GLN A 1 599 ? -15.850 0.131 13.031 1.00 90.50 599 GLN A CA 1
ATOM 4793 C C . GLN A 1 599 ? -16.967 -0.897 13.260 1.00 90.50 599 GLN A C 1
ATOM 4795 O O . GLN A 1 599 ? -17.944 -0.891 12.514 1.00 90.50 599 GLN A O 1
ATOM 4800 N N . ASN A 1 600 ? -16.847 -1.755 14.274 1.00 92.69 600 ASN A N 1
ATOM 4801 C CA . ASN A 1 600 ? -17.899 -2.714 14.602 1.00 92.69 600 ASN A CA 1
ATOM 4802 C C . ASN A 1 600 ? -19.094 -1.974 15.212 1.00 92.69 600 ASN A C 1
ATOM 4804 O O . ASN A 1 600 ? -20.234 -2.185 14.796 1.00 92.69 600 ASN A O 1
ATOM 4808 N N . ASP A 1 601 ? -18.823 -1.030 16.117 1.00 95.69 601 ASP A N 1
ATOM 4809 C CA . ASP A 1 601 ? -19.855 -0.178 16.716 1.00 95.69 601 ASP A CA 1
ATOM 4810 C C . ASP A 1 601 ? -20.568 0.675 15.655 1.00 95.69 601 ASP A C 1
ATOM 4812 O O . ASP A 1 601 ? -21.770 0.912 15.760 1.00 95.69 601 ASP A O 1
ATOM 4816 N N . TYR A 1 602 ? -19.852 1.130 14.619 1.00 93.44 602 TYR A N 1
ATOM 4817 C CA . TYR A 1 602 ? -20.422 1.857 13.480 1.00 93.44 602 TYR A CA 1
ATOM 4818 C C . TYR A 1 602 ? -21.457 1.010 12.738 1.00 93.44 602 TYR A C 1
ATOM 4820 O O . TYR A 1 602 ? -22.548 1.491 12.437 1.00 93.44 602 TYR A O 1
ATOM 4828 N N . GLU A 1 603 ? -21.145 -0.260 12.473 1.00 92.50 603 GLU A N 1
ATOM 4829 C CA . GLU A 1 603 ? -22.057 -1.182 11.793 1.00 92.50 603 GLU A CA 1
ATOM 4830 C C . GLU A 1 603 ? -23.283 -1.520 12.657 1.00 92.50 603 GLU A C 1
ATOM 4832 O O . GLU A 1 603 ? -24.402 -1.512 12.142 1.00 92.50 603 GLU A O 1
ATOM 4837 N N . VAL A 1 604 ? -23.102 -1.736 13.966 1.00 95.06 604 VAL A N 1
ATOM 4838 C CA . VAL A 1 604 ? -24.216 -1.883 14.928 1.00 95.06 604 VAL A CA 1
ATOM 4839 C C . VAL A 1 604 ? -25.070 -0.611 14.943 1.00 95.06 604 VAL A C 1
ATOM 4841 O O . VAL A 1 604 ? -26.297 -0.676 14.868 1.00 95.06 604 VAL A O 1
ATOM 4844 N N . GLY A 1 605 ? -24.433 0.561 14.972 1.00 95.62 605 GLY A N 1
ATOM 4845 C CA . GLY A 1 605 ? -25.110 1.852 14.941 1.00 95.62 605 GLY A CA 1
ATOM 4846 C C . GLY A 1 605 ? -25.972 2.044 13.698 1.00 95.62 605 GLY A C 1
ATOM 4847 O O . GLY A 1 605 ? -27.100 2.517 13.813 1.00 95.62 605 GLY A O 1
ATOM 4848 N N . LEU A 1 606 ? -25.494 1.611 12.527 1.00 92.62 606 LEU A N 1
ATOM 4849 C CA . LEU A 1 606 ? -26.286 1.623 11.295 1.00 92.62 606 LEU A CA 1
ATOM 4850 C C . LEU A 1 606 ? -27.479 0.660 11.361 1.00 92.62 606 LEU A C 1
ATOM 4852 O O . LEU A 1 606 ? -28.578 1.046 10.967 1.00 92.62 606 LEU A O 1
ATOM 4856 N N . ARG A 1 607 ? -27.288 -0.570 11.862 1.00 95.25 607 ARG A N 1
ATOM 4857 C CA . ARG A 1 607 ? -28.359 -1.582 11.953 1.00 95.25 607 ARG A CA 1
ATOM 4858 C C . ARG A 1 607 ? -29.503 -1.159 12.874 1.00 95.25 607 ARG A C 1
ATOM 4860 O O . ARG A 1 607 ? -30.658 -1.427 12.559 1.00 95.25 607 ARG A O 1
ATOM 4867 N N . HIS A 1 608 ? -29.182 -0.492 13.982 1.00 96.00 608 HIS A N 1
ATOM 4868 C CA . HIS A 1 608 ? -30.156 -0.097 15.012 1.00 96.00 608 HIS A CA 1
ATOM 4869 C C . HIS A 1 608 ? -30.557 1.382 14.961 1.00 96.00 608 HIS A C 1
ATOM 4871 O O . HIS A 1 608 ? -31.301 1.837 15.827 1.00 96.00 608 HIS A O 1
ATOM 4877 N N . GLY A 1 609 ? -30.081 2.147 13.972 1.00 95.25 609 GLY A N 1
ATOM 4878 C CA . GLY A 1 609 ? -30.410 3.570 13.830 1.00 95.25 609 GLY A CA 1
ATOM 4879 C C . GLY A 1 609 ? -29.928 4.432 15.002 1.00 95.25 609 GLY A C 1
ATOM 4880 O O . GLY A 1 609 ? -30.636 5.342 15.432 1.00 95.25 609 GLY A O 1
ATOM 4881 N N . LEU A 1 610 ? -28.748 4.127 15.549 1.00 95.88 610 LEU A N 1
ATOM 4882 C CA . LEU A 1 610 ? -28.170 4.851 16.682 1.00 95.88 610 LEU A CA 1
ATOM 4883 C C . LEU A 1 610 ? -27.571 6.195 16.254 1.00 95.88 610 LEU A C 1
ATOM 4885 O O . LEU A 1 610 ? -27.165 6.393 15.110 1.00 95.88 610 LEU A O 1
ATOM 4889 N N . GLU A 1 611 ? -27.461 7.116 17.209 1.00 94.25 611 GLU A N 1
ATOM 4890 C CA . GLU A 1 611 ? -26.799 8.398 16.988 1.00 94.25 611 GLU A CA 1
ATOM 4891 C C . GLU A 1 611 ? -25.269 8.229 16.896 1.00 94.25 611 GLU A C 1
ATOM 4893 O O . GLU A 1 611 ? -24.656 7.424 17.603 1.00 94.25 611 GLU A O 1
ATOM 4898 N N . PHE A 1 612 ? -24.633 9.022 16.031 1.00 94.50 612 PHE A N 1
ATOM 4899 C CA . PHE A 1 612 ? -23.189 9.006 15.797 1.00 94.50 612 PHE A CA 1
ATOM 4900 C C . PHE A 1 612 ? -22.528 10.232 16.440 1.00 94.50 612 PHE A C 1
ATOM 4902 O O . PHE A 1 612 ? -22.243 11.232 15.776 1.00 94.50 612 PHE A O 1
ATOM 4909 N N . ILE A 1 613 ? -22.267 10.154 17.747 1.00 94.56 613 ILE A N 1
ATOM 4910 C CA . ILE A 1 613 ? -21.703 11.271 18.517 1.00 94.56 613 ILE A CA 1
ATOM 4911 C C . ILE A 1 613 ? -20.179 11.267 18.427 1.00 94.56 613 ILE A C 1
ATOM 4913 O O . ILE A 1 613 ? -19.487 10.472 19.065 1.00 94.56 613 ILE A O 1
ATOM 4917 N N . ASN A 1 614 ? -19.633 12.199 17.647 1.00 94.50 614 ASN A N 1
ATOM 4918 C CA . ASN A 1 614 ? -18.193 12.390 17.594 1.00 94.50 614 ASN A CA 1
ATOM 4919 C C . ASN A 1 614 ? -17.684 13.145 18.835 1.00 94.50 614 ASN A C 1
ATOM 4921 O O . ASN A 1 614 ? -17.956 14.339 18.981 1.00 94.50 614 ASN A O 1
ATOM 4925 N N . ILE A 1 615 ? -16.903 12.461 19.675 1.00 96.44 615 ILE A N 1
ATOM 4926 C CA . ILE A 1 615 ? -16.282 13.027 20.875 1.00 96.44 615 ILE A CA 1
ATOM 4927 C C . ILE A 1 615 ? -14.812 13.433 20.708 1.00 96.44 615 ILE A C 1
ATOM 4929 O O . ILE A 1 615 ? -14.217 13.905 21.670 1.00 96.44 615 ILE A O 1
ATOM 4933 N N . MET A 1 616 ? -14.189 13.249 19.537 1.00 95.81 616 MET A N 1
ATOM 4934 C CA . MET A 1 616 ? -12.780 13.613 19.315 1.00 95.81 616 MET A CA 1
ATOM 4935 C C . MET A 1 616 ? -12.637 14.542 18.113 1.00 95.81 616 MET A C 1
ATOM 4937 O O . MET A 1 616 ? -13.268 14.346 17.076 1.00 95.81 616 MET A O 1
ATOM 4941 N N . ASN A 1 617 ? -11.802 15.571 18.231 1.00 94.50 617 ASN A N 1
ATOM 4942 C CA . ASN A 1 617 ? -11.407 16.376 17.080 1.00 94.50 617 ASN A CA 1
ATOM 4943 C C . ASN A 1 617 ? -10.195 15.766 16.356 1.00 94.50 617 ASN A C 1
ATOM 4945 O O . ASN A 1 617 ? -9.594 14.791 16.804 1.00 94.50 617 ASN A O 1
ATOM 4949 N N . GLU A 1 618 ? -9.809 16.380 15.240 1.00 91.44 618 GLU A N 1
ATOM 4950 C CA . GLU A 1 618 ? -8.709 15.925 14.379 1.00 91.44 618 GLU A CA 1
ATOM 4951 C C . GLU A 1 618 ? -7.364 15.791 15.105 1.00 91.44 618 GLU A C 1
ATOM 4953 O O . GLU A 1 618 ? -6.582 14.896 14.799 1.00 91.44 618 GLU A O 1
ATOM 4958 N N . ASN A 1 619 ? -7.128 16.621 16.121 1.00 91.62 619 ASN A N 1
ATOM 4959 C CA . ASN A 1 619 ? -5.897 16.617 16.907 1.00 91.62 619 ASN A CA 1
ATOM 4960 C C . ASN A 1 619 ? -5.950 15.626 18.094 1.00 91.62 619 ASN A C 1
ATOM 4962 O O . ASN A 1 619 ? -5.025 15.589 18.906 1.00 91.62 619 ASN A O 1
ATOM 4966 N N . GLY A 1 620 ? -7.027 14.843 18.233 1.00 94.19 620 GLY A N 1
ATOM 4967 C CA . GLY A 1 620 ? -7.202 13.869 19.316 1.00 94.19 620 GLY A CA 1
ATOM 4968 C C . GLY A 1 620 ? -7.581 14.486 20.667 1.00 94.19 620 GLY A C 1
ATOM 4969 O O . GLY A 1 620 ? -7.329 13.876 21.712 1.00 94.19 620 GLY A O 1
ATOM 4970 N N . TYR A 1 621 ? -8.157 15.691 20.664 1.00 96.25 621 TYR A N 1
ATOM 4971 C CA . TYR A 1 621 ? -8.726 16.328 21.854 1.00 96.25 621 TYR A CA 1
ATOM 4972 C C . TYR A 1 621 ? -10.221 16.052 21.945 1.00 96.25 621 TYR A C 1
ATOM 4974 O O . TYR A 1 621 ? -10.919 16.035 20.927 1.00 96.25 621 TYR A O 1
ATOM 4982 N N . LEU A 1 622 ? -10.714 15.878 23.169 1.00 96.94 622 LEU A N 1
ATOM 4983 C CA . LEU A 1 622 ? -12.121 15.626 23.412 1.00 96.94 622 LEU A CA 1
ATOM 4984 C C . LEU A 1 622 ? -12.978 16.872 23.162 1.00 96.94 622 LEU A C 1
ATOM 4986 O O . LEU A 1 622 ? -12.706 17.953 23.688 1.00 96.94 622 LEU A O 1
ATOM 4990 N N . ILE A 1 623 ? -14.044 16.681 22.392 1.00 96.00 623 ILE A N 1
ATOM 4991 C CA . ILE A 1 623 ? -15.089 17.657 22.062 1.00 96.00 623 ILE A CA 1
ATOM 4992 C C . ILE A 1 623 ? -16.457 17.034 22.345 1.00 96.00 623 ILE A C 1
ATOM 4994 O O . ILE A 1 623 ? -16.555 15.818 22.437 1.00 96.00 623 ILE A O 1
ATOM 4998 N N . ASN A 1 624 ? -17.517 17.834 22.475 1.00 94.00 624 ASN A N 1
ATOM 4999 C CA . ASN A 1 624 ? -18.882 17.325 22.708 1.00 94.00 624 ASN A CA 1
ATOM 5000 C C . ASN A 1 624 ? -19.009 16.388 23.932 1.00 94.00 624 ASN A C 1
ATOM 5002 O O . ASN A 1 624 ? -19.865 15.508 23.967 1.00 94.00 624 ASN A O 1
ATOM 5006 N N . VAL A 1 625 ? -18.153 16.575 24.942 1.00 95.62 625 VAL A N 1
ATOM 5007 C CA . VAL A 1 625 ? -18.169 15.838 26.214 1.00 95.62 625 VAL A CA 1
ATOM 5008 C C . VAL A 1 625 ? -18.331 16.814 27.384 1.00 95.62 625 VAL A C 1
ATOM 5010 O O . VAL A 1 625 ? -17.942 17.979 27.261 1.00 95.62 625 VAL A O 1
ATOM 5013 N N . PRO A 1 626 ? -18.881 16.382 28.531 1.00 93.62 626 PRO A N 1
ATOM 5014 C CA . PRO A 1 626 ? -19.036 17.251 29.690 1.00 93.62 626 PRO A CA 1
ATOM 5015 C C . PRO A 1 626 ? -17.684 17.559 30.362 1.00 93.62 626 PRO A C 1
ATOM 5017 O O . PRO A 1 626 ? -16.749 16.751 30.289 1.00 93.62 626 PRO A O 1
ATOM 5020 N N . PRO A 1 627 ? -17.563 18.694 31.076 1.00 92.62 627 PRO A N 1
ATOM 5021 C CA . PRO A 1 627 ? -16.490 18.893 32.047 1.00 92.62 627 PRO A CA 1
ATOM 5022 C C . PRO A 1 627 ? -16.469 17.754 33.090 1.00 92.62 627 PRO A C 1
ATOM 5024 O O . PRO A 1 627 ? -17.531 17.237 33.439 1.00 92.62 627 PRO A O 1
ATOM 5027 N N . PRO A 1 628 ? -15.296 17.350 33.610 1.00 94.88 628 PRO A N 1
ATOM 5028 C CA . PRO A 1 628 ? -13.973 17.929 33.369 1.00 94.88 628 PRO A CA 1
ATOM 5029 C C . PRO A 1 628 ? -13.270 17.405 32.103 1.00 94.88 628 PRO A C 1
ATOM 5031 O O . PRO A 1 628 ? -12.153 17.823 31.832 1.00 94.88 628 PRO A O 1
ATOM 5034 N N . PHE A 1 629 ? -13.882 16.505 31.324 1.00 96.50 629 PHE A N 1
ATOM 5035 C CA . PHE A 1 629 ? -13.207 15.821 30.208 1.00 96.50 629 PHE A CA 1
ATOM 5036 C C . PHE A 1 629 ? -13.007 16.694 28.962 1.00 96.50 629 PHE A C 1
ATOM 5038 O O . PHE A 1 629 ? -12.150 16.400 28.127 1.00 96.50 629 PHE A O 1
ATOM 5045 N N . LEU A 1 630 ? -13.807 17.752 28.818 1.00 97.06 630 LEU A N 1
ATOM 5046 C CA . LEU A 1 630 ? -13.775 18.645 27.662 1.00 97.06 630 LEU A CA 1
ATOM 5047 C C . LEU A 1 630 ? -12.378 19.250 27.458 1.00 97.06 630 LEU A C 1
ATOM 5049 O O . LEU A 1 630 ? -11.810 19.847 28.368 1.00 97.06 630 LEU A O 1
ATOM 5053 N N . GLY A 1 631 ? -11.834 19.111 26.247 1.00 96.38 631 GLY A N 1
ATOM 5054 C CA . GLY A 1 631 ? -10.512 19.629 25.897 1.00 96.38 631 GLY A CA 1
ATOM 5055 C C . GLY A 1 631 ? -9.331 18.782 26.382 1.00 96.38 631 GLY A C 1
ATOM 5056 O O . GLY A 1 631 ? -8.190 19.167 26.141 1.00 96.38 631 GLY A O 1
ATOM 5057 N N . MET A 1 632 ? -9.553 17.628 27.021 1.00 97.12 632 MET A N 1
ATOM 5058 C CA . MET A 1 632 ? -8.472 16.687 27.346 1.00 97.12 632 MET A CA 1
ATOM 5059 C C . MET A 1 632 ? -8.001 15.926 26.104 1.00 97.12 632 MET A C 1
ATOM 5061 O O . MET A 1 632 ? -8.784 15.637 25.200 1.00 97.12 632 MET A O 1
ATOM 5065 N N . LYS A 1 633 ? -6.726 15.526 26.066 1.00 95.94 633 LYS A N 1
ATOM 5066 C CA . LYS A 1 633 ? -6.230 14.597 25.039 1.00 95.94 633 LYS A CA 1
ATOM 5067 C C . LYS A 1 633 ? -6.763 13.181 25.278 1.00 95.94 633 LYS A C 1
ATOM 5069 O O . LYS A 1 633 ? -6.802 12.733 26.421 1.00 95.94 633 LYS A O 1
ATOM 5074 N N . ARG A 1 634 ? -7.050 12.414 24.218 1.00 95.12 634 ARG A N 1
ATOM 5075 C CA . ARG A 1 634 ? -7.682 11.072 24.295 1.00 95.12 634 ARG A CA 1
ATOM 5076 C C . ARG A 1 634 ? -7.090 10.108 25.342 1.00 95.12 634 ARG A C 1
ATOM 5078 O O . ARG A 1 634 ? -7.834 9.525 26.124 1.00 95.12 634 ARG A O 1
ATOM 5085 N N . PHE A 1 635 ? -5.763 9.972 25.435 1.00 96.62 635 PHE A N 1
ATOM 5086 C CA . PHE A 1 635 ? -5.140 9.059 26.413 1.00 96.62 635 PHE A CA 1
ATOM 5087 C C . PHE A 1 635 ? -4.961 9.651 27.819 1.00 96.62 635 PHE A C 1
ATOM 5089 O O . PHE A 1 635 ? -4.808 8.898 28.778 1.00 96.62 635 PHE A O 1
ATOM 5096 N N . GLU A 1 636 ? -5.020 10.974 27.972 1.00 96.31 636 GLU A N 1
ATOM 5097 C CA . GLU A 1 636 ? -5.141 11.605 29.295 1.00 96.31 636 GLU A CA 1
ATOM 5098 C C . GLU A 1 636 ? -6.570 11.418 29.818 1.00 96.31 636 GLU A C 1
ATOM 5100 O O . GLU A 1 636 ? -6.769 10.996 30.957 1.00 96.31 636 GLU A O 1
ATOM 5105 N N . ALA A 1 637 ? -7.559 11.603 28.938 1.00 96.69 637 ALA A N 1
ATOM 5106 C CA . ALA A 1 637 ? -8.958 11.334 29.230 1.00 96.69 637 ALA A CA 1
ATOM 5107 C C . ALA A 1 637 ? -9.206 9.869 29.606 1.00 96.69 637 ALA A C 1
ATOM 5109 O O . ALA A 1 637 ? -9.984 9.611 30.514 1.00 96.69 637 ALA A O 1
ATOM 5110 N N . ARG A 1 638 ? -8.495 8.909 28.997 1.00 96.75 638 ARG A N 1
ATOM 5111 C CA . ARG A 1 638 ? -8.535 7.490 29.403 1.00 96.75 638 ARG A CA 1
ATOM 5112 C C . ARG A 1 638 ? -8.297 7.311 30.901 1.00 96.75 638 ARG A C 1
ATOM 5114 O O . ARG A 1 638 ? -9.039 6.585 31.556 1.00 96.75 638 ARG A O 1
ATOM 5121 N N . ARG A 1 639 ? -7.286 7.992 31.447 1.00 95.56 639 ARG A N 1
ATOM 5122 C CA . ARG A 1 639 ? -6.962 7.937 32.879 1.00 95.56 639 ARG A CA 1
ATOM 5123 C C . ARG A 1 639 ? -8.009 8.679 33.708 1.00 95.56 639 ARG A C 1
ATOM 5125 O O . ARG A 1 639 ? -8.485 8.137 34.697 1.00 95.56 639 ARG A O 1
ATOM 5132 N N . ALA A 1 640 ? -8.408 9.875 33.276 1.00 97.00 640 ALA A N 1
ATOM 5133 C CA . ALA A 1 640 ? -9.403 10.682 33.983 1.00 97.00 640 ALA A CA 1
ATOM 5134 C C . ALA A 1 640 ? -10.770 9.982 34.087 1.00 97.00 640 ALA A C 1
ATOM 5136 O O . ALA A 1 640 ? -11.383 9.981 35.150 1.00 97.00 640 ALA A O 1
ATOM 5137 N N . VAL A 1 641 ? -11.234 9.347 33.006 1.00 97.56 641 VAL A N 1
ATOM 5138 C CA . VAL A 1 641 ? -12.490 8.581 32.982 1.00 97.56 641 VAL A CA 1
ATOM 5139 C C . VAL A 1 641 ? -12.403 7.376 33.916 1.00 97.56 641 VAL A C 1
ATOM 5141 O O . VAL A 1 641 ? -13.347 7.115 34.659 1.00 97.56 641 VAL A O 1
ATOM 5144 N N . LEU A 1 642 ? -11.272 6.664 33.923 1.00 96.56 642 LEU A N 1
ATOM 5145 C CA . LEU A 1 642 ? -11.073 5.518 34.809 1.00 96.56 642 LEU A CA 1
ATOM 5146 C C . LEU A 1 642 ? -11.152 5.917 36.291 1.00 96.56 642 LEU A C 1
ATOM 5148 O O . LEU A 1 642 ? -11.846 5.254 37.061 1.00 96.56 642 LEU A O 1
ATOM 5152 N N . GLU A 1 643 ? -10.484 7.002 36.689 1.00 97.12 643 GLU A N 1
ATOM 5153 C CA . GLU A 1 643 ? -10.549 7.502 38.069 1.00 97.12 643 GLU A CA 1
ATOM 5154 C C . GLU A 1 643 ? -11.958 7.990 38.431 1.00 97.12 643 GLU A C 1
ATOM 5156 O O . GLU A 1 643 ? -12.497 7.599 39.466 1.00 97.12 643 GLU A O 1
ATOM 5161 N N . ALA A 1 644 ? -12.629 8.717 37.534 1.00 97.06 644 ALA A N 1
ATOM 5162 C CA . ALA A 1 644 ? -14.004 9.164 37.757 1.00 97.06 644 ALA A CA 1
ATOM 5163 C C . ALA A 1 644 ? -15.003 7.992 37.903 1.00 97.06 644 ALA A C 1
ATOM 5165 O O . ALA A 1 644 ? -15.974 8.079 38.660 1.00 97.06 644 ALA A O 1
ATOM 5166 N N . LEU A 1 645 ? -14.777 6.866 37.211 1.00 97.12 645 LEU A N 1
ATOM 5167 C CA . LEU A 1 645 ? -15.569 5.641 37.387 1.00 97.12 645 LEU A CA 1
ATOM 5168 C C . LEU A 1 645 ? -15.314 4.966 38.742 1.00 97.12 645 LEU A C 1
ATOM 5170 O O . LEU A 1 645 ? -16.254 4.420 39.329 1.00 97.12 645 LEU A O 1
ATOM 5174 N N . LYS A 1 646 ? -14.076 5.002 39.254 1.00 97.12 646 LYS A N 1
ATOM 5175 C CA . LYS A 1 646 ? -13.741 4.500 40.599 1.00 97.12 646 LYS A CA 1
ATOM 5176 C C . LYS A 1 646 ? -14.403 5.341 41.685 1.00 97.12 646 LYS A C 1
ATOM 5178 O O . LYS A 1 646 ? -15.011 4.775 42.590 1.00 97.12 646 LYS A O 1
ATOM 5183 N N . GLU A 1 647 ? -14.370 6.667 41.561 1.00 96.94 647 GLU A N 1
ATOM 5184 C CA . GLU A 1 647 ? -15.048 7.590 42.485 1.00 96.94 647 GLU A CA 1
ATOM 5185 C C . GLU A 1 647 ? -16.561 7.334 42.544 1.00 96.94 647 GLU A C 1
ATOM 5187 O O . GLU A 1 647 ? -17.159 7.325 43.621 1.00 96.94 647 GLU A O 1
ATOM 5192 N N . LYS A 1 648 ? -17.179 7.035 41.394 1.00 95.19 648 LYS A N 1
ATOM 5193 C CA . LYS A 1 648 ? -18.599 6.658 41.291 1.00 95.19 648 LYS A CA 1
ATOM 5194 C C . LYS A 1 648 ? -18.896 5.201 41.671 1.00 95.19 648 LYS A C 1
ATOM 5196 O O . LYS A 1 648 ? -20.060 4.811 41.631 1.00 95.19 648 LYS A O 1
ATOM 5201 N N . LYS A 1 649 ? -17.887 4.403 42.045 1.00 96.56 649 LYS A N 1
ATOM 5202 C CA . LYS A 1 649 ? -17.989 2.963 42.373 1.00 96.56 649 LYS A CA 1
ATOM 5203 C C . LYS A 1 649 ? -18.555 2.086 41.242 1.00 96.56 649 LYS A C 1
ATOM 5205 O O . LYS A 1 649 ? -19.089 1.010 41.497 1.00 96.56 649 LYS A O 1
ATOM 5210 N N . LEU A 1 650 ? -18.420 2.533 39.993 1.00 96.50 650 LEU A N 1
ATOM 5211 C CA . LEU A 1 650 ? -18.888 1.811 38.802 1.00 96.50 650 LEU A CA 1
ATOM 5212 C C . LEU A 1 650 ? -17.778 0.996 38.131 1.00 96.50 650 LEU A C 1
ATOM 5214 O O . LEU A 1 650 ? -18.056 0.079 37.363 1.00 96.50 650 LEU A O 1
ATOM 5218 N N . PHE A 1 651 ? -16.516 1.303 38.425 1.00 97.56 651 PHE A N 1
ATOM 5219 C CA . PHE A 1 651 ? -15.380 0.487 38.011 1.00 97.56 651 PHE A CA 1
ATOM 5220 C C . PHE A 1 651 ? -15.416 -0.897 38.686 1.00 97.56 651 PHE A C 1
ATOM 5222 O O . PHE A 1 651 ? -15.653 -0.980 39.893 1.00 97.56 651 PHE A O 1
ATOM 5229 N N . LYS A 1 652 ? -15.161 -1.974 37.928 1.00 96.94 652 LYS A N 1
ATOM 5230 C CA . LYS A 1 652 ? -15.149 -3.353 38.448 1.00 96.94 652 LYS A CA 1
ATOM 5231 C C . LYS A 1 652 ? -13.746 -3.947 38.477 1.00 96.94 652 LYS A C 1
ATOM 5233 O O . LYS A 1 652 ? -13.267 -4.315 39.544 1.00 96.94 652 LYS A O 1
ATOM 5238 N N . GLU A 1 653 ? -13.080 -4.030 37.330 1.00 96.62 653 GLU A N 1
ATOM 5239 C CA . GLU A 1 653 ? -11.748 -4.639 37.232 1.00 96.62 653 GLU A CA 1
ATOM 5240 C C . GLU A 1 653 ? -10.988 -4.201 35.972 1.00 96.62 653 GLU A C 1
ATOM 5242 O O . GLU A 1 653 ? -11.569 -3.681 35.018 1.00 96.62 653 GLU A O 1
ATOM 5247 N N . VAL A 1 654 ? -9.672 -4.437 35.970 1.00 96.62 654 VAL A N 1
ATOM 5248 C CA . VAL A 1 654 ? -8.824 -4.398 34.770 1.00 96.62 654 VAL A CA 1
ATOM 5249 C C . VAL A 1 654 ? -8.088 -5.726 34.662 1.00 96.62 654 VAL A C 1
ATOM 5251 O O . VAL A 1 654 ? -7.375 -6.107 35.592 1.00 96.62 654 VAL A O 1
ATOM 5254 N N . LYS A 1 655 ? -8.219 -6.396 33.519 1.00 96.06 655 LYS A N 1
ATOM 5255 C CA . LYS A 1 655 ? -7.523 -7.649 33.203 1.00 96.06 655 LYS A CA 1
ATOM 5256 C C . LYS A 1 655 ? -6.588 -7.468 32.018 1.00 96.06 655 LYS A C 1
ATOM 5258 O O . LYS A 1 655 ? -6.810 -6.609 31.167 1.00 96.06 655 LYS A O 1
ATOM 5263 N N . ASP A 1 656 ? -5.545 -8.283 31.969 1.00 95.94 656 ASP A N 1
ATOM 5264 C CA . ASP A 1 656 ? -4.655 -8.339 30.815 1.00 95.94 656 ASP A CA 1
ATOM 5265 C C . ASP A 1 656 ? -5.392 -8.986 29.639 1.00 95.94 656 ASP A C 1
ATOM 5267 O O . ASP A 1 656 ? -6.108 -9.972 29.808 1.00 95.94 656 ASP A O 1
ATOM 5271 N N . ASN A 1 657 ? -5.247 -8.399 28.455 1.00 94.38 657 ASN A N 1
ATOM 5272 C CA . ASN A 1 657 ? -5.992 -8.795 27.270 1.00 94.38 657 ASN A CA 1
ATOM 5273 C C . ASN A 1 657 ? -5.097 -8.725 26.027 1.00 94.38 657 ASN A C 1
ATOM 5275 O O . ASN A 1 657 ? -4.701 -7.620 25.633 1.00 94.38 657 ASN A O 1
ATOM 5279 N N . PRO A 1 658 ? -4.799 -9.865 25.381 1.00 94.19 658 PRO A N 1
ATOM 5280 C CA . PRO A 1 658 ? -4.158 -9.869 24.077 1.00 94.19 658 PRO A CA 1
ATOM 5281 C C . PRO A 1 658 ? -4.977 -9.047 23.077 1.00 94.19 658 PRO A C 1
ATOM 5283 O O . PRO A 1 658 ? -6.202 -9.156 23.017 1.00 94.19 658 PRO A O 1
ATOM 5286 N N . MET A 1 659 ? -4.320 -8.191 22.298 1.00 93.81 659 MET A N 1
ATOM 5287 C CA . MET A 1 659 ? -5.015 -7.345 21.326 1.00 93.81 659 MET A CA 1
ATOM 5288 C C . MET A 1 659 ? -4.117 -6.926 20.170 1.00 93.81 659 MET A C 1
ATOM 5290 O O . MET A 1 659 ? -2.892 -6.955 20.264 1.00 93.81 659 MET A O 1
ATOM 5294 N N . VAL A 1 660 ? -4.741 -6.449 19.096 1.00 94.25 660 VAL A N 1
ATOM 5295 C CA . VAL A 1 660 ? -4.050 -5.828 17.966 1.00 94.25 660 VAL A CA 1
ATOM 5296 C C . VAL A 1 660 ? -4.269 -4.322 18.020 1.00 94.25 660 VAL A C 1
ATOM 5298 O O . VAL A 1 660 ? -5.401 -3.852 17.934 1.00 94.25 660 VAL A O 1
ATOM 5301 N N . VAL A 1 661 ? -3.190 -3.554 18.159 1.00 94.31 661 VAL A N 1
ATOM 5302 C CA . VAL A 1 661 ? -3.238 -2.088 18.134 1.00 94.31 661 VAL A CA 1
ATOM 5303 C C . VAL A 1 661 ? -2.912 -1.598 16.720 1.00 94.31 661 VAL A C 1
ATOM 5305 O O . VAL A 1 661 ? -1.808 -1.869 16.234 1.00 94.31 661 VAL A O 1
ATOM 5308 N N . PRO A 1 662 ? -3.826 -0.870 16.052 1.00 94.25 662 PRO A N 1
ATOM 5309 C CA . PRO A 1 662 ? -3.548 -0.260 14.761 1.00 94.25 662 PRO A CA 1
ATOM 5310 C C . PRO A 1 662 ? -2.639 0.961 14.944 1.00 94.25 662 PRO A C 1
ATOM 5312 O O . PRO A 1 662 ? -2.958 1.900 15.675 1.00 94.25 662 PRO A O 1
ATOM 5315 N N . VAL A 1 663 ? -1.490 0.956 14.277 1.00 93.06 663 VAL A N 1
ATOM 5316 C CA . VAL A 1 663 ? -0.477 2.011 14.362 1.00 93.06 663 VAL A CA 1
ATOM 5317 C C . VAL A 1 663 ? -0.232 2.578 12.972 1.00 93.06 663 VAL A C 1
ATOM 5319 O O . VAL A 1 663 ? -0.010 1.841 12.020 1.00 93.06 663 VAL A O 1
ATOM 5322 N N . CYS A 1 664 ? -0.225 3.898 12.827 1.00 84.81 664 CYS A N 1
ATOM 5323 C CA . CYS A 1 664 ? 0.148 4.531 11.572 1.00 84.81 664 CYS A CA 1
ATOM 5324 C C . CYS A 1 664 ? 1.588 4.145 11.218 1.00 84.81 664 CYS A C 1
ATOM 5326 O O . CYS A 1 664 ? 2.533 4.461 11.947 1.00 84.81 664 CYS A O 1
ATOM 5328 N N . SER A 1 665 ? 1.772 3.525 10.055 1.00 74.06 665 SER A N 1
ATOM 5329 C CA . SER A 1 665 ? 3.079 3.065 9.573 1.00 74.06 665 SER A CA 1
ATOM 5330 C C . SER A 1 665 ? 4.125 4.179 9.470 1.00 74.06 665 SER A C 1
ATOM 5332 O O . SER A 1 665 ? 5.329 3.917 9.561 1.00 74.06 665 SER A O 1
ATOM 5334 N N . ARG A 1 666 ? 3.679 5.434 9.342 1.00 73.38 666 ARG A N 1
ATOM 5335 C CA . ARG A 1 666 ? 4.521 6.613 9.105 1.00 73.38 666 ARG A CA 1
ATOM 5336 C C . ARG A 1 666 ? 4.813 7.408 10.374 1.00 73.38 666 ARG A C 1
ATOM 5338 O O . ARG A 1 666 ? 5.984 7.619 10.687 1.00 73.38 666 ARG A O 1
ATOM 5345 N N . SER A 1 667 ? 3.773 7.861 11.080 1.00 80.50 667 SER A N 1
ATOM 5346 C CA . SER A 1 667 ? 3.912 8.677 12.298 1.00 80.50 667 SER A CA 1
ATOM 5347 C C . SER A 1 667 ? 4.164 7.841 13.550 1.00 80.50 667 SER A C 1
ATOM 5349 O O . SER A 1 667 ? 4.635 8.379 14.547 1.00 80.50 667 SER A O 1
ATOM 5351 N N . LYS A 1 668 ? 3.885 6.531 13.492 1.00 86.56 668 LYS A N 1
ATOM 5352 C CA . LYS A 1 668 ? 3.876 5.611 14.639 1.00 86.56 668 LYS A CA 1
ATOM 5353 C C . LYS A 1 668 ? 2.846 5.972 15.716 1.00 86.56 668 LYS A C 1
ATOM 5355 O O . LYS A 1 668 ? 2.915 5.461 16.829 1.00 86.56 668 LYS A O 1
ATOM 5360 N N . ASP A 1 669 ? 1.881 6.819 15.366 1.00 92.19 669 ASP A N 1
ATOM 5361 C CA . ASP A 1 669 ? 0.721 7.143 16.192 1.00 92.19 669 ASP A CA 1
ATOM 5362 C C . ASP A 1 669 ? -0.309 6.012 16.183 1.00 92.19 669 ASP A C 1
ATOM 5364 O O . ASP A 1 669 ? -0.397 5.264 15.211 1.00 92.19 669 ASP A O 1
ATOM 5368 N N . VAL A 1 670 ? -1.100 5.893 17.247 1.00 95.19 670 VAL A N 1
ATOM 5369 C CA . VAL A 1 670 ? -2.221 4.947 17.291 1.00 95.19 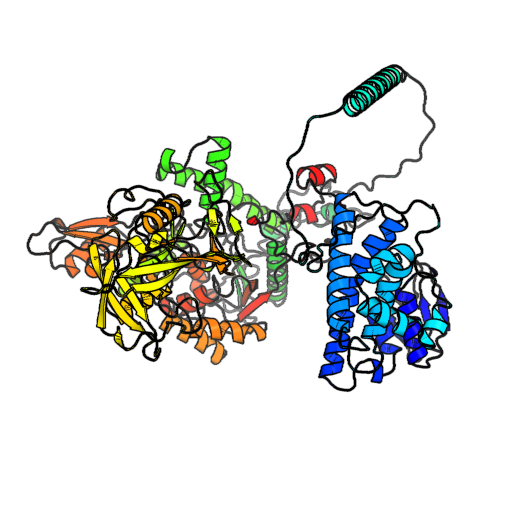670 VAL A CA 1
ATOM 5370 C C . VAL A 1 670 ? -3.349 5.502 16.432 1.00 95.19 670 VAL A C 1
ATOM 5372 O O . VAL A 1 670 ? -3.757 6.654 16.604 1.00 95.19 670 VAL A O 1
ATOM 5375 N N . VAL A 1 671 ? -3.826 4.696 15.490 1.00 94.25 671 VAL A N 1
ATOM 5376 C CA . VAL A 1 671 ? -4.866 5.100 14.540 1.00 94.25 671 VAL A CA 1
ATOM 5377 C C . VAL A 1 671 ? -6.174 5.347 15.279 1.00 94.25 671 VAL A C 1
ATOM 5379 O O . VAL A 1 671 ? -6.584 4.538 16.107 1.00 94.25 671 VAL A O 1
ATOM 5382 N N . GLU A 1 672 ? -6.809 6.474 14.977 1.00 94.88 672 GLU A N 1
ATOM 5383 C CA . GLU A 1 672 ? -8.118 6.850 15.502 1.00 94.88 672 GLU A CA 1
ATOM 5384 C C . GLU A 1 672 ? -9.183 6.626 14.425 1.00 94.88 672 GLU A C 1
ATOM 5386 O O . GLU A 1 672 ? -9.073 7.224 13.356 1.00 94.88 672 GLU A O 1
ATOM 5391 N N . PRO A 1 673 ? -10.211 5.797 14.644 1.00 93.94 673 PRO A N 1
ATOM 5392 C CA . PRO A 1 673 ? -11.382 5.802 13.781 1.00 93.94 673 PRO A CA 1
ATOM 5393 C C . PRO A 1 673 ? -12.133 7.123 13.973 1.00 93.94 673 PRO A C 1
ATOM 5395 O O . PRO A 1 673 ? -12.660 7.387 15.048 1.00 93.94 673 PRO A O 1
ATOM 5398 N N . LEU A 1 674 ? -12.174 7.965 12.940 1.00 91.88 674 LEU A N 1
ATOM 5399 C CA . LEU A 1 674 ? -12.815 9.280 13.015 1.00 91.88 674 LEU A CA 1
ATOM 5400 C C . LEU A 1 674 ? -13.865 9.434 11.918 1.00 91.88 674 LEU A C 1
ATOM 5402 O O . LEU A 1 674 ? -13.609 9.118 10.757 1.00 91.88 674 LEU A O 1
ATOM 5406 N N . LEU A 1 675 ? -15.043 9.960 12.263 1.00 90.50 675 LEU A N 1
ATOM 5407 C CA . LEU A 1 675 ? -16.068 10.290 11.274 1.00 90.50 675 LEU A CA 1
ATOM 5408 C C . LEU A 1 675 ? -15.665 11.523 10.473 1.00 90.50 675 LEU A C 1
ATOM 5410 O O . LEU A 1 675 ? -15.702 12.648 10.980 1.00 90.50 675 LEU A O 1
ATOM 5414 N N . LYS A 1 676 ? -15.352 11.324 9.196 1.00 87.62 676 LYS A N 1
ATOM 5415 C CA . LYS A 1 676 ? -15.006 12.409 8.277 1.00 87.62 676 LYS A CA 1
ATOM 5416 C C . LYS A 1 676 ? -15.818 12.289 6.989 1.00 87.62 676 LYS A C 1
ATOM 5418 O O . LYS A 1 676 ? -15.992 11.174 6.493 1.00 87.62 676 LYS A O 1
ATOM 5423 N N . PRO A 1 677 ? -16.332 13.406 6.448 1.00 89.81 677 PRO A N 1
ATOM 5424 C CA . PRO A 1 677 ? -16.803 13.410 5.076 1.00 89.81 677 PRO A CA 1
ATOM 5425 C C . PRO A 1 677 ? -15.607 13.216 4.146 1.00 89.81 677 PRO A C 1
ATOM 5427 O O . PRO A 1 677 ? -14.570 13.854 4.320 1.00 89.81 677 PRO A O 1
ATOM 5430 N N . GLN A 1 678 ? -15.735 12.286 3.209 1.00 91.75 678 GLN A N 1
ATOM 5431 C CA . GLN A 1 678 ? -14.699 11.954 2.238 1.00 91.75 678 GLN A CA 1
ATOM 5432 C C . GLN A 1 678 ? -15.336 11.545 0.910 1.00 91.75 678 GLN A C 1
ATOM 5434 O O . GLN A 1 678 ? -16.525 11.215 0.839 1.00 91.75 678 GLN A O 1
ATOM 5439 N N . TRP A 1 679 ? -14.517 11.531 -0.135 1.00 94.00 679 TRP A N 1
ATOM 5440 C CA . TRP A 1 679 ? -14.862 11.023 -1.452 1.00 94.00 679 TRP A CA 1
ATOM 5441 C C . TRP A 1 679 ? -14.562 9.530 -1.550 1.00 94.00 679 TRP A C 1
ATOM 5443 O O . TRP A 1 679 ? -13.452 9.082 -1.249 1.00 94.00 679 TRP A O 1
ATOM 5453 N N . TYR A 1 680 ? -15.544 8.768 -2.019 1.00 93.62 680 TYR A N 1
ATOM 5454 C CA . TYR A 1 680 ? -15.464 7.325 -2.201 1.00 93.62 680 TYR A CA 1
ATOM 5455 C C . TYR A 1 680 ? -15.759 6.946 -3.645 1.00 93.62 680 TYR A C 1
ATOM 5457 O O . TYR A 1 680 ? -16.598 7.557 -4.301 1.00 93.62 680 TYR A O 1
ATOM 5465 N N . VAL A 1 681 ? -15.091 5.901 -4.117 1.00 95.62 681 VAL A N 1
ATOM 5466 C CA . VAL A 1 681 ? -15.387 5.217 -5.376 1.00 95.62 681 VAL A CA 1
ATOM 5467 C C . VAL A 1 681 ? -16.160 3.942 -5.054 1.00 95.62 681 VAL A C 1
ATOM 5469 O O . VAL A 1 681 ? -15.659 3.110 -4.293 1.00 95.62 681 VAL A O 1
ATOM 5472 N N . ARG A 1 682 ? -17.343 3.762 -5.657 1.00 95.31 682 ARG A N 1
ATOM 5473 C CA . ARG A 1 682 ? -18.080 2.488 -5.616 1.00 95.31 682 ARG A CA 1
ATOM 5474 C C . ARG A 1 682 ? -17.301 1.420 -6.364 1.00 95.31 682 ARG A C 1
ATOM 5476 O O . ARG A 1 682 ? -17.071 1.557 -7.563 1.00 95.31 682 ARG A O 1
ATOM 5483 N N . CYS A 1 683 ? -16.840 0.396 -5.656 1.00 95.06 683 CYS A N 1
ATOM 5484 C CA . CYS A 1 683 ? -15.937 -0.600 -6.239 1.00 95.06 683 CYS A CA 1
ATOM 5485 C C . CYS A 1 683 ? -16.623 -1.896 -6.679 1.00 95.06 683 CYS A C 1
ATOM 5487 O O . CYS A 1 683 ? -16.027 -2.634 -7.454 1.00 95.06 683 CYS A O 1
ATOM 5489 N N . ASP A 1 684 ? -17.840 -2.157 -6.217 1.00 93.00 684 ASP A N 1
ATOM 5490 C CA . ASP A 1 684 ? -18.608 -3.387 -6.437 1.00 93.00 684 ASP A CA 1
ATOM 5491 C C . ASP A 1 684 ? -18.636 -3.867 -7.903 1.00 93.00 684 ASP A C 1
ATOM 5493 O O . ASP A 1 684 ? -18.056 -4.896 -8.254 1.00 93.00 684 ASP A O 1
ATOM 5497 N N . THR A 1 685 ? -19.252 -3.085 -8.783 1.00 95.75 685 THR A N 1
ATOM 5498 C CA . THR A 1 685 ? -19.472 -3.402 -10.198 1.00 95.75 685 THR A CA 1
ATOM 5499 C C . THR A 1 685 ? -18.160 -3.467 -10.974 1.00 95.75 685 THR A C 1
ATOM 5501 O O . THR A 1 685 ? -17.969 -4.343 -11.820 1.00 95.75 685 THR A O 1
ATOM 5504 N N . MET A 1 686 ? -17.210 -2.585 -10.653 1.00 96.56 686 MET A N 1
ATOM 5505 C CA . MET A 1 686 ? -15.892 -2.579 -11.287 1.00 96.56 686 MET A CA 1
ATOM 5506 C C . MET A 1 686 ? -15.056 -3.800 -10.892 1.00 96.56 686 MET A C 1
ATOM 5508 O O . MET A 1 686 ? -14.372 -4.379 -11.737 1.00 96.56 686 MET A O 1
ATOM 5512 N N . ALA A 1 687 ? -15.105 -4.203 -9.621 1.00 96.50 687 ALA A N 1
ATOM 5513 C CA . ALA A 1 687 ? -14.399 -5.373 -9.116 1.00 96.50 687 ALA A CA 1
ATOM 5514 C C . ALA A 1 687 ? -14.981 -6.663 -9.687 1.00 96.50 687 ALA A C 1
ATOM 5516 O O . ALA A 1 687 ? -14.223 -7.548 -10.085 1.00 96.50 687 ALA A O 1
ATOM 5517 N N . GLN A 1 688 ? -16.308 -6.740 -9.815 1.00 97.38 688 GLN A N 1
ATOM 5518 C CA . GLN A 1 688 ? -16.964 -7.848 -10.498 1.00 97.38 688 GLN A CA 1
ATOM 5519 C C . GLN A 1 688 ? -16.487 -7.956 -11.953 1.00 97.38 688 GLN A C 1
ATOM 5521 O O . GLN A 1 688 ? -16.044 -9.027 -12.368 1.00 97.38 688 GLN A O 1
ATOM 5526 N N . ALA A 1 689 ? -16.483 -6.851 -12.706 1.00 97.75 689 ALA A N 1
ATOM 5527 C CA . ALA A 1 689 ? -15.997 -6.840 -14.087 1.00 97.75 689 ALA A CA 1
ATOM 5528 C C . ALA A 1 689 ? -14.516 -7.256 -14.192 1.00 97.75 689 ALA A C 1
ATOM 5530 O O . ALA A 1 689 ? -14.141 -8.020 -15.086 1.00 97.75 689 ALA A O 1
ATOM 5531 N N . ALA A 1 690 ? -13.675 -6.808 -13.254 1.00 97.62 690 ALA A N 1
ATOM 5532 C CA . ALA A 1 690 ? -12.267 -7.194 -13.171 1.00 97.62 690 ALA A CA 1
ATOM 5533 C C . ALA A 1 690 ? -12.084 -8.691 -12.852 1.00 97.62 690 ALA A C 1
ATOM 5535 O O . ALA A 1 690 ? -11.241 -9.358 -13.455 1.00 97.62 690 ALA A O 1
ATOM 5536 N N . ALA A 1 691 ? -12.878 -9.241 -11.930 1.00 97.44 691 ALA A N 1
ATOM 5537 C CA . ALA A 1 691 ? -12.869 -10.664 -11.603 1.00 97.44 691 ALA A CA 1
ATOM 5538 C C . ALA A 1 691 ? -13.340 -11.515 -12.788 1.00 97.44 691 ALA A C 1
ATOM 5540 O O . ALA A 1 691 ? -12.714 -12.523 -13.113 1.00 97.44 691 ALA A O 1
ATOM 5541 N N . GLU A 1 692 ? -14.403 -11.099 -13.472 1.00 97.81 692 GLU A N 1
ATOM 5542 C CA . GLU A 1 692 ? -14.919 -11.787 -14.654 1.00 97.81 692 GLU A CA 1
ATOM 5543 C C . GLU A 1 692 ? -13.929 -11.785 -15.820 1.00 97.81 692 GLU A C 1
ATOM 5545 O O . GLU A 1 692 ? -13.786 -12.813 -16.477 1.00 97.81 692 GLU A O 1
ATOM 5550 N N . ALA A 1 693 ? -13.197 -10.690 -16.048 1.00 98.00 693 ALA A N 1
ATOM 5551 C CA . ALA A 1 693 ? -12.150 -10.645 -17.070 1.00 98.00 693 ALA A CA 1
ATOM 5552 C C . ALA A 1 693 ? -11.067 -11.715 -16.840 1.00 98.00 693 ALA A C 1
ATOM 5554 O O . ALA A 1 693 ? -10.605 -12.347 -17.789 1.00 98.00 693 ALA A O 1
ATOM 5555 N N . VAL A 1 694 ? -10.707 -11.976 -15.578 1.00 97.94 694 VAL A N 1
ATOM 5556 C CA . VAL A 1 694 ? -9.784 -13.067 -15.225 1.00 97.94 694 VAL A CA 1
ATOM 5557 C C . VAL A 1 694 ? -10.452 -14.435 -15.386 1.00 97.94 694 VAL A C 1
ATOM 5559 O O . VAL A 1 694 ? -9.852 -15.341 -15.957 1.00 97.94 694 VAL A O 1
ATOM 5562 N N . ARG A 1 695 ? -11.711 -14.595 -14.948 1.00 97.19 695 ARG A N 1
ATOM 5563 C CA . ARG A 1 695 ? -12.465 -15.860 -15.090 1.00 97.19 695 ARG A CA 1
ATOM 5564 C C . ARG A 1 695 ? -12.652 -16.270 -16.558 1.00 97.19 695 ARG A C 1
ATOM 5566 O O . ARG A 1 695 ? -12.593 -17.459 -16.854 1.00 97.19 695 ARG A O 1
ATOM 5573 N N . ARG A 1 696 ? -12.857 -15.311 -17.468 1.00 97.12 696 ARG A N 1
ATOM 5574 C CA . ARG A 1 696 ? -12.977 -15.546 -18.921 1.00 97.12 696 ARG A CA 1
ATOM 5575 C C . ARG A 1 696 ? -11.636 -15.794 -19.616 1.00 97.12 696 ARG A C 1
ATOM 5577 O O . ARG A 1 696 ? -11.625 -16.297 -20.734 1.00 97.12 696 ARG A O 1
ATOM 5584 N N . GLY A 1 697 ? -10.521 -15.463 -18.965 1.00 96.88 697 GLY A N 1
ATOM 5585 C CA . GLY A 1 697 ? -9.183 -15.541 -19.552 1.00 96.88 697 GLY A CA 1
ATOM 5586 C C . GLY A 1 697 ? -8.802 -14.339 -20.423 1.00 96.88 697 GLY A C 1
ATOM 5587 O O . GLY A 1 697 ? -7.755 -14.386 -21.067 1.00 96.88 697 GLY A O 1
ATOM 5588 N N . ASP A 1 698 ? -9.605 -13.267 -20.420 1.00 97.56 698 ASP A N 1
ATOM 5589 C CA . ASP A 1 698 ? -9.290 -11.999 -21.097 1.00 97.56 698 ASP A CA 1
ATOM 5590 C C . ASP A 1 698 ? -8.058 -11.326 -20.460 1.00 97.56 698 ASP A C 1
ATOM 5592 O O . ASP A 1 698 ? -7.266 -10.678 -21.146 1.00 97.56 698 ASP A O 1
ATOM 5596 N N . LEU A 1 699 ? -7.905 -11.496 -19.139 1.00 98.44 699 LEU A N 1
ATOM 5597 C CA . LEU A 1 699 ? -6.759 -11.063 -18.342 1.00 98.44 699 LEU A CA 1
ATOM 5598 C C . LEU A 1 699 ? -6.089 -12.273 -17.683 1.00 98.44 699 LEU A C 1
ATOM 5600 O O . LEU A 1 699 ? -6.708 -12.969 -16.877 1.00 98.44 699 LEU A O 1
ATOM 5604 N N . ARG A 1 700 ? -4.802 -12.495 -17.961 1.00 98.31 700 ARG A N 1
ATOM 5605 C CA . ARG A 1 700 ? -4.010 -13.568 -17.339 1.00 98.31 700 ARG A CA 1
ATOM 5606 C C . ARG A 1 700 ? -3.166 -13.027 -16.185 1.00 98.31 700 ARG A C 1
ATOM 5608 O O . ARG A 1 700 ? -2.471 -12.032 -16.356 1.00 98.31 700 ARG A O 1
ATOM 5615 N N . ILE A 1 701 ? -3.189 -13.693 -15.029 1.00 98.12 701 ILE A N 1
ATOM 5616 C CA . ILE A 1 701 ? -2.331 -13.367 -13.877 1.00 98.12 701 ILE A CA 1
ATOM 5617 C C . ILE A 1 701 ? -1.358 -14.518 -13.651 1.00 98.12 701 ILE A C 1
ATOM 5619 O O . ILE A 1 701 ? -1.783 -15.641 -13.402 1.00 98.12 701 ILE A O 1
ATOM 5623 N N . VAL A 1 702 ? -0.064 -14.218 -13.699 1.00 95.94 702 VAL A N 1
ATOM 5624 C CA . VAL A 1 702 ? 1.026 -15.180 -13.555 1.00 95.94 702 VAL A CA 1
ATOM 5625 C C . VAL A 1 702 ? 1.874 -14.812 -12.334 1.00 95.94 702 VAL A C 1
ATOM 5627 O O . VAL A 1 702 ? 2.296 -13.661 -12.225 1.00 95.94 702 VAL A O 1
ATOM 5630 N N . PRO A 1 703 ? 2.201 -15.767 -11.445 1.00 95.50 703 PRO A N 1
ATOM 5631 C CA . PRO A 1 703 ? 1.748 -17.163 -11.454 1.00 95.50 703 PRO A CA 1
ATOM 5632 C C . PRO A 1 703 ? 0.311 -17.369 -10.934 1.00 95.50 703 PRO A C 1
ATOM 5634 O O . PRO A 1 703 ? -0.167 -16.633 -10.069 1.00 95.50 703 PRO A O 1
ATOM 5637 N N . ASP A 1 704 ? -0.335 -18.449 -11.382 1.00 94.88 704 ASP A N 1
ATOM 5638 C CA . ASP A 1 704 ? -1.757 -18.748 -11.135 1.00 94.88 704 ASP A CA 1
ATOM 5639 C C . ASP A 1 704 ? -2.139 -18.908 -9.651 1.00 94.88 704 ASP A C 1
ATOM 5641 O O . ASP A 1 704 ? -3.307 -18.775 -9.286 1.00 94.88 704 ASP A O 1
ATOM 5645 N N . PHE A 1 705 ? -1.186 -19.148 -8.743 1.00 92.88 705 PHE A N 1
ATOM 5646 C CA . PHE A 1 705 ? -1.503 -19.226 -7.311 1.00 92.88 705 PHE A CA 1
ATOM 5647 C C . PHE A 1 705 ? -2.011 -17.888 -6.740 1.00 92.88 705 PHE A C 1
ATOM 5649 O O . PHE A 1 705 ? -2.688 -17.881 -5.709 1.00 92.88 705 PHE A O 1
ATOM 5656 N N . HIS A 1 706 ? -1.745 -16.760 -7.411 1.00 95.38 706 HIS A N 1
ATOM 5657 C CA . HIS A 1 706 ? -2.302 -15.457 -7.043 1.00 95.38 706 HIS A CA 1
ATOM 5658 C C . HIS A 1 706 ? -3.794 -15.314 -7.371 1.00 95.38 706 HIS A C 1
ATOM 5660 O O . HIS A 1 706 ? -4.441 -14.423 -6.817 1.00 95.38 706 HIS A O 1
ATOM 5666 N N . LEU A 1 707 ? -4.370 -16.192 -8.202 1.00 95.94 707 LEU A N 1
ATOM 5667 C CA . LEU A 1 707 ? -5.786 -16.133 -8.584 1.00 95.94 707 LEU A CA 1
ATOM 5668 C C . LEU A 1 707 ? -6.711 -16.242 -7.372 1.00 95.94 707 LEU A C 1
ATOM 5670 O O . LEU A 1 707 ? -7.683 -15.498 -7.272 1.00 95.94 707 LEU A O 1
ATOM 5674 N N . LYS A 1 708 ? -6.383 -17.112 -6.406 1.00 95.94 708 LYS A N 1
ATOM 5675 C CA . LYS A 1 708 ? -7.167 -17.235 -5.169 1.00 95.94 708 LYS A CA 1
ATOM 5676 C C . LYS A 1 708 ? -7.220 -15.902 -4.424 1.00 95.94 708 LYS A C 1
ATOM 5678 O O . LYS A 1 708 ? -8.299 -15.451 -4.058 1.00 95.94 708 LYS A O 1
ATOM 5683 N N . THR A 1 709 ? -6.067 -15.261 -4.230 1.00 93.19 709 THR A N 1
ATOM 5684 C CA . THR A 1 709 ? -5.984 -13.963 -3.549 1.00 93.19 709 THR A CA 1
ATOM 5685 C C . THR A 1 709 ? -6.707 -12.874 -4.340 1.00 93.19 709 THR A C 1
ATOM 5687 O O . THR A 1 709 ? -7.394 -12.053 -3.739 1.00 93.19 709 THR A O 1
ATOM 5690 N N . TRP A 1 710 ? -6.595 -12.887 -5.673 1.00 96.38 710 TRP A N 1
ATOM 5691 C CA . TRP A 1 710 ? -7.318 -11.970 -6.553 1.00 96.38 710 TRP A CA 1
ATOM 5692 C C . TRP A 1 710 ? -8.831 -12.067 -6.356 1.00 96.38 710 TRP A C 1
ATOM 5694 O O . TRP A 1 710 ? -9.462 -11.059 -6.048 1.00 96.38 710 TRP A O 1
ATOM 5704 N N . PHE A 1 711 ? -9.406 -13.269 -6.456 1.00 97.12 711 PHE A N 1
ATOM 5705 C CA . PHE A 1 711 ? -10.848 -13.464 -6.289 1.00 97.12 711 PHE A CA 1
ATOM 5706 C C . PHE A 1 711 ? -11.316 -13.138 -4.875 1.00 97.12 711 PHE A C 1
ATOM 5708 O O . PHE A 1 711 ? -12.265 -12.380 -4.725 1.00 97.12 711 PHE A O 1
ATOM 5715 N N . THR A 1 712 ? -10.603 -13.592 -3.837 1.00 93.75 712 THR A N 1
ATOM 5716 C CA . THR A 1 712 ? -10.940 -13.234 -2.450 1.00 93.75 712 THR A CA 1
ATOM 5717 C C . THR A 1 712 ? -11.018 -11.722 -2.254 1.00 93.75 712 THR A C 1
ATOM 5719 O O . THR A 1 712 ? -11.904 -11.249 -1.550 1.00 93.75 712 THR A O 1
ATOM 5722 N N . TRP A 1 713 ? -10.115 -10.957 -2.865 1.00 91.94 713 TRP A N 1
ATOM 5723 C CA . TRP A 1 713 ? -10.120 -9.508 -2.711 1.00 91.94 713 TRP A CA 1
ATOM 5724 C C . TRP A 1 713 ? -11.199 -8.820 -3.551 1.00 91.94 713 TRP A C 1
ATOM 5726 O O . TRP A 1 713 ? -11.863 -7.921 -3.047 1.00 91.94 713 TRP A O 1
ATOM 5736 N N . MET A 1 714 ? -11.405 -9.248 -4.801 1.00 93.94 714 MET A N 1
ATOM 5737 C CA . MET A 1 714 ? -12.440 -8.675 -5.674 1.00 93.94 714 MET A CA 1
ATOM 5738 C C . MET A 1 714 ? -13.853 -8.979 -5.176 1.00 93.94 714 MET A C 1
ATOM 5740 O O . MET A 1 714 ? -14.706 -8.103 -5.224 1.00 93.94 714 MET A O 1
ATOM 5744 N N . ASP A 1 715 ? -14.089 -10.183 -4.653 1.00 89.75 715 ASP A N 1
ATOM 5745 C CA . ASP A 1 715 ? -15.408 -10.598 -4.165 1.00 89.75 715 ASP A CA 1
ATOM 5746 C C . ASP A 1 715 ? -15.770 -9.929 -2.816 1.00 89.75 715 ASP A C 1
ATOM 5748 O O . ASP A 1 715 ? -16.942 -9.862 -2.463 1.00 89.75 715 ASP A O 1
ATOM 5752 N N . ASN A 1 716 ? -14.785 -9.405 -2.069 1.00 88.00 716 ASN A N 1
ATOM 5753 C CA . ASN A 1 716 ? -14.977 -8.757 -0.758 1.00 88.00 716 ASN A CA 1
ATOM 5754 C C . ASN A 1 716 ? -14.521 -7.287 -0.738 1.00 88.00 716 ASN A C 1
ATOM 5756 O O . ASN A 1 716 ? -14.171 -6.745 0.317 1.00 88.00 716 ASN A O 1
ATOM 5760 N N . ILE A 1 717 ? -14.456 -6.643 -1.904 1.00 89.31 717 ILE A N 1
ATOM 5761 C CA . ILE A 1 717 ? -13.953 -5.278 -2.009 1.00 89.31 717 ILE A CA 1
ATOM 5762 C C . ILE A 1 717 ? -14.877 -4.290 -1.283 1.00 89.31 717 ILE A C 1
ATOM 5764 O O . ILE A 1 717 ? -16.100 -4.394 -1.324 1.00 89.31 717 ILE A O 1
ATOM 5768 N N . ARG A 1 718 ? -14.284 -3.298 -0.618 1.00 87.81 718 ARG A N 1
ATOM 5769 C CA . ARG A 1 718 ? -15.010 -2.160 -0.042 1.00 87.81 718 ARG A CA 1
ATOM 5770 C C . ARG A 1 718 ? -14.809 -0.926 -0.910 1.00 87.81 718 ARG A C 1
ATOM 5772 O O . ARG A 1 718 ? -13.807 -0.822 -1.622 1.00 87.81 718 ARG A O 1
ATOM 5779 N N . ASP A 1 719 ? -15.736 0.020 -0.805 1.00 90.62 719 ASP A N 1
ATOM 5780 C CA . ASP A 1 719 ? -15.610 1.304 -1.488 1.00 90.62 719 ASP A CA 1
ATOM 5781 C C . ASP A 1 719 ? -14.310 2.002 -1.111 1.00 90.62 719 ASP A C 1
ATOM 5783 O O . ASP A 1 719 ? -13.911 2.085 0.055 1.00 90.62 719 ASP A O 1
ATOM 5787 N N . TRP A 1 720 ? -13.648 2.533 -2.124 1.00 90.56 720 TRP A N 1
ATOM 5788 C CA . TRP A 1 720 ? -12.316 3.081 -1.981 1.00 90.56 720 TRP A CA 1
ATOM 5789 C C . TRP A 1 720 ? -12.379 4.568 -1.648 1.00 90.56 720 TRP A C 1
ATOM 5791 O O . TRP A 1 720 ? -12.830 5.371 -2.459 1.00 90.56 720 TRP A O 1
ATOM 5801 N N . CYS A 1 721 ? -11.884 4.939 -0.465 1.00 90.25 721 CYS A N 1
ATOM 5802 C CA . CYS A 1 721 ? -11.689 6.336 -0.080 1.00 90.25 721 CYS A CA 1
ATOM 5803 C C . CYS A 1 721 ? -10.560 6.970 -0.909 1.00 90.25 721 CYS A C 1
ATOM 5805 O O . CYS A 1 721 ? -9.389 6.596 -0.748 1.00 90.25 721 CYS A O 1
ATOM 5807 N N . ILE A 1 722 ? -10.898 7.949 -1.749 1.00 92.25 722 ILE A N 1
ATOM 5808 C CA . ILE A 1 722 ? -9.980 8.602 -2.694 1.00 92.25 722 ILE A CA 1
ATOM 5809 C C . ILE A 1 722 ? -9.573 10.021 -2.300 1.00 92.25 722 ILE A C 1
ATOM 5811 O O . ILE A 1 722 ? -8.697 10.569 -2.954 1.00 92.25 722 ILE A O 1
ATOM 5815 N N . SER A 1 723 ? -10.145 10.630 -1.263 1.00 91.69 723 SER A N 1
ATOM 5816 C CA . SER A 1 723 ? -9.719 11.956 -0.787 1.00 91.69 723 SER A CA 1
ATOM 5817 C C . SER A 1 723 ? -8.696 11.870 0.342 1.00 91.69 723 SER A C 1
ATOM 5819 O O . SER A 1 723 ? -8.697 10.938 1.154 1.00 91.69 723 SER A O 1
ATOM 5821 N N . ARG A 1 724 ? -7.772 12.830 0.377 1.00 87.50 724 ARG A N 1
ATOM 5822 C CA . ARG A 1 724 ? -6.693 12.931 1.363 1.00 87.50 724 ARG A CA 1
ATOM 5823 C C . ARG A 1 724 ? -6.488 14.390 1.768 1.00 87.50 724 ARG A C 1
ATOM 5825 O O . ARG A 1 724 ? -6.342 15.259 0.909 1.00 87.50 724 ARG A O 1
ATOM 5832 N N . GLN A 1 725 ? -6.338 14.630 3.072 1.00 88.75 725 GLN A N 1
ATOM 5833 C CA . GLN A 1 725 ? -6.093 15.957 3.668 1.00 88.75 725 GLN A CA 1
ATOM 5834 C C . GLN A 1 725 ? -4.608 16.366 3.559 1.00 88.75 725 GLN A C 1
ATOM 5836 O O . GLN A 1 725 ? -3.936 16.722 4.534 1.00 88.75 725 GLN A O 1
ATOM 5841 N N . LEU A 1 726 ? -4.051 16.236 2.357 1.00 88.44 726 LEU A N 1
ATOM 5842 C CA . LEU A 1 726 ? -2.659 16.540 2.030 1.00 88.44 726 LEU A CA 1
ATOM 5843 C C . LEU A 1 726 ? -2.592 17.815 1.198 1.00 88.44 726 LEU A C 1
ATOM 5845 O O . LEU A 1 726 ? -3.587 18.284 0.653 1.00 88.44 726 LEU A O 1
ATOM 5849 N N . TRP A 1 727 ? -1.398 18.387 1.093 1.00 91.56 727 TRP A N 1
ATOM 5850 C CA . TRP A 1 727 ? -1.168 19.539 0.219 1.00 91.56 727 TRP A CA 1
ATOM 5851 C C . TRP A 1 727 ? -0.519 19.133 -1.102 1.00 91.56 727 TRP A C 1
ATOM 5853 O O . TRP A 1 727 ? -0.687 19.834 -2.097 1.00 91.56 727 TRP A O 1
ATOM 5863 N N . TRP A 1 728 ? 0.188 17.999 -1.116 1.00 93.88 728 TRP A N 1
ATOM 5864 C CA . TRP A 1 728 ? 0.808 17.430 -2.306 1.00 93.88 728 TRP A CA 1
ATOM 5865 C C . TRP A 1 728 ? -0.051 16.321 -2.925 1.00 93.88 728 TRP A C 1
ATOM 5867 O O . TRP A 1 728 ? -0.294 15.295 -2.290 1.00 93.88 728 TRP A O 1
ATOM 5877 N N . GLY A 1 729 ? -0.471 16.522 -4.173 1.00 94.50 729 GLY A N 1
ATOM 5878 C CA . GLY A 1 729 ? -1.309 15.601 -4.942 1.00 94.50 729 GLY A CA 1
ATOM 5879 C C . GLY A 1 729 ? -2.201 16.351 -5.931 1.00 94.50 729 GLY A C 1
ATOM 5880 O O . GLY A 1 729 ? -2.146 17.580 -6.027 1.00 94.50 729 GLY A O 1
ATOM 5881 N N . HIS A 1 730 ? -3.037 15.621 -6.667 1.00 96.50 730 HIS A N 1
ATOM 5882 C CA . HIS A 1 730 ? -4.016 16.226 -7.572 1.00 96.50 730 HIS A CA 1
ATOM 5883 C C . HIS A 1 730 ? -5.181 16.791 -6.764 1.00 96.50 730 HIS A C 1
ATOM 5885 O O . HIS A 1 730 ? -5.894 16.028 -6.118 1.00 96.50 730 HIS A O 1
ATOM 5891 N N . ARG A 1 731 ? -5.391 18.109 -6.785 1.00 95.19 731 ARG A N 1
ATOM 5892 C CA . ARG A 1 731 ? -6.541 18.717 -6.104 1.00 95.19 731 ARG A CA 1
ATOM 5893 C C . ARG A 1 731 ? -7.843 18.196 -6.708 1.00 95.19 731 ARG A C 1
ATOM 5895 O O . ARG A 1 731 ? -7.966 18.133 -7.931 1.00 95.19 731 ARG A O 1
ATOM 5902 N N . ILE A 1 732 ? -8.801 17.838 -5.858 1.00 97.00 732 ILE A N 1
ATOM 5903 C CA . ILE A 1 732 ? -10.083 17.296 -6.311 1.00 97.00 732 ILE A CA 1
ATOM 5904 C C . ILE A 1 732 ? -10.820 18.365 -7.146 1.00 97.00 732 ILE A C 1
ATOM 5906 O O . ILE A 1 732 ? -10.987 19.498 -6.683 1.00 97.00 732 ILE A O 1
ATOM 5910 N N . PRO A 1 733 ? -11.262 18.060 -8.381 1.00 96.81 733 PRO A N 1
ATOM 5911 C CA . PRO A 1 733 ? -11.950 19.019 -9.247 1.00 96.81 733 PRO A CA 1
ATOM 5912 C C . PRO A 1 733 ? -13.453 19.090 -8.925 1.00 96.81 733 PRO A C 1
ATOM 5914 O O . PRO A 1 733 ? -14.290 19.065 -9.828 1.00 96.81 733 PRO A O 1
ATOM 5917 N N . ALA A 1 734 ? -13.790 19.143 -7.633 1.00 96.94 734 ALA A N 1
ATOM 5918 C CA . ALA A 1 734 ? -15.147 19.266 -7.110 1.00 96.94 734 ALA A CA 1
ATOM 5919 C C . ALA A 1 734 ? -15.296 20.568 -6.319 1.00 96.94 734 ALA A C 1
ATOM 5921 O O . ALA A 1 734 ? -14.369 21.011 -5.637 1.00 96.94 734 ALA A O 1
ATOM 5922 N N . TYR A 1 735 ? -16.472 21.175 -6.420 1.00 96.62 735 TYR A N 1
ATOM 5923 C CA . TYR A 1 735 ? -16.788 22.477 -5.860 1.00 96.62 735 TYR A CA 1
ATOM 5924 C C . TYR A 1 735 ? -18.061 22.379 -5.031 1.00 96.62 735 TYR A C 1
ATOM 5926 O O . TYR A 1 735 ? -19.088 21.917 -5.531 1.00 96.62 735 TYR A O 1
ATOM 5934 N N . PHE A 1 736 ? -17.981 22.838 -3.788 1.00 95.88 736 PHE A N 1
ATOM 5935 C CA . PHE A 1 736 ? -19.136 23.040 -2.936 1.00 95.88 736 PHE A CA 1
ATOM 5936 C C . PHE A 1 736 ? -19.891 24.285 -3.392 1.00 95.88 736 PHE A C 1
ATOM 5938 O O . PHE A 1 736 ? -19.287 25.337 -3.636 1.00 95.88 736 PHE A O 1
ATOM 5945 N N . VAL A 1 737 ? -21.201 24.141 -3.533 1.00 95.62 737 VAL A N 1
ATOM 5946 C CA . VAL A 1 737 ? -22.119 25.160 -4.028 1.00 95.62 737 VAL A CA 1
ATOM 5947 C C . VAL A 1 737 ? -22.763 25.864 -2.840 1.00 95.62 737 VAL A C 1
ATOM 5949 O O . VAL A 1 737 ? -23.471 25.240 -2.059 1.00 95.62 737 VAL A O 1
ATOM 5952 N N . THR A 1 738 ? -22.589 27.180 -2.749 1.00 94.00 738 THR A N 1
ATOM 5953 C CA . THR A 1 738 ? -23.326 28.026 -1.803 1.00 94.00 738 THR A CA 1
ATOM 5954 C C . THR A 1 738 ? -24.207 28.988 -2.588 1.00 94.00 738 THR A C 1
ATOM 5956 O O . THR A 1 738 ? -23.725 29.689 -3.485 1.00 94.00 738 THR A O 1
ATOM 5959 N N . ILE A 1 739 ? -25.500 29.005 -2.262 1.00 92.12 739 ILE A N 1
ATOM 5960 C CA . ILE A 1 739 ? -26.528 29.736 -3.007 1.00 92.12 739 ILE A CA 1
ATOM 5961 C C . ILE A 1 739 ? -27.050 30.877 -2.146 1.00 92.12 739 ILE A C 1
ATOM 5963 O O . ILE A 1 739 ? -27.528 30.654 -1.037 1.00 92.12 739 ILE A O 1
ATOM 5967 N N . ASP A 1 740 ? -26.976 32.090 -2.682 1.00 89.94 740 ASP A N 1
ATOM 5968 C CA . ASP A 1 740 ? -27.575 33.286 -2.091 1.00 89.94 740 ASP A CA 1
ATOM 5969 C C . ASP A 1 740 ? -29.032 33.429 -2.568 1.00 89.94 740 ASP A C 1
ATOM 5971 O O . ASP A 1 740 ? -29.379 34.279 -3.394 1.00 89.94 740 ASP A O 1
ATOM 5975 N N . ASP A 1 741 ? -29.881 32.494 -2.132 1.00 85.62 741 ASP A N 1
ATOM 5976 C CA . ASP A 1 741 ? -31.321 32.505 -2.395 1.00 85.62 741 ASP A CA 1
ATOM 5977 C C . ASP A 1 741 ? -32.094 31.844 -1.235 1.00 85.62 741 ASP A C 1
ATOM 5979 O O . ASP A 1 741 ? -31.903 30.653 -0.988 1.00 85.62 741 ASP A O 1
ATOM 5983 N N . PRO A 1 742 ? -33.002 32.563 -0.544 1.00 85.31 742 PRO A N 1
ATOM 5984 C CA . PRO A 1 742 ? -33.758 32.020 0.590 1.00 85.31 742 PRO A CA 1
ATOM 5985 C C . PRO A 1 742 ? -34.653 30.817 0.262 1.00 85.31 742 PRO A C 1
ATOM 5987 O O . PRO A 1 742 ? -35.099 30.126 1.176 1.00 85.31 742 PRO A O 1
ATOM 5990 N N . SER A 1 743 ? -34.961 30.578 -1.018 1.00 85.12 743 SER A N 1
ATOM 5991 C CA . SER A 1 743 ? -35.769 29.429 -1.448 1.00 85.12 743 SER A CA 1
ATOM 5992 C C . SER A 1 743 ? -34.998 28.106 -1.451 1.00 85.12 743 SER A C 1
ATOM 5994 O O . SER A 1 743 ? -35.617 27.041 -1.503 1.00 85.12 743 SER A O 1
ATOM 5996 N N . VAL A 1 744 ? -33.664 28.156 -1.379 1.00 85.88 744 VAL A N 1
ATOM 5997 C CA . VAL A 1 744 ? -32.801 26.976 -1.368 1.00 85.88 744 VAL A CA 1
ATOM 5998 C C . VAL A 1 744 ? -32.220 26.800 0.038 1.00 85.88 744 VAL A C 1
ATOM 6000 O O . VAL A 1 744 ? -31.581 27.720 0.548 1.00 85.88 744 VAL A O 1
ATOM 6003 N N . PRO A 1 745 ? -32.432 25.646 0.700 1.00 86.38 745 PRO A N 1
ATOM 6004 C CA . PRO A 1 745 ? -31.841 25.406 2.011 1.00 86.38 745 PRO A CA 1
ATOM 6005 C C . PRO A 1 745 ? -30.311 25.431 1.929 1.00 86.38 745 PRO A C 1
ATOM 6007 O O . PRO A 1 745 ? -29.729 25.115 0.895 1.00 86.38 745 PRO A O 1
ATOM 6010 N N . ALA A 1 746 ? -29.643 25.789 3.025 1.00 85.81 746 ALA A N 1
ATOM 6011 C CA . ALA A 1 746 ? -28.190 25.695 3.078 1.00 85.81 746 ALA A CA 1
ATOM 6012 C C . ALA A 1 746 ? -27.757 24.234 2.878 1.00 85.81 746 ALA A C 1
ATOM 6014 O O . ALA A 1 746 ? -28.297 23.330 3.517 1.00 85.81 746 ALA A O 1
ATOM 6015 N N . GLY A 1 747 ? -26.799 24.012 1.979 1.00 82.19 747 GLY A N 1
ATOM 6016 C CA . GLY A 1 747 ? -26.253 22.685 1.731 1.00 82.19 747 GLY A CA 1
ATOM 6017 C C . GLY A 1 747 ? -25.460 22.161 2.922 1.00 82.19 747 GLY A C 1
ATOM 6018 O O . GLY A 1 747 ? -24.762 22.915 3.601 1.00 82.19 747 GLY A O 1
ATOM 6019 N N . GLU A 1 748 ? -25.528 20.853 3.141 1.00 84.06 748 GLU A N 1
ATOM 6020 C CA . GLU A 1 748 ? -24.625 20.153 4.049 1.00 84.06 748 GLU A CA 1
ATOM 6021 C C . GLU A 1 748 ? -23.464 19.535 3.268 1.00 84.06 748 GLU A C 1
ATOM 6023 O O . GLU A 1 748 ? -23.616 19.123 2.120 1.00 84.06 748 GLU A O 1
ATOM 6028 N N . ASP A 1 749 ? -22.298 19.409 3.902 1.00 83.00 749 ASP A N 1
ATOM 6029 C CA . ASP A 1 749 ? -21.089 18.889 3.251 1.00 83.00 749 ASP A CA 1
ATOM 6030 C C . ASP A 1 749 ? -21.267 17.464 2.687 1.00 83.00 749 ASP A C 1
ATOM 6032 O O . ASP A 1 749 ? -20.636 17.110 1.699 1.00 83.00 749 ASP A O 1
ATOM 6036 N N . VAL A 1 750 ? -22.143 16.645 3.270 1.00 83.94 750 VAL A N 1
ATOM 6037 C CA . VAL A 1 750 ? -22.418 15.279 2.789 1.00 83.94 750 VAL A CA 1
ATOM 6038 C C . VAL A 1 750 ? -23.474 15.218 1.686 1.00 83.94 750 VAL A C 1
ATOM 6040 O O . VAL A 1 750 ? -23.646 14.164 1.071 1.00 83.94 750 VAL A O 1
ATOM 6043 N N . ASP A 1 751 ? -24.185 16.316 1.424 1.00 85.69 751 ASP A N 1
ATOM 6044 C CA . ASP A 1 751 ? -25.213 16.348 0.395 1.00 85.69 751 ASP A CA 1
ATOM 6045 C C . ASP A 1 751 ? -24.558 16.448 -0.987 1.00 85.69 751 ASP A C 1
ATOM 6047 O O . ASP A 1 751 ? -24.052 17.491 -1.409 1.00 85.69 751 ASP A O 1
ATOM 6051 N N . SER A 1 752 ? -24.593 15.330 -1.716 1.00 84.50 752 SER A N 1
ATOM 6052 C CA . SER A 1 752 ? -24.011 15.222 -3.055 1.00 84.50 752 SER A CA 1
ATOM 6053 C C . SER A 1 752 ? -24.623 16.214 -4.051 1.00 84.50 752 SER A C 1
ATOM 6055 O O . SER A 1 752 ? -23.967 16.553 -5.031 1.00 84.50 752 SER A O 1
ATOM 6057 N N . LYS A 1 753 ? -25.835 16.738 -3.807 1.00 87.19 753 LYS A N 1
ATOM 6058 C CA . LYS A 1 753 ? -26.454 17.764 -4.661 1.00 87.19 753 LYS A CA 1
ATOM 6059 C C . LYS A 1 753 ? -25.681 19.088 -4.639 1.00 87.19 753 LYS A C 1
ATOM 6061 O O . LYS A 1 753 ? -25.673 19.801 -5.641 1.00 87.19 753 LYS A O 1
ATOM 6066 N N . TYR A 1 754 ? -25.026 19.411 -3.524 1.00 92.75 754 TYR A N 1
ATOM 6067 C CA . TYR A 1 754 ? -24.248 20.644 -3.354 1.00 92.75 754 TYR A CA 1
ATOM 6068 C C . TYR A 1 754 ? -22.789 20.501 -3.786 1.00 92.75 754 TYR A C 1
ATOM 6070 O O . TYR A 1 754 ? -22.036 21.467 -3.693 1.00 92.75 754 TYR A O 1
ATOM 6078 N N . TRP A 1 755 ? -22.383 19.341 -4.304 1.00 95.00 755 TRP A N 1
ATOM 6079 C CA . TRP A 1 755 ? -21.056 19.140 -4.869 1.00 95.00 755 TRP A CA 1
ATOM 6080 C C . TRP A 1 755 ? -21.131 18.948 -6.378 1.00 95.00 755 TRP A C 1
ATOM 6082 O O . TRP A 1 755 ? -21.741 18.009 -6.878 1.00 95.00 755 TRP A O 1
ATOM 6092 N N . VAL A 1 756 ? -20.458 19.823 -7.122 1.00 96.12 756 VAL A N 1
ATOM 6093 C CA . VAL A 1 756 ? -20.385 19.752 -8.588 1.00 96.12 756 VAL A CA 1
ATOM 6094 C C . VAL A 1 756 ? -18.939 19.615 -9.041 1.00 96.12 756 VAL A C 1
ATOM 6096 O O . VAL A 1 756 ? -18.055 20.300 -8.536 1.00 96.12 756 VAL A O 1
ATOM 6099 N N . SER A 1 757 ? -18.675 18.738 -10.009 1.00 97.00 757 SER A N 1
ATOM 6100 C CA . SER A 1 757 ? -17.341 18.575 -10.597 1.00 97.00 757 SER A CA 1
ATOM 6101 C C . SER A 1 757 ? -17.225 19.270 -11.952 1.00 97.00 757 SER A C 1
ATOM 6103 O O . SER A 1 757 ? -18.156 19.228 -12.764 1.00 97.00 757 SER A O 1
ATOM 6105 N N . GLY A 1 758 ? -16.070 19.872 -12.238 1.00 95.31 758 GLY A N 1
ATOM 6106 C CA . GLY A 1 758 ? -15.844 20.605 -13.488 1.00 95.31 758 GLY A CA 1
ATOM 6107 C C . GLY A 1 758 ? -14.370 20.760 -13.850 1.00 95.31 758 GLY A C 1
ATOM 6108 O O . GLY A 1 758 ? -13.494 20.697 -12.985 1.00 95.31 758 GLY A O 1
ATOM 6109 N N . ARG A 1 759 ? -14.096 20.954 -15.145 1.00 93.94 759 ARG A N 1
ATOM 6110 C CA . ARG A 1 759 ? -12.747 21.200 -15.683 1.00 93.94 759 ARG A CA 1
ATOM 6111 C C . ARG A 1 759 ? -12.268 22.603 -15.332 1.00 93.94 759 ARG A C 1
ATOM 6113 O O . ARG A 1 759 ? -11.076 22.818 -15.123 1.00 93.94 759 ARG A O 1
ATOM 6120 N N . SER A 1 760 ? -13.212 23.535 -15.220 1.00 94.62 760 SER A N 1
ATOM 6121 C CA . SER A 1 760 ? -13.000 24.895 -14.741 1.00 94.62 760 SER A CA 1
ATOM 6122 C C . SER A 1 760 ? -14.064 25.304 -13.720 1.00 94.62 760 SER A C 1
ATOM 6124 O O . SER A 1 760 ? -15.096 24.641 -13.556 1.00 94.62 760 SER A O 1
ATOM 6126 N N . LYS A 1 761 ? -13.819 26.427 -13.034 1.00 94.00 761 LYS A N 1
ATOM 6127 C CA . LYS A 1 761 ? -14.778 27.009 -12.088 1.00 94.00 761 LYS A CA 1
ATOM 6128 C C . LYS A 1 761 ? -16.052 27.463 -12.807 1.00 94.00 761 LYS A C 1
ATOM 6130 O O . LYS A 1 761 ? -17.136 27.355 -12.246 1.00 94.00 761 LYS A O 1
ATOM 6135 N N . GLU A 1 762 ? -15.923 27.936 -14.040 1.00 94.56 762 GLU A N 1
ATOM 6136 C CA . GLU A 1 762 ? -17.022 28.392 -14.892 1.00 94.56 762 GLU A CA 1
ATOM 6137 C C . GLU A 1 762 ? -17.929 27.219 -15.277 1.00 94.56 762 GLU A C 1
ATOM 6139 O O . GLU A 1 762 ? -19.133 27.284 -15.040 1.00 94.56 762 GLU A O 1
ATOM 6144 N N . GLU A 1 763 ? -17.357 26.102 -15.745 1.00 95.25 763 GLU A N 1
ATOM 6145 C CA . GLU A 1 763 ? -18.124 24.886 -16.060 1.00 95.25 763 GLU A CA 1
ATOM 6146 C C . GLU A 1 763 ? -18.862 24.353 -14.821 1.00 95.25 763 GLU A C 1
ATOM 6148 O O . GLU A 1 763 ? -20.045 24.010 -14.885 1.00 95.25 763 GLU A O 1
ATOM 6153 N N . ALA A 1 764 ? -18.185 24.306 -13.669 1.00 95.25 764 ALA A N 1
ATOM 6154 C CA . ALA A 1 764 ? -18.800 23.895 -12.409 1.00 95.25 764 ALA A CA 1
ATOM 6155 C C . ALA A 1 764 ? -19.973 24.817 -12.023 1.00 95.25 764 ALA A C 1
ATOM 6157 O O . ALA A 1 764 ? -21.015 24.344 -11.567 1.00 95.25 764 ALA A O 1
ATOM 6158 N N . LYS A 1 765 ? -19.834 26.127 -12.255 1.00 95.62 765 LYS A N 1
ATOM 6159 C CA . LYS A 1 765 ? -20.856 27.132 -11.939 1.00 95.62 765 LYS A CA 1
ATOM 6160 C C . LYS A 1 765 ? -22.092 26.980 -12.822 1.00 95.62 765 LYS A C 1
ATOM 6162 O O . LYS A 1 765 ? -23.212 27.045 -12.320 1.00 95.62 765 LYS A O 1
ATOM 6167 N N . GLU A 1 766 ? -21.903 26.706 -14.108 1.00 94.88 766 GLU A N 1
ATOM 6168 C CA . GLU A 1 766 ? -22.996 26.404 -15.037 1.00 94.88 766 GLU A CA 1
ATOM 6169 C C . GLU A 1 766 ? -23.729 25.108 -14.671 1.00 94.88 766 GLU A C 1
ATOM 6171 O O . GLU A 1 766 ? -24.960 25.052 -14.732 1.00 94.88 766 GLU A O 1
ATOM 6176 N N . LYS A 1 767 ? -22.998 24.064 -14.260 1.00 94.38 767 LYS A N 1
ATOM 6177 C CA . LYS A 1 767 ? -23.605 22.816 -13.768 1.00 94.38 767 LYS A CA 1
ATOM 6178 C C . LYS A 1 767 ? -24.434 23.060 -12.509 1.00 94.38 767 LYS A C 1
ATOM 6180 O O . LYS A 1 767 ? -25.578 22.616 -12.454 1.00 94.38 767 LYS A O 1
ATOM 6185 N N . ALA A 1 768 ? -23.905 23.811 -11.543 1.00 94.12 768 ALA A N 1
ATOM 6186 C CA . ALA A 1 768 ? -24.636 24.176 -10.330 1.00 94.12 768 ALA A CA 1
ATOM 6187 C C . ALA A 1 768 ? -25.922 24.957 -10.647 1.00 94.12 768 ALA A C 1
ATOM 6189 O O . ALA A 1 768 ? -26.988 24.620 -10.134 1.00 94.12 768 ALA A O 1
ATOM 6190 N N . ALA A 1 769 ? -25.854 25.936 -11.555 1.00 93.81 769 ALA A N 1
ATOM 6191 C CA . ALA A 1 769 ? -27.022 26.702 -11.995 1.00 93.81 769 ALA A CA 1
ATOM 6192 C C . ALA A 1 769 ? -28.137 25.803 -12.548 1.00 93.81 769 ALA A C 1
ATOM 6194 O O . ALA A 1 769 ? -29.307 25.992 -12.215 1.00 93.81 769 ALA A O 1
ATOM 6195 N N . LYS A 1 770 ? -27.778 24.775 -13.328 1.00 93.38 770 LYS A N 1
ATOM 6196 C CA . LYS A 1 770 ? -28.732 23.785 -13.856 1.00 93.38 770 LYS A CA 1
ATOM 6197 C C . LYS A 1 770 ? -29.322 22.891 -12.764 1.00 93.38 770 LYS A C 1
ATOM 6199 O O . LYS A 1 770 ? -30.524 22.656 -12.774 1.00 93.38 770 LYS A O 1
ATOM 6204 N N . VAL A 1 771 ? -28.506 22.408 -11.823 1.00 91.94 771 VAL A N 1
ATOM 6205 C CA . VAL A 1 771 ? -28.949 21.511 -10.733 1.00 91.94 771 VAL A CA 1
ATOM 6206 C C . VAL A 1 771 ? -29.946 22.195 -9.797 1.00 91.94 771 VAL A C 1
ATOM 6208 O O . VAL A 1 771 ? -30.912 21.570 -9.357 1.00 91.94 771 VAL A O 1
ATOM 6211 N N . PHE A 1 772 ? -29.722 23.472 -9.488 1.00 91.69 772 PHE A N 1
ATOM 6212 C CA . PHE A 1 772 ? -30.567 24.231 -8.564 1.00 91.69 772 PHE A CA 1
ATOM 6213 C C . PHE A 1 772 ? -31.624 25.094 -9.257 1.00 91.69 772 PHE A C 1
ATOM 6215 O O . PHE A 1 772 ? -32.495 25.624 -8.577 1.00 91.69 772 PHE A O 1
ATOM 6222 N N . ASN A 1 773 ? -31.587 25.200 -10.589 1.00 91.56 773 ASN A N 1
ATOM 6223 C CA . ASN A 1 773 ? -32.446 26.080 -11.382 1.00 91.56 773 ASN A CA 1
ATOM 6224 C C . ASN A 1 773 ? -32.378 27.552 -10.917 1.00 91.56 773 ASN A C 1
ATOM 6226 O O . ASN A 1 773 ? -33.394 28.232 -10.778 1.00 91.56 773 ASN A O 1
ATOM 6230 N N . ILE A 1 774 ? -31.158 28.031 -10.651 1.00 91.69 774 ILE A N 1
ATOM 6231 C CA . ILE A 1 774 ? -30.854 29.380 -10.149 1.00 91.69 774 ILE A CA 1
ATOM 6232 C C . ILE A 1 774 ? -29.851 30.059 -11.090 1.00 91.69 774 ILE A C 1
ATOM 6234 O O . ILE A 1 774 ? -28.998 29.400 -11.682 1.00 91.69 774 ILE A O 1
ATOM 6238 N N . SER A 1 775 ? -29.937 31.387 -11.224 1.00 90.06 775 SER A N 1
ATOM 6239 C CA . SER A 1 775 ? -28.962 32.164 -12.001 1.00 90.06 775 SER A CA 1
ATOM 6240 C C . SER A 1 775 ? -27.534 31.959 -11.465 1.00 90.06 775 SER A C 1
ATOM 6242 O O . SER A 1 775 ? -27.339 32.052 -10.248 1.00 90.06 775 SER A O 1
ATOM 6244 N N . PRO A 1 776 ? -26.518 31.774 -12.334 1.00 89.75 776 PRO A N 1
ATOM 6245 C CA . PRO A 1 776 ? -25.121 31.705 -11.918 1.00 89.75 776 PRO A CA 1
ATOM 6246 C C . PRO A 1 776 ? -24.698 32.854 -10.988 1.00 89.75 776 PRO A C 1
ATOM 6248 O O . PRO A 1 776 ? -23.884 32.645 -10.096 1.00 89.75 776 PRO A O 1
ATOM 6251 N N . ASP A 1 777 ? -25.245 34.060 -11.127 1.00 91.38 777 ASP A N 1
ATOM 6252 C CA . ASP A 1 777 ? -24.830 35.213 -10.311 1.00 91.38 777 ASP A CA 1
ATOM 6253 C C . ASP A 1 777 ? -25.108 35.051 -8.810 1.00 91.38 777 ASP A C 1
ATOM 6255 O O . ASP A 1 777 ? -24.393 35.629 -7.996 1.00 91.38 777 ASP A O 1
ATOM 6259 N N . LYS A 1 778 ? -26.074 34.204 -8.437 1.00 92.06 778 LYS A N 1
ATOM 6260 C CA . LYS A 1 778 ? -26.398 33.871 -7.039 1.00 92.06 778 LYS A CA 1
ATOM 6261 C C . LYS A 1 778 ? -25.597 32.687 -6.490 1.00 92.06 778 LYS A C 1
ATOM 6263 O O . LYS A 1 778 ? -25.820 32.257 -5.362 1.00 92.06 778 LYS A O 1
ATOM 6268 N N . ILE A 1 779 ? -24.701 32.118 -7.294 1.00 93.88 779 ILE A N 1
ATOM 6269 C CA . ILE A 1 779 ? -23.939 30.921 -6.948 1.00 93.88 779 ILE A CA 1
ATOM 6270 C C . ILE A 1 779 ? -22.494 31.297 -6.649 1.00 93.88 779 ILE A C 1
ATOM 6272 O O . ILE A 1 779 ? -21.775 31.849 -7.489 1.00 93.88 779 ILE A O 1
ATOM 6276 N N . SER A 1 780 ? -22.043 30.904 -5.465 1.00 94.25 780 SER A N 1
ATOM 6277 C CA . SER A 1 780 ? -20.638 30.914 -5.081 1.00 94.25 780 SER A CA 1
ATOM 6278 C C . SER A 1 780 ? -20.115 29.483 -4.979 1.00 94.25 780 SER A C 1
ATOM 6280 O O . SER A 1 780 ? -20.843 28.558 -4.625 1.00 94.25 780 SER A O 1
ATOM 6282 N N . LEU A 1 781 ? -18.851 29.298 -5.366 1.00 95.56 781 LEU A N 1
ATOM 6283 C CA . LEU A 1 781 ? -18.201 27.992 -5.416 1.00 95.56 781 LEU A CA 1
ATOM 6284 C C . LEU A 1 781 ? -16.924 27.997 -4.590 1.00 95.56 781 LEU A C 1
ATOM 6286 O O . LEU A 1 781 ? -16.059 28.858 -4.799 1.00 95.56 781 LEU A O 1
ATOM 6290 N N . GLN A 1 782 ? -16.770 26.975 -3.754 1.00 94.81 782 GLN A N 1
ATOM 6291 C CA . GLN A 1 782 ? -15.540 26.675 -3.032 1.00 94.81 782 GLN A CA 1
ATOM 6292 C C . GLN A 1 782 ? -15.011 25.313 -3.476 1.00 94.81 782 GLN A C 1
ATOM 6294 O O . GLN A 1 782 ? -15.668 24.296 -3.290 1.00 94.81 782 GLN A O 1
ATOM 6299 N N . GLN A 1 783 ? -13.827 25.283 -4.091 1.00 95.62 783 GLN A N 1
ATOM 6300 C CA . GLN A 1 783 ? -13.207 24.017 -4.481 1.00 95.62 783 GLN A CA 1
ATOM 6301 C C . GLN A 1 783 ? -12.772 23.239 -3.239 1.00 95.62 783 GLN A C 1
ATOM 6303 O O . GLN A 1 783 ? -12.161 23.834 -2.346 1.00 95.62 783 GLN A O 1
ATOM 6308 N N . ASP A 1 784 ? -12.995 21.926 -3.242 1.00 94.31 784 ASP A N 1
ATOM 6309 C CA . ASP A 1 784 ? -12.487 21.032 -2.204 1.00 94.31 784 ASP A CA 1
ATOM 6310 C C . ASP A 1 784 ? -10.971 21.245 -2.006 1.00 94.31 784 ASP A C 1
ATOM 6312 O O . ASP A 1 784 ? -10.202 21.449 -2.959 1.00 94.31 784 ASP A O 1
ATOM 6316 N N . GLU A 1 785 ? -10.537 21.302 -0.752 1.00 92.69 785 GLU A N 1
ATOM 6317 C CA . GLU A 1 785 ? -9.131 21.505 -0.399 1.00 92.69 785 GLU A CA 1
ATOM 6318 C C . GLU A 1 785 ? -8.329 20.204 -0.417 1.00 92.69 785 GLU A C 1
ATOM 6320 O O . GLU A 1 785 ? -7.089 20.258 -0.490 1.00 92.69 785 GLU A O 1
ATOM 6325 N N . ASP A 1 786 ? -9.029 19.069 -0.384 1.00 93.69 786 ASP A N 1
ATOM 6326 C CA . ASP A 1 786 ? -8.452 17.740 -0.444 1.00 93.69 786 ASP A CA 1
ATOM 6327 C C . ASP A 1 786 ? -7.768 17.472 -1.787 1.00 93.69 786 ASP A C 1
ATOM 6329 O O . ASP A 1 786 ? -8.071 18.043 -2.846 1.00 93.69 786 ASP A O 1
ATOM 6333 N N . VAL A 1 787 ? -6.823 16.541 -1.735 1.00 95.19 787 VAL A N 1
ATOM 6334 C CA . VAL A 1 787 ? -6.189 15.967 -2.918 1.00 95.19 787 VAL A CA 1
ATOM 6335 C C . VAL A 1 787 ? -6.600 14.512 -3.083 1.00 95.19 787 VAL A C 1
ATOM 6337 O O . VAL A 1 787 ? -7.005 13.844 -2.131 1.00 95.19 787 VAL A O 1
ATOM 6340 N N . LEU A 1 788 ? -6.482 14.016 -4.307 1.00 95.12 788 LEU A N 1
ATOM 6341 C CA . LEU A 1 788 ? -6.739 12.628 -4.641 1.00 95.12 788 LEU A CA 1
ATOM 6342 C C . LEU A 1 788 ? -5.637 11.718 -4.097 1.00 95.12 788 LEU A C 1
ATOM 6344 O O . LEU A 1 788 ? -4.455 12.071 -4.072 1.00 95.12 788 LEU A O 1
ATOM 6348 N N . ASP A 1 789 ? -6.048 10.519 -3.699 1.00 91.38 789 ASP A N 1
ATOM 6349 C CA . ASP A 1 789 ? -5.176 9.399 -3.382 1.00 91.38 789 ASP A CA 1
ATOM 6350 C C . ASP A 1 789 ? -4.207 9.150 -4.541 1.00 91.38 789 ASP A C 1
ATOM 6352 O O . ASP A 1 789 ? -4.601 9.135 -5.708 1.00 91.38 789 ASP A O 1
ATOM 6356 N N . THR A 1 790 ? -2.938 8.907 -4.228 1.00 92.06 790 THR A N 1
ATOM 6357 C CA . THR A 1 790 ? -1.908 8.644 -5.239 1.00 92.06 790 THR A CA 1
ATOM 6358 C C . THR A 1 790 ? -2.290 7.455 -6.117 1.00 92.06 790 THR A C 1
ATOM 6360 O O . THR A 1 790 ? -2.113 7.493 -7.330 1.00 92.06 790 THR A O 1
ATOM 6363 N N . TRP A 1 791 ? -2.910 6.427 -5.533 1.00 93.12 791 TRP A N 1
ATOM 6364 C CA . TRP A 1 791 ? -3.371 5.261 -6.285 1.00 93.12 791 TRP A CA 1
ATOM 6365 C C . TRP A 1 791 ? -4.487 5.582 -7.287 1.00 93.12 791 TRP A C 1
ATOM 6367 O O . TRP A 1 791 ? -4.674 4.820 -8.233 1.00 93.12 791 TRP A O 1
ATOM 6377 N N . PHE A 1 792 ? -5.202 6.703 -7.125 1.00 96.31 792 PHE A N 1
ATOM 6378 C CA . PHE A 1 792 ? -6.176 7.175 -8.108 1.00 96.31 792 PHE A CA 1
ATOM 6379 C C . PHE A 1 792 ? -5.484 7.614 -9.389 1.00 96.31 792 PHE A C 1
ATOM 6381 O O . PHE A 1 792 ? -5.843 7.120 -10.453 1.00 96.31 792 PHE A O 1
ATOM 6388 N N . SER A 1 793 ? -4.446 8.449 -9.311 1.00 96.19 793 SER A N 1
ATOM 6389 C CA . SER A 1 793 ? -3.710 8.846 -10.514 1.00 96.19 793 SER A CA 1
ATOM 6390 C C . SER A 1 793 ? -2.853 7.716 -11.081 1.00 96.19 793 SER A C 1
ATOM 6392 O O . SER A 1 793 ? -2.863 7.492 -12.293 1.00 96.19 793 SER A O 1
ATOM 6394 N N . SER A 1 794 ? -2.193 6.930 -10.229 1.00 94.81 794 SER A N 1
ATOM 6395 C CA . SER A 1 794 ? -1.385 5.786 -10.671 1.00 94.81 794 SER A CA 1
ATOM 6396 C C . SER A 1 794 ? -2.241 4.662 -11.262 1.00 94.81 794 SER A C 1
ATOM 6398 O O . SER A 1 794 ? -1.797 3.968 -12.173 1.00 94.81 794 SER A O 1
ATOM 6400 N N . GLY A 1 795 ? -3.501 4.518 -10.842 1.00 96.50 795 GLY A N 1
ATOM 6401 C CA . GLY A 1 795 ? -4.468 3.611 -11.465 1.00 96.50 795 GLY A CA 1
ATOM 6402 C C . GLY A 1 795 ? -4.841 3.983 -12.908 1.00 96.50 795 GLY A C 1
ATOM 6403 O O . GLY A 1 795 ? -5.301 3.126 -13.655 1.00 96.50 795 GLY A O 1
ATOM 6404 N N . LEU A 1 796 ? -4.605 5.226 -13.339 1.00 97.94 796 LEU A N 1
ATOM 6405 C CA . LEU A 1 796 ? -4.848 5.676 -14.718 1.00 97.94 796 LEU A CA 1
ATOM 6406 C C . LEU A 1 796 ? -3.609 5.543 -15.615 1.00 97.94 796 LEU A C 1
ATOM 6408 O O . LEU A 1 796 ? -3.692 5.774 -16.821 1.00 97.94 796 LEU A O 1
ATOM 6412 N N . PHE A 1 797 ? -2.456 5.183 -15.040 1.00 97.38 797 PHE A N 1
ATOM 6413 C CA . PHE A 1 797 ? -1.151 5.211 -15.704 1.00 97.38 797 PHE A CA 1
ATOM 6414 C C . PHE A 1 797 ? -1.100 4.493 -17.069 1.00 97.38 797 PHE A C 1
ATOM 6416 O O . PHE A 1 797 ? -0.536 5.069 -17.992 1.00 97.38 797 PHE A O 1
ATOM 6423 N N . PRO A 1 798 ? -1.726 3.317 -17.289 1.00 96.88 798 PRO A N 1
ATOM 6424 C CA . PRO A 1 798 ? -1.632 2.606 -18.572 1.00 96.88 798 PRO A CA 1
ATOM 6425 C C . PRO A 1 798 ? -2.179 3.360 -19.791 1.00 96.88 798 PRO A C 1
ATOM 6427 O O . PRO A 1 798 ? -1.848 3.002 -20.917 1.00 96.88 798 PRO A O 1
ATOM 6430 N N . PHE A 1 799 ? -3.026 4.372 -19.584 1.00 96.69 799 PHE A N 1
ATOM 6431 C CA . PHE A 1 799 ? -3.640 5.155 -20.662 1.00 96.69 799 PHE A CA 1
ATOM 6432 C C . PHE A 1 799 ? -3.440 6.668 -20.505 1.00 96.69 799 PHE A C 1
ATOM 6434 O O . PHE A 1 799 ? -3.393 7.384 -21.508 1.00 96.69 799 PHE A O 1
ATOM 6441 N N . SER A 1 800 ? -3.242 7.179 -19.285 1.00 97.12 800 SER A N 1
ATOM 6442 C CA . SER A 1 800 ? -2.940 8.600 -19.060 1.00 97.12 800 SER A CA 1
ATOM 6443 C C . SER A 1 800 ? -1.578 9.007 -19.634 1.00 97.12 800 SER A C 1
ATOM 6445 O O . SER A 1 800 ? -1.432 10.124 -20.138 1.00 97.12 800 SER A O 1
ATOM 6447 N N . ILE A 1 801 ? -0.599 8.091 -19.664 1.00 96.12 801 ILE A N 1
ATOM 6448 C CA . ILE A 1 801 ? 0.712 8.328 -20.292 1.00 96.12 801 ILE A CA 1
ATOM 6449 C C . ILE A 1 801 ? 0.604 8.621 -21.793 1.00 96.12 801 ILE A C 1
ATOM 6451 O O . ILE A 1 801 ? 1.453 9.326 -22.335 1.00 96.12 801 ILE A O 1
ATOM 6455 N N . PHE A 1 802 ? -0.473 8.183 -22.447 1.00 95.62 802 PHE A N 1
ATOM 6456 C CA . PHE A 1 802 ? -0.736 8.433 -23.867 1.00 95.62 802 PHE A CA 1
ATOM 6457 C C . PHE A 1 802 ? -1.698 9.598 -24.121 1.00 95.62 802 PHE A C 1
ATOM 6459 O O . PHE A 1 802 ? -2.072 9.852 -25.262 1.00 95.62 802 PHE A O 1
ATOM 6466 N N . GLY A 1 803 ? -2.075 10.338 -23.075 1.00 93.94 803 GLY A N 1
ATOM 6467 C CA . GLY A 1 803 ? -2.887 11.548 -23.202 1.00 93.94 803 GLY A CA 1
ATOM 6468 C C . GLY A 1 803 ? -4.394 11.327 -23.212 1.00 93.94 803 GLY A C 1
ATOM 6469 O O . GLY A 1 803 ? -5.116 12.259 -23.566 1.00 93.94 803 GLY A O 1
ATOM 6470 N N . TRP A 1 804 ? -4.880 10.151 -22.790 1.00 96.94 804 TRP A N 1
ATOM 6471 C CA . TRP A 1 804 ? -6.308 9.951 -22.523 1.00 96.94 804 TRP A CA 1
ATOM 6472 C C . TRP A 1 804 ? -6.848 11.077 -21.613 1.00 96.94 804 TRP A C 1
ATOM 6474 O O . TRP A 1 804 ? -6.159 11.450 -20.661 1.00 96.94 804 TRP A O 1
ATOM 6484 N N . PRO A 1 805 ? -8.049 11.626 -21.875 1.00 94.25 805 PRO A N 1
ATOM 6485 C CA . PRO A 1 805 ? -9.065 11.153 -22.825 1.00 94.25 805 PRO A CA 1
ATOM 6486 C C . PRO A 1 805 ? -8.884 11.603 -24.279 1.00 94.25 805 PRO A C 1
ATOM 6488 O O . PRO A 1 805 ? -9.678 11.207 -25.132 1.00 94.25 805 PRO A O 1
ATOM 6491 N N . ASN A 1 806 ? -7.858 12.395 -24.596 1.00 92.88 806 ASN A N 1
ATOM 6492 C CA . ASN A 1 806 ? -7.627 12.833 -25.969 1.00 92.88 806 ASN A CA 1
ATOM 6493 C C . ASN A 1 806 ? -7.159 11.652 -26.830 1.00 92.88 806 ASN A C 1
ATOM 6495 O O . ASN A 1 806 ? -6.272 10.891 -26.442 1.00 92.88 806 ASN A O 1
ATOM 6499 N N . SER A 1 807 ? -7.746 11.500 -28.019 1.00 82.94 807 SER A N 1
ATOM 6500 C CA . SER A 1 807 ? -7.340 10.453 -28.959 1.00 82.94 807 SER A CA 1
ATOM 6501 C C . SER A 1 807 ? -6.034 10.847 -29.653 1.00 82.94 807 SER A C 1
ATOM 6503 O O . SER A 1 807 ? -6.054 11.602 -30.623 1.00 82.94 807 SER A O 1
ATOM 6505 N N . GLY A 1 808 ? -4.906 10.337 -29.154 1.00 89.50 808 GLY A N 1
ATOM 6506 C CA . GLY A 1 808 ? -3.582 10.464 -29.773 1.00 89.50 808 GLY A CA 1
ATOM 6507 C C . GLY A 1 808 ? -3.127 9.186 -30.486 1.00 89.50 808 GLY A C 1
ATOM 6508 O O . GLY A 1 808 ? -3.668 8.110 -30.235 1.00 89.50 808 GLY A O 1
ATOM 6509 N N . GLU A 1 809 ? -2.110 9.304 -31.346 1.00 93.38 809 GLU A N 1
ATOM 6510 C CA . GLU A 1 809 ? -1.505 8.168 -32.066 1.00 93.38 809 GLU A CA 1
ATOM 6511 C C . GLU A 1 809 ? -1.037 7.072 -31.095 1.00 93.38 809 GLU A C 1
ATOM 6513 O O . GLU A 1 809 ? -1.474 5.927 -31.198 1.00 93.38 809 GLU A O 1
ATOM 6518 N N . ASP A 1 810 ? -0.245 7.444 -30.083 1.00 94.38 810 ASP A N 1
ATOM 6519 C CA . ASP A 1 810 ? 0.269 6.505 -29.080 1.00 94.38 810 ASP A CA 1
ATOM 6520 C C . ASP A 1 810 ? -0.860 5.750 -28.349 1.00 94.38 810 ASP A C 1
ATOM 6522 O O . ASP A 1 810 ? -0.747 4.548 -28.118 1.00 94.38 810 ASP A O 1
ATOM 6526 N N . LEU A 1 811 ? -1.980 6.415 -28.027 1.00 95.81 811 LEU A N 1
ATOM 6527 C CA . LEU A 1 811 ? -3.112 5.771 -27.350 1.00 95.81 811 LEU A CA 1
ATOM 6528 C C . LEU A 1 811 ? -3.769 4.711 -28.246 1.00 95.81 811 LEU A C 1
ATOM 6530 O O . LEU A 1 811 ? -4.200 3.676 -27.750 1.00 95.81 811 LEU A O 1
ATOM 6534 N N . GLN A 1 812 ? -3.845 4.941 -29.557 1.00 94.19 812 GLN A N 1
ATOM 6535 C CA . GLN A 1 812 ? -4.438 3.980 -30.493 1.00 94.19 812 GLN A CA 1
ATOM 6536 C C . GLN A 1 812 ? -3.514 2.786 -30.766 1.00 94.19 812 GLN A C 1
ATOM 6538 O O . GLN A 1 812 ? -3.996 1.670 -30.952 1.00 94.19 812 GLN A O 1
ATOM 6543 N N . VAL A 1 813 ? -2.198 3.014 -30.787 1.00 95.00 813 VAL A N 1
ATOM 6544 C CA . VAL A 1 813 ? -1.196 1.984 -31.105 1.00 95.00 813 VAL A CA 1
ATOM 6545 C C . VAL A 1 813 ? -0.860 1.120 -29.889 1.00 95.00 813 VAL A C 1
ATOM 6547 O O . VAL A 1 813 ? -0.754 -0.101 -30.008 1.00 95.00 813 VAL A O 1
ATOM 6550 N N . PHE A 1 814 ? -0.682 1.737 -28.720 1.00 96.25 814 PHE A N 1
ATOM 6551 C CA . PHE A 1 814 ? -0.086 1.089 -27.550 1.00 96.25 814 PHE A CA 1
ATOM 6552 C C . PHE A 1 814 ? -1.086 0.738 -26.437 1.00 96.25 814 PHE A C 1
ATOM 6554 O O . PHE A 1 814 ? -0.694 0.071 -25.479 1.00 96.25 814 PHE A O 1
ATOM 6561 N N . TYR A 1 815 ? -2.361 1.137 -26.542 1.00 96.50 815 TYR A N 1
ATOM 6562 C CA . TYR A 1 815 ? -3.407 0.753 -25.588 1.00 96.50 815 TYR A CA 1
ATOM 6563 C C . TYR A 1 815 ? -4.470 -0.159 -26.235 1.00 96.50 815 TYR A C 1
ATOM 6565 O O . TYR A 1 815 ? -5.102 0.223 -27.225 1.00 96.50 815 TYR A O 1
ATOM 6573 N N . PRO A 1 816 ? -4.750 -1.350 -25.672 1.00 96.50 816 PRO A N 1
ATOM 6574 C CA . PRO A 1 816 ? -4.284 -1.870 -24.383 1.00 96.50 816 PRO A CA 1
ATOM 6575 C C . PRO A 1 816 ? -2.834 -2.378 -24.413 1.00 96.50 816 PRO A C 1
ATOM 6577 O O . PRO A 1 816 ? -2.357 -2.839 -25.449 1.00 96.50 816 PRO A O 1
ATOM 6580 N N . GLY A 1 817 ? -2.161 -2.343 -23.259 1.00 96.25 817 GLY A N 1
ATOM 6581 C CA . GLY A 1 817 ? -0.802 -2.861 -23.107 1.00 96.25 817 GLY A CA 1
ATOM 6582 C C . GLY A 1 817 ? -0.708 -4.380 -23.300 1.00 96.25 817 GLY A C 1
ATOM 6583 O O . GLY A 1 817 ? -1.702 -5.110 -23.228 1.00 96.25 817 GLY A O 1
ATOM 6584 N N . THR A 1 818 ? 0.503 -4.887 -23.526 1.00 97.88 818 THR A N 1
ATOM 6585 C CA . THR A 1 818 ? 0.731 -6.329 -23.712 1.00 97.88 818 THR A CA 1
ATOM 6586 C C . THR A 1 818 ? 0.906 -7.022 -22.365 1.00 97.88 818 THR A C 1
ATOM 6588 O O . THR A 1 818 ? 0.170 -7.961 -22.061 1.00 97.88 818 THR A O 1
ATOM 6591 N N . LEU A 1 819 ? 1.835 -6.525 -21.547 1.00 98.12 819 LEU A N 1
ATOM 6592 C CA . LEU A 1 819 ? 2.220 -7.104 -20.262 1.00 98.12 819 LEU A CA 1
ATOM 6593 C C . LEU A 1 819 ? 2.383 -6.000 -19.216 1.00 98.12 819 LEU A C 1
ATOM 6595 O O . LEU A 1 819 ? 3.014 -4.978 -19.480 1.00 98.12 819 LEU A O 1
ATOM 6599 N N . LEU A 1 820 ? 1.877 -6.246 -18.011 1.00 98.31 820 LEU A N 1
ATOM 6600 C CA . LEU A 1 820 ? 2.285 -5.529 -16.814 1.00 98.31 820 LEU A CA 1
ATOM 6601 C C . LEU A 1 820 ? 3.162 -6.432 -15.953 1.00 98.31 820 LEU A C 1
ATOM 6603 O O . LEU A 1 820 ? 2.712 -7.470 -15.476 1.00 98.31 820 LEU A O 1
ATOM 6607 N N . GLU A 1 821 ? 4.388 -6.003 -15.693 1.00 97.38 821 GLU A N 1
ATOM 6608 C CA . GLU A 1 821 ? 5.285 -6.680 -14.766 1.00 97.38 821 GLU A CA 1
ATOM 6609 C C . GLU A 1 821 ? 5.432 -5.865 -13.478 1.00 97.38 821 GLU A C 1
ATOM 6611 O O . GLU A 1 821 ? 5.652 -4.655 -13.528 1.00 97.38 821 GLU A O 1
ATOM 6616 N N . THR A 1 822 ? 5.261 -6.504 -12.317 1.00 96.81 822 THR A N 1
ATOM 6617 C CA . THR A 1 822 ? 5.417 -5.839 -11.015 1.00 96.81 822 THR A CA 1
ATOM 6618 C C . THR A 1 822 ? 5.597 -6.835 -9.864 1.00 96.81 822 THR A C 1
ATOM 6620 O O . THR A 1 822 ? 5.354 -8.028 -10.010 1.00 96.81 822 THR A O 1
ATOM 6623 N N . GLY A 1 823 ? 5.997 -6.361 -8.682 1.00 91.88 823 GLY A N 1
ATOM 6624 C CA . GLY A 1 823 ? 5.976 -7.162 -7.459 1.00 91.88 823 GLY A CA 1
ATOM 6625 C C . GLY A 1 823 ? 4.546 -7.479 -7.002 1.00 91.88 823 GLY A C 1
ATOM 6626 O O . GLY A 1 823 ? 3.632 -6.660 -7.153 1.00 91.88 823 GLY A O 1
ATOM 6627 N N . HIS A 1 824 ? 4.342 -8.658 -6.403 1.00 90.62 824 HIS A N 1
ATOM 6628 C CA . HIS A 1 824 ? 3.029 -9.069 -5.872 1.00 90.62 824 HIS A CA 1
ATOM 6629 C C . HIS A 1 824 ? 2.507 -8.187 -4.727 1.00 90.62 824 HIS A C 1
ATOM 6631 O O . HIS A 1 824 ? 1.325 -8.244 -4.392 1.00 90.62 824 HIS A O 1
ATOM 6637 N N . ASP A 1 825 ? 3.360 -7.361 -4.123 1.00 86.69 825 ASP A N 1
ATOM 6638 C CA . ASP A 1 825 ? 3.006 -6.472 -3.021 1.00 86.69 825 ASP A CA 1
ATOM 6639 C C . ASP A 1 825 ? 2.104 -5.302 -3.432 1.00 86.69 825 ASP A C 1
ATOM 6641 O O . ASP A 1 825 ? 1.457 -4.724 -2.562 1.00 86.69 825 ASP A O 1
ATOM 6645 N N . ILE A 1 826 ? 2.010 -4.982 -4.729 1.00 91.19 826 ILE A N 1
ATOM 6646 C CA . ILE A 1 826 ? 1.116 -3.931 -5.248 1.00 91.19 826 ILE A CA 1
ATOM 6647 C C . ILE A 1 826 ? -0.009 -4.447 -6.155 1.00 91.19 826 ILE A C 1
ATOM 6649 O O . ILE A 1 826 ? -0.669 -3.658 -6.835 1.00 91.19 826 ILE A O 1
ATOM 6653 N N . LEU A 1 827 ? -0.295 -5.756 -6.107 1.00 94.25 827 LEU A N 1
ATOM 6654 C CA . LEU A 1 827 ? -1.404 -6.386 -6.837 1.00 94.25 827 LEU A CA 1
ATOM 6655 C C . LEU A 1 827 ? -2.745 -5.668 -6.591 1.00 94.25 827 LEU A C 1
ATOM 6657 O O . LEU A 1 827 ? -3.491 -5.391 -7.526 1.00 94.25 827 LEU A O 1
ATOM 6661 N N . PHE A 1 828 ? -3.037 -5.297 -5.345 1.00 90.31 828 PHE A N 1
ATOM 6662 C CA . PHE A 1 828 ? -4.316 -4.672 -4.987 1.00 90.31 828 PHE A CA 1
ATOM 6663 C C . PHE A 1 828 ? -4.291 -3.143 -4.999 1.00 90.31 828 PHE A C 1
ATOM 6665 O O . PHE A 1 828 ? -5.307 -2.510 -5.282 1.00 90.31 828 PHE A O 1
ATOM 6672 N N . PHE A 1 829 ? -3.133 -2.536 -4.728 1.00 82.38 829 PHE A N 1
ATOM 6673 C CA . PHE A 1 829 ? -2.998 -1.074 -4.716 1.00 82.38 829 PHE A CA 1
ATOM 6674 C C . PHE A 1 829 ? -2.954 -0.492 -6.119 1.00 82.38 829 PHE A C 1
ATOM 6676 O O . PHE A 1 829 ? -3.461 0.603 -6.343 1.00 82.38 829 PHE A O 1
ATOM 6683 N N . TRP A 1 830 ? -2.379 -1.239 -7.060 1.00 94.38 830 TRP A N 1
ATOM 6684 C CA . TRP A 1 830 ? -2.112 -0.732 -8.391 1.00 94.38 830 TRP A CA 1
ATOM 6685 C C . TRP A 1 830 ? -2.770 -1.567 -9.482 1.00 94.38 830 TRP A C 1
ATOM 6687 O O . TRP A 1 830 ? -3.636 -1.051 -10.183 1.00 94.38 830 TRP A O 1
ATOM 6697 N N . VAL A 1 831 ? -2.444 -2.861 -9.590 1.00 97.50 831 VAL A N 1
ATOM 6698 C CA . VAL A 1 831 ? -2.933 -3.716 -10.692 1.00 97.50 831 VAL A CA 1
ATOM 6699 C C . VAL A 1 831 ? -4.460 -3.766 -10.715 1.00 97.50 831 VAL A C 1
ATOM 6701 O O . VAL A 1 831 ? -5.077 -3.455 -11.731 1.00 97.50 831 VAL A O 1
ATOM 6704 N N . ALA A 1 832 ? -5.078 -4.068 -9.574 1.00 96.44 832 ALA A N 1
ATOM 6705 C CA . ALA A 1 832 ? -6.528 -4.067 -9.412 1.00 96.44 832 ALA A CA 1
ATOM 6706 C C . ALA A 1 832 ? -7.168 -2.722 -9.788 1.00 96.44 832 ALA A C 1
ATOM 6708 O O . ALA A 1 832 ? -8.172 -2.689 -10.499 1.00 96.44 832 ALA A O 1
ATOM 6709 N N . ARG A 1 833 ? -6.579 -1.602 -9.345 1.00 96.25 833 ARG A N 1
ATOM 6710 C CA . ARG A 1 833 ? -7.086 -0.254 -9.643 1.00 96.25 833 ARG A CA 1
ATOM 6711 C C . ARG A 1 833 ? -6.993 0.064 -11.133 1.00 96.25 833 ARG A C 1
ATOM 6713 O O . ARG A 1 833 ? -7.961 0.575 -11.685 1.00 96.25 833 ARG A O 1
ATOM 6720 N N . MET A 1 834 ? -5.895 -0.311 -11.791 1.00 98.19 834 MET A N 1
ATOM 6721 C CA . MET A 1 834 ? -5.732 -0.156 -13.239 1.00 98.19 834 MET A CA 1
ATOM 6722 C C . MET A 1 834 ? -6.767 -0.951 -14.028 1.00 98.19 834 MET A C 1
ATOM 6724 O O . MET A 1 834 ? -7.320 -0.434 -14.996 1.00 98.19 834 MET A O 1
ATOM 6728 N N . VAL A 1 835 ? -7.055 -2.190 -13.620 1.00 98.44 835 VAL A N 1
ATOM 6729 C CA . VAL A 1 835 ? -8.053 -3.029 -14.300 1.00 98.44 835 VAL A CA 1
ATOM 6730 C C . VAL A 1 835 ? -9.453 -2.439 -14.142 1.00 98.44 835 VAL A C 1
ATOM 6732 O O . VAL A 1 835 ? -10.144 -2.245 -15.140 1.00 98.44 835 VAL A O 1
ATOM 6735 N N . MET A 1 836 ? -9.847 -2.085 -12.916 1.00 97.81 836 MET A N 1
ATOM 6736 C CA . MET A 1 836 ? -11.155 -1.482 -12.639 1.00 97.81 836 MET A CA 1
ATOM 6737 C C . MET A 1 836 ? -11.362 -0.154 -13.379 1.00 97.81 836 MET A C 1
ATOM 6739 O O . MET A 1 836 ? -12.381 0.036 -14.044 1.00 97.81 836 MET A O 1
ATOM 6743 N N . LEU A 1 837 ? -10.393 0.763 -13.289 1.00 98.25 837 LEU A N 1
ATOM 6744 C CA . LEU A 1 837 ? -10.486 2.078 -13.924 1.00 98.25 837 LEU A CA 1
ATOM 6745 C C . LEU A 1 837 ? -10.376 1.975 -15.448 1.00 98.25 837 LEU A C 1
ATOM 6747 O O . LEU A 1 837 ? -11.141 2.635 -16.146 1.00 98.25 837 LEU A O 1
ATOM 6751 N N . GL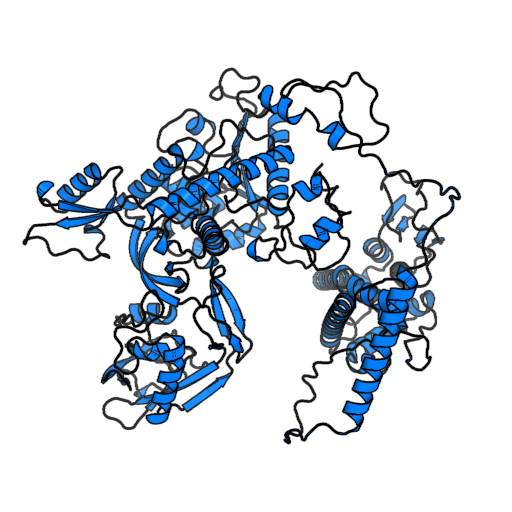Y A 1 838 ? -9.491 1.120 -15.968 1.00 97.81 838 GLY A N 1
ATOM 6752 C CA . GLY A 1 838 ? -9.346 0.872 -17.404 1.00 97.81 838 GLY A CA 1
ATOM 6753 C C . GLY A 1 838 ? -10.651 0.392 -18.034 1.00 97.81 838 GLY A C 1
ATOM 6754 O O . GLY A 1 838 ? -11.136 1.018 -18.978 1.00 97.81 838 GLY A O 1
ATOM 6755 N N . LEU A 1 839 ? -11.277 -0.638 -17.453 1.00 97.88 839 LEU A N 1
ATOM 6756 C CA . LEU A 1 839 ? -12.565 -1.155 -17.928 1.00 97.88 839 LEU A CA 1
ATOM 6757 C C . LEU A 1 839 ? -13.666 -0.087 -17.872 1.00 97.88 839 LEU A C 1
ATOM 6759 O O . LEU A 1 839 ? -14.425 0.066 -18.824 1.00 97.88 839 LEU A O 1
ATOM 6763 N N . THR A 1 840 ? -13.725 0.693 -16.794 1.00 97.81 840 THR A N 1
ATOM 6764 C CA . THR A 1 840 ? -14.819 1.653 -16.557 1.00 97.81 840 THR A CA 1
ATOM 6765 C C . THR A 1 840 ? -14.711 2.928 -17.395 1.00 97.81 840 THR A C 1
ATOM 6767 O O . THR A 1 840 ? -15.728 3.486 -17.818 1.00 97.81 840 THR A O 1
ATOM 6770 N N . LEU A 1 841 ? -13.490 3.416 -17.622 1.00 97.62 841 LEU A N 1
ATOM 6771 C CA . LEU A 1 841 ? -13.232 4.675 -18.327 1.00 97.62 841 LEU A CA 1
ATOM 6772 C C . LEU A 1 841 ? -13.001 4.482 -19.826 1.00 97.62 841 LEU A C 1
ATOM 6774 O O . LEU A 1 841 ? -13.319 5.375 -20.607 1.00 97.62 841 LEU A O 1
ATOM 6778 N N . THR A 1 842 ? -12.455 3.336 -20.237 1.00 96.50 842 THR A N 1
ATOM 6779 C CA . THR A 1 842 ? -12.080 3.090 -21.641 1.00 96.50 842 THR A CA 1
ATOM 6780 C C . THR A 1 842 ? -12.864 1.952 -22.296 1.00 96.50 842 THR A C 1
ATOM 6782 O O . THR A 1 842 ? -12.816 1.805 -23.517 1.00 96.50 842 THR A O 1
ATOM 6785 N N . GLY A 1 843 ? -13.554 1.117 -21.509 1.00 96.50 843 GLY A N 1
ATOM 6786 C CA . GLY A 1 843 ? -14.196 -0.109 -21.991 1.00 96.50 843 GLY A CA 1
ATOM 6787 C C . GLY A 1 843 ? -13.219 -1.240 -22.336 1.00 96.50 843 GLY A C 1
ATOM 6788 O O . GLY A 1 843 ? -13.650 -2.283 -22.822 1.00 96.50 843 GLY A O 1
ATOM 6789 N N . LYS A 1 844 ? -11.911 -1.057 -22.112 1.00 96.94 844 LYS A N 1
ATOM 6790 C CA . LYS A 1 844 ? -10.854 -2.024 -22.440 1.00 96.94 844 LYS A CA 1
ATOM 6791 C C . LYS A 1 844 ? -10.032 -2.371 -21.199 1.00 96.94 844 LYS A C 1
ATOM 6793 O O . LYS A 1 844 ? -9.895 -1.575 -20.273 1.00 96.94 844 LYS A O 1
ATOM 6798 N N . LEU A 1 845 ? -9.459 -3.574 -21.187 1.00 98.06 845 LEU A N 1
ATOM 6799 C CA . LEU A 1 845 ? -8.459 -3.941 -20.184 1.00 98.06 845 LEU A CA 1
ATOM 6800 C C . LEU A 1 845 ? -7.202 -3.080 -20.353 1.00 98.06 845 LEU A C 1
ATOM 6802 O O . LEU A 1 845 ? -6.823 -2.796 -21.483 1.00 98.06 845 LEU A O 1
ATOM 6806 N N . PRO A 1 846 ? -6.508 -2.695 -19.272 1.00 97.75 846 PRO A N 1
ATOM 6807 C CA . PRO A 1 846 ? -5.274 -1.921 -19.383 1.00 97.75 846 PRO A CA 1
ATOM 6808 C C . PRO A 1 846 ? -4.105 -2.711 -19.987 1.00 97.75 846 PRO A C 1
ATOM 6810 O O . PRO A 1 846 ? -3.215 -2.121 -20.595 1.00 97.75 846 PRO A O 1
ATOM 6813 N N . PHE A 1 847 ? -4.109 -4.030 -19.810 1.00 97.75 847 PHE A N 1
ATOM 6814 C CA . PHE A 1 847 ? -3.111 -4.977 -20.297 1.00 97.75 847 PHE A CA 1
ATOM 6815 C C . PHE A 1 847 ? -3.742 -6.369 -20.403 1.00 97.75 847 PHE A C 1
ATOM 6817 O O . PHE A 1 847 ? -4.776 -6.626 -19.784 1.00 97.75 847 PHE A O 1
ATOM 6824 N N . LYS A 1 848 ? -3.130 -7.266 -21.182 1.00 97.31 848 LYS A N 1
ATOM 6825 C CA . LYS A 1 848 ? -3.615 -8.649 -21.371 1.00 97.31 848 LYS A CA 1
ATOM 6826 C C . LYS A 1 848 ? -3.063 -9.628 -20.336 1.00 97.31 848 LYS A C 1
ATOM 6828 O O . LYS A 1 848 ? -3.718 -10.612 -20.000 1.00 97.31 848 LYS A O 1
ATOM 6833 N N . GLU A 1 849 ? -1.865 -9.360 -19.829 1.00 98.19 849 GLU A N 1
ATOM 6834 C CA . GLU A 1 849 ? -1.172 -10.235 -18.888 1.00 98.19 849 GLU A CA 1
ATOM 6835 C C . GLU A 1 849 ? -0.543 -9.438 -17.743 1.00 98.19 849 GLU A C 1
ATOM 6837 O O . GLU A 1 849 ? -0.071 -8.317 -17.936 1.00 98.19 849 GLU A O 1
ATOM 6842 N N . VAL A 1 850 ? -0.540 -10.029 -16.550 1.00 98.44 850 VAL A N 1
ATOM 6843 C CA . VAL A 1 850 ? 0.139 -9.534 -15.351 1.00 98.44 850 VAL A CA 1
ATOM 6844 C C . VAL A 1 850 ? 1.148 -10.578 -14.911 1.00 98.44 850 VAL A C 1
ATOM 6846 O O . VAL A 1 850 ? 0.761 -11.694 -14.571 1.00 98.44 850 VAL A O 1
ATOM 6849 N N . TYR A 1 851 ? 2.420 -10.203 -14.844 1.00 97.88 851 TYR A N 1
ATOM 6850 C CA . TYR A 1 851 ? 3.473 -11.024 -14.262 1.00 97.88 851 TYR A CA 1
ATOM 6851 C C . TYR A 1 851 ? 3.898 -10.463 -12.901 1.00 97.88 851 TYR A C 1
ATOM 6853 O O . TYR A 1 851 ? 4.333 -9.315 -12.788 1.00 97.88 851 TYR A O 1
ATOM 6861 N N . LEU A 1 852 ? 3.747 -11.285 -11.862 1.00 96.62 852 LEU A N 1
ATOM 6862 C CA . LEU A 1 852 ? 4.009 -10.944 -10.470 1.00 96.62 852 LEU A CA 1
ATOM 6863 C C . LEU A 1 852 ? 5.299 -11.601 -9.974 1.00 96.62 852 LEU A C 1
ATOM 6865 O O . LEU A 1 852 ? 5.339 -12.811 -9.743 1.00 96.62 852 LEU A O 1
ATOM 6869 N N . HIS A 1 853 ? 6.348 -10.808 -9.745 1.00 90.81 853 HIS A N 1
ATOM 6870 C CA . HIS A 1 853 ? 7.594 -11.311 -9.160 1.00 90.81 853 HIS A CA 1
ATOM 6871 C C . HIS A 1 853 ? 7.591 -11.282 -7.620 1.00 90.81 853 HIS A C 1
ATOM 6873 O O . HIS A 1 853 ? 6.780 -10.630 -6.949 1.00 90.81 853 HIS A O 1
ATOM 6879 N N . ALA A 1 854 ? 8.529 -12.030 -7.034 1.00 87.06 854 ALA A N 1
ATOM 6880 C CA . ALA A 1 854 ? 8.754 -12.076 -5.593 1.00 87.06 854 ALA A CA 1
ATOM 6881 C C . ALA A 1 854 ? 9.500 -10.832 -5.081 1.00 87.06 854 ALA A C 1
ATOM 6883 O O . ALA A 1 854 ? 10.340 -10.265 -5.768 1.00 87.06 854 ALA A O 1
ATOM 6884 N N . VAL A 1 855 ? 9.251 -10.434 -3.834 1.00 84.38 855 VAL A N 1
ATOM 6885 C CA . VAL A 1 855 ? 9.864 -9.239 -3.235 1.00 84.38 855 VAL A CA 1
ATOM 6886 C C . VAL A 1 855 ? 11.236 -9.560 -2.630 1.00 84.38 855 VAL A C 1
ATOM 6888 O O . VAL A 1 855 ? 11.374 -10.536 -1.890 1.00 84.38 855 VAL A O 1
ATOM 6891 N N . ILE A 1 856 ? 12.235 -8.704 -2.879 1.00 79.19 856 ILE A N 1
ATOM 6892 C CA . ILE A 1 856 ? 13.571 -8.830 -2.273 1.00 79.19 856 ILE A CA 1
ATOM 6893 C C . ILE A 1 856 ? 13.515 -8.584 -0.759 1.00 79.19 856 ILE A C 1
ATOM 6895 O O . ILE A 1 856 ? 12.906 -7.627 -0.266 1.00 79.19 856 ILE A O 1
ATOM 6899 N N . ARG A 1 857 ? 14.212 -9.453 -0.024 1.00 76.62 857 ARG A N 1
ATOM 6900 C CA . ARG A 1 857 ? 14.364 -9.408 1.430 1.00 76.62 857 ARG A CA 1
ATOM 6901 C C . ARG A 1 857 ? 15.814 -9.118 1.814 1.00 76.62 857 ARG A C 1
ATOM 6903 O O . ARG A 1 857 ? 16.732 -9.404 1.048 1.00 76.62 857 ARG A O 1
ATOM 6910 N N . ASP A 1 858 ? 16.006 -8.525 2.987 1.00 75.62 858 ASP A N 1
ATOM 6911 C CA . ASP A 1 858 ? 17.323 -8.375 3.601 1.00 75.62 858 ASP A CA 1
ATOM 6912 C C . ASP A 1 858 ? 17.869 -9.728 4.098 1.00 75.62 858 ASP A C 1
ATOM 6914 O O . ASP A 1 858 ? 17.191 -10.756 4.034 1.00 75.62 858 ASP A O 1
ATOM 6918 N N . ALA A 1 859 ? 19.104 -9.730 4.608 1.00 68.06 859 ALA A N 1
ATOM 6919 C CA . ALA A 1 859 ? 19.768 -10.935 5.113 1.00 68.06 859 ALA A CA 1
ATOM 6920 C C . ALA A 1 859 ? 19.041 -11.609 6.296 1.00 68.06 859 ALA A C 1
ATOM 6922 O O . ALA A 1 859 ? 19.362 -12.743 6.632 1.00 68.06 859 ALA A O 1
ATOM 6923 N N . HIS A 1 860 ? 18.063 -10.933 6.906 1.00 64.12 860 HIS A N 1
ATOM 6924 C CA . HIS A 1 860 ? 17.235 -11.437 8.003 1.00 64.12 860 HIS A CA 1
ATOM 6925 C C . HIS A 1 860 ? 15.822 -11.822 7.535 1.00 64.12 860 HIS A C 1
ATOM 6927 O O . HIS A 1 860 ? 14.915 -11.979 8.349 1.00 64.12 860 HIS A O 1
ATOM 6933 N N . GLY A 1 861 ? 15.591 -11.905 6.222 1.00 68.19 861 GLY A N 1
ATOM 6934 C CA . GLY A 1 861 ? 14.302 -12.292 5.656 1.00 68.19 861 GLY A CA 1
ATOM 6935 C C . GLY A 1 861 ? 13.219 -11.210 5.725 1.00 68.19 861 GLY A C 1
ATOM 6936 O O . GLY A 1 861 ? 12.069 -11.489 5.372 1.00 68.19 861 GLY A O 1
ATOM 6937 N N . ARG A 1 862 ? 13.536 -9.970 6.122 1.00 67.81 862 ARG A N 1
ATOM 6938 C CA . ARG A 1 862 ? 12.567 -8.858 6.156 1.00 67.81 862 ARG A CA 1
ATOM 6939 C C . ARG A 1 862 ? 12.498 -8.180 4.795 1.00 67.81 862 ARG A C 1
ATOM 6941 O O . ARG A 1 862 ? 13.517 -8.022 4.132 1.00 67.81 862 ARG A O 1
ATOM 6948 N N . LYS A 1 863 ? 11.314 -7.721 4.377 1.00 73.50 863 LYS A N 1
ATOM 6949 C CA . LYS A 1 863 ? 11.149 -6.940 3.136 1.00 73.50 863 LYS A CA 1
ATOM 6950 C C . LYS A 1 863 ? 12.109 -5.740 3.125 1.00 73.50 863 LYS A C 1
ATOM 6952 O O . LYS A 1 863 ? 12.180 -5.006 4.113 1.00 73.50 863 LYS A O 1
ATOM 6957 N N . MET A 1 864 ? 12.818 -5.515 2.017 1.00 75.06 864 MET A N 1
ATOM 6958 C CA . MET A 1 864 ? 13.592 -4.280 1.853 1.00 75.06 864 MET A CA 1
ATOM 6959 C C . MET A 1 864 ? 12.641 -3.088 1.726 1.00 75.06 864 MET A C 1
ATOM 6961 O O . MET A 1 864 ? 11.776 -3.062 0.851 1.00 75.06 864 MET A O 1
ATOM 6965 N N . SER A 1 865 ? 12.779 -2.100 2.608 1.00 68.69 865 SER A N 1
ATOM 6966 C CA . SER A 1 865 ? 11.970 -0.881 2.580 1.00 68.69 865 SER A CA 1
ATOM 6967 C C . SER A 1 865 ? 12.704 0.297 3.212 1.00 68.69 865 SER A C 1
ATOM 6969 O O . SER A 1 865 ? 13.429 0.159 4.199 1.00 68.69 865 SER A O 1
ATOM 6971 N N . LYS A 1 866 ? 12.488 1.498 2.664 1.00 71.94 866 LYS A N 1
ATOM 6972 C CA . LYS A 1 866 ? 13.118 2.726 3.175 1.00 71.94 866 LYS A CA 1
ATOM 6973 C C . LYS A 1 866 ? 12.760 2.992 4.642 1.00 71.94 866 LYS A C 1
ATOM 6975 O O . LYS A 1 866 ? 13.593 3.482 5.392 1.00 71.94 866 LYS A O 1
ATOM 6980 N N . SER A 1 867 ? 11.545 2.634 5.062 1.00 64.12 867 SER A N 1
ATOM 6981 C CA . SER A 1 867 ? 11.064 2.786 6.441 1.00 64.12 867 SER A CA 1
ATOM 6982 C C . SER A 1 867 ? 11.822 1.928 7.453 1.00 64.12 867 SER A C 1
ATOM 6984 O O . SER A 1 867 ? 11.974 2.351 8.594 1.00 64.12 867 SER A O 1
ATOM 6986 N N . LEU A 1 868 ? 12.301 0.748 7.048 1.00 64.38 868 LEU A N 1
ATOM 6987 C CA . LEU A 1 868 ? 13.119 -0.126 7.895 1.00 64.38 868 LEU A CA 1
ATOM 6988 C C . LEU A 1 868 ? 14.609 0.241 7.862 1.00 64.38 868 LEU A C 1
ATOM 6990 O O . LEU A 1 868 ? 15.384 -0.326 8.627 1.00 64.38 868 LEU A O 1
ATOM 6994 N N . GLY A 1 869 ? 15.019 1.152 6.972 1.00 74.81 869 GLY A N 1
ATOM 6995 C CA . GLY A 1 869 ? 16.423 1.526 6.790 1.00 74.81 869 GLY A CA 1
ATOM 6996 C C . GLY A 1 869 ? 17.304 0.393 6.251 1.00 74.81 869 GLY A C 1
ATOM 6997 O O . GLY A 1 869 ? 18.520 0.496 6.315 1.00 74.81 869 GLY A O 1
ATOM 6998 N N . ASN A 1 870 ? 16.711 -0.682 5.722 1.00 77.12 870 ASN A N 1
ATOM 6999 C CA . ASN A 1 870 ? 17.407 -1.890 5.263 1.00 77.12 870 ASN A CA 1
ATOM 7000 C C . ASN A 1 870 ? 17.549 -1.956 3.729 1.00 77.12 870 ASN A C 1
ATOM 7002 O O . ASN A 1 870 ? 17.565 -3.040 3.148 1.00 77.12 870 ASN A O 1
ATOM 7006 N N . VAL A 1 871 ? 17.587 -0.800 3.062 1.00 80.56 871 VAL A N 1
ATOM 7007 C CA . VAL A 1 871 ? 17.698 -0.705 1.600 1.00 80.56 871 VAL A CA 1
ATOM 7008 C C . VAL A 1 871 ? 19.153 -0.581 1.164 1.00 80.56 871 VAL A C 1
ATOM 7010 O O . VAL A 1 871 ? 19.943 0.086 1.821 1.00 80.56 871 VAL A O 1
ATOM 7013 N N . ILE A 1 872 ? 19.478 -1.182 0.021 1.00 82.69 872 ILE A N 1
ATOM 7014 C CA . ILE A 1 872 ? 20.782 -1.060 -0.639 1.00 82.69 872 ILE A CA 1
ATOM 7015 C C . ILE A 1 872 ? 20.569 -0.314 -1.956 1.00 82.69 872 ILE A C 1
ATOM 7017 O O . ILE A 1 872 ? 19.693 -0.712 -2.735 1.00 82.69 872 ILE A O 1
ATOM 7021 N N . ASP A 1 873 ? 21.332 0.758 -2.189 1.00 86.19 873 ASP A N 1
ATOM 7022 C CA . ASP A 1 873 ? 21.307 1.492 -3.458 1.00 86.19 873 ASP A CA 1
ATOM 7023 C C . ASP A 1 873 ? 21.889 0.585 -4.559 1.00 86.19 873 ASP A C 1
ATOM 7025 O O . ASP A 1 873 ? 22.963 0.006 -4.376 1.00 86.19 873 ASP A O 1
ATOM 7029 N N . PRO A 1 874 ? 21.204 0.407 -5.702 1.00 85.94 874 PRO A N 1
ATOM 7030 C CA . PRO A 1 874 ? 21.726 -0.417 -6.786 1.00 85.94 874 PRO A CA 1
ATOM 7031 C C . PRO A 1 874 ? 23.079 0.071 -7.315 1.00 85.94 874 PRO A C 1
ATOM 7033 O O . PRO A 1 874 ? 23.886 -0.755 -7.739 1.00 85.94 874 PRO A O 1
ATOM 7036 N N . LEU A 1 875 ? 23.365 1.377 -7.263 1.00 84.81 875 LEU A N 1
ATOM 7037 C CA . LEU A 1 875 ? 24.652 1.904 -7.719 1.00 84.81 875 LEU A CA 1
ATOM 7038 C C . LEU A 1 875 ? 25.807 1.420 -6.845 1.00 84.81 875 LEU A C 1
ATOM 7040 O O . LEU A 1 875 ? 26.858 1.102 -7.391 1.00 84.81 875 LEU A O 1
ATOM 7044 N N . ASP A 1 876 ? 25.596 1.267 -5.535 1.00 83.56 876 ASP A N 1
ATOM 7045 C CA . ASP A 1 876 ? 26.625 0.767 -4.613 1.00 83.56 876 ASP A CA 1
ATOM 7046 C C . ASP A 1 876 ? 27.050 -0.668 -4.973 1.00 83.56 876 ASP A C 1
ATOM 7048 O O . ASP A 1 876 ? 28.201 -1.060 -4.767 1.00 83.56 876 ASP A O 1
ATOM 7052 N N . VAL A 1 877 ? 26.142 -1.457 -5.562 1.00 80.62 877 VAL A N 1
ATOM 7053 C CA . VAL A 1 877 ? 26.441 -2.806 -6.069 1.00 80.62 877 VAL A CA 1
ATOM 7054 C C . VAL A 1 877 ? 27.203 -2.757 -7.398 1.00 80.62 877 VAL A C 1
ATOM 7056 O O . VAL A 1 877 ? 28.098 -3.579 -7.611 1.00 80.62 877 VAL A O 1
ATOM 7059 N N . ILE A 1 878 ? 26.886 -1.797 -8.272 1.00 76.38 878 ILE A N 1
ATOM 7060 C CA . ILE A 1 878 ? 27.528 -1.629 -9.587 1.00 76.38 878 ILE A CA 1
ATOM 7061 C C . ILE A 1 878 ? 28.959 -1.097 -9.431 1.00 76.38 878 ILE A C 1
ATOM 7063 O O . ILE A 1 878 ? 29.911 -1.698 -9.934 1.00 76.38 878 ILE A O 1
ATOM 7067 N N . THR A 1 879 ? 29.130 0.022 -8.724 1.00 73.94 879 THR A N 1
ATOM 7068 C CA . THR A 1 879 ? 30.423 0.714 -8.596 1.00 73.94 879 THR A CA 1
ATOM 7069 C C . THR A 1 879 ? 31.298 0.149 -7.484 1.00 73.94 879 THR A C 1
ATOM 7071 O O . THR A 1 879 ? 32.502 0.397 -7.472 1.00 73.94 879 THR A O 1
ATOM 7074 N N . GLY A 1 880 ? 30.711 -0.621 -6.565 1.00 63.69 880 GLY A N 1
ATOM 7075 C CA . GLY A 1 880 ? 31.326 -0.957 -5.287 1.00 63.69 880 GLY A CA 1
ATOM 7076 C C . GLY A 1 880 ? 31.243 0.207 -4.294 1.00 63.69 880 GLY A C 1
ATOM 7077 O O . GLY A 1 880 ? 31.051 1.363 -4.674 1.00 63.69 880 GLY A O 1
ATOM 7078 N N . ILE A 1 881 ? 31.409 -0.110 -3.009 1.00 55.72 881 ILE A N 1
ATOM 7079 C CA . ILE A 1 881 ? 31.434 0.849 -1.898 1.00 55.72 881 ILE A CA 1
ATOM 7080 C C . ILE A 1 881 ? 32.601 0.516 -0.958 1.00 55.72 881 ILE A C 1
ATOM 7082 O O . ILE A 1 881 ? 32.908 -0.658 -0.731 1.00 55.72 881 ILE A O 1
ATOM 7086 N N . THR A 1 882 ? 33.295 1.536 -0.443 1.00 47.97 882 THR A N 1
ATOM 7087 C CA . THR A 1 882 ? 34.432 1.338 0.471 1.00 47.97 882 THR A CA 1
ATOM 7088 C C . THR A 1 882 ? 33.952 0.930 1.862 1.00 47.97 882 THR A C 1
ATOM 7090 O O . THR A 1 882 ? 32.876 1.334 2.308 1.00 47.97 882 THR A O 1
ATOM 7093 N N . LEU A 1 883 ? 34.757 0.141 2.581 1.00 40.78 883 LEU A N 1
ATOM 7094 C CA . LEU A 1 883 ? 34.407 -0.355 3.917 1.00 40.78 883 LEU A CA 1
ATOM 7095 C C . LEU A 1 883 ? 34.119 0.800 4.899 1.00 40.78 883 LEU A C 1
ATOM 7097 O O . LEU A 1 883 ? 33.150 0.746 5.642 1.00 40.78 883 LEU A O 1
ATOM 7101 N N . GLU A 1 884 ? 34.896 1.882 4.846 1.00 37.69 884 GLU A N 1
ATOM 7102 C CA . GLU A 1 884 ? 34.750 3.073 5.701 1.00 37.69 884 GLU A CA 1
ATOM 7103 C C . GLU A 1 884 ? 33.422 3.817 5.477 1.00 37.69 884 GLU A C 1
ATOM 7105 O O . GLU A 1 884 ? 32.742 4.183 6.437 1.00 37.69 884 GLU A O 1
ATOM 7110 N N . VAL A 1 885 ? 32.999 3.983 4.218 1.00 41.22 885 VAL A N 1
ATOM 7111 C CA . VAL A 1 885 ? 31.689 4.571 3.879 1.00 41.22 885 VAL A CA 1
ATOM 7112 C C . VAL A 1 885 ? 30.558 3.610 4.255 1.00 41.22 885 VAL A C 1
ATOM 7114 O O . VAL A 1 885 ? 29.518 4.045 4.752 1.00 41.22 885 VAL A O 1
ATOM 7117 N N . THR A 1 886 ? 30.790 2.301 4.113 1.00 38.16 886 THR A N 1
ATOM 7118 C CA . THR A 1 886 ? 29.863 1.252 4.561 1.00 38.16 886 THR A CA 1
ATOM 7119 C C . THR A 1 886 ? 29.660 1.319 6.081 1.00 38.16 886 THR A C 1
ATOM 7121 O O . THR A 1 886 ? 28.523 1.288 6.530 1.00 38.16 886 THR A O 1
ATOM 7124 N N . HIS A 1 887 ? 30.716 1.520 6.877 1.00 36.16 887 HIS A N 1
ATOM 7125 C CA . HIS A 1 887 ? 30.638 1.675 8.339 1.00 36.16 887 HIS A CA 1
ATOM 7126 C C . HIS A 1 887 ? 29.949 2.977 8.794 1.00 36.16 887 HIS A C 1
ATOM 7128 O O . HIS A 1 887 ? 29.270 2.980 9.820 1.00 36.16 887 HIS A O 1
ATOM 7134 N N . CYS A 1 888 ? 30.072 4.074 8.039 1.00 33.06 888 CYS A N 1
ATOM 7135 C CA . CYS A 1 888 ? 29.353 5.328 8.315 1.00 33.06 888 CYS A CA 1
ATOM 7136 C C . CYS A 1 888 ? 27.854 5.259 7.974 1.00 33.06 888 CYS A C 1
ATOM 7138 O O . CYS A 1 888 ? 27.036 5.839 8.687 1.00 33.06 888 CYS A O 1
ATOM 7140 N N . LEU A 1 889 ? 27.481 4.562 6.896 1.00 33.12 889 LEU A N 1
ATOM 7141 C CA . LEU A 1 889 ? 26.078 4.329 6.525 1.00 33.12 889 LEU A CA 1
ATOM 7142 C C . LEU A 1 889 ? 25.439 3.198 7.346 1.00 33.12 889 LEU A C 1
ATOM 7144 O O . LEU A 1 889 ? 24.216 3.144 7.475 1.00 33.12 889 LEU A O 1
ATOM 7148 N N . TRP A 1 890 ? 26.264 2.318 7.916 1.00 37.34 890 TRP A N 1
ATOM 7149 C CA . TRP A 1 890 ? 25.852 1.109 8.614 1.00 37.34 890 TRP A CA 1
ATOM 7150 C C . TRP A 1 890 ? 26.743 0.856 9.850 1.00 37.34 890 TRP A C 1
ATOM 7152 O O . TRP A 1 890 ? 27.731 0.123 9.768 1.00 37.34 890 TRP A O 1
ATOM 7162 N N . PRO A 1 891 ? 26.394 1.410 11.031 1.00 30.59 891 PRO A N 1
ATOM 7163 C CA . PRO A 1 891 ? 27.178 1.256 12.265 1.00 30.59 891 PRO A CA 1
ATOM 7164 C C . PRO A 1 891 ? 27.238 -0.173 12.842 1.00 30.59 891 PRO A C 1
ATOM 7166 O O . PRO A 1 891 ? 27.737 -0.362 13.948 1.00 30.59 891 PRO A O 1
ATOM 7169 N N . SER A 1 892 ? 26.712 -1.184 12.142 1.00 26.23 892 SER A N 1
ATOM 7170 C CA . SER A 1 892 ? 26.726 -2.586 12.572 1.00 26.23 892 SER A CA 1
ATOM 7171 C C . SER A 1 892 ? 27.465 -3.479 11.568 1.00 26.23 892 SER A C 1
ATOM 7173 O O . SER A 1 892 ? 26.881 -3.908 10.582 1.00 26.23 892 SER A O 1
ATOM 7175 N N . GLU A 1 893 ? 28.742 -3.756 11.835 1.00 30.25 893 GLU A N 1
ATOM 7176 C CA . GLU A 1 893 ? 29.609 -4.754 11.164 1.00 30.25 893 GLU A CA 1
ATOM 7177 C C . GLU A 1 893 ? 28.846 -6.076 10.865 1.00 30.25 893 GLU A C 1
ATOM 7179 O O . GLU A 1 893 ? 27.983 -6.463 11.650 1.00 30.25 893 GLU A O 1
ATOM 7184 N N . ASP A 1 894 ? 29.012 -6.816 9.759 1.00 31.50 894 ASP A N 1
ATOM 7185 C CA . ASP A 1 894 ? 30.218 -7.212 9.018 1.00 31.50 894 ASP A CA 1
ATOM 7186 C C . ASP A 1 894 ? 29.945 -7.452 7.506 1.00 31.50 894 ASP A C 1
ATOM 7188 O O . ASP A 1 894 ? 28.967 -8.090 7.116 1.00 31.50 894 ASP A O 1
ATOM 7192 N N . GLY A 1 895 ? 30.881 -7.031 6.646 1.00 33.94 895 GLY A N 1
ATOM 7193 C CA . GLY A 1 895 ? 31.456 -7.867 5.574 1.00 33.94 895 GLY A CA 1
ATOM 7194 C C . GLY A 1 895 ? 30.618 -8.403 4.396 1.00 33.94 895 GLY A C 1
ATOM 7195 O O . GLY A 1 895 ? 31.117 -9.274 3.680 1.00 33.94 895 GLY A O 1
ATOM 7196 N N . ALA A 1 896 ? 29.400 -7.933 4.127 1.00 30.19 896 ALA A N 1
ATOM 7197 C CA . ALA A 1 896 ? 28.542 -8.497 3.072 1.00 30.19 896 ALA A CA 1
ATOM 7198 C C . ALA A 1 896 ? 28.584 -7.751 1.716 1.00 30.19 896 ALA A C 1
ATOM 7200 O O . ALA A 1 896 ? 27.539 -7.421 1.166 1.00 30.19 896 ALA A O 1
ATOM 7201 N N . THR A 1 897 ? 29.761 -7.522 1.119 1.00 29.64 897 THR A N 1
ATOM 7202 C CA . THR A 1 897 ? 29.860 -6.824 -0.195 1.00 29.64 897 THR A CA 1
ATOM 7203 C C . THR A 1 897 ? 30.384 -7.693 -1.347 1.00 29.64 897 THR A C 1
ATOM 7205 O O . THR A 1 897 ? 30.693 -7.183 -2.418 1.00 29.64 897 THR A O 1
ATOM 7208 N N . ARG A 1 898 ? 30.488 -9.023 -1.190 1.00 27.34 898 ARG A N 1
ATOM 7209 C CA . ARG A 1 898 ? 31.083 -9.900 -2.231 1.00 27.34 898 ARG A CA 1
ATOM 7210 C C . ARG A 1 898 ? 30.129 -10.820 -3.005 1.00 27.34 898 ARG A C 1
ATOM 7212 O O . ARG A 1 898 ? 30.614 -11.613 -3.804 1.00 27.34 898 ARG A O 1
ATOM 7219 N N . ARG A 1 899 ? 28.800 -10.746 -2.835 1.00 28.14 899 ARG A N 1
ATOM 7220 C CA . ARG A 1 899 ? 27.884 -11.765 -3.412 1.00 28.14 899 ARG A CA 1
ATOM 7221 C C . ARG A 1 899 ? 26.703 -11.301 -4.274 1.00 28.14 899 ARG A C 1
ATOM 7223 O O . ARG A 1 899 ? 25.850 -12.127 -4.567 1.00 28.14 899 ARG A O 1
ATOM 7230 N N . PHE A 1 900 ? 26.675 -10.062 -4.767 1.00 30.23 900 PHE A N 1
ATOM 7231 C CA . PHE A 1 900 ? 25.569 -9.592 -5.629 1.00 30.23 900 PHE A CA 1
ATOM 7232 C C . PHE A 1 900 ? 25.921 -9.343 -7.106 1.00 30.23 900 PHE A C 1
ATOM 7234 O O . PHE A 1 900 ? 25.065 -8.914 -7.870 1.00 30.23 900 PHE A O 1
ATOM 7241 N N . ARG A 1 901 ? 27.133 -9.698 -7.557 1.00 28.39 901 ARG A N 1
ATOM 7242 C CA . ARG A 1 901 ? 27.562 -9.507 -8.959 1.00 28.39 901 ARG A CA 1
ATOM 7243 C C . ARG A 1 901 ? 26.973 -10.492 -9.985 1.00 28.39 901 ARG A C 1
ATOM 7245 O O . ARG A 1 901 ? 27.306 -10.379 -11.153 1.00 28.39 901 ARG A O 1
ATOM 7252 N N . PHE A 1 902 ? 26.132 -11.447 -9.578 1.00 25.70 902 PHE A N 1
ATOM 7253 C CA . PHE A 1 902 ? 25.696 -12.556 -10.449 1.00 25.70 902 PHE A CA 1
ATOM 7254 C C . PHE A 1 902 ? 24.224 -12.528 -10.891 1.00 25.70 902 PHE A C 1
ATOM 7256 O O . PHE A 1 902 ? 23.811 -13.434 -11.603 1.00 25.70 902 PHE A O 1
ATOM 7263 N N . LEU A 1 903 ? 23.428 -11.531 -10.490 1.00 25.44 903 LEU A N 1
ATOM 7264 C CA . LEU A 1 903 ? 21.999 -11.451 -10.856 1.00 25.44 903 LEU A CA 1
ATOM 7265 C C . LEU A 1 903 ? 21.652 -10.291 -11.805 1.00 25.44 903 LEU A C 1
ATOM 7267 O O . LEU A 1 903 ? 20.485 -10.122 -12.135 1.00 25.44 903 LEU A O 1
ATOM 7271 N N . LEU A 1 904 ? 22.638 -9.493 -12.225 1.00 27.95 904 LEU A N 1
ATOM 7272 C CA . LEU A 1 904 ? 22.430 -8.261 -13.003 1.00 27.95 904 LEU A CA 1
ATOM 7273 C C . LEU A 1 904 ? 23.250 -8.192 -14.307 1.00 27.95 904 LEU A C 1
ATOM 7275 O O . LEU A 1 904 ? 23.356 -7.122 -14.899 1.00 27.95 904 LEU A O 1
ATOM 7279 N N . HIS A 1 905 ? 23.804 -9.316 -14.767 1.00 27.25 905 HIS A N 1
ATOM 7280 C CA . HIS A 1 905 ? 24.410 -9.443 -16.096 1.00 27.25 905 HIS A CA 1
ATOM 7281 C C . HIS A 1 905 ? 23.850 -10.650 -16.832 1.00 27.25 905 HIS A C 1
ATOM 7283 O O . HIS A 1 905 ? 23.813 -11.737 -16.207 1.00 27.25 905 HIS A O 1
#

Foldseek 3Di:
DKEWEAAPDLLPLLVLLLQLLLVQLVHDYHYDHDHQPDDDPDPPDPHAAPGWIQDPVRDIDGGSVRNSVVNHDPVQCPDDPVLNVQLVVLLCCLVPQLLVLLCQQLCLLVVVDDDDPVSNLVSLVSNVVSLVVVLVCLVPALESGDPDHHSSLSRNLSSCLSCFAGPCEPVNVVVRVSSNNSSCVSCPPPSNCVSNPDRDGDHPPDPDDGPPRPPPDPPPPPPPDDDDDDDDDDDDPVVVVVVVVVVVVVVVVVVVVVVVVPPDDDDDDDDDDDPPDPPQDAQPPPDPQQDDDDPVDDDDPDDHCRHVVPNPLSVCVNQCVLALCRPHDDLLPDDPLEAFDEEQPAAELLAFDFVLSLLLQLVVQVVQVVSVVSVHSGAYAYEHFPQFPSLLLSLQVVCCVPPVDGCVNQDQPSSVVSSVVSSVVGVVNHVVLSSVLVRSHDPVLYYYLPDPLLLVQLQVLLQVCLVVVQKAKDWFWFFADLVVLKGDDPVLWDWDWDPWWDFDDAPPDPGTFIFQKKWWFWFAWPPDNDTDIAIDRQLLLLQQFQAKEAACPQPVCVVQQQTWTARPFPRDTHGYHHDNVQDVPPDNRIHTAQLFWDPVSVVVCVVVVTDHDFQADSNQAGDPGDPPRHRDHRRVSSVVSQVSRVVVVGTDDMTRHTDIFTARLSNRHTTTGHTDIFMWGNLQVLLVVLLVCCVVLQAAEPPPVCNVVSCVDSVPDDIDGWWMLGSRANFRQKKFKAFQDPVDDGDDPNPSLRIFGDPDPVRRLVVNCVSVVHDSVRIDIDGDSIHTDSLSSLLCVLQSSQSPPDDDPCNVSCPQHAEYEDAPVCCPSHVSSVQSSCCVVPVDGNYRYYYHDHADDAPVRHGDDVSVLRGDRVVCLVVPDDPVVVCVSPVDDDDDNDPDPPPSD

Secondary structure (DSSP, 8-state):
--EEEE-S-TT-HHHHHHHHHHHHTT---EEEE--TTPPPS-TTSSS--SSEEE-TTS-EEESHHHHHHHHS-GGGG-SSHHHHHHHHHHHHHIIIIIHHHHHHHHHHHTTSS---HHHHHHHHHHHHHHHHHHHHHHTT-SSSSSSS--HHHHHHHHHHHHHHHHT--HHHHTT-HHHHHHHHHHHTSHHHHHHH-S-PPP-TTS-S-----------TTSSSS-----PPPPPPHHHHHHHHHHHHHHHHHHHHHHHHHSS---------------------S-PPTTSPPP--SPPPSS--HHHHHTTHHHHHHHTTTTSTTTT-S-TTSPPTT-EEEEE--PPBSSS---HHHHHHHHHHHHHHHHHHHTT-EEEEE-EEB--THHHHHHHHHHHHHHHS--HHHH-HHHHHHHHHHHHHHHHHHHHHHHHHTT----GGG-EETTSHHHHHHHHHHHHHHHHTTSEEEEEEEEEEETTTTEEE-GGGEEEEEESS-EEE--TT-SSPEEESEEEEEEEEETTSS-EEEEEES-GGGGGG--EEEE-TT-TTTGGGTT-EEE-TTT--EEEEEE-TTS-TTSTTSEEEE-TTT-HHHHHHHHHHT------B-TTSBB-S--TTTTT-BHHHHHHHHHHHHHHTT-EEEEEE--EEEEEETTT-PBPEEEEEEEEEE--HHHHHHHHHHHHHTSSEEESTTHHHHHHHHHHT---EE-EE--SSS-B--EEEEEE--TTSPPPPTT-GGGEEE-SSHHHHHHHHHHHHT--GGGEEEEE---EE-HHHHHTTHHHHTTTTTS--HHHHHH-SEEEEEEEGGGIIIIIHHHHHHHHHHHSS-SEEEEEEEPPPB-TTSPBP-GGGT----HHHHHH---HHHHHHH-SS-----SS-TTS--

pLDDT: mean 84.89, std 17.95, range [25.44, 98.5]

Sequence (905 aa):
MPTLYICPHPDNFQNTRVLVAARYGRQDVTVVELPPNAEFKHRFFSLPKLPALETRVGVYVSGPTAVSYLLSPDVMRGHNPETRALVRQWISYADMEIAPAACSVAFSALKISKQNKQGLDRAVAELQHLLGVLDNHLKVRTYLVGEAITLADVTAACCLLLPYKYVLNQTLRVYFINLTRWFLTCINQPEFQAVLGPVRLFEEASGGGVLEMDFKISSEAELLEKKEIEEPPPKSASQLKKEAKKKEKMEKFLQKKEKNLQQQGEKPKAEKKEKKDLEVITYDIPTKPGEKKDVTGPMPDSYSPQYVEAAWYSWWESQGFFKPEYGRRSVSEPNPKGIFMMCIPPPNVTGSLHLGHALTNSIQDSLTRWHRMRGETTLWNPGCDHAGIATQVVVEKKLWKEQGKTRHDLGREPFIKEVWRWKNEKGDRIYHQLKKLGSSMDWDRACFTMDPKLSYAVQEAFIQLHEKGIIYRSKRLVNWSCTLNSAISDIEVDKKELTGRTLLPVPGYKEKVEFGVLVSFAYKIEDSDEEVVVATTRIETMLGDTAVAVHPKDPRYQHLHGRKVQHPFTGRLLPIVCDDFVDTEFGTGAVKITPAHDQNDYEVGLRHGLEFINIMNENGYLINVPPPFLGMKRFEARRAVLEALKEKKLFKEVKDNPMVVPVCSRSKDVVEPLLKPQWYVRCDTMAQAAAEAVRRGDLRIVPDFHLKTWFTWMDNIRDWCISRQLWWGHRIPAYFVTIDDPSVPAGEDVDSKYWVSGRSKEEAKEKAAKVFNISPDKISLQQDEDVLDTWFSSGLFPFSIFGWPNSGEDLQVFYPGTLLETGHDILFFWVARMVMLGLTLTGKLPFKEVYLHAVIRDAHGRKMSKSLGNVIDPLDVITGITLEVTHCLWPSEDGATRRFRFLLH

Radius of gyration: 34.89 Å; chains: 1; bounding box: 101×86×93 Å